Protein AF-A0A7X8R955-F1 (afdb_monomer_lite)

Foldseek 3Di:
DDDDDPDDDDDDDQDQLDAADPDFLLVVLLVQLAEAEQAQAQLPLHRCNPPFDHDDLLLLVLLVQFPGAAYEYEHAQQNQFDDPDQRHGNPVSLVSSVVNQSSNVNSNHAYEYEHEPPVLLAQAPVSLVVNLSNLLSVLLVNLLVCVSGYLSYEYESHQARAHPPDPCQQVQHDLSSQVSLLVSQLSSLVSQCVSDHCSVPHQYEGAFHGNALDPSRLVSHDDHVPDRSYAYEHADAAPCLFAFNLPRDLAADDPVRLVRLLVSLVSVLVSAVVVNHHYEHEEYAHAAQVNLVRRLVCLLSNSQSCSVSSYYYYYYANLDCDHSDGPNSHQANSVVSGGPRSSSSNSNQVSSVHDGDDDDDDDDDDDDDDDDDDDDDDDDDDDAAQDQQRPPDHEPVSLVQLVCCQVVVDVDTNDPCNLVNQCQQQPSDRYVVSNVQSVCCNVVVDVGTNNVVDDHQFDQDKDFQALWDPPDVLFIKFAAFFGKIKFKKFAFWKKWWKAWCAWWKKWKQKSNRTDDIDTDNGTDIGTRGGRHDRGMMIIMITTQAGRVRTMMGTRDMDRPPMGGHGGDDAFPAEEEEQEACLQQQFQQQAFALAAATDNNSRGNCLRLQVLLQVLVVHGYYRNYYYQAALQAGAPRDDDDHSVQSVQARRRVVRHGGDLVVGAHLEYEYEHQCRCQVHDHHDLVSRLVSVLVVVVVNCVSHPNHQYEYEYDAADDDPSSVSVLVSSVVSQVVCVVVPNPRYHYYYQHHDDCVQHAGYNRHHHSSSSNSSNVRVSVVCCVVPVD

pLDDT: mean 89.46, std 16.85, range [20.58, 98.94]

Radius of gyration: 31.3 Å; chains: 1; bounding box: 84×70×80 Å

Structure (mmCIF, N/CA/C/O backbone):
data_AF-A0A7X8R955-F1
#
_entry.id   AF-A0A7X8R955-F1
#
loop_
_atom_site.group_PDB
_atom_site.id
_atom_site.type_symbol
_atom_site.label_atom_id
_atom_site.label_alt_id
_atom_site.label_comp_id
_atom_site.label_asym_id
_atom_site.label_entity_id
_atom_site.label_seq_id
_atom_site.pdbx_PDB_ins_code
_atom_site.Cartn_x
_atom_site.Cartn_y
_atom_site.Cartn_z
_atom_site.occupancy
_atom_site.B_iso_or_equiv
_atom_site.auth_seq_id
_atom_site.auth_comp_id
_atom_site.auth_asym_id
_atom_site.auth_atom_id
_atom_site.pdbx_PDB_model_num
ATOM 1 N N . MET A 1 1 ? -44.919 -33.383 -11.091 1.00 36.16 1 MET A N 1
ATOM 2 C CA . MET A 1 1 ? -44.746 -31.991 -11.558 1.00 36.16 1 MET A CA 1
ATOM 3 C C . MET A 1 1 ? -45.968 -31.172 -11.135 1.00 36.16 1 MET A C 1
ATOM 5 O O . MET A 1 1 ? -46.688 -30.653 -11.973 1.00 36.16 1 MET A O 1
ATOM 9 N N . GLU A 1 2 ? -46.408 -31.229 -9.876 1.00 28.44 2 GLU A N 1
ATOM 10 C CA . GLU A 1 2 ? -45.701 -30.827 -8.636 1.00 28.44 2 GLU A CA 1
ATOM 11 C C . GLU A 1 2 ? -45.477 -29.320 -8.574 1.00 28.44 2 GLU A C 1
ATOM 13 O O . GLU A 1 2 ? -44.798 -28.741 -9.416 1.00 28.44 2 GLU A O 1
ATOM 18 N N . ALA A 1 3 ? -46.075 -28.714 -7.554 1.00 24.97 3 ALA A N 1
ATOM 19 C CA . ALA A 1 3 ? -45.923 -27.315 -7.211 1.00 24.97 3 ALA A CA 1
ATOM 20 C C . ALA A 1 3 ? -45.002 -27.185 -5.996 1.00 24.97 3 ALA A C 1
ATOM 22 O O . ALA A 1 3 ? -44.929 -28.097 -5.175 1.00 24.97 3 ALA A O 1
ATOM 23 N N . PHE A 1 4 ? -44.436 -25.998 -5.810 1.00 24.20 4 PHE A N 1
ATOM 24 C CA . PHE A 1 4 ? -44.327 -25.437 -4.470 1.00 24.20 4 PHE A CA 1
ATOM 25 C C . PHE A 1 4 ? -44.890 -24.020 -4.491 1.00 24.20 4 PHE A C 1
ATOM 27 O O . PHE A 1 4 ? -44.587 -23.230 -5.384 1.00 24.20 4 PHE A O 1
ATOM 34 N N . GLN A 1 5 ? -45.784 -23.731 -3.549 1.00 24.77 5 GLN A N 1
ATOM 35 C CA . GLN A 1 5 ? -46.389 -22.412 -3.412 1.00 24.77 5 GLN A CA 1
ATOM 36 C C . GLN A 1 5 ? -45.386 -21.466 -2.749 1.00 24.77 5 GLN A C 1
ATOM 38 O O . GLN A 1 5 ? -44.676 -21.865 -1.827 1.00 24.77 5 GLN A O 1
ATOM 43 N N . ALA A 1 6 ? -45.385 -20.198 -3.158 1.00 28.78 6 ALA A N 1
ATOM 44 C CA . ALA A 1 6 ? -44.786 -19.142 -2.355 1.00 28.78 6 ALA A CA 1
ATOM 45 C C . ALA A 1 6 ? -45.656 -18.936 -1.103 1.00 28.78 6 ALA A C 1
ATOM 47 O O . ALA A 1 6 ? -46.654 -18.217 -1.138 1.00 28.78 6 ALA A O 1
ATOM 48 N N . SER A 1 7 ? -45.315 -19.616 -0.008 1.00 28.52 7 SER A N 1
ATOM 49 C CA . SER A 1 7 ? -45.930 -19.383 1.297 1.00 28.52 7 SER A CA 1
ATOM 50 C C . SER A 1 7 ? -45.498 -18.013 1.813 1.00 28.52 7 SER A C 1
ATOM 52 O O . SER A 1 7 ? -44.329 -17.823 2.155 1.00 28.52 7 SER A O 1
ATOM 54 N N . GLY A 1 8 ? -46.428 -17.061 1.860 1.00 30.81 8 GLY A N 1
ATOM 55 C CA . GLY A 1 8 ? -46.183 -15.776 2.506 1.00 30.81 8 GLY A CA 1
ATOM 56 C C . GLY A 1 8 ? -45.894 -15.958 3.997 1.00 30.81 8 GLY A C 1
ATOM 57 O O . GLY A 1 8 ? -46.503 -16.803 4.653 1.00 30.81 8 GLY A O 1
ATOM 58 N N . ILE A 1 9 ? -44.981 -15.145 4.523 1.00 30.17 9 ILE A N 1
ATOM 59 C CA . ILE A 1 9 ? -44.794 -14.945 5.959 1.00 30.17 9 ILE A CA 1
ATOM 60 C C . ILE A 1 9 ? -45.047 -13.463 6.213 1.00 30.17 9 ILE A C 1
ATOM 62 O O . ILE A 1 9 ? -44.312 -12.610 5.720 1.00 30.17 9 ILE A O 1
ATOM 66 N N . GLU A 1 10 ? -46.104 -13.173 6.961 1.00 30.98 10 GLU A N 1
ATOM 67 C CA . GLU A 1 10 ? -46.454 -11.838 7.435 1.00 30.98 10 GLU A CA 1
ATOM 68 C C . GLU A 1 10 ? -46.513 -11.884 8.973 1.00 30.98 10 GLU A C 1
ATOM 70 O O . GLU A 1 10 ? -46.852 -12.919 9.544 1.00 30.98 10 GLU A O 1
ATOM 75 N N . PHE A 1 11 ? -46.173 -10.771 9.631 1.00 33.12 11 PHE A N 1
ATOM 76 C CA . PHE A 1 11 ? -46.151 -10.577 11.091 1.00 33.12 11 PHE A CA 1
ATOM 77 C C . PHE A 1 11 ? -45.200 -11.456 11.930 1.00 33.12 11 PHE A C 1
ATOM 79 O O . PHE A 1 11 ? -45.575 -12.479 12.492 1.00 33.12 11 PHE A O 1
ATOM 86 N N . LEU A 1 12 ? -44.025 -10.897 12.228 1.00 38.81 12 LEU A N 1
ATOM 87 C CA . LEU A 1 12 ? -43.843 -10.131 13.475 1.00 38.81 12 LEU A CA 1
ATOM 88 C C . LEU A 1 12 ? -43.310 -8.746 13.045 1.00 38.81 12 LEU A C 1
ATOM 90 O O . LEU A 1 12 ? -42.595 -8.668 12.055 1.00 38.81 12 LEU A O 1
ATOM 94 N N . GLY A 1 13 ? -43.665 -7.603 13.625 1.00 32.53 13 GLY A N 1
ATOM 95 C CA . GLY A 1 13 ? -44.160 -7.340 14.974 1.00 32.53 13 GLY A CA 1
ATOM 96 C C . GLY A 1 13 ? -43.142 -6.414 15.640 1.00 32.53 13 GLY A C 1
ATOM 97 O O . GLY A 1 13 ? -42.040 -6.860 15.930 1.00 32.53 13 GLY A O 1
ATOM 98 N N . ALA A 1 14 ? -43.464 -5.126 15.805 1.00 35.03 14 ALA A N 1
ATOM 99 C CA . ALA A 1 14 ? -42.533 -4.163 16.403 1.00 35.03 14 ALA A CA 1
ATOM 100 C C . ALA A 1 14 ? -42.209 -4.538 17.864 1.00 35.03 14 ALA A C 1
ATOM 102 O O . ALA A 1 14 ? -43.068 -5.090 18.560 1.00 35.03 14 ALA A O 1
ATOM 103 N N . ASN A 1 15 ? -40.998 -4.187 18.319 1.00 38.81 15 ASN A N 1
ATOM 104 C CA . ASN A 1 15 ? -40.273 -4.761 19.468 1.00 38.81 15 ASN A CA 1
ATOM 105 C C . ASN A 1 15 ? -39.696 -6.167 19.172 1.00 38.81 15 ASN A C 1
ATOM 107 O O . ASN A 1 15 ? -40.424 -7.078 18.785 1.00 38.81 15 ASN A O 1
ATOM 111 N N . GLY A 1 16 ? -38.391 -6.365 19.408 1.00 45.75 16 GLY A N 1
ATOM 112 C CA . GLY A 1 16 ? -37.562 -7.486 18.913 1.00 45.75 16 GLY A CA 1
ATOM 113 C C . GLY A 1 16 ? -37.829 -8.919 19.423 1.00 45.75 16 GLY A C 1
ATOM 114 O O . GLY A 1 16 ? -36.932 -9.765 19.340 1.00 45.75 16 GLY A O 1
ATOM 115 N N . ASN A 1 17 ? -39.036 -9.223 19.909 1.00 45.22 17 ASN A N 1
ATOM 116 C CA . ASN A 1 17 ? -39.465 -10.518 20.466 1.00 45.22 17 ASN A CA 1
ATOM 117 C C . ASN A 1 17 ? -39.726 -11.595 19.386 1.00 45.22 17 ASN A C 1
ATOM 119 O O . ASN A 1 17 ? -40.780 -12.232 19.354 1.00 45.22 17 ASN A O 1
ATOM 123 N N . GLY A 1 18 ? -38.780 -11.789 18.466 1.00 59.66 18 GLY A N 1
ATOM 124 C CA . GLY A 1 18 ? -38.853 -12.835 17.442 1.00 59.66 18 GLY A CA 1
ATOM 125 C C . GLY A 1 18 ? -38.385 -14.204 17.949 1.00 59.66 18 GLY A C 1
ATOM 126 O O . GLY A 1 18 ? -37.446 -14.309 18.738 1.00 59.66 18 GLY A O 1
ATOM 127 N N . PHE A 1 19 ? -39.008 -15.274 17.455 1.00 79.44 19 PHE A N 1
ATOM 128 C CA . PHE A 1 19 ? -38.566 -16.645 17.723 1.00 79.44 19 PHE A CA 1
ATOM 129 C C . PHE A 1 19 ? -37.216 -16.941 17.056 1.00 79.44 19 PHE A C 1
ATOM 131 O O . PHE A 1 19 ? -36.997 -16.572 15.906 1.00 79.44 19 PHE A O 1
ATOM 138 N N . MET A 1 20 ? -36.344 -17.683 17.745 1.00 91.56 20 MET A N 1
ATOM 139 C CA . MET A 1 20 ? -35.083 -18.175 17.177 1.00 91.56 20 MET A CA 1
ATOM 140 C C . MET A 1 20 ? -35.331 -19.124 16.003 1.00 91.56 20 MET A C 1
ATOM 142 O O . MET A 1 20 ? -35.748 -20.270 16.209 1.00 91.56 20 MET A O 1
ATOM 146 N N . ARG A 1 21 ? -35.008 -18.683 14.783 1.00 93.62 21 ARG A N 1
ATOM 147 C CA . ARG A 1 21 ? -35.129 -19.511 13.575 1.00 93.62 21 ARG A CA 1
ATOM 148 C C . ARG A 1 21 ? -34.223 -20.746 13.643 1.00 93.62 21 ARG A C 1
ATOM 150 O O . ARG A 1 21 ? -33.135 -20.732 14.241 1.00 93.62 21 ARG A O 1
ATOM 157 N N . ASP A 1 22 ? -34.653 -21.831 12.998 1.00 92.50 22 ASP A N 1
ATOM 158 C CA . ASP A 1 22 ? -33.847 -23.050 12.843 1.00 92.50 22 ASP A CA 1
ATOM 159 C C . ASP A 1 22 ? -32.984 -22.989 11.575 1.00 92.50 22 ASP A C 1
ATOM 161 O O . ASP A 1 22 ? -33.112 -23.775 10.644 1.00 92.50 22 ASP A O 1
ATOM 165 N N . ILE A 1 23 ? -32.126 -21.970 11.549 1.00 95.62 23 ILE A N 1
ATOM 166 C CA . ILE A 1 23 ? -31.153 -21.684 10.495 1.00 95.62 23 ILE A CA 1
ATOM 167 C C . ILE A 1 23 ? -29.747 -22.124 10.936 1.00 95.62 23 ILE A C 1
ATOM 169 O O . ILE A 1 23 ? -29.447 -22.167 12.134 1.00 95.62 23 ILE A O 1
ATOM 173 N N . SER A 1 24 ? -28.877 -22.472 9.983 1.00 96.94 24 SER A N 1
ATOM 174 C CA . SER A 1 24 ? -27.461 -22.731 10.271 1.00 96.94 24 SER A CA 1
ATOM 175 C C . SER A 1 24 ? -26.688 -21.414 10.422 1.00 96.94 24 SER A C 1
ATOM 177 O O . SER A 1 24 ? -27.079 -20.389 9.864 1.00 96.94 24 SER A O 1
ATOM 179 N N . ALA A 1 25 ? -25.552 -21.427 11.127 1.00 97.75 25 ALA A N 1
ATOM 180 C CA . ALA A 1 25 ? -24.698 -20.238 11.215 1.00 97.75 25 ALA A CA 1
ATOM 181 C C . ALA A 1 25 ? -24.166 -19.800 9.839 1.00 97.75 25 ALA A C 1
ATOM 183 O O . ALA A 1 25 ? -24.014 -18.611 9.584 1.00 97.75 25 ALA A O 1
ATOM 184 N N . VAL A 1 26 ? -23.908 -20.760 8.944 1.00 96.81 26 VAL A N 1
ATOM 185 C CA . VAL A 1 26 ? -23.410 -20.501 7.586 1.00 96.81 26 VAL A CA 1
ATOM 186 C C . VAL A 1 26 ? -24.488 -19.852 6.719 1.00 96.81 26 VAL A C 1
ATOM 188 O O . VAL A 1 26 ? -24.172 -18.999 5.897 1.00 96.81 26 VAL A O 1
ATOM 191 N N . ASP A 1 27 ? -25.756 -20.219 6.897 1.00 96.38 27 ASP A N 1
ATOM 192 C CA . ASP A 1 27 ? -26.853 -19.640 6.119 1.00 96.38 27 ASP A CA 1
ATOM 193 C C . ASP A 1 27 ? -27.293 -18.280 6.669 1.00 96.38 27 ASP A C 1
ATOM 195 O O . ASP A 1 27 ? -27.539 -17.374 5.879 1.00 96.38 27 ASP A O 1
ATOM 199 N N . LEU A 1 28 ? -27.263 -18.076 7.991 1.00 97.69 28 LEU A N 1
ATOM 200 C CA . LEU A 1 28 ? -27.456 -16.747 8.582 1.00 97.69 28 LEU A CA 1
ATOM 201 C C . LEU A 1 28 ? -26.349 -15.766 8.158 1.00 97.69 28 LEU A C 1
ATOM 203 O O . LEU A 1 28 ? -26.640 -14.615 7.845 1.00 97.69 28 LEU A O 1
ATOM 207 N N . VAL A 1 29 ? -25.091 -16.212 8.067 1.00 97.88 29 VAL A N 1
ATOM 208 C CA . VAL A 1 29 ? -24.006 -15.373 7.525 1.00 97.88 29 VAL A CA 1
ATOM 209 C C . VAL A 1 29 ? -24.237 -15.016 6.051 1.00 97.88 29 VAL A C 1
ATOM 211 O O . VAL A 1 29 ? -23.905 -13.905 5.663 1.00 97.88 29 VAL A O 1
ATOM 214 N N . LYS A 1 30 ? -24.877 -15.870 5.237 1.00 94.56 30 LYS A N 1
ATOM 215 C CA . LYS A 1 30 ? -25.283 -15.501 3.860 1.00 94.56 30 LYS A CA 1
ATOM 216 C C . LYS A 1 30 ? -26.444 -14.503 3.820 1.00 94.56 30 LYS A C 1
ATOM 218 O O . LYS A 1 30 ? -26.569 -13.766 2.845 1.00 94.56 30 LYS A O 1
ATOM 223 N N . GLU A 1 31 ? -27.309 -14.484 4.836 1.00 95.44 31 GLU A N 1
ATOM 224 C CA . GLU A 1 31 ? -28.351 -13.457 4.959 1.00 95.44 31 GLU A CA 1
ATOM 225 C C . GLU A 1 31 ? -27.755 -12.088 5.323 1.00 95.44 31 GLU A C 1
ATOM 227 O O . GLU A 1 31 ? -28.275 -11.064 4.878 1.00 95.44 31 GLU A O 1
ATOM 232 N N . ILE A 1 32 ? -26.643 -12.045 6.066 1.00 96.62 32 ILE A N 1
ATOM 233 C CA . ILE A 1 32 ? -25.850 -10.827 6.284 1.00 96.62 32 ILE A CA 1
ATOM 234 C C . ILE A 1 32 ? -25.052 -10.526 5.008 1.00 96.62 32 ILE A C 1
ATOM 236 O O . ILE A 1 32 ? -23.960 -11.040 4.792 1.00 96.62 32 ILE A O 1
ATOM 240 N N . ARG A 1 33 ? -25.589 -9.664 4.144 1.00 89.94 33 ARG A N 1
ATOM 241 C CA . ARG A 1 33 ? -24.934 -9.314 2.878 1.00 89.94 33 ARG A CA 1
ATOM 242 C C . ARG A 1 33 ? -23.785 -8.334 3.082 1.00 89.94 33 ARG A C 1
ATOM 244 O O . ARG A 1 33 ? -22.718 -8.517 2.508 1.00 89.94 33 ARG A O 1
ATOM 251 N N . ILE A 1 34 ? -24.023 -7.277 3.858 1.00 97.62 34 ILE A N 1
ATOM 252 C CA . ILE A 1 34 ? -23.038 -6.226 4.129 1.00 97.62 34 ILE A CA 1
ATOM 253 C C . ILE A 1 34 ? -23.388 -5.483 5.420 1.00 97.62 34 ILE A C 1
ATOM 255 O O . ILE A 1 34 ? -24.549 -5.119 5.651 1.00 97.62 34 ILE A O 1
ATOM 259 N N . GLY A 1 35 ? -22.372 -5.271 6.256 1.00 98.50 35 GLY A N 1
ATOM 260 C CA . GLY A 1 35 ? -22.495 -4.623 7.553 1.00 98.50 35 GLY A CA 1
ATOM 261 C C . GLY A 1 35 ? -21.723 -3.308 7.680 1.00 98.50 35 GLY A C 1
ATOM 262 O O . GLY A 1 35 ? -20.815 -3.013 6.901 1.00 98.50 35 GLY A O 1
ATOM 263 N N . TRP A 1 36 ? -22.084 -2.530 8.696 1.00 98.81 36 TRP A N 1
ATOM 264 C CA . TRP A 1 36 ? -21.461 -1.253 9.064 1.00 98.81 36 TRP A CA 1
ATOM 265 C C . TRP A 1 36 ? -21.215 -1.226 10.582 1.00 98.81 36 TRP A C 1
ATOM 267 O O . TRP A 1 36 ? -22.073 -1.668 11.349 1.00 98.81 36 TRP A O 1
ATOM 277 N N . ASN A 1 37 ? -20.051 -0.758 11.034 1.00 98.75 37 ASN A N 1
ATOM 278 C CA . ASN A 1 37 ? -19.750 -0.591 12.459 1.00 98.75 37 ASN A CA 1
ATOM 279 C C . ASN A 1 37 ? -20.173 0.798 12.952 1.00 98.75 37 ASN A C 1
ATOM 281 O O . ASN A 1 37 ? -19.843 1.803 12.333 1.00 98.75 37 ASN A O 1
ATOM 285 N N . LEU A 1 38 ? -20.798 0.858 14.128 1.00 98.50 38 LEU A N 1
ATOM 286 C CA . LEU A 1 38 ? -21.022 2.088 14.892 1.00 98.50 38 LEU A CA 1
ATOM 287 C C . LEU A 1 38 ? -19.807 2.386 15.800 1.00 98.50 38 LEU A C 1
ATOM 289 O O . LEU A 1 38 ? -19.943 2.502 17.015 1.00 98.50 38 LEU A O 1
ATOM 293 N N . GLY A 1 39 ? -18.606 2.458 15.220 1.00 97.38 39 GLY A N 1
ATOM 294 C CA . GLY A 1 39 ? -17.353 2.665 15.960 1.00 97.38 39 GLY A CA 1
ATOM 295 C C . GLY A 1 39 ? -17.227 4.057 16.584 1.00 97.38 39 GLY A C 1
ATOM 296 O O . GLY A 1 39 ? -17.933 4.993 16.189 1.00 97.38 39 GLY A O 1
ATOM 297 N N . ASN A 1 40 ? -16.323 4.203 17.551 1.00 96.94 40 ASN A N 1
ATOM 298 C CA . ASN A 1 40 ? -16.061 5.405 18.348 1.00 96.94 40 ASN A CA 1
ATOM 299 C C . ASN A 1 40 ? -17.322 6.052 18.962 1.00 96.94 40 ASN A C 1
ATOM 301 O O . ASN A 1 40 ? -17.460 7.280 18.978 1.00 96.94 40 ASN A O 1
ATOM 305 N N . THR A 1 41 ? -18.260 5.230 19.431 1.00 96.12 41 THR A N 1
ATOM 306 C CA . THR A 1 41 ? -19.564 5.632 19.978 1.00 96.12 41 THR A CA 1
ATOM 307 C C . THR A 1 41 ? -19.806 4.998 21.353 1.00 96.12 41 THR A C 1
ATOM 309 O O . THR A 1 41 ? -19.442 5.597 22.359 1.00 96.12 41 THR A O 1
ATOM 312 N N . LEU A 1 42 ? -20.396 3.798 21.446 1.00 98.00 42 LEU A N 1
ATOM 313 C CA . LEU A 1 42 ? -20.632 3.113 22.734 1.00 98.00 42 LEU A CA 1
ATOM 314 C C . LEU A 1 42 ? -19.392 2.328 23.218 1.00 98.00 42 LEU A C 1
ATOM 316 O O . LEU A 1 42 ? -19.322 1.876 24.357 1.00 98.00 42 LEU A O 1
ATOM 320 N N . ASP A 1 43 ? -18.387 2.194 22.364 1.00 96.62 43 ASP A N 1
ATOM 321 C CA . ASP A 1 43 ? -17.011 1.801 22.665 1.00 96.62 43 ASP A CA 1
ATOM 322 C C . ASP A 1 43 ? -16.172 2.936 23.283 1.00 96.62 43 ASP A C 1
ATOM 324 O O . ASP A 1 43 ? -15.162 2.660 23.936 1.00 96.62 43 ASP A O 1
ATOM 328 N N . ALA A 1 44 ? -16.612 4.192 23.158 1.00 94.06 44 ALA A N 1
ATOM 329 C CA . ALA A 1 44 ? -15.973 5.338 23.797 1.00 94.06 44 ALA A CA 1
ATOM 330 C C . ALA A 1 44 ? -16.367 5.463 25.295 1.00 94.06 44 ALA A C 1
ATOM 332 O O . ALA A 1 44 ? -17.455 5.037 25.682 1.00 94.06 44 ALA A O 1
ATOM 333 N N . PRO A 1 45 ? -15.544 6.104 26.161 1.00 89.75 45 PRO A N 1
ATOM 334 C CA . PRO A 1 45 ? -15.798 6.212 27.612 1.00 89.75 45 PRO A CA 1
ATOM 335 C C . PRO A 1 45 ? -17.124 6.877 28.022 1.00 89.75 45 PRO A C 1
ATOM 337 O O . PRO A 1 45 ? -17.581 6.710 29.151 1.00 89.75 45 PRO A O 1
ATOM 340 N N . THR A 1 46 ? -17.707 7.666 27.121 1.00 90.56 46 THR A N 1
ATOM 341 C CA . THR A 1 46 ? -19.136 7.995 27.056 1.00 90.56 46 THR A CA 1
ATOM 342 C C . THR A 1 46 ? -19.513 8.107 25.579 1.00 90.56 46 THR A C 1
ATOM 344 O O . THR A 1 46 ? -18.638 8.349 24.747 1.00 90.56 46 THR A O 1
ATOM 347 N N . GLU A 1 47 ? -20.806 8.013 25.251 1.00 94.00 47 GLU A N 1
ATOM 348 C CA . GLU A 1 47 ? -21.305 7.931 23.864 1.00 94.00 47 GLU A CA 1
ATOM 349 C C . GLU A 1 47 ? -20.800 9.036 22.903 1.00 94.00 47 GLU A C 1
ATOM 351 O O . GLU A 1 47 ? -20.778 8.842 21.691 1.00 94.00 47 GLU A O 1
ATOM 356 N N . THR A 1 48 ? -20.386 10.196 23.426 1.00 94.81 48 THR A N 1
ATOM 357 C CA . THR A 1 48 ? -19.877 11.332 22.635 1.00 94.81 48 THR A CA 1
ATOM 358 C C . THR A 1 48 ? -18.429 11.718 22.972 1.00 94.81 48 THR A C 1
ATOM 360 O O . THR A 1 48 ? -17.963 12.781 22.558 1.00 94.81 48 THR A O 1
ATOM 363 N N . ALA A 1 49 ? -17.704 10.908 23.754 1.00 92.06 49 ALA A N 1
ATOM 364 C CA . ALA A 1 49 ? -16.381 11.261 24.287 1.00 92.06 49 ALA A CA 1
ATOM 365 C C . ALA A 1 49 ? -15.300 11.447 23.207 1.00 92.06 49 ALA A C 1
ATOM 367 O O . ALA A 1 49 ? -14.331 12.173 23.430 1.00 92.06 49 ALA A O 1
ATOM 368 N N . TRP A 1 50 ? -15.470 10.818 22.041 1.00 90.62 50 TRP A N 1
ATOM 369 C CA . TRP A 1 50 ? -14.550 10.898 20.899 1.00 90.62 50 TRP A CA 1
ATOM 370 C C . TRP A 1 50 ? -15.107 11.737 19.734 1.00 90.62 50 TRP A C 1
ATOM 372 O O . TRP A 1 50 ? -14.720 11.561 18.585 1.00 90.62 50 TRP A O 1
ATOM 382 N N . GLY A 1 51 ? -16.012 12.678 20.030 1.00 91.19 51 GLY A N 1
ATOM 383 C CA . GLY A 1 51 ? -16.493 13.694 19.081 1.00 91.19 51 GLY A CA 1
ATOM 384 C C . GLY A 1 51 ? -17.695 13.286 18.224 1.00 91.19 51 GLY A C 1
ATOM 385 O O . GLY A 1 51 ? -18.311 14.152 17.603 1.00 91.19 51 GLY A O 1
ATOM 386 N N . ASN A 1 52 ? -18.078 12.007 18.226 1.00 96.31 52 ASN A N 1
ATOM 387 C CA . ASN A 1 52 ? -19.307 11.552 17.581 1.00 96.31 52 ASN A CA 1
ATOM 388 C C . ASN A 1 52 ? -20.568 12.114 18.273 1.00 96.31 52 ASN A C 1
ATOM 390 O O . ASN A 1 52 ? -20.591 12.266 19.498 1.00 96.31 52 ASN A O 1
ATOM 394 N N . PRO A 1 53 ? -21.641 12.417 17.517 1.00 96.69 53 PRO A N 1
ATOM 395 C CA . PRO A 1 53 ? -22.934 12.766 18.092 1.00 96.69 53 PRO A CA 1
ATOM 396 C C . PRO A 1 53 ? -23.610 11.533 18.706 1.00 96.69 53 PRO A C 1
ATOM 398 O O . PRO A 1 53 ? -23.416 10.409 18.246 1.00 96.69 53 PRO A O 1
ATOM 401 N N . ARG A 1 54 ? -24.485 11.758 19.694 1.00 97.12 54 ARG A N 1
ATOM 402 C CA . ARG A 1 54 ? -25.323 10.705 20.286 1.00 97.12 54 ARG A CA 1
ATOM 403 C C . ARG A 1 54 ? -26.145 10.004 19.192 1.00 97.12 54 ARG A C 1
ATOM 405 O O . ARG A 1 54 ? -26.821 10.675 18.411 1.00 97.12 54 ARG A O 1
ATOM 412 N N . THR A 1 55 ? -26.131 8.674 19.166 1.00 98.38 55 THR A N 1
ATOM 413 C CA . THR A 1 55 ? -26.808 7.861 18.146 1.00 98.38 55 THR A CA 1
ATOM 414 C C . THR A 1 55 ? -28.308 8.142 18.126 1.00 98.38 55 THR A C 1
ATOM 416 O O . THR A 1 55 ? -28.960 8.170 19.171 1.00 98.38 55 THR A O 1
ATOM 419 N N . THR A 1 56 ? -28.899 8.289 16.945 1.00 98.12 56 THR A N 1
ATOM 420 C CA . THR A 1 56 ? -30.356 8.422 16.790 1.00 98.12 56 THR A CA 1
ATOM 421 C C . THR A 1 56 ? -30.882 7.359 15.840 1.00 98.12 56 THR A C 1
ATOM 423 O O . THR A 1 56 ? -30.148 6.903 14.962 1.00 98.12 56 THR A O 1
ATOM 426 N N . LYS A 1 57 ? -32.165 6.992 15.963 1.00 97.19 57 LYS A N 1
ATOM 427 C CA . LYS A 1 57 ? -32.779 6.031 15.037 1.00 97.19 57 LYS A CA 1
ATOM 428 C C . LYS A 1 57 ? -32.632 6.480 13.577 1.00 97.19 57 LYS A C 1
ATOM 430 O O . LYS A 1 57 ? -32.264 5.668 12.741 1.00 97.19 57 LYS A O 1
ATOM 435 N N . ALA A 1 58 ? -32.744 7.785 13.311 1.00 97.81 58 ALA A N 1
ATOM 436 C CA . ALA A 1 58 ? -32.550 8.379 11.988 1.00 97.81 58 ALA A CA 1
ATOM 437 C C . ALA A 1 58 ? -31.160 8.121 11.362 1.00 97.81 58 ALA A C 1
ATOM 439 O O . ALA A 1 58 ? -31.048 8.080 10.140 1.00 97.81 58 ALA A O 1
ATOM 440 N N . MET A 1 59 ? -30.101 7.916 12.159 1.00 98.44 59 MET A N 1
ATOM 441 C CA . MET A 1 59 ? -28.790 7.493 11.636 1.00 98.44 59 MET A CA 1
ATOM 442 C C . MET A 1 59 ? -28.849 6.052 11.117 1.00 98.44 59 MET A C 1
ATOM 444 O O . MET A 1 59 ? -28.387 5.763 10.017 1.00 98.44 59 MET A O 1
ATOM 448 N N . ILE A 1 60 ? -29.467 5.155 11.888 1.00 98.56 60 ILE A N 1
ATOM 449 C CA . ILE A 1 60 ? -29.608 3.735 11.544 1.00 98.56 60 ILE A CA 1
ATOM 450 C C . ILE A 1 60 ? -30.603 3.541 10.388 1.00 98.56 60 ILE A C 1
ATOM 452 O O . ILE A 1 60 ? -30.369 2.714 9.508 1.00 98.56 60 ILE A O 1
ATOM 456 N N . ASP A 1 61 ? -31.650 4.369 10.325 1.00 98.00 61 ASP A N 1
ATOM 457 C CA . ASP A 1 61 ? -32.571 4.461 9.189 1.00 98.00 61 ASP A CA 1
ATOM 458 C C . ASP A 1 61 ? -31.810 4.848 7.901 1.00 98.00 61 ASP A C 1
ATOM 460 O O . ASP A 1 61 ? -32.006 4.227 6.860 1.00 98.00 61 ASP A O 1
ATOM 464 N N . LYS A 1 62 ? -30.859 5.796 7.961 1.00 98.19 62 LYS A N 1
ATOM 465 C CA . LYS A 1 62 ? -30.011 6.170 6.807 1.00 98.19 62 LYS A CA 1
ATOM 466 C C . LYS A 1 62 ? -29.026 5.075 6.386 1.00 98.19 62 LYS A C 1
ATOM 468 O O . LYS A 1 62 ? -28.800 4.898 5.188 1.00 98.19 62 LYS A O 1
ATOM 473 N N . VAL A 1 63 ? -28.483 4.313 7.337 1.00 98.25 63 VAL A N 1
ATOM 474 C CA . VAL A 1 63 ? -27.673 3.111 7.056 1.00 98.25 63 VAL A CA 1
ATOM 475 C C . VAL A 1 63 ? -28.525 2.041 6.354 1.00 98.25 63 VAL A C 1
ATOM 477 O O . VAL A 1 63 ? -28.084 1.461 5.358 1.00 98.25 63 VAL A O 1
ATOM 480 N N . LYS A 1 64 ? -29.781 1.848 6.784 1.00 96.81 64 LYS A N 1
ATOM 481 C CA . LYS A 1 64 ? -30.743 0.950 6.125 1.00 96.81 64 LYS A CA 1
ATOM 482 C C . LYS A 1 64 ? -31.130 1.414 4.718 1.00 96.81 64 LYS A C 1
ATOM 484 O O . LYS A 1 64 ? -31.150 0.590 3.806 1.00 96.81 64 LYS A O 1
ATOM 489 N N . GLU A 1 65 ? -31.430 2.702 4.530 1.00 96.25 65 GLU A N 1
ATOM 490 C CA . GLU A 1 65 ? -31.823 3.288 3.235 1.00 96.25 65 GLU A CA 1
ATOM 491 C C . GLU A 1 65 ? -30.778 3.035 2.140 1.00 96.25 65 GLU A C 1
ATOM 493 O O . GLU A 1 65 ? -31.136 2.627 1.032 1.00 96.25 65 GLU A O 1
ATOM 498 N N . MET A 1 66 ? -29.495 3.227 2.476 1.00 96.19 66 MET A N 1
ATOM 499 C CA . MET A 1 66 ? -28.353 2.970 1.589 1.00 96.19 66 MET A CA 1
ATOM 500 C C . MET A 1 66 ? -28.269 1.498 1.147 1.00 96.19 66 MET A C 1
ATOM 502 O O . MET A 1 66 ? -27.815 1.214 0.044 1.00 96.19 66 MET A O 1
ATOM 506 N N . GLY A 1 67 ? -28.762 0.558 1.961 1.00 96.06 67 GLY A N 1
ATOM 507 C CA . GLY A 1 67 ? -28.877 -0.861 1.602 1.00 96.06 67 GLY A CA 1
ATOM 508 C C . GLY A 1 67 ? -28.027 -1.820 2.436 1.00 96.06 67 GLY A C 1
ATOM 509 O O . GLY A 1 67 ? -27.984 -3.014 2.113 1.00 96.06 67 GLY A O 1
ATOM 510 N N . PHE A 1 68 ? -27.383 -1.335 3.505 1.00 98.31 68 PHE A N 1
ATOM 511 C CA . PHE A 1 68 ? -26.811 -2.203 4.536 1.00 98.31 68 PHE A CA 1
ATOM 512 C C . PHE A 1 68 ? -27.922 -3.008 5.219 1.00 98.31 68 PHE A C 1
ATOM 514 O O . PHE A 1 68 ? -29.072 -2.565 5.308 1.00 98.31 68 PHE A O 1
ATOM 521 N N . ASN A 1 69 ? -27.596 -4.213 5.693 1.00 97.31 69 ASN A N 1
ATOM 522 C CA . ASN A 1 69 ? -28.570 -5.056 6.392 1.00 97.31 69 ASN A CA 1
ATOM 523 C C . ASN A 1 69 ? -28.080 -5.632 7.725 1.00 97.31 69 ASN A C 1
ATOM 525 O O . ASN A 1 69 ? -28.797 -6.422 8.341 1.00 97.31 69 ASN A O 1
ATOM 529 N N . ALA A 1 70 ? -26.916 -5.192 8.197 1.00 98.69 70 ALA A N 1
ATOM 530 C CA . ALA A 1 70 ? -26.450 -5.425 9.552 1.00 98.69 70 ALA A CA 1
ATOM 531 C C . ALA A 1 70 ? -25.692 -4.209 10.100 1.00 98.69 70 ALA A C 1
ATOM 533 O O . ALA A 1 70 ? -25.044 -3.478 9.350 1.00 98.69 70 ALA A O 1
ATOM 534 N N . VAL A 1 71 ? -25.746 -4.024 11.417 1.00 98.88 71 VAL A N 1
ATOM 535 C CA . VAL A 1 71 ? -24.941 -3.044 12.149 1.00 98.88 71 VAL A CA 1
ATOM 536 C C . VAL A 1 71 ? -24.234 -3.750 13.299 1.00 98.88 71 VAL A C 1
ATOM 538 O O . VAL A 1 71 ? -24.859 -4.455 14.093 1.00 98.88 71 VAL A O 1
ATOM 541 N N . ARG A 1 72 ? -22.922 -3.552 13.400 1.00 98.81 72 ARG A N 1
ATOM 542 C CA . ARG A 1 72 ? -22.144 -3.945 14.574 1.00 98.81 72 ARG A CA 1
ATOM 543 C C . ARG A 1 72 ? -22.098 -2.764 15.535 1.00 98.81 72 ARG A C 1
ATOM 545 O O . ARG A 1 72 ? -21.880 -1.628 15.119 1.00 98.81 72 ARG A O 1
ATOM 552 N N . VAL A 1 73 ? -22.353 -3.045 16.806 1.00 98.81 73 VAL A N 1
ATOM 553 C CA . VAL A 1 73 ? -22.452 -2.084 17.905 1.00 98.81 73 VAL A CA 1
ATOM 554 C C . VAL A 1 73 ? -21.323 -2.390 18.898 1.00 98.81 73 VAL A C 1
ATOM 556 O O . VAL A 1 73 ? -21.525 -3.156 19.845 1.00 98.81 73 VAL A O 1
ATOM 559 N N . PRO A 1 74 ? -20.118 -1.839 18.656 1.00 98.69 74 PRO A N 1
ATOM 560 C CA . PRO A 1 74 ? -19.047 -1.753 19.643 1.00 98.69 74 PRO A CA 1
ATOM 561 C C . PRO A 1 74 ? -19.549 -1.214 20.987 1.00 98.69 74 PRO A C 1
ATOM 563 O O . PRO A 1 74 ? -20.207 -0.176 21.014 1.00 98.69 74 PRO A O 1
ATOM 566 N N . VAL A 1 75 ? -19.252 -1.896 22.101 1.00 98.69 75 VAL A N 1
ATOM 567 C CA . VAL A 1 75 ? -19.534 -1.378 23.454 1.00 98.69 75 VAL A CA 1
ATOM 568 C C . VAL A 1 75 ? -18.381 -1.660 24.410 1.00 98.69 75 VAL A C 1
ATOM 570 O O . VAL A 1 75 ? -17.940 -2.800 24.546 1.00 98.69 75 VAL A O 1
ATOM 573 N N . THR A 1 76 ? -17.940 -0.627 25.125 1.00 97.88 76 THR A N 1
ATOM 574 C CA . THR A 1 76 ? -16.974 -0.733 26.225 1.00 97.88 76 THR A CA 1
ATOM 575 C C . THR A 1 76 ? -17.723 -0.657 27.550 1.00 97.88 76 THR A C 1
ATOM 577 O O . THR A 1 76 ? -18.506 0.260 27.792 1.00 97.88 76 THR A O 1
ATOM 580 N N . TRP A 1 77 ? -17.495 -1.629 28.430 1.00 97.75 77 TRP A N 1
ATOM 581 C CA . TRP A 1 77 ? -18.282 -1.797 29.654 1.00 97.75 77 TRP A CA 1
ATOM 582 C C . TRP A 1 77 ? -17.532 -1.359 30.916 1.00 97.75 77 TRP A C 1
ATOM 584 O O . TRP A 1 77 ? -18.168 -1.033 31.916 1.00 97.75 77 TRP A O 1
ATOM 594 N N . ASN A 1 78 ? -16.196 -1.299 30.889 1.00 91.62 78 ASN A N 1
ATOM 595 C CA . ASN A 1 78 ? -15.345 -1.047 32.059 1.00 91.62 78 ASN A CA 1
ATOM 596 C C . ASN A 1 78 ? -15.670 0.237 32.849 1.00 91.62 78 ASN A C 1
ATOM 598 O O . ASN A 1 78 ? -15.518 0.255 34.069 1.00 91.62 78 ASN A O 1
ATOM 602 N N . THR A 1 79 ? -16.102 1.302 32.172 1.00 90.25 79 THR A N 1
ATOM 603 C CA . THR A 1 79 ? -16.507 2.591 32.769 1.00 90.25 79 THR A CA 1
ATOM 604 C C . THR A 1 79 ? -17.950 2.607 33.278 1.00 90.25 79 THR A C 1
ATOM 606 O O . THR A 1 79 ? -18.340 3.540 33.978 1.00 90.25 79 THR A O 1
ATOM 609 N N . HIS A 1 80 ? -18.731 1.571 32.965 1.00 96.19 80 HIS A N 1
ATOM 610 C CA . HIS A 1 80 ? -20.172 1.467 33.214 1.00 96.19 80 HIS A CA 1
ATOM 611 C C . HIS A 1 80 ? -20.538 0.232 34.055 1.00 96.19 80 HIS A C 1
ATOM 613 O O . HIS A 1 80 ? -21.674 -0.235 34.015 1.00 96.19 80 HIS A O 1
ATOM 619 N N . ILE A 1 81 ? -19.583 -0.298 34.826 1.00 96.75 81 ILE A N 1
ATOM 620 C CA . ILE A 1 81 ? -19.773 -1.423 35.750 1.00 96.75 81 ILE A CA 1
ATOM 621 C C . ILE A 1 81 ? -19.267 -1.087 37.153 1.00 96.75 81 ILE A C 1
ATOM 623 O O . ILE A 1 81 ? -18.241 -0.432 37.336 1.00 96.75 81 ILE A O 1
ATOM 627 N N . GLY A 1 82 ? -19.988 -1.574 38.160 1.00 96.50 82 GLY A N 1
ATOM 628 C CA . GLY A 1 82 ? -19.620 -1.455 39.565 1.00 96.50 82 GLY A CA 1
ATOM 629 C C . GLY A 1 82 ? -18.385 -2.282 39.959 1.00 96.50 82 GLY A C 1
ATOM 630 O O . GLY A 1 82 ? -17.817 -3.024 39.152 1.00 96.50 82 GLY A O 1
ATOM 631 N N . PRO A 1 83 ? -17.958 -2.192 41.229 1.00 96.50 83 PRO A N 1
ATOM 632 C CA . PRO A 1 83 ? -16.800 -2.924 41.728 1.00 96.50 83 PRO A CA 1
ATOM 633 C C . PRO A 1 83 ? -17.030 -4.443 41.816 1.00 96.50 83 PRO A C 1
ATOM 635 O O . PRO A 1 83 ? -18.150 -4.964 41.749 1.00 96.50 83 PRO A O 1
ATOM 638 N N . ALA A 1 84 ? -15.928 -5.160 42.041 1.00 94.94 84 ALA A N 1
ATOM 639 C CA . ALA A 1 84 ? -15.950 -6.552 42.472 1.00 94.94 84 ALA A CA 1
ATOM 640 C C . ALA A 1 84 ? -16.722 -6.708 43.807 1.00 94.94 84 ALA A C 1
ATOM 642 O O . ALA A 1 84 ? -16.708 -5.786 44.626 1.00 94.94 84 ALA A O 1
ATOM 643 N N . PRO A 1 85 ? -17.365 -7.861 44.072 1.00 95.69 85 PRO A N 1
ATOM 644 C CA . PRO A 1 85 ? -17.376 -9.069 43.248 1.00 95.69 85 PRO A CA 1
ATOM 645 C C . PRO A 1 85 ? -18.486 -9.099 42.189 1.00 95.69 85 PRO A C 1
ATOM 647 O O . PRO A 1 85 ? -18.527 -10.064 41.434 1.00 95.69 85 PRO A O 1
ATOM 650 N N . ASN A 1 86 ? -19.390 -8.115 42.143 1.00 95.44 86 ASN A N 1
ATOM 651 C CA . ASN A 1 86 ? -20.612 -8.208 41.334 1.00 95.44 86 ASN A CA 1
ATOM 652 C C . ASN A 1 86 ? -20.450 -7.679 39.904 1.00 95.44 86 ASN A C 1
ATOM 654 O O . ASN A 1 86 ? -21.073 -8.225 39.000 1.00 95.44 86 ASN A O 1
ATOM 658 N N . TYR A 1 87 ? -19.645 -6.627 39.702 1.00 97.75 87 TYR A N 1
ATOM 659 C CA . TYR A 1 87 ? -19.508 -5.936 38.411 1.00 97.75 87 TYR A CA 1
ATOM 660 C C . TYR A 1 87 ? -20.858 -5.532 37.791 1.00 97.75 87 TYR A C 1
ATOM 662 O O . TYR A 1 87 ? -21.090 -5.706 36.596 1.00 97.75 87 TYR A O 1
ATOM 670 N N . THR A 1 88 ? -21.776 -5.036 38.629 1.00 98.38 88 THR A N 1
ATOM 671 C CA . THR A 1 88 ? -23.136 -4.652 38.226 1.00 98.38 88 THR A CA 1
ATOM 672 C C . THR A 1 88 ? -23.095 -3.572 37.149 1.00 98.38 88 THR A C 1
ATOM 674 O O . THR A 1 88 ? -22.515 -2.517 37.397 1.00 98.38 88 THR A O 1
ATOM 677 N N . ILE A 1 89 ? -23.695 -3.818 35.982 1.00 98.62 89 ILE A N 1
ATOM 678 C CA . ILE A 1 89 ? -23.784 -2.821 34.905 1.00 98.62 89 ILE A CA 1
ATOM 679 C C . ILE A 1 89 ? -24.688 -1.666 35.357 1.00 98.62 89 ILE A C 1
ATOM 681 O O . ILE A 1 89 ? -25.733 -1.896 35.967 1.00 98.62 89 ILE A O 1
ATOM 685 N N . ASP A 1 90 ? -24.302 -0.426 35.055 1.00 98.06 90 ASP A N 1
ATOM 686 C CA . ASP A 1 90 ? -25.187 0.724 35.218 1.00 98.06 90 ASP A CA 1
ATOM 687 C C . ASP A 1 90 ? -26.433 0.562 34.335 1.00 98.06 90 ASP A C 1
ATOM 689 O O . ASP A 1 90 ? -26.343 0.397 33.116 1.00 98.06 90 ASP A O 1
ATOM 693 N N . GLN A 1 91 ? -27.614 0.625 34.950 1.00 97.94 91 GLN A N 1
ATOM 694 C CA . GLN A 1 91 ? -28.868 0.374 34.243 1.00 97.94 91 GLN A CA 1
ATOM 695 C C . GLN A 1 91 ? -29.167 1.454 33.191 1.00 97.94 91 GLN A C 1
ATOM 697 O O . GLN A 1 91 ? -29.812 1.159 32.189 1.00 97.94 91 GLN A O 1
ATOM 702 N N . THR A 1 92 ? -28.682 2.688 33.371 1.00 97.25 92 THR A N 1
ATOM 703 C CA . THR A 1 92 ? -28.834 3.761 32.374 1.00 97.25 92 THR A CA 1
ATOM 704 C C . THR A 1 92 ? -28.038 3.435 31.115 1.00 97.25 92 THR A C 1
ATOM 706 O O . THR A 1 92 ? -28.554 3.576 30.007 1.00 97.25 92 THR A O 1
ATOM 709 N N . TRP A 1 93 ? -26.805 2.948 31.281 1.00 97.94 93 TRP A N 1
ATOM 710 C CA . TRP A 1 93 ? -25.963 2.490 30.179 1.00 97.94 93 TRP A CA 1
ATOM 711 C C . TRP A 1 93 ? -26.530 1.246 29.495 1.00 97.94 93 TRP A C 1
ATOM 713 O O . TRP A 1 93 ? -26.662 1.232 28.275 1.00 97.94 93 TRP A O 1
ATOM 723 N N . LEU A 1 94 ? -26.947 0.233 30.260 1.00 98.50 94 LEU A N 1
ATOM 724 C CA . LEU A 1 94 ? -27.523 -0.997 29.708 1.00 98.50 94 LEU A CA 1
ATOM 725 C C . LEU A 1 94 ? -28.805 -0.719 28.902 1.00 98.50 94 LEU A C 1
ATOM 727 O O . LEU A 1 94 ? -28.933 -1.188 27.772 1.00 98.50 94 LEU A O 1
ATOM 731 N N . ASN A 1 95 ? -29.697 0.128 29.428 1.00 98.12 95 ASN A N 1
ATOM 732 C CA . ASN A 1 95 ? -30.885 0.590 28.706 1.00 98.12 95 ASN A CA 1
ATOM 733 C C . ASN A 1 95 ? -30.518 1.399 27.449 1.00 98.12 95 ASN A C 1
ATOM 735 O O . ASN A 1 95 ? -31.246 1.357 26.461 1.00 98.12 95 ASN A O 1
ATOM 739 N N . ARG A 1 96 ? -29.398 2.139 27.454 1.00 98.38 96 ARG A N 1
ATOM 740 C CA . ARG A 1 96 ? -28.943 2.897 26.281 1.00 98.38 96 ARG A CA 1
ATOM 741 C C . ARG A 1 96 ? -28.359 1.997 25.190 1.00 98.38 96 ARG A C 1
ATOM 743 O O . ARG A 1 96 ? -28.643 2.215 24.014 1.00 98.38 96 ARG A O 1
ATOM 750 N N . VAL A 1 97 ? -27.592 0.977 25.567 1.00 98.75 97 VAL A N 1
ATOM 751 C CA . VAL A 1 97 ? -27.126 -0.062 24.637 1.00 98.75 97 VAL A CA 1
ATOM 752 C C . VAL A 1 97 ? -28.328 -0.774 24.011 1.00 98.75 97 VAL A C 1
ATOM 754 O O . VAL A 1 97 ? -28.376 -0.938 22.794 1.00 98.75 97 VAL A O 1
ATOM 757 N N . GLU A 1 98 ? -29.343 -1.114 24.812 1.00 98.62 98 GLU A N 1
ATOM 758 C CA . GLU A 1 98 ? -30.606 -1.673 24.316 1.00 98.62 98 GLU A CA 1
ATOM 759 C C . GLU A 1 98 ? -31.341 -0.729 23.352 1.00 98.62 98 GLU A C 1
ATOM 761 O O . GLU A 1 98 ? -31.799 -1.171 22.300 1.00 98.62 98 GLU A O 1
ATOM 766 N N . GLU A 1 99 ? -31.429 0.567 23.664 1.00 98.56 99 GLU A N 1
ATOM 767 C CA . GLU A 1 99 ? -32.064 1.567 22.796 1.00 98.56 99 GLU A CA 1
ATOM 768 C C . GLU A 1 99 ? -31.416 1.595 21.397 1.00 98.56 99 GLU A C 1
ATOM 770 O O . GLU A 1 99 ? -32.115 1.576 20.384 1.00 98.56 99 GLU A O 1
ATOM 775 N N . VAL A 1 100 ? -30.079 1.570 21.332 1.00 98.81 100 VAL A N 1
ATOM 776 C CA . VAL A 1 100 ? -29.324 1.579 20.066 1.00 98.81 100 VAL A CA 1
ATOM 777 C C . VAL A 1 100 ? -29.420 0.243 19.322 1.00 98.81 100 VAL A C 1
ATOM 779 O O . VAL A 1 100 ? -29.593 0.245 18.103 1.00 98.81 100 VAL A O 1
ATOM 782 N N . VAL A 1 101 ? -29.388 -0.894 20.026 1.00 98.75 101 VAL A N 1
ATOM 783 C CA . VAL A 1 101 ? -29.640 -2.220 19.428 1.00 98.75 101 VAL A CA 1
ATOM 784 C C . VAL A 1 101 ? -31.049 -2.286 18.824 1.00 98.75 101 VAL A C 1
ATOM 786 O O . VAL A 1 101 ? -31.217 -2.768 17.703 1.00 98.75 101 VAL A O 1
ATOM 789 N N . ASN A 1 102 ? -32.062 -1.736 19.498 1.00 98.19 102 ASN A N 1
ATOM 790 C CA . ASN A 1 102 ? -33.430 -1.716 18.981 1.00 98.19 102 ASN A CA 1
ATOM 791 C C . ASN A 1 102 ? -33.592 -0.837 17.734 1.00 98.19 102 ASN A C 1
ATOM 793 O O . ASN A 1 102 ? -34.306 -1.245 16.821 1.00 98.19 102 ASN A O 1
ATOM 797 N N . TYR A 1 103 ? -32.865 0.281 17.597 1.00 98.56 103 TYR A N 1
ATOM 798 C CA . TYR A 1 103 ? -32.864 1.053 16.342 1.00 98.56 103 TYR A CA 1
ATOM 799 C C . TYR A 1 103 ? -32.444 0.205 15.118 1.00 98.56 103 TYR A C 1
ATOM 801 O O . TYR A 1 103 ? -32.926 0.444 14.008 1.00 98.56 103 TYR A O 1
ATOM 809 N N . VAL A 1 104 ? -31.550 -0.776 15.306 1.00 98.56 104 VAL A N 1
ATOM 810 C CA . VAL A 1 104 ? -31.085 -1.710 14.259 1.00 98.56 104 VAL A CA 1
ATOM 811 C C . VAL A 1 104 ? -32.152 -2.766 13.961 1.00 98.56 104 VAL A C 1
ATOM 813 O O . VAL A 1 104 ? -32.483 -3.006 12.797 1.00 98.56 104 VAL A O 1
ATOM 816 N N . LEU A 1 105 ? -32.739 -3.354 15.004 1.00 96.69 105 LEU A N 1
ATOM 817 C CA . LEU A 1 105 ? -33.749 -4.409 14.879 1.00 96.69 105 LEU A CA 1
ATOM 818 C C . LEU A 1 105 ? -35.074 -3.885 14.297 1.00 96.69 105 LEU A C 1
ATOM 820 O O . LEU A 1 105 ? -35.641 -4.532 13.419 1.00 96.69 105 LEU A O 1
ATOM 824 N N . ASP A 1 106 ? -35.506 -2.676 14.672 1.00 94.94 106 ASP A N 1
ATOM 825 C CA . ASP A 1 106 ? -36.662 -1.972 14.087 1.00 94.94 106 ASP A CA 1
ATOM 826 C C . ASP A 1 106 ? -36.511 -1.726 12.574 1.00 94.94 106 ASP A C 1
ATOM 828 O O . ASP A 1 106 ? -37.496 -1.567 11.853 1.00 94.94 106 ASP A O 1
ATOM 832 N N . ASN A 1 107 ? -35.273 -1.695 12.071 1.00 93.56 107 ASN A N 1
ATOM 833 C CA . ASN A 1 107 ? -34.962 -1.594 10.646 1.00 93.56 107 ASN A CA 1
ATOM 834 C C . ASN A 1 107 ? -34.908 -2.957 9.936 1.00 93.56 107 ASN A C 1
ATOM 836 O O . ASN A 1 107 ? -34.554 -3.022 8.755 1.00 93.56 107 ASN A O 1
ATOM 840 N N . ASN A 1 108 ? -35.251 -4.057 10.615 1.00 93.75 108 ASN A N 1
ATOM 841 C CA . ASN A 1 108 ? -35.070 -5.427 10.128 1.00 93.75 108 ASN A CA 1
ATOM 842 C C . ASN A 1 108 ? -33.624 -5.641 9.635 1.00 93.75 108 ASN A C 1
ATOM 844 O O . ASN A 1 108 ? -33.383 -5.950 8.461 1.00 93.75 108 ASN A O 1
ATOM 848 N N . MET A 1 109 ? -32.658 -5.359 10.512 1.00 97.75 109 MET A N 1
ATOM 849 C CA . MET A 1 109 ? -31.224 -5.589 10.310 1.00 97.75 109 MET A CA 1
ATOM 850 C C . MET A 1 109 ? -30.664 -6.458 11.433 1.00 97.75 109 MET A C 1
ATOM 852 O O . MET A 1 109 ? -31.205 -6.467 12.537 1.00 97.75 109 MET A O 1
ATOM 856 N N . TYR A 1 110 ? -29.571 -7.172 11.164 1.00 98.75 110 TYR A N 1
ATOM 857 C CA . TYR A 1 110 ? -28.851 -7.905 12.207 1.00 98.75 110 TYR A CA 1
ATOM 858 C C . TYR A 1 110 ? -28.059 -6.926 13.080 1.00 98.75 110 TYR A C 1
ATOM 860 O O . TYR A 1 110 ? -27.372 -6.049 12.559 1.00 98.75 110 TYR A O 1
ATOM 868 N N . ALA A 1 111 ? -28.132 -7.093 14.396 1.00 98.81 111 ALA A N 1
ATOM 869 C CA . ALA A 1 111 ? -27.319 -6.379 15.370 1.00 98.81 111 ALA A CA 1
ATOM 870 C C . ALA A 1 111 ? -26.233 -7.319 15.913 1.00 98.81 111 ALA A C 1
ATOM 872 O O . ALA A 1 111 ? -26.553 -8.413 16.377 1.00 98.81 111 ALA A O 1
ATOM 873 N N . ILE A 1 112 ? -24.966 -6.900 15.890 1.00 98.94 112 ILE A N 1
ATOM 874 C CA . ILE A 1 112 ? -23.878 -7.575 16.622 1.00 98.94 112 ILE A CA 1
ATOM 875 C C . ILE A 1 112 ? -23.528 -6.715 17.835 1.00 98.94 112 ILE A C 1
ATOM 877 O O . ILE A 1 112 ? -23.129 -5.568 17.658 1.00 98.94 112 ILE A O 1
ATOM 881 N N . LEU A 1 113 ? -23.658 -7.256 19.046 1.00 98.88 113 LEU A N 1
ATOM 882 C CA . LEU A 1 113 ? -23.279 -6.592 20.299 1.00 98.88 113 LEU A CA 1
ATOM 883 C C . LEU A 1 113 ? -22.019 -7.245 20.887 1.00 98.88 113 LEU A C 1
ATOM 885 O O . LEU A 1 113 ? -21.982 -8.472 21.016 1.00 98.88 113 LEU A O 1
ATOM 889 N N . ASN A 1 114 ? -21.010 -6.447 21.261 1.00 98.25 114 ASN A N 1
ATOM 890 C CA . ASN A 1 114 ? -19.717 -6.966 21.723 1.00 98.25 114 ASN A CA 1
ATOM 891 C C . ASN A 1 114 ? -19.173 -6.337 23.024 1.00 98.25 114 ASN A C 1
ATOM 893 O O . ASN A 1 114 ? -19.840 -5.550 23.702 1.00 98.25 114 ASN A O 1
ATOM 897 N N . VAL A 1 115 ? -17.966 -6.771 23.396 1.00 98.31 115 VAL A N 1
ATOM 898 C CA . VAL A 1 115 ? -17.147 -6.248 24.499 1.00 98.31 115 VAL A CA 1
ATOM 899 C C . VAL A 1 115 ? -15.852 -5.713 23.877 1.00 98.31 115 VAL A C 1
ATOM 901 O O . VAL A 1 115 ? -15.055 -6.504 23.367 1.00 98.31 115 VAL A O 1
ATOM 904 N N . HIS A 1 116 ? -15.689 -4.385 23.850 1.00 97.12 116 HIS A N 1
ATOM 905 C CA . HIS A 1 116 ? -14.798 -3.694 22.910 1.00 97.12 116 HIS A CA 1
ATOM 906 C C . HIS A 1 116 ? -13.435 -3.284 23.500 1.00 97.12 116 HIS A C 1
ATOM 908 O O . HIS A 1 116 ? -12.507 -4.094 23.474 1.00 97.12 116 HIS A O 1
ATOM 914 N N . HIS A 1 117 ? -13.289 -2.077 24.064 1.00 91.38 117 HIS A N 1
ATOM 915 C CA . HIS A 1 117 ? -12.037 -1.591 24.678 1.00 91.38 117 HIS A CA 1
ATOM 916 C C . HIS A 1 117 ? -11.974 -1.900 26.185 1.00 91.38 117 HIS A C 1
ATOM 918 O O . HIS A 1 117 ? -11.676 -1.060 27.037 1.00 91.38 117 HIS A O 1
ATOM 924 N N . ASP A 1 118 ? -12.304 -3.139 26.538 1.00 91.88 118 ASP A N 1
ATOM 925 C CA . ASP A 1 118 ? -12.313 -3.634 27.911 1.00 91.88 118 ASP A CA 1
ATOM 926 C C . ASP A 1 118 ? -10.916 -4.154 28.325 1.00 91.88 118 ASP A C 1
ATOM 928 O O . ASP A 1 118 ? -10.736 -5.327 28.649 1.00 91.88 118 ASP A O 1
ATOM 932 N N . ASP A 1 119 ? -9.923 -3.252 28.356 1.00 90.19 119 ASP A N 1
ATOM 933 C CA . ASP A 1 119 ? -8.468 -3.485 28.567 1.00 90.19 119 ASP A CA 1
ATOM 934 C C . ASP A 1 119 ? -8.066 -4.337 29.794 1.00 90.19 119 ASP A C 1
ATOM 936 O O . ASP A 1 119 ? -6.911 -4.732 29.957 1.00 90.19 119 ASP A O 1
ATOM 940 N N . TRP A 1 120 ? -9.003 -4.630 30.695 1.00 95.00 120 TRP A N 1
ATOM 941 C CA . TRP A 1 120 ? -8.811 -5.575 31.797 1.00 95.00 120 TRP A CA 1
ATOM 942 C C . TRP A 1 120 ? -8.841 -7.045 31.343 1.00 95.00 120 TRP A C 1
ATOM 944 O O . TRP A 1 120 ? -8.557 -7.929 32.153 1.00 95.00 120 TRP A O 1
ATOM 954 N N . ILE A 1 121 ? -9.186 -7.330 30.085 1.00 96.94 121 ILE A N 1
ATOM 955 C CA . ILE A 1 121 ? -9.088 -8.656 29.464 1.00 96.94 121 ILE A CA 1
ATOM 956 C C . ILE A 1 121 ? -7.634 -8.880 29.022 1.00 96.94 121 ILE A C 1
ATOM 958 O O . ILE A 1 121 ? -7.266 -8.654 27.873 1.00 96.94 121 ILE A O 1
ATOM 962 N N . ILE A 1 122 ? -6.793 -9.342 29.950 1.00 97.94 122 ILE A N 1
ATOM 963 C CA . ILE A 1 122 ? -5.376 -9.630 29.696 1.00 97.94 122 ILE A CA 1
ATOM 964 C C . ILE A 1 122 ? -5.205 -11.150 29.526 1.00 97.94 122 ILE A C 1
ATOM 966 O O . ILE A 1 122 ? -5.321 -11.884 30.512 1.00 97.94 122 ILE A O 1
ATOM 970 N N . PRO A 1 123 ? -4.930 -11.665 28.312 1.00 97.69 123 PRO A N 1
ATOM 971 C CA . PRO A 1 123 ? -4.874 -13.101 28.066 1.00 97.69 123 PRO A CA 1
ATOM 972 C C . PRO A 1 123 ? -3.519 -13.701 28.472 1.00 97.69 123 PRO A C 1
ATOM 974 O O . PRO A 1 123 ? -2.677 -14.005 27.631 1.00 97.69 123 PRO A O 1
ATOM 977 N N . THR A 1 124 ? -3.300 -13.872 29.775 1.00 98.38 124 THR A N 1
ATOM 978 C CA . THR A 1 124 ? -2.181 -14.647 30.343 1.00 98.38 124 THR A CA 1
ATOM 979 C C . THR A 1 124 ? -2.671 -15.524 31.493 1.00 98.38 124 THR A C 1
ATOM 981 O O . THR A 1 124 ? -3.653 -15.185 32.160 1.00 98.38 124 THR A O 1
ATOM 984 N N . TYR A 1 125 ? -1.994 -16.641 31.772 1.00 98.38 125 TYR A N 1
ATOM 985 C CA . TYR A 1 125 ? -2.379 -17.577 32.836 1.00 98.38 125 TYR A CA 1
ATOM 986 C C . TYR A 1 125 ? -2.420 -16.894 34.213 1.00 98.38 125 TYR A C 1
ATOM 988 O O . TYR A 1 125 ? -3.247 -17.237 35.054 1.00 98.38 125 TYR A O 1
ATOM 996 N N . ALA A 1 126 ? -1.559 -15.892 34.424 1.00 98.19 126 ALA A N 1
ATOM 997 C CA . ALA A 1 126 ? -1.517 -15.090 35.646 1.00 98.19 126 ALA A CA 1
ATOM 998 C C . ALA A 1 126 ? -2.791 -14.249 35.872 1.00 98.19 126 ALA A C 1
ATOM 1000 O O . ALA A 1 126 ? -3.167 -14.020 37.018 1.00 98.19 126 ALA A O 1
ATOM 1001 N N . ASN A 1 127 ? -3.458 -13.810 34.799 1.00 98.38 127 ASN A N 1
ATOM 1002 C CA . ASN A 1 127 ? -4.672 -12.991 34.870 1.00 98.38 127 ASN A CA 1
ATOM 1003 C C . ASN A 1 127 ? -5.962 -13.796 34.622 1.00 98.38 127 ASN A C 1
ATOM 1005 O O . ASN A 1 127 ? -7.041 -13.328 34.992 1.00 98.38 127 ASN A O 1
ATOM 1009 N N . GLU A 1 128 ? -5.873 -15.006 34.042 1.00 98.38 128 GLU A N 1
ATOM 1010 C CA . GLU A 1 128 ? -7.022 -15.791 33.559 1.00 98.38 128 GLU A CA 1
ATOM 1011 C C . GLU A 1 128 ? -8.172 -15.855 34.574 1.00 98.38 128 GLU A C 1
ATOM 1013 O O . GLU A 1 128 ? -9.322 -15.602 34.218 1.00 98.38 128 GLU A O 1
ATOM 1018 N N . ALA A 1 129 ? -7.881 -16.164 35.841 1.00 98.38 129 ALA A N 1
ATOM 1019 C CA . ALA A 1 129 ? -8.903 -16.313 36.876 1.00 98.38 129 ALA A CA 1
ATOM 1020 C C . ALA A 1 129 ? -9.704 -15.018 37.119 1.00 98.38 129 ALA A C 1
ATOM 1022 O O . ALA A 1 129 ? -10.932 -15.065 37.195 1.00 98.38 129 ALA A O 1
ATOM 1023 N N . GLN A 1 130 ? -9.026 -13.867 37.191 1.00 97.88 130 GLN A N 1
ATOM 1024 C CA . GLN A 1 130 ? -9.655 -12.566 37.432 1.00 97.88 130 GLN A CA 1
ATOM 1025 C C . GLN A 1 130 ? -10.416 -12.070 36.196 1.00 97.88 130 GLN A C 1
ATOM 1027 O O . GLN A 1 130 ? -11.561 -11.629 36.310 1.00 97.88 130 GLN A O 1
ATOM 1032 N N . CYS A 1 131 ? -9.809 -12.177 35.010 1.00 98.25 131 CYS A N 1
ATOM 1033 C CA . CYS A 1 131 ? -10.459 -11.800 33.756 1.00 98.25 131 CYS A CA 1
ATOM 1034 C C . CYS A 1 131 ? -11.713 -12.649 33.512 1.00 98.25 131 CYS A C 1
ATOM 1036 O O . CYS A 1 131 ? -12.759 -12.110 33.170 1.00 98.25 131 CYS A O 1
ATOM 1038 N N . LYS A 1 132 ? -11.647 -13.965 33.748 1.00 98.38 132 LYS A N 1
ATOM 1039 C CA . LYS A 1 132 ? -12.771 -14.891 33.551 1.00 98.38 132 LYS A CA 1
ATOM 1040 C C . LYS A 1 132 ? -13.917 -14.649 34.538 1.00 98.38 132 LYS A C 1
ATOM 1042 O O . LYS A 1 132 ? -15.074 -14.687 34.122 1.00 98.38 132 LYS A O 1
ATOM 1047 N N . ASP A 1 133 ? -13.629 -14.354 35.807 1.00 98.38 133 ASP A N 1
ATOM 1048 C CA . ASP A 1 133 ? -14.655 -13.987 36.796 1.00 98.38 133 ASP A CA 1
ATOM 1049 C C . ASP A 1 133 ? -15.415 -12.714 36.379 1.00 98.38 133 ASP A C 1
ATOM 1051 O O . ASP A 1 133 ? -16.646 -12.706 36.334 1.00 98.38 133 ASP A O 1
ATOM 1055 N N . LYS A 1 134 ? -14.692 -11.665 35.967 1.00 98.44 134 LYS A N 1
ATOM 1056 C CA . LYS A 1 134 ? -15.300 -10.412 35.497 1.00 98.44 134 LYS A CA 1
ATOM 1057 C C . LYS A 1 134 ? -16.048 -10.577 34.166 1.00 98.44 134 LYS A C 1
ATOM 1059 O O . LYS A 1 134 ? -17.186 -10.127 34.051 1.00 98.44 134 LYS A O 1
ATOM 1064 N N . LEU A 1 135 ? -15.458 -11.272 33.189 1.00 98.69 135 LEU A N 1
ATOM 1065 C CA . LEU A 1 135 ? -16.042 -11.514 31.862 1.00 98.69 135 LEU A CA 1
ATOM 1066 C C . LEU A 1 135 ? -17.327 -12.341 31.932 1.00 98.69 135 LEU A C 1
ATOM 1068 O O . LEU A 1 135 ? -18.306 -12.010 31.267 1.00 98.69 135 LEU A O 1
ATOM 1072 N N . THR A 1 136 ? -17.357 -13.389 32.759 1.00 98.62 136 THR A N 1
ATOM 1073 C CA . THR A 1 136 ? -18.575 -14.192 32.939 1.00 98.62 136 THR A CA 1
ATOM 1074 C C . THR A 1 136 ? -19.671 -13.400 33.647 1.00 98.62 136 THR A C 1
ATOM 1076 O O . THR A 1 136 ? -20.819 -13.463 33.222 1.00 98.62 136 THR A O 1
ATOM 1079 N N . LYS A 1 137 ? -19.360 -12.581 34.657 1.00 98.62 137 LYS A N 1
ATOM 1080 C CA . LYS A 1 137 ? -20.369 -11.736 35.324 1.00 98.62 137 LYS A CA 1
ATOM 1081 C C . LYS A 1 137 ? -20.903 -10.613 34.434 1.00 98.62 137 LYS A C 1
ATOM 1083 O O . LYS A 1 137 ? -22.088 -10.293 34.520 1.00 98.62 137 LYS A O 1
ATOM 1088 N N . LEU A 1 138 ? -20.072 -10.062 33.549 1.00 98.75 138 LEU A N 1
ATOM 1089 C CA . LEU A 1 138 ? -20.501 -9.128 32.507 1.00 98.75 138 LEU A CA 1
ATOM 1090 C C . LEU A 1 138 ? -21.457 -9.820 31.519 1.00 98.75 138 LEU A C 1
ATOM 1092 O O . LEU A 1 138 ? -22.612 -9.411 31.387 1.00 98.75 138 LEU A O 1
ATOM 1096 N N . TRP A 1 139 ? -21.029 -10.930 30.907 1.00 98.75 139 TRP A N 1
ATOM 1097 C CA . TRP A 1 139 ? -21.856 -11.672 29.948 1.00 98.75 139 TRP A CA 1
ATOM 1098 C C . TRP A 1 139 ? -23.139 -12.240 30.550 1.00 98.75 139 TRP A C 1
ATOM 1100 O O . TRP A 1 139 ? -24.154 -12.275 29.861 1.00 98.75 139 TRP A O 1
ATOM 1110 N N . GLN A 1 140 ? -23.147 -12.627 31.828 1.00 98.75 140 GLN A N 1
ATOM 1111 C CA . GLN A 1 140 ? -24.357 -13.097 32.505 1.00 98.75 140 GLN A CA 1
ATOM 1112 C C . GLN A 1 140 ? -25.436 -12.009 32.572 1.00 98.75 140 GLN A C 1
ATOM 1114 O O . GLN A 1 140 ? -26.618 -12.321 32.432 1.00 98.75 140 GLN A O 1
ATOM 1119 N N . GLN A 1 141 ? -25.046 -10.746 32.772 1.00 98.75 141 GLN A N 1
ATOM 1120 C CA . GLN A 1 141 ? -25.969 -9.611 32.822 1.00 98.75 141 GLN A CA 1
ATOM 1121 C C . GLN A 1 141 ? -26.461 -9.230 31.421 1.00 98.75 141 GLN A C 1
ATOM 1123 O O . GLN A 1 141 ? -27.671 -9.167 31.215 1.00 98.75 141 GLN A O 1
ATOM 1128 N N . ILE A 1 142 ? -25.550 -9.077 30.450 1.00 98.81 142 ILE A N 1
ATOM 1129 C CA . ILE A 1 142 ? -25.898 -8.781 29.046 1.00 98.81 142 ILE A CA 1
ATOM 1130 C C . ILE A 1 142 ? -26.836 -9.863 28.492 1.00 98.81 142 ILE A C 1
ATOM 1132 O O . ILE A 1 142 ? -27.904 -9.558 27.963 1.00 98.81 142 ILE A O 1
ATOM 1136 N N . ALA A 1 143 ? -26.487 -11.140 28.674 1.00 98.75 143 ALA A N 1
ATOM 1137 C CA . ALA A 1 143 ? -27.304 -12.252 28.207 1.00 98.75 143 ALA A CA 1
ATOM 1138 C C . ALA A 1 143 ? -28.679 -12.282 28.895 1.00 98.75 143 ALA A C 1
ATOM 1140 O O . ALA A 1 143 ? -29.678 -12.488 28.212 1.00 98.75 143 ALA A O 1
ATOM 1141 N N . ASN A 1 144 ? -28.768 -12.028 30.206 1.00 98.50 144 ASN A N 1
ATOM 1142 C CA . ASN A 1 144 ? -30.058 -11.965 30.904 1.00 98.50 144 ASN A CA 1
ATOM 1143 C C . ASN A 1 144 ? -30.952 -10.814 30.414 1.00 98.50 144 ASN A C 1
ATOM 1145 O O . ASN A 1 144 ? -32.163 -11.003 30.328 1.00 98.50 144 ASN A O 1
ATOM 1149 N N . HIS A 1 145 ? -30.371 -9.653 30.095 1.00 98.44 145 HIS A N 1
ATOM 1150 C CA . HIS A 1 145 ? -31.101 -8.479 29.601 1.00 98.44 145 HIS A CA 1
ATOM 1151 C C . HIS A 1 145 ? -31.683 -8.734 28.206 1.00 98.44 145 HIS A C 1
ATOM 1153 O O . HIS A 1 145 ? -32.886 -8.639 27.990 1.00 98.44 145 HIS A O 1
ATOM 1159 N N . PHE A 1 146 ? -30.842 -9.191 27.280 1.00 97.75 146 PHE A N 1
ATOM 1160 C CA . PHE A 1 146 ? -31.213 -9.482 25.892 1.00 97.75 146 PHE A CA 1
ATOM 1161 C C . PHE A 1 146 ? -31.727 -10.925 25.677 1.00 97.75 146 PHE A C 1
ATOM 1163 O O . PHE A 1 146 ? -31.695 -11.450 24.561 1.00 97.75 146 PHE A O 1
ATOM 1170 N N . ARG A 1 147 ? -32.185 -11.610 26.736 1.00 96.75 147 ARG A N 1
ATOM 1171 C CA . ARG A 1 147 ? -32.434 -13.067 26.724 1.00 96.75 147 ARG A CA 1
ATOM 1172 C C . ARG A 1 147 ? -33.448 -13.524 25.685 1.00 96.75 147 ARG A C 1
ATOM 1174 O O . ARG A 1 147 ? -33.263 -14.584 25.088 1.00 96.75 147 ARG A O 1
ATOM 1181 N N . ASP A 1 148 ? -34.494 -12.734 25.478 1.00 92.94 148 ASP A N 1
ATOM 1182 C CA . ASP A 1 148 ? -35.672 -13.129 24.697 1.00 92.94 148 ASP A CA 1
ATOM 1183 C C . ASP A 1 148 ? -35.679 -12.520 23.277 1.00 92.94 148 ASP A C 1
ATOM 1185 O O . ASP A 1 148 ? -36.603 -12.741 22.498 1.00 92.94 148 ASP A O 1
ATOM 1189 N N . TYR A 1 149 ? -34.601 -11.819 22.902 1.00 96.56 149 TYR A N 1
ATOM 1190 C CA . TYR A 1 149 ? -34.376 -11.276 21.559 1.00 96.56 149 TYR A CA 1
ATOM 1191 C C . TYR A 1 149 ? -34.160 -12.392 20.522 1.00 96.56 149 TYR A C 1
ATOM 1193 O O . TYR A 1 149 ? -33.604 -13.446 20.849 1.00 96.56 149 TYR A O 1
ATOM 1201 N N . SER A 1 150 ? -34.556 -12.153 19.271 1.00 95.81 150 SER A N 1
ATOM 1202 C CA . SER A 1 150 ? -34.460 -13.112 18.151 1.00 95.81 150 SER A CA 1
ATOM 1203 C C . SER A 1 150 ? -33.026 -13.406 17.675 1.00 95.81 150 SER A C 1
ATOM 1205 O O . SER A 1 150 ? -32.057 -12.867 18.211 1.00 95.81 150 SER A O 1
ATOM 1207 N N . ASP A 1 151 ? -32.875 -14.233 16.631 1.00 95.69 151 ASP A N 1
ATOM 1208 C CA . ASP A 1 151 ? -31.582 -14.508 15.989 1.00 95.69 151 ASP A CA 1
ATOM 1209 C C . ASP A 1 151 ? -31.026 -13.345 15.153 1.00 95.69 151 ASP A C 1
ATOM 1211 O O . ASP A 1 151 ? -29.881 -13.414 14.713 1.00 95.69 151 ASP A O 1
ATOM 1215 N N . TYR A 1 152 ? -31.781 -12.250 15.007 1.00 97.62 152 TYR A N 1
ATOM 1216 C CA . TYR A 1 152 ? -31.246 -10.991 14.484 1.00 97.62 152 TYR A CA 1
ATOM 1217 C C . TYR A 1 152 ? -30.283 -10.305 15.468 1.00 97.62 152 TYR A C 1
ATOM 1219 O O . TYR A 1 152 ? -29.507 -9.458 15.038 1.00 97.62 152 TYR A O 1
ATOM 1227 N N . LEU A 1 153 ? -30.283 -10.673 16.758 1.00 98.62 153 LEU A N 1
ATOM 1228 C CA . LEU A 1 153 ? -29.267 -10.228 17.717 1.00 98.62 153 LEU A CA 1
ATOM 1229 C C . LEU A 1 153 ? -28.191 -11.306 17.919 1.00 98.62 153 LEU A C 1
ATOM 1231 O O . LEU A 1 153 ? -28.443 -12.380 18.474 1.00 98.62 153 LEU A O 1
ATOM 1235 N N . ILE A 1 154 ? -26.976 -10.973 17.505 1.00 98.88 154 ILE A N 1
ATOM 1236 C CA . ILE A 1 154 ? -25.754 -11.769 17.610 1.00 98.88 154 ILE A CA 1
ATOM 1237 C C . ILE A 1 154 ? -24.906 -11.182 18.744 1.00 98.88 154 ILE A C 1
ATOM 1239 O O . ILE A 1 154 ? -24.835 -9.964 18.910 1.00 98.88 154 ILE A O 1
ATOM 1243 N N . PHE A 1 155 ? -24.247 -12.037 19.524 1.00 98.88 155 PHE A N 1
ATOM 1244 C CA . PHE A 1 155 ? -23.229 -11.599 20.486 1.00 98.88 155 PHE A CA 1
ATOM 1245 C C . PHE A 1 155 ? -21.835 -11.904 19.953 1.00 98.88 155 PHE A C 1
ATOM 1247 O O . PHE A 1 155 ? -21.637 -12.944 19.337 1.00 98.88 155 PHE A O 1
ATOM 1254 N N . GLU A 1 156 ? -20.857 -11.058 20.242 1.00 98.81 156 GLU A N 1
ATOM 1255 C CA . GLU A 1 156 ? -19.439 -11.314 19.982 1.00 98.81 156 GLU A CA 1
ATOM 1256 C C . GLU A 1 156 ? -18.675 -11.230 21.304 1.00 98.81 156 GLU A C 1
ATOM 1258 O O . GLU A 1 156 ? -18.715 -10.200 21.972 1.00 98.81 156 GLU A O 1
ATOM 1263 N N . THR A 1 157 ? -18.030 -12.326 21.718 1.00 98.50 157 THR A N 1
ATOM 1264 C CA . THR A 1 157 ? -17.557 -12.510 23.105 1.00 98.50 157 THR A CA 1
ATOM 1265 C C . THR A 1 157 ? -16.591 -11.428 23.581 1.00 98.50 157 THR A C 1
ATOM 1267 O O . THR A 1 157 ? -16.652 -11.037 24.750 1.00 98.50 157 THR A O 1
ATOM 1270 N N . ILE A 1 158 ? -15.687 -11.002 22.698 1.00 97.75 158 ILE A N 1
ATOM 1271 C CA . ILE A 1 158 ? -14.640 -9.991 22.883 1.00 97.75 158 ILE A CA 1
ATOM 1272 C C . ILE A 1 158 ? -14.285 -9.459 21.481 1.00 97.75 158 ILE A C 1
ATOM 1274 O O . ILE A 1 158 ? -14.416 -10.207 20.515 1.00 97.75 158 ILE A O 1
ATOM 1278 N N . ASN A 1 159 ? -13.817 -8.216 21.368 1.00 97.50 159 ASN A N 1
ATOM 1279 C CA . ASN A 1 159 ? -13.317 -7.639 20.116 1.00 97.50 159 ASN A CA 1
ATOM 1280 C C . ASN A 1 159 ? -11.952 -8.235 19.702 1.00 97.50 159 ASN A C 1
ATOM 1282 O O . ASN A 1 159 ? -11.875 -9.222 18.978 1.00 97.50 159 ASN A O 1
ATOM 1286 N N . GLU A 1 160 ? -10.858 -7.690 20.235 1.00 95.50 160 GLU A N 1
ATOM 1287 C CA . GLU A 1 160 ? -9.483 -8.020 19.832 1.00 95.50 160 GLU A CA 1
ATOM 1288 C C . GLU A 1 160 ? -8.615 -8.423 21.041 1.00 95.50 160 GLU A C 1
ATOM 1290 O O . GLU A 1 160 ? -7.665 -7.711 21.394 1.00 95.50 160 GLU A O 1
ATOM 1295 N N . PRO A 1 161 ? -8.916 -9.541 21.726 1.00 97.31 161 PRO A N 1
ATOM 1296 C CA . PRO A 1 161 ? -8.205 -9.919 22.941 1.00 97.31 161 PRO A CA 1
ATOM 1297 C C . PRO A 1 161 ? -6.726 -10.205 22.646 1.00 97.31 161 PRO A C 1
ATOM 1299 O O . PRO A 1 161 ? -6.394 -11.024 21.787 1.00 97.31 161 PRO A O 1
ATOM 1302 N N . ARG A 1 162 ? -5.832 -9.513 23.359 1.00 96.94 162 ARG A N 1
ATOM 1303 C CA . ARG A 1 162 ? -4.374 -9.524 23.149 1.00 96.94 162 ARG A CA 1
ATOM 1304 C C . ARG A 1 162 ? -3.650 -8.983 24.382 1.00 96.94 162 ARG A C 1
ATOM 1306 O O . ARG A 1 162 ? -4.269 -8.350 25.233 1.00 96.94 162 ARG A O 1
ATOM 1313 N N . VAL A 1 163 ? -2.337 -9.189 24.484 1.00 96.56 163 VAL A N 1
ATOM 1314 C CA . VAL A 1 163 ? -1.522 -8.488 25.495 1.00 96.56 163 VAL A CA 1
ATOM 1315 C C . VAL A 1 163 ? -1.011 -7.183 24.891 1.00 96.56 163 VAL A C 1
ATOM 1317 O O . VAL A 1 163 ? -0.054 -7.190 24.114 1.00 96.56 163 VAL A O 1
ATOM 1320 N N . ILE A 1 164 ? -1.668 -6.081 25.254 1.00 91.25 164 ILE A N 1
ATOM 1321 C CA . ILE A 1 164 ? -1.362 -4.728 24.774 1.00 91.25 164 ILE A CA 1
ATOM 1322 C C . ILE A 1 164 ? 0.075 -4.332 25.153 1.00 91.25 164 ILE A C 1
ATOM 1324 O O . ILE A 1 164 ? 0.520 -4.548 26.283 1.00 91.25 164 ILE A O 1
ATOM 1328 N N . GLY A 1 165 ? 0.819 -3.771 24.198 1.00 86.50 165 GLY A N 1
ATOM 1329 C CA . GLY A 1 165 ? 2.222 -3.380 24.348 1.00 86.50 165 GLY A CA 1
ATOM 1330 C C . GLY A 1 165 ? 3.214 -4.550 24.370 1.00 86.50 165 GLY A C 1
ATOM 1331 O O . GLY A 1 165 ? 4.377 -4.356 24.742 1.00 86.50 165 GLY A O 1
ATOM 1332 N N . SER A 1 166 ? 2.789 -5.767 24.009 1.00 85.50 166 SER A N 1
ATOM 1333 C CA . SER A 1 166 ? 3.687 -6.923 23.891 1.00 85.50 166 SER A CA 1
ATOM 1334 C C . SER A 1 166 ? 4.321 -7.020 22.493 1.00 85.50 166 SER A C 1
ATOM 1336 O O . SER A 1 166 ? 3.675 -6.682 21.503 1.00 85.50 166 SER A O 1
ATOM 1338 N N . PRO A 1 167 ? 5.550 -7.563 22.351 1.00 77.31 167 PRO A N 1
ATOM 1339 C CA . PRO A 1 167 ? 6.188 -7.754 21.040 1.00 77.31 167 PRO A CA 1
ATOM 1340 C C . PRO A 1 167 ? 5.453 -8.708 20.081 1.00 77.31 167 PRO A C 1
ATOM 1342 O O . PRO A 1 167 ? 5.886 -8.871 18.943 1.00 77.31 167 PRO A O 1
ATOM 1345 N N . SER A 1 168 ? 4.387 -9.371 20.541 1.00 81.44 168 SER A N 1
ATOM 1346 C CA . SER A 1 168 ? 3.591 -10.321 19.757 1.00 81.44 168 SER A CA 1
ATOM 1347 C C . SER A 1 168 ? 2.122 -9.913 19.609 1.00 81.44 168 SER A C 1
ATOM 1349 O O . SER A 1 168 ? 1.333 -10.700 19.092 1.00 81.44 168 SER A O 1
ATOM 1351 N N . GLU A 1 169 ? 1.749 -8.706 20.053 1.00 86.69 169 GLU A N 1
ATOM 1352 C CA . GLU A 1 169 ? 0.364 -8.215 20.117 1.00 86.69 169 GLU A CA 1
ATOM 1353 C C . GLU A 1 169 ? -0.405 -8.443 18.805 1.00 86.69 169 GLU A C 1
ATOM 1355 O O . GLU A 1 169 ? -1.426 -9.133 18.799 1.00 86.69 169 GLU A O 1
ATOM 1360 N N . TRP A 1 170 ? 0.157 -7.949 17.699 1.00 85.94 170 TRP A N 1
ATOM 1361 C CA . TRP A 1 170 ? -0.436 -7.979 16.357 1.00 85.94 170 TRP A CA 1
ATOM 1362 C C . TRP A 1 170 ? 0.085 -9.113 15.459 1.00 85.94 170 TRP A C 1
ATOM 1364 O O . TRP A 1 170 ? -0.383 -9.280 14.340 1.00 85.94 170 TRP A O 1
ATOM 1374 N N . THR A 1 171 ? 1.030 -9.929 15.937 1.00 82.06 171 THR A N 1
ATOM 1375 C CA . THR A 1 171 ? 1.625 -11.049 15.174 1.00 82.06 171 THR A CA 1
ATOM 1376 C C . THR A 1 171 ? 1.056 -12.415 15.579 1.00 82.06 171 THR A C 1
ATOM 1378 O O . THR A 1 171 ? 1.697 -13.452 15.418 1.00 82.06 171 THR A O 1
ATOM 1381 N N . GLY A 1 172 ? -0.176 -12.423 16.104 1.00 85.38 172 GLY A N 1
ATOM 1382 C CA . GLY A 1 172 ? -0.907 -13.627 16.516 1.00 85.38 172 GLY A CA 1
ATOM 1383 C C . GLY A 1 172 ? -0.627 -14.108 17.944 1.00 85.38 172 GLY A C 1
ATOM 1384 O O . GLY A 1 172 ? -1.102 -15.181 18.324 1.00 85.38 172 GLY A O 1
ATOM 1385 N N . GLY A 1 173 ? 0.107 -13.331 18.745 1.00 92.00 173 GLY A N 1
ATOM 1386 C CA . GLY A 1 173 ? 0.360 -13.607 20.159 1.00 92.00 173 GLY A CA 1
ATOM 1387 C C . GLY A 1 173 ? 1.306 -14.781 20.427 1.00 92.00 173 GLY A C 1
ATOM 1388 O O . GLY A 1 173 ? 1.822 -15.453 19.531 1.00 92.00 173 GLY A O 1
ATOM 1389 N N . THR A 1 174 ? 1.522 -15.055 21.709 1.00 95.38 174 THR A N 1
ATOM 1390 C CA . THR A 1 174 ? 2.133 -16.306 22.175 1.00 95.38 174 THR A CA 1
ATOM 1391 C C . THR A 1 174 ? 1.087 -17.426 22.241 1.00 95.38 174 THR A C 1
ATOM 1393 O O . THR A 1 174 ? -0.118 -17.168 22.245 1.00 95.38 174 THR A O 1
ATOM 1396 N N . TYR A 1 175 ? 1.538 -18.679 22.358 1.00 96.88 175 TYR A N 1
ATOM 1397 C CA . TYR A 1 175 ? 0.643 -19.817 22.607 1.00 96.88 175 TYR A CA 1
ATOM 1398 C C . TYR A 1 175 ? -0.199 -19.630 23.887 1.00 96.88 175 TYR A C 1
ATOM 1400 O O . TYR A 1 175 ? -1.394 -19.909 23.879 1.00 96.88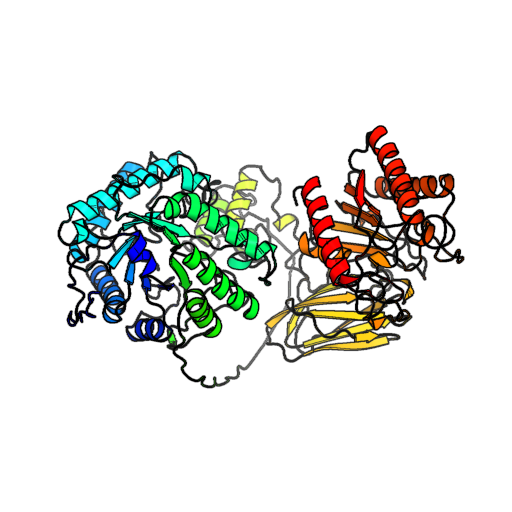 175 TYR A O 1
ATOM 1408 N N . GLU A 1 176 ? 0.394 -19.089 24.961 1.00 97.94 176 GLU A N 1
ATOM 1409 C CA . GLU A 1 176 ? -0.325 -18.752 26.201 1.00 97.94 176 GLU A CA 1
ATOM 1410 C C . GLU A 1 176 ? -1.485 -17.786 25.936 1.00 97.94 176 GLU A C 1
ATOM 1412 O O . GLU A 1 176 ? -2.579 -17.988 26.459 1.00 97.94 176 GLU A O 1
ATOM 1417 N N . ASN A 1 177 ? -1.276 -16.768 25.093 1.00 98.31 177 ASN A N 1
ATOM 1418 C CA . ASN A 1 177 ? -2.336 -15.811 24.782 1.00 98.31 177 ASN A CA 1
ATOM 1419 C C . ASN A 1 177 ? -3.499 -16.508 24.069 1.00 98.31 177 ASN A C 1
ATOM 1421 O O . ASN A 1 177 ? -4.648 -16.331 24.464 1.00 98.31 177 ASN A O 1
ATOM 1425 N N . ARG A 1 178 ? -3.214 -17.358 23.076 1.00 98.56 178 ARG A N 1
ATOM 1426 C CA . ARG A 1 178 ? -4.248 -18.070 22.308 1.00 98.56 178 ARG A CA 1
ATOM 1427 C C . ARG A 1 178 ? -5.013 -19.098 23.145 1.00 98.56 178 ARG A C 1
ATOM 1429 O O . ARG A 1 178 ? -6.240 -19.121 23.085 1.00 98.56 178 ARG A O 1
ATOM 1436 N N . ASP A 1 179 ? -4.332 -19.880 23.984 1.00 98.56 179 ASP A N 1
ATOM 1437 C CA . ASP A 1 179 ? -4.977 -20.814 24.922 1.00 98.56 179 ASP A CA 1
ATOM 1438 C C . ASP A 1 179 ? -5.885 -20.065 25.918 1.00 98.56 179 ASP A C 1
ATOM 1440 O O . ASP A 1 179 ? -7.069 -20.380 26.054 1.00 98.56 179 ASP A O 1
ATOM 1444 N N . VAL A 1 180 ? -5.395 -18.988 26.541 1.00 98.75 180 VAL A N 1
ATOM 1445 C CA . VAL A 1 180 ? -6.206 -18.188 27.475 1.00 98.75 180 VAL A CA 1
ATOM 1446 C C . VAL A 1 180 ? -7.407 -17.525 26.780 1.00 98.75 180 VAL A C 1
ATOM 1448 O O . VAL A 1 180 ? -8.492 -17.478 27.360 1.00 98.75 180 VAL A O 1
ATOM 1451 N N . ILE A 1 181 ? -7.277 -17.103 25.519 1.00 98.69 181 ILE A N 1
ATOM 1452 C CA . ILE A 1 181 ? -8.396 -16.576 24.716 1.00 98.69 181 ILE A CA 1
ATOM 1453 C C . ILE A 1 181 ? -9.430 -17.661 24.414 1.00 98.69 181 ILE A C 1
ATOM 1455 O O . ILE A 1 181 ? -10.624 -17.422 24.598 1.00 98.69 181 ILE A O 1
ATOM 1459 N N . ASN A 1 182 ? -9.008 -18.876 24.054 1.00 98.81 182 ASN A N 1
ATOM 1460 C CA . ASN A 1 182 ? -9.918 -20.015 23.908 1.00 98.81 182 ASN A CA 1
ATOM 1461 C C . ASN A 1 182 ? -10.689 -20.290 25.214 1.00 98.81 182 ASN A C 1
ATOM 1463 O O . ASN A 1 182 ? -11.897 -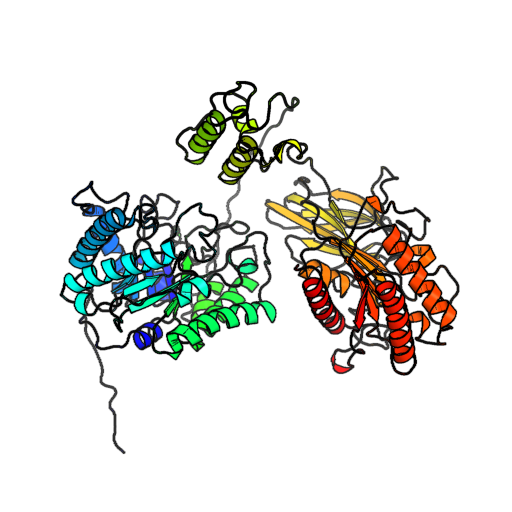20.539 25.181 1.00 98.81 182 ASN A O 1
ATOM 1467 N N . ARG A 1 183 ? -10.030 -20.179 26.377 1.00 98.81 183 ARG A N 1
ATOM 1468 C CA . ARG A 1 183 ? -10.667 -20.324 27.702 1.00 98.81 183 ARG A CA 1
ATOM 1469 C C . ARG A 1 183 ? -11.643 -19.186 28.020 1.00 98.81 183 ARG A C 1
ATOM 1471 O O . ARG A 1 183 ? -12.696 -19.452 28.601 1.00 98.81 183 ARG A O 1
ATOM 1478 N N . PHE A 1 184 ? -11.341 -17.944 27.633 1.00 98.81 184 PHE A N 1
ATOM 1479 C CA . PHE A 1 184 ? -12.262 -16.807 27.761 1.00 98.81 184 PHE A CA 1
ATOM 1480 C C . PHE A 1 184 ? -13.488 -16.961 26.851 1.00 98.81 184 PHE A C 1
ATOM 1482 O O . PHE A 1 184 ? -14.616 -16.823 27.326 1.00 98.81 184 PHE A O 1
ATOM 1489 N N . ASN A 1 185 ? -13.285 -17.330 25.584 1.00 98.81 185 ASN A N 1
ATOM 1490 C CA . ASN A 1 185 ? -14.354 -17.603 24.621 1.00 98.81 185 ASN A CA 1
ATOM 1491 C C . ASN A 1 185 ? -15.259 -18.749 25.096 1.00 98.81 185 ASN A C 1
ATOM 1493 O O . ASN A 1 185 ? -16.483 -18.622 25.061 1.00 98.81 185 ASN A O 1
ATOM 1497 N N . LEU A 1 186 ? -14.679 -19.837 25.617 1.00 98.88 186 LEU A N 1
ATOM 1498 C CA . LEU A 1 186 ? -15.429 -20.948 26.209 1.00 98.88 186 LEU A CA 1
ATOM 1499 C C . LEU A 1 186 ? -16.244 -20.515 27.434 1.00 98.88 186 LEU A C 1
ATOM 1501 O O . LEU A 1 186 ? -17.409 -20.892 27.556 1.00 98.88 186 LEU A O 1
ATOM 1505 N N . ALA A 1 187 ? -15.662 -19.711 28.326 1.00 98.88 187 ALA A N 1
ATOM 1506 C CA . ALA A 1 187 ? -16.362 -19.204 29.501 1.00 98.88 187 ALA A CA 1
ATOM 1507 C C . ALA A 1 187 ? -17.538 -18.287 29.119 1.00 98.88 187 ALA A C 1
ATOM 1509 O O . ALA A 1 187 ? -18.644 -18.481 29.620 1.00 98.88 187 ALA A O 1
ATOM 1510 N N . ALA A 1 188 ? -17.328 -17.347 28.193 1.00 98.81 188 ALA A N 1
ATOM 1511 C CA . ALA A 1 188 ? -18.370 -16.448 27.705 1.00 98.81 188 ALA A CA 1
ATOM 1512 C C . ALA A 1 188 ? -19.506 -17.210 26.996 1.00 98.81 188 ALA A C 1
ATOM 1514 O O . ALA A 1 188 ? -20.669 -17.026 27.354 1.00 98.81 188 ALA A O 1
ATOM 1515 N N . VAL A 1 189 ? -19.190 -18.126 26.067 1.00 98.88 189 VAL A N 1
ATOM 1516 C CA . VAL A 1 189 ? -20.198 -18.970 25.393 1.00 98.88 189 VAL A CA 1
ATOM 1517 C C . VAL A 1 189 ? -20.997 -19.794 26.404 1.00 98.88 189 VAL A C 1
ATOM 1519 O O . VAL A 1 189 ? -22.225 -19.815 26.325 1.00 98.88 189 VAL A O 1
ATOM 1522 N N . ASN A 1 190 ? -20.339 -20.425 27.381 1.00 98.88 190 ASN A N 1
ATOM 1523 C CA . ASN A 1 190 ? -21.028 -21.212 28.406 1.00 98.88 190 ASN A CA 1
ATOM 1524 C C . ASN A 1 190 ? -21.989 -20.357 29.242 1.00 98.88 190 ASN A C 1
ATOM 1526 O O . ASN A 1 190 ? -23.128 -20.772 29.446 1.00 98.88 190 ASN A O 1
ATOM 1530 N N . THR A 1 191 ? -21.578 -19.154 29.654 1.00 98.88 191 THR A N 1
ATOM 1531 C CA . THR A 1 191 ? -22.440 -18.224 30.400 1.00 98.88 191 THR A CA 1
ATOM 1532 C C . THR A 1 191 ? -23.625 -17.718 29.573 1.00 98.88 191 THR A C 1
ATOM 1534 O O . THR A 1 191 ? -24.753 -17.660 30.069 1.00 98.88 191 THR A O 1
ATOM 1537 N N . ILE A 1 192 ? -23.403 -17.378 28.298 1.00 98.81 192 ILE A N 1
ATOM 1538 C CA . ILE A 1 192 ? -24.485 -16.983 27.387 1.00 98.81 192 ILE A CA 1
ATOM 1539 C C . ILE A 1 192 ? -25.485 -18.141 27.268 1.00 98.81 192 ILE A C 1
ATOM 1541 O O . ILE A 1 192 ? -26.679 -17.944 27.491 1.00 98.81 192 ILE A O 1
ATOM 1545 N N . ARG A 1 193 ? -25.017 -19.369 27.013 1.00 98.38 193 ARG A N 1
ATOM 1546 C CA . ARG A 1 193 ? -25.872 -20.564 26.902 1.00 98.38 193 ARG A CA 1
ATOM 1547 C C . ARG A 1 193 ? -26.635 -20.871 28.197 1.00 98.38 193 ARG A C 1
ATOM 1549 O O . ARG A 1 193 ? -27.819 -21.198 28.123 1.00 98.38 193 ARG A O 1
ATOM 1556 N N . SER A 1 194 ? -26.013 -20.731 29.373 1.00 97.75 194 SER A N 1
ATOM 1557 C CA . SER A 1 194 ? -26.648 -21.045 30.665 1.00 97.75 194 SER A CA 1
ATOM 1558 C C . SER A 1 194 ? -27.744 -20.064 31.092 1.00 97.75 194 SER A C 1
ATOM 1560 O O . SER A 1 194 ? -28.570 -20.419 31.928 1.00 97.75 194 SER A O 1
ATOM 1562 N N . SER A 1 195 ? -27.797 -18.858 30.516 1.00 97.12 195 SER A N 1
ATOM 1563 C CA . SER A 1 195 ? -28.870 -17.882 30.786 1.00 97.12 195 SER A CA 1
ATOM 1564 C C . SER A 1 195 ? -30.256 -18.282 30.238 1.00 97.12 195 SER A C 1
ATOM 1566 O O . SER A 1 195 ? -31.267 -17.690 30.619 1.00 97.12 195 SER A O 1
ATOM 1568 N N . GLY A 1 196 ? -30.329 -19.309 29.381 1.00 93.25 196 GLY A N 1
ATOM 1569 C CA . GLY A 1 196 ? -31.588 -19.859 28.872 1.00 93.25 196 GLY A CA 1
ATOM 1570 C C . GLY A 1 196 ? -32.296 -18.968 27.844 1.00 93.25 196 GLY A C 1
ATOM 1571 O O . GLY A 1 196 ? -31.667 -18.176 27.144 1.00 93.25 196 GLY A O 1
ATOM 1572 N N . GLY A 1 197 ? -33.616 -19.139 27.707 1.00 94.62 197 GLY A N 1
ATOM 1573 C CA . GLY A 1 197 ? -34.420 -18.453 26.686 1.00 94.62 197 GLY A CA 1
ATOM 1574 C C . GLY A 1 197 ? -33.853 -18.637 25.273 1.00 94.62 197 GLY A C 1
ATOM 1575 O O . GLY A 1 197 ? -33.380 -19.722 24.920 1.00 94.62 197 GLY A O 1
ATOM 1576 N N . ASN A 1 198 ? -33.842 -17.569 24.472 1.00 96.12 198 ASN A N 1
ATOM 1577 C CA . ASN A 1 198 ? -33.273 -17.610 23.123 1.00 96.12 198 ASN A CA 1
ATOM 1578 C C . ASN A 1 198 ? -31.737 -17.747 23.128 1.00 96.12 198 ASN A C 1
ATOM 1580 O O . ASN A 1 198 ? -31.165 -18.255 22.160 1.00 96.12 198 ASN A O 1
ATOM 1584 N N . ASN A 1 199 ? -31.050 -17.409 24.227 1.00 97.75 199 ASN A N 1
ATOM 1585 C CA . ASN A 1 199 ? -29.589 -17.530 24.335 1.00 97.75 199 ASN A CA 1
ATOM 1586 C C . ASN A 1 199 ? -29.087 -18.982 24.300 1.00 97.75 199 ASN A C 1
ATOM 1588 O O . ASN A 1 199 ? -27.944 -19.221 23.907 1.00 97.75 199 ASN A O 1
ATOM 1592 N N . ALA A 1 200 ? -29.948 -19.963 24.591 1.00 96.06 200 ALA A N 1
ATOM 1593 C CA . ALA A 1 200 ? -29.660 -21.380 24.352 1.00 96.06 200 ALA A CA 1
ATOM 1594 C C . ALA A 1 200 ? -29.433 -21.708 22.857 1.00 96.06 200 ALA A C 1
ATOM 1596 O O . ALA A 1 200 ? -28.790 -22.706 22.542 1.00 96.06 200 ALA A O 1
ATOM 1597 N N . LYS A 1 201 ? -29.928 -20.863 21.937 1.00 96.19 201 LYS A N 1
ATOM 1598 C CA . LYS A 1 201 ? -29.769 -20.982 20.476 1.00 96.19 201 LYS A CA 1
ATOM 1599 C C . LYS A 1 201 ? -29.076 -19.778 19.808 1.00 96.19 201 LYS A C 1
ATOM 1601 O O . LYS A 1 201 ? -28.882 -19.818 18.592 1.00 96.19 201 LYS A O 1
ATOM 1606 N N . ARG A 1 202 ? -28.761 -18.693 20.532 1.00 97.94 202 ARG A N 1
ATOM 1607 C CA . ARG A 1 202 ? -28.214 -17.442 19.957 1.00 97.94 202 ARG A CA 1
ATOM 1608 C C . ARG A 1 202 ? -26.913 -17.682 19.188 1.00 97.94 202 ARG A C 1
ATOM 1610 O O . ARG A 1 202 ? -26.104 -18.518 19.593 1.00 97.94 202 ARG A O 1
ATOM 1617 N N . PHE A 1 203 ? -26.702 -16.951 18.101 1.00 98.75 203 PHE A N 1
ATOM 1618 C CA . PHE A 1 203 ? -25.437 -16.991 17.372 1.00 98.75 203 PHE A CA 1
ATOM 1619 C C . PHE A 1 203 ? -24.377 -16.185 18.124 1.00 98.75 203 PHE A C 1
ATOM 1621 O O . PHE A 1 203 ? -24.656 -15.078 18.589 1.00 98.75 203 PHE A O 1
ATOM 1628 N N . ILE A 1 204 ? -23.192 -16.774 18.300 1.00 98.88 204 ILE A N 1
ATOM 1629 C CA . ILE A 1 204 ? -22.111 -16.175 19.093 1.00 98.88 204 ILE A CA 1
ATOM 1630 C C . ILE A 1 204 ? -20.832 -16.143 18.260 1.00 98.88 204 ILE A C 1
ATOM 1632 O O . ILE A 1 204 ? -20.314 -17.187 17.876 1.00 98.88 204 ILE A O 1
ATOM 1636 N N . MET A 1 205 ? -20.320 -14.953 17.986 1.00 98.88 205 MET A N 1
ATOM 1637 C CA . MET A 1 205 ? -19.011 -14.729 17.389 1.00 98.88 205 MET A CA 1
ATOM 1638 C C . MET A 1 205 ? -17.907 -14.875 18.444 1.00 98.88 205 MET A C 1
ATOM 1640 O O . MET A 1 205 ? -18.061 -14.406 19.574 1.00 98.88 205 MET A O 1
ATOM 1644 N N . VAL A 1 206 ? -16.796 -15.513 18.073 1.00 98.81 206 VAL A N 1
ATOM 1645 C CA . VAL A 1 206 ? -15.588 -15.634 18.907 1.00 98.81 206 VAL A CA 1
ATOM 1646 C C . VAL A 1 206 ? -14.345 -15.214 18.108 1.00 98.81 206 VAL A C 1
ATOM 1648 O O . VAL A 1 206 ? -14.180 -15.693 16.982 1.00 98.81 206 VAL A O 1
ATOM 1651 N N . PRO A 1 207 ? -13.475 -14.335 18.638 1.00 98.56 207 PRO A N 1
ATOM 1652 C CA . PRO A 1 207 ? -12.275 -13.881 17.942 1.00 98.56 207 PRO A CA 1
ATOM 1653 C C . PRO A 1 207 ? -11.082 -14.824 18.149 1.00 98.56 207 PRO A C 1
ATOM 1655 O O . PRO A 1 207 ? -11.015 -15.589 19.120 1.00 98.56 207 PRO A O 1
ATOM 1658 N N . THR A 1 208 ? -10.093 -14.695 17.267 1.00 97.69 208 THR A N 1
ATOM 1659 C CA . THR A 1 208 ? -8.705 -15.136 17.488 1.00 97.69 208 THR A CA 1
ATOM 1660 C C . THR A 1 208 ? -7.922 -14.106 18.329 1.00 97.69 208 THR A C 1
ATOM 1662 O O . THR A 1 208 ? -8.469 -13.089 18.760 1.00 97.69 208 THR A O 1
ATOM 1665 N N . ASN A 1 209 ? -6.624 -14.333 18.588 1.00 97.25 209 ASN A N 1
ATOM 1666 C CA . ASN A 1 209 ? -5.766 -13.309 19.209 1.00 97.25 209 ASN A CA 1
ATOM 1667 C C . ASN A 1 209 ? -5.735 -12.039 18.349 1.00 97.25 209 ASN A C 1
ATOM 1669 O O . ASN A 1 209 ? -5.329 -12.104 17.191 1.00 97.25 209 ASN A O 1
ATOM 1673 N N . ALA A 1 210 ? -6.093 -10.894 18.933 1.00 96.00 210 ALA A N 1
ATOM 1674 C CA . ALA A 1 210 ? -6.247 -9.617 18.230 1.00 96.00 210 ALA A CA 1
ATOM 1675 C C . ALA A 1 210 ? -7.163 -9.706 16.984 1.00 96.00 210 ALA A C 1
ATOM 1677 O O . ALA A 1 210 ? -6.934 -8.999 16.011 1.00 96.00 210 ALA A O 1
ATOM 1678 N N . ALA A 1 211 ? -8.127 -10.640 16.982 1.00 97.44 211 ALA A N 1
ATOM 1679 C CA . ALA A 1 211 ? -8.985 -10.983 15.839 1.00 97.44 211 ALA A CA 1
ATOM 1680 C C . ALA A 1 211 ? -8.238 -11.259 14.507 1.00 97.44 211 ALA A C 1
ATOM 1682 O O . ALA A 1 211 ? -8.845 -11.244 13.440 1.00 97.44 211 ALA A O 1
ATOM 1683 N N . THR A 1 212 ? -6.927 -11.524 14.526 1.00 94.25 212 THR A N 1
ATOM 1684 C CA . THR A 1 212 ? -6.120 -11.571 13.299 1.00 94.25 212 THR A CA 1
ATOM 1685 C C . THR A 1 212 ? -6.391 -12.801 12.423 1.00 94.25 212 THR A C 1
ATOM 1687 O O . THR A 1 212 ? -6.604 -13.913 12.924 1.00 94.25 212 THR A O 1
ATOM 1690 N N . GLY A 1 213 ? -6.292 -12.605 11.103 1.00 90.69 213 GLY A N 1
ATOM 1691 C CA . GLY A 1 213 ? -6.333 -13.648 10.073 1.00 90.69 213 GLY A CA 1
ATOM 1692 C C . GLY A 1 213 ? -5.051 -14.488 9.926 1.00 90.69 213 GLY A C 1
ATOM 1693 O O . GLY A 1 213 ? -5.028 -15.419 9.124 1.00 90.69 213 GLY A O 1
ATOM 1694 N N . LEU A 1 214 ? -3.977 -14.191 10.671 1.00 86.75 214 LEU A N 1
ATOM 1695 C CA . LEU A 1 214 ? -2.696 -14.910 10.563 1.00 86.75 214 LEU A CA 1
ATOM 1696 C C . LEU A 1 214 ? -2.821 -16.400 10.931 1.00 86.75 214 LEU A C 1
ATOM 1698 O O . LEU A 1 214 ? -3.377 -16.747 11.975 1.00 86.75 214 LEU A O 1
ATOM 1702 N N . ASP A 1 215 ? -2.201 -17.283 10.137 1.00 87.06 215 ASP A N 1
ATOM 1703 C CA . ASP A 1 215 ? -2.260 -18.749 10.300 1.00 87.06 215 ASP A CA 1
ATOM 1704 C C . ASP A 1 215 ? -1.974 -19.232 11.733 1.00 87.06 215 ASP A C 1
ATOM 1706 O O . ASP A 1 215 ? -2.652 -20.133 12.224 1.00 87.06 215 ASP A O 1
ATOM 1710 N N . VAL A 1 216 ? -1.003 -18.633 12.433 1.00 89.75 216 VAL A N 1
ATOM 1711 C CA . VAL A 1 216 ? -0.660 -19.000 13.824 1.00 89.75 216 VAL A CA 1
ATOM 1712 C C . VAL A 1 216 ? -1.797 -18.741 14.817 1.00 89.75 216 VAL A C 1
ATOM 1714 O O . VAL A 1 216 ? -1.878 -19.420 15.835 1.00 89.75 216 VAL A O 1
ATOM 1717 N N . ALA A 1 217 ? -2.682 -17.787 14.522 1.00 93.94 217 ALA A N 1
ATOM 1718 C CA . ALA A 1 217 ? -3.866 -17.490 15.317 1.00 93.94 217 ALA A CA 1
ATOM 1719 C C . ALA A 1 217 ? -5.085 -18.305 14.859 1.00 93.94 217 ALA A C 1
ATOM 1721 O O . ALA A 1 217 ? -5.866 -18.743 15.701 1.00 93.94 217 ALA A O 1
ATOM 1722 N N . LEU A 1 218 ? -5.220 -18.565 13.551 1.00 92.88 218 LEU A N 1
ATOM 1723 C CA . LEU A 1 218 ? -6.309 -19.387 13.016 1.00 92.88 218 LEU A CA 1
ATOM 1724 C C . LEU A 1 218 ? -6.164 -20.882 13.350 1.00 92.88 218 LEU A C 1
ATOM 1726 O O . LEU A 1 218 ? -7.170 -21.556 13.552 1.00 92.88 218 LEU A O 1
ATOM 1730 N N . ASN A 1 219 ? -4.936 -21.412 13.379 1.00 92.56 219 ASN A N 1
ATOM 1731 C CA . ASN A 1 219 ? -4.666 -22.833 13.642 1.00 92.56 219 ASN A CA 1
ATOM 1732 C C . ASN A 1 219 ? -4.918 -23.230 15.108 1.00 92.56 219 ASN A C 1
ATOM 1734 O O . ASN A 1 219 ? -5.351 -24.350 15.362 1.00 92.56 219 ASN A O 1
ATOM 1738 N N . ASP A 1 220 ? -4.673 -22.315 16.050 1.00 95.56 220 ASP A N 1
ATOM 1739 C CA . ASP A 1 220 ? -4.829 -22.558 17.492 1.00 95.56 220 ASP A CA 1
ATOM 1740 C C . ASP A 1 220 ? -6.235 -22.178 18.014 1.00 95.56 220 ASP A C 1
ATOM 1742 O O . ASP A 1 220 ? -6.496 -22.298 19.212 1.00 95.56 220 ASP A O 1
ATOM 1746 N N . LEU A 1 221 ? -7.157 -21.713 17.157 1.00 97.56 221 LEU A N 1
ATOM 1747 C CA . LEU A 1 221 ? -8.524 -21.354 17.557 1.00 97.56 221 LEU A CA 1
ATOM 1748 C C . LEU A 1 221 ? -9.362 -22.604 17.874 1.00 97.56 221 LEU A C 1
ATOM 1750 O O . LEU A 1 221 ? -9.640 -23.427 17.001 1.00 97.56 221 LEU A O 1
ATOM 1754 N N . VAL A 1 222 ? -9.860 -22.697 19.107 1.00 97.75 222 VAL A N 1
ATOM 1755 C CA . VAL A 1 222 ? -10.753 -23.775 19.550 1.00 97.75 222 VAL A CA 1
ATOM 1756 C C . VAL A 1 222 ? -12.186 -23.260 19.627 1.00 97.75 222 VAL A C 1
ATOM 1758 O O . VAL A 1 222 ? -12.498 -22.378 20.423 1.00 97.75 222 VAL A O 1
ATOM 1761 N N . ILE A 1 223 ? -13.089 -23.855 18.842 1.00 98.25 223 ILE A N 1
ATOM 1762 C CA . ILE A 1 223 ? -14.524 -23.553 18.917 1.00 98.25 223 ILE A CA 1
ATOM 1763 C C . ILE A 1 223 ? -15.099 -24.061 20.254 1.00 98.25 223 ILE A C 1
ATOM 1765 O O . ILE A 1 223 ? -15.086 -25.276 20.488 1.00 98.25 223 ILE A O 1
ATOM 1769 N N . PRO A 1 224 ? -15.683 -23.190 21.103 1.00 98.44 224 PRO A N 1
ATOM 1770 C CA . PRO A 1 224 ? -16.339 -23.600 22.341 1.00 98.44 224 PRO A CA 1
ATOM 1771 C C . PRO A 1 224 ? -17.367 -24.715 22.136 1.00 98.44 224 PRO A C 1
ATOM 1773 O O . PRO A 1 224 ? -18.284 -24.587 21.327 1.00 98.44 224 PRO A O 1
ATOM 1776 N N . ASN A 1 225 ? -17.206 -25.822 22.868 1.00 97.94 225 ASN A N 1
ATOM 1777 C CA . ASN A 1 225 ? -18.074 -27.010 22.838 1.00 97.94 225 ASN A CA 1
ATOM 1778 C C . ASN A 1 225 ? -18.287 -27.656 21.446 1.00 97.94 225 ASN A C 1
ATOM 1780 O O . ASN A 1 225 ? -19.182 -28.486 21.300 1.00 97.94 225 ASN A O 1
ATOM 1784 N N . ASN A 1 226 ? -17.512 -27.268 20.422 1.00 96.31 226 ASN A N 1
ATOM 1785 C CA . ASN A 1 226 ? -17.829 -27.496 19.003 1.00 96.31 226 ASN A CA 1
ATOM 1786 C C . ASN A 1 226 ? -19.252 -27.030 18.593 1.00 96.31 226 ASN A C 1
ATOM 1788 O O . ASN A 1 226 ? -19.862 -27.575 17.673 1.00 96.31 226 ASN A O 1
ATOM 1792 N N . ASP A 1 227 ? -19.790 -26.013 19.272 1.00 97.81 227 ASP A N 1
ATOM 1793 C CA . ASP A 1 227 ? -21.127 -25.453 19.046 1.00 97.81 227 ASP A CA 1
ATOM 1794 C C . ASP A 1 227 ? -21.291 -25.002 17.580 1.00 97.81 227 ASP A C 1
ATOM 1796 O O . ASP A 1 227 ? -20.467 -24.254 17.050 1.00 97.81 227 ASP A O 1
ATOM 1800 N N . ASN A 1 228 ? -22.336 -25.470 16.890 1.00 96.38 228 ASN A N 1
ATOM 1801 C CA . ASN A 1 228 ? -22.564 -25.193 15.464 1.00 96.38 228 ASN A CA 1
ATOM 1802 C C . ASN A 1 228 ? -23.207 -23.820 15.184 1.00 96.38 228 ASN A C 1
ATOM 1804 O O . ASN A 1 228 ? -23.330 -23.430 14.022 1.00 96.38 228 ASN A O 1
ATOM 1808 N N . ARG A 1 229 ? -23.585 -23.077 16.230 1.00 97.62 229 ARG A N 1
ATOM 1809 C CA . ARG A 1 229 ? -24.039 -21.680 16.180 1.00 97.62 229 ARG A CA 1
ATOM 1810 C C . ARG A 1 229 ? -22.964 -20.685 16.640 1.00 97.62 229 ARG A C 1
ATOM 1812 O O . ARG A 1 229 ? -23.249 -19.493 16.754 1.00 97.62 229 ARG A O 1
ATOM 1819 N N . VAL A 1 230 ? -21.728 -21.147 16.851 1.00 98.69 230 VAL A N 1
ATOM 1820 C CA . VAL A 1 230 ? -20.554 -20.271 16.984 1.00 98.69 230 VAL A CA 1
ATOM 1821 C C . VAL A 1 230 ? -20.013 -19.863 15.608 1.00 98.69 230 VAL A C 1
ATOM 1823 O O . VAL A 1 230 ? -19.784 -20.704 14.735 1.00 98.69 230 VAL A O 1
ATOM 1826 N N . ILE A 1 231 ? -19.780 -18.566 15.437 1.00 98.88 231 ILE A N 1
ATOM 1827 C CA . ILE A 1 231 ? -19.202 -17.922 14.253 1.00 98.88 231 ILE A CA 1
ATOM 1828 C C . ILE A 1 231 ? -17.761 -17.510 14.604 1.00 98.88 231 ILE A C 1
ATOM 1830 O O . ILE A 1 231 ? -17.494 -17.124 15.740 1.00 98.88 231 ILE A O 1
ATOM 1834 N N . VAL A 1 232 ? -16.817 -17.582 13.665 1.00 98.75 232 VAL A N 1
ATOM 1835 C CA . VAL A 1 232 ? -15.470 -17.014 13.870 1.00 98.75 232 VAL A CA 1
ATOM 1836 C C . VAL A 1 232 ? -15.498 -15.520 13.534 1.00 98.75 232 VAL A C 1
ATOM 1838 O O . VAL A 1 232 ? -16.001 -15.160 12.470 1.00 98.75 232 VAL A O 1
ATOM 1841 N N . SER A 1 233 ? -14.967 -14.671 14.417 1.00 98.44 233 SER A N 1
ATOM 1842 C CA . SER A 1 233 ? -14.733 -13.247 14.136 1.00 98.44 233 SER A CA 1
ATOM 1843 C C . SER A 1 233 ? -13.281 -13.008 13.734 1.00 98.44 233 SER A C 1
ATOM 1845 O O . SER A 1 233 ? -12.368 -13.550 14.365 1.00 98.44 233 SER A O 1
ATOM 1847 N N . ILE A 1 234 ? -13.077 -12.222 12.677 1.00 98.31 234 ILE A N 1
ATOM 1848 C CA . ILE A 1 234 ? -11.761 -11.841 12.144 1.00 98.31 234 ILE A CA 1
ATOM 1849 C C . ILE A 1 234 ? -11.771 -10.347 11.790 1.00 98.31 234 ILE A C 1
ATOM 1851 O O . ILE A 1 234 ? -12.771 -9.843 11.284 1.00 98.31 234 ILE A O 1
ATOM 1855 N N . HIS A 1 235 ? -10.667 -9.639 12.014 1.00 97.44 235 HIS A N 1
ATOM 1856 C CA . HIS A 1 235 ? -10.406 -8.298 11.482 1.00 97.44 235 HIS A CA 1
ATOM 1857 C C . HIS A 1 235 ? -9.341 -8.411 10.377 1.00 97.44 235 HIS A C 1
ATOM 1859 O O . HIS A 1 235 ? -8.325 -9.084 10.568 1.00 97.44 235 HIS A O 1
ATOM 1865 N N . ALA A 1 236 ? -9.586 -7.812 9.206 1.00 93.75 236 ALA A N 1
ATOM 1866 C CA . ALA A 1 236 ? -8.799 -8.082 7.993 1.00 93.75 236 ALA A CA 1
ATOM 1867 C C . ALA A 1 236 ? -8.690 -6.857 7.063 1.00 93.75 236 ALA A C 1
ATOM 1869 O O . ALA A 1 236 ? -9.286 -6.792 5.985 1.00 93.75 236 ALA A O 1
ATOM 1870 N N . TYR A 1 237 ? -7.908 -5.860 7.471 1.00 92.06 237 TYR A N 1
ATOM 1871 C CA . TYR A 1 237 ? -7.644 -4.647 6.690 1.00 92.06 237 TYR A CA 1
ATOM 1872 C C . TYR A 1 237 ? -6.612 -4.911 5.572 1.00 92.06 237 TYR A C 1
ATOM 1874 O O . TYR A 1 237 ? -5.444 -4.538 5.680 1.00 92.06 237 TYR A O 1
ATOM 1882 N N . SER A 1 238 ? -7.033 -5.590 4.502 1.00 83.81 238 SER A N 1
ATOM 1883 C CA . SER A 1 238 ? -6.141 -6.107 3.452 1.00 83.81 238 SER A CA 1
ATOM 1884 C C . SER A 1 238 ? -6.322 -5.409 2.095 1.00 83.81 238 SER A C 1
ATOM 1886 O O . SER A 1 238 ? -7.459 -5.316 1.634 1.00 83.81 238 SER A O 1
ATOM 1888 N N . PRO A 1 239 ? -5.244 -4.977 1.402 1.00 83.94 239 PRO A N 1
ATOM 1889 C CA . PRO A 1 239 ? -3.839 -5.036 1.820 1.00 83.94 239 PRO A CA 1
ATOM 1890 C C . PRO A 1 239 ? -3.495 -3.960 2.865 1.00 83.94 239 PRO A C 1
ATOM 1892 O O . PRO A 1 239 ? -3.824 -2.791 2.670 1.00 83.94 239 PRO A O 1
ATOM 1895 N N . TYR A 1 240 ? -2.756 -4.316 3.923 1.00 79.00 240 TYR A N 1
ATOM 1896 C CA . TYR A 1 240 ? -2.446 -3.427 5.062 1.00 79.00 240 TYR A CA 1
ATOM 1897 C C . TYR A 1 240 ? -1.891 -2.046 4.664 1.00 79.00 240 TYR A C 1
ATOM 1899 O O . TYR A 1 240 ? -2.365 -1.016 5.145 1.00 79.00 240 TYR A O 1
ATOM 1907 N N . PHE A 1 241 ? -0.929 -2.010 3.733 1.00 73.75 241 PHE A N 1
ATOM 1908 C CA . PHE A 1 241 ? -0.323 -0.759 3.260 1.00 73.75 241 PHE A CA 1
ATOM 1909 C C . PHE A 1 241 ? -1.299 0.145 2.495 1.00 73.75 241 PHE A C 1
ATOM 1911 O O . PHE A 1 241 ? -1.091 1.353 2.442 1.00 73.75 241 PHE A O 1
ATOM 1918 N N . PHE A 1 242 ? -2.363 -0.407 1.911 1.00 85.50 242 PHE A N 1
ATOM 1919 C CA . PHE A 1 242 ? -3.450 0.394 1.352 1.00 85.50 242 PHE A CA 1
ATOM 1920 C C . PHE A 1 242 ? -4.448 0.813 2.440 1.00 85.50 242 PHE A C 1
ATOM 1922 O O . PHE A 1 242 ? -4.837 1.978 2.515 1.00 85.50 242 PHE A O 1
ATOM 1929 N N . ALA A 1 243 ? -4.849 -0.147 3.274 1.00 88.00 243 ALA A N 1
ATOM 1930 C CA . ALA A 1 243 ? -6.016 -0.057 4.139 1.00 88.00 243 ALA A CA 1
ATOM 1931 C C . ALA A 1 243 ? -5.796 0.704 5.459 1.00 88.00 243 ALA A C 1
ATOM 1933 O O . ALA A 1 243 ? -6.707 1.423 5.870 1.00 88.00 243 ALA A O 1
ATOM 1934 N N . MET A 1 244 ? -4.629 0.560 6.104 1.00 80.19 244 MET A N 1
ATOM 1935 C CA . MET A 1 244 ? -4.349 1.113 7.444 1.00 80.19 244 MET A CA 1
ATOM 1936 C C . MET A 1 244 ? -3.159 2.073 7.491 1.00 80.19 244 MET A C 1
ATOM 1938 O O . MET A 1 244 ? -3.229 3.103 8.156 1.00 80.19 244 MET A O 1
ATOM 1942 N N . ASP A 1 245 ? -2.046 1.737 6.834 1.00 75.62 245 ASP A N 1
ATOM 1943 C CA . ASP A 1 245 ? -0.819 2.535 6.941 1.00 75.62 245 ASP A CA 1
ATOM 1944 C C . ASP A 1 245 ? -0.972 3.850 6.174 1.00 75.62 245 ASP A C 1
ATOM 1946 O O . ASP A 1 245 ? -1.024 3.837 4.944 1.00 75.62 245 ASP A O 1
ATOM 1950 N N . ILE A 1 246 ? -1.017 4.985 6.877 1.00 74.88 246 ILE A N 1
ATOM 1951 C CA . ILE A 1 246 ? -1.117 6.318 6.262 1.00 74.88 246 ILE A CA 1
ATOM 1952 C C . ILE A 1 246 ? 0.061 6.627 5.323 1.00 74.88 246 ILE A C 1
ATOM 1954 O O . ILE A 1 246 ? -0.133 7.313 4.324 1.00 74.88 246 ILE A O 1
ATOM 1958 N N . ASN A 1 247 ? 1.237 6.038 5.566 1.00 63.66 247 ASN A N 1
ATOM 1959 C CA . ASN A 1 247 ? 2.433 6.198 4.732 1.00 63.66 247 ASN A CA 1
ATOM 1960 C C . ASN A 1 247 ? 2.531 5.149 3.605 1.00 63.66 247 ASN A C 1
ATOM 1962 O O . ASN A 1 247 ? 3.420 5.225 2.757 1.00 63.66 247 ASN A O 1
ATOM 1966 N N . GLY A 1 248 ? 1.640 4.153 3.587 1.00 57.88 248 GLY A N 1
ATOM 1967 C CA . GLY A 1 248 ? 1.564 3.144 2.531 1.00 57.88 248 GLY A CA 1
ATOM 1968 C C . GLY A 1 248 ? 0.771 3.614 1.301 1.00 57.88 248 GLY A C 1
ATOM 1969 O O . GLY A 1 248 ? 0.203 4.706 1.282 1.00 57.88 248 GLY A O 1
ATOM 1970 N N . THR A 1 249 ? 0.675 2.765 0.271 1.00 69.81 249 THR A N 1
ATOM 1971 C CA . THR A 1 249 ? 0.058 3.102 -1.032 1.00 69.81 249 THR A CA 1
ATOM 1972 C C . THR A 1 249 ? -1.332 3.753 -0.940 1.00 69.81 249 THR A C 1
ATOM 1974 O O . THR A 1 249 ? -2.212 3.301 -0.205 1.00 69.81 249 THR A O 1
ATOM 1977 N N . SER A 1 250 ? -1.550 4.802 -1.737 1.00 78.81 250 SER A N 1
ATOM 1978 C CA . SER A 1 250 ? -2.860 5.416 -1.991 1.00 78.81 250 SER A CA 1
ATOM 1979 C C . SER A 1 250 ? -3.562 4.842 -3.232 1.00 78.81 250 SER A C 1
ATOM 1981 O O . SER A 1 250 ? -4.768 5.041 -3.406 1.00 78.81 250 SER A O 1
ATOM 1983 N N . TYR A 1 251 ? -2.860 4.075 -4.069 1.00 81.50 251 TYR A N 1
ATOM 1984 C CA . TYR A 1 251 ? -3.451 3.324 -5.175 1.00 81.50 251 TYR A CA 1
ATOM 1985 C C . TYR A 1 251 ? -3.881 1.920 -4.730 1.00 81.50 251 TYR A C 1
ATOM 1987 O O . TYR A 1 251 ? -3.172 1.267 -3.962 1.00 81.50 251 TYR A O 1
ATOM 1995 N N . TRP A 1 252 ? -5.015 1.456 -5.258 1.00 88.19 252 TRP A N 1
ATOM 1996 C CA . TRP A 1 252 ? -5.465 0.066 -5.188 1.00 88.19 252 TRP A CA 1
ATOM 1997 C C . TRP A 1 252 ? -6.042 -0.340 -6.543 1.00 88.19 252 TRP A C 1
ATOM 1999 O O . TRP A 1 252 ? -6.842 0.395 -7.124 1.00 88.19 252 TRP A O 1
ATOM 2009 N N . GLY A 1 253 ? -5.669 -1.522 -7.030 1.00 77.62 253 GLY A N 1
ATOM 2010 C CA . GLY A 1 253 ? -6.245 -2.107 -8.243 1.00 77.62 253 GLY A CA 1
ATOM 2011 C C . GLY A 1 253 ? -5.280 -2.955 -9.067 1.00 77.62 253 GLY A C 1
ATOM 2012 O O . GLY A 1 253 ? -5.689 -3.518 -10.086 1.00 77.62 253 GLY A O 1
ATOM 2013 N N . SER A 1 254 ? -4.020 -3.075 -8.651 1.00 76.56 254 SER A N 1
ATOM 2014 C CA . SER A 1 254 ? -3.038 -3.959 -9.281 1.00 76.56 254 SER A CA 1
ATOM 2015 C C . SER A 1 254 ? -3.416 -5.437 -9.113 1.00 76.56 254 SER A C 1
ATOM 2017 O O . SER A 1 254 ? -4.260 -5.808 -8.290 1.00 76.56 254 SER A O 1
ATOM 2019 N N . ASN A 1 255 ? -2.767 -6.312 -9.882 1.00 74.56 255 ASN A N 1
ATOM 2020 C CA . ASN A 1 255 ? -2.915 -7.756 -9.692 1.00 74.56 255 ASN A CA 1
ATOM 2021 C C . ASN A 1 255 ? -2.361 -8.208 -8.330 1.00 74.56 255 ASN A C 1
ATOM 2023 O O . ASN A 1 255 ? -2.899 -9.146 -7.746 1.00 74.56 255 ASN A O 1
ATOM 2027 N N . ASN A 1 256 ? -1.359 -7.508 -7.786 1.00 67.88 256 ASN A N 1
ATOM 2028 C CA . ASN A 1 256 ? -0.798 -7.785 -6.463 1.00 67.88 256 ASN A CA 1
ATOM 2029 C C . ASN A 1 256 ? -1.798 -7.466 -5.341 1.00 67.88 256 ASN A C 1
ATOM 2031 O O . ASN A 1 256 ? -1.979 -8.298 -4.455 1.00 67.88 256 ASN A O 1
ATOM 2035 N N . ASP A 1 257 ? -2.513 -6.337 -5.412 1.00 77.38 257 ASP A N 1
ATOM 2036 C CA . ASP A 1 257 ? -3.527 -5.968 -4.407 1.00 77.38 257 ASP A CA 1
ATOM 2037 C C . ASP A 1 257 ? -4.651 -7.012 -4.338 1.00 77.38 257 ASP A C 1
ATOM 2039 O O . ASP A 1 257 ? -5.012 -7.504 -3.266 1.00 77.38 257 ASP A O 1
ATOM 2043 N N . LYS A 1 258 ? -5.166 -7.393 -5.514 1.00 85.06 258 LYS A N 1
ATOM 2044 C CA . LYS A 1 258 ? -6.223 -8.401 -5.682 1.00 85.06 258 LYS A CA 1
ATOM 2045 C C . LYS A 1 258 ? -5.767 -9.782 -5.215 1.00 85.06 258 LYS A C 1
ATOM 2047 O O . LYS A 1 258 ? -6.535 -10.492 -4.571 1.00 85.06 258 LYS A O 1
ATOM 2052 N N . THR A 1 259 ? -4.519 -10.156 -5.505 1.00 77.31 259 THR A N 1
ATOM 2053 C CA . THR A 1 259 ? -3.938 -11.447 -5.098 1.00 77.31 259 THR A CA 1
ATOM 2054 C C . THR A 1 259 ? -3.681 -11.499 -3.593 1.00 77.31 259 THR A C 1
ATOM 2056 O O . THR A 1 259 ? -3.996 -12.507 -2.970 1.00 77.31 259 THR A O 1
ATOM 2059 N N . SER A 1 260 ? -3.183 -10.415 -2.985 1.00 75.56 260 SER A N 1
ATOM 2060 C CA . SER A 1 260 ? -2.991 -10.312 -1.530 1.00 75.56 260 SER A CA 1
ATOM 2061 C C . SER A 1 260 ? -4.307 -10.542 -0.785 1.00 75.56 260 SER A C 1
ATOM 2063 O O . SER A 1 260 ? -4.386 -11.416 0.076 1.00 75.56 260 SER A O 1
ATOM 2065 N N . LEU A 1 261 ? -5.355 -9.816 -1.183 1.00 88.56 261 LEU A N 1
ATOM 2066 C CA . LEU A 1 261 ? -6.695 -9.947 -0.617 1.00 88.56 261 LEU A CA 1
ATOM 2067 C C . LEU A 1 261 ? -7.307 -11.336 -0.876 1.00 88.56 261 LEU A C 1
ATOM 2069 O O . LEU A 1 261 ? -7.865 -11.944 0.035 1.00 88.56 261 LEU A O 1
ATOM 2073 N N . SER A 1 262 ? -7.166 -11.870 -2.095 1.00 90.25 262 SER A N 1
ATOM 2074 C CA . SER A 1 262 ? -7.670 -13.209 -2.441 1.00 90.25 262 SER A CA 1
ATOM 2075 C C . SER A 1 262 ? -7.017 -14.300 -1.593 1.00 90.25 262 SER A C 1
ATOM 2077 O O . SER A 1 262 ? -7.727 -15.144 -1.059 1.00 90.25 262 SER A O 1
ATOM 2079 N N . ASN A 1 263 ? -5.693 -14.252 -1.410 1.00 85.50 263 ASN A N 1
ATOM 2080 C CA . ASN A 1 263 ? -4.943 -15.224 -0.610 1.00 85.50 263 ASN A CA 1
ATOM 2081 C C . ASN A 1 263 ? -5.382 -15.226 0.863 1.00 85.50 263 ASN A C 1
ATOM 2083 O O . ASN A 1 263 ? -5.515 -16.292 1.464 1.00 85.50 263 ASN A O 1
ATOM 2087 N N . GLU A 1 264 ? -5.623 -14.050 1.446 1.00 88.25 264 GLU A N 1
ATOM 2088 C CA . GLU A 1 264 ? -6.069 -13.914 2.836 1.00 88.25 264 GLU A CA 1
ATOM 2089 C C . GLU A 1 264 ? -7.498 -14.450 3.021 1.00 88.25 264 GLU A C 1
ATOM 2091 O O . GLU A 1 264 ? -7.753 -15.283 3.897 1.00 88.25 264 GLU A O 1
ATOM 2096 N N . LEU A 1 265 ? -8.417 -14.078 2.122 1.00 95.69 265 LEU A N 1
ATOM 2097 C CA . LEU A 1 265 ? -9.779 -14.616 2.109 1.00 95.69 265 LEU A CA 1
ATOM 2098 C C . LEU A 1 265 ? -9.807 -16.129 1.813 1.00 95.69 265 LEU A C 1
ATOM 2100 O O . LEU A 1 265 ? -10.637 -16.844 2.378 1.00 95.69 265 LEU A O 1
ATOM 2104 N N . ASP A 1 266 ? -8.892 -16.648 0.989 1.00 94.50 266 ASP A N 1
ATOM 2105 C CA . ASP A 1 266 ? -8.746 -18.082 0.712 1.00 94.50 266 ASP A CA 1
ATOM 2106 C C . ASP A 1 266 ? -8.188 -18.860 1.912 1.00 94.50 266 ASP A C 1
ATOM 2108 O O . ASP A 1 266 ? -8.624 -19.992 2.150 1.00 94.50 266 ASP A O 1
ATOM 2112 N N . ALA A 1 267 ? -7.282 -18.279 2.704 1.00 88.88 267 ALA A N 1
ATOM 2113 C CA . ALA A 1 267 ? -6.780 -18.886 3.940 1.00 88.88 267 ALA A CA 1
ATOM 2114 C C . ALA A 1 267 ? -7.888 -19.019 5.004 1.00 88.88 267 ALA A C 1
ATOM 2116 O O . ALA A 1 267 ? -7.988 -20.047 5.685 1.00 88.88 267 ALA A O 1
ATOM 2117 N N . ILE A 1 268 ? -8.766 -18.014 5.097 1.00 95.69 268 ILE A N 1
ATOM 2118 C CA . ILE A 1 268 ? -9.965 -18.024 5.948 1.00 95.69 268 ILE A CA 1
ATOM 2119 C C . ILE A 1 268 ? -10.990 -19.046 5.424 1.00 95.69 268 ILE A C 1
ATOM 2121 O O . ILE A 1 268 ? -11.461 -19.910 6.174 1.00 95.69 268 ILE A O 1
ATOM 2125 N N . TYR A 1 269 ? -11.308 -18.997 4.126 1.00 96.94 269 TYR A N 1
ATOM 2126 C CA . TYR A 1 269 ? -12.287 -19.873 3.479 1.00 96.94 269 TYR A CA 1
ATOM 2127 C C . TYR A 1 269 ? -11.914 -21.356 3.592 1.00 96.94 269 TYR A C 1
ATOM 2129 O O . TYR A 1 269 ? -12.733 -22.164 4.035 1.00 96.94 269 TYR A O 1
ATOM 2137 N N . ASN A 1 270 ? -10.681 -21.727 3.223 1.00 94.56 270 ASN A N 1
ATOM 2138 C CA . ASN A 1 270 ? -10.249 -23.128 3.203 1.00 94.56 270 ASN A CA 1
ATOM 2139 C C . ASN A 1 270 ? -10.173 -23.749 4.603 1.00 94.56 270 ASN A C 1
ATOM 2141 O O . ASN A 1 270 ? -10.337 -24.964 4.734 1.00 94.56 270 ASN A O 1
ATOM 2145 N N . ARG A 1 271 ? -9.938 -22.932 5.637 1.00 93.31 271 ARG A N 1
ATOM 2146 C CA . ARG A 1 271 ? -9.844 -23.383 7.028 1.00 93.31 271 ARG A CA 1
ATOM 2147 C C . ARG A 1 271 ? -11.208 -23.493 7.707 1.00 93.31 271 ARG A C 1
ATOM 2149 O O . ARG A 1 271 ? -11.454 -24.486 8.390 1.00 93.31 271 ARG A O 1
ATOM 2156 N N . PHE A 1 272 ? -12.109 -22.536 7.485 1.00 96.75 272 PHE A N 1
ATOM 2157 C CA . PHE A 1 272 ? -13.395 -22.479 8.187 1.00 96.75 272 PHE A CA 1
ATOM 2158 C C . PHE A 1 272 ? -14.603 -22.740 7.279 1.00 96.75 272 PHE A C 1
ATOM 2160 O O . PHE A 1 272 ? -15.268 -23.767 7.437 1.00 96.75 272 PHE A O 1
ATOM 2167 N N . VAL A 1 273 ? -14.889 -21.854 6.319 1.00 96.81 273 VAL A N 1
ATOM 2168 C CA . VAL A 1 273 ? -16.173 -21.870 5.586 1.00 96.81 273 VAL A CA 1
ATOM 2169 C C . VAL A 1 273 ? -16.343 -23.133 4.740 1.00 96.81 273 VAL A C 1
ATOM 2171 O O . VAL A 1 273 ? -17.400 -23.764 4.772 1.00 96.81 273 VAL A O 1
ATOM 2174 N N . LYS A 1 274 ? -15.273 -23.577 4.073 1.00 95.81 274 LYS A N 1
ATOM 2175 C CA . LYS A 1 274 ? -15.209 -24.844 3.323 1.00 95.81 274 LYS A CA 1
ATOM 2176 C C . LYS A 1 274 ? -15.523 -26.078 4.180 1.00 95.81 274 LYS A C 1
ATOM 2178 O O . LYS A 1 274 ? -16.017 -27.073 3.660 1.00 95.81 274 LYS A O 1
ATOM 2183 N N . ASN A 1 275 ? -15.278 -25.990 5.488 1.00 93.44 275 ASN A N 1
ATOM 2184 C CA . ASN A 1 275 ? -15.517 -27.045 6.475 1.00 93.44 275 ASN A CA 1
ATOM 2185 C C . ASN A 1 275 ? -16.819 -26.818 7.275 1.00 93.44 275 ASN A C 1
ATOM 2187 O O . ASN A 1 275 ? -17.013 -27.412 8.334 1.00 93.44 275 ASN A O 1
ATOM 2191 N N . GLY A 1 276 ? -17.716 -25.947 6.791 1.00 95.31 276 GLY A N 1
ATOM 2192 C CA . GLY A 1 276 ? -19.021 -25.677 7.404 1.00 95.31 276 GLY A CA 1
ATOM 2193 C C . GLY A 1 276 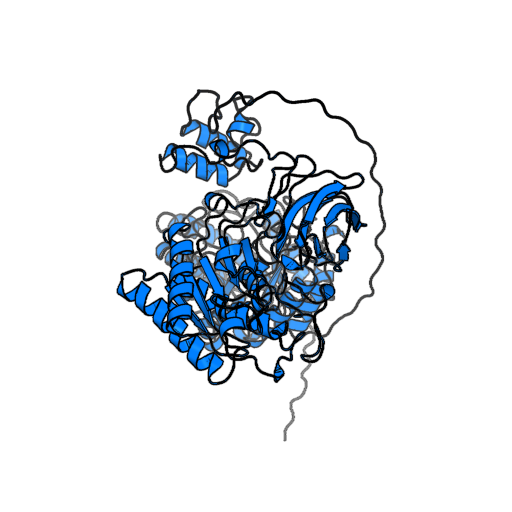? -18.989 -24.751 8.626 1.00 95.31 276 GLY A C 1
ATOM 2194 O O . GLY A 1 276 ? -20.001 -24.627 9.315 1.00 95.31 276 GLY A O 1
ATOM 2195 N N . ARG A 1 277 ? -17.859 -24.089 8.912 1.00 97.56 277 ARG A N 1
ATOM 2196 C CA . ARG A 1 277 ? -17.744 -23.099 9.991 1.00 97.56 277 ARG A CA 1
ATOM 2197 C C . ARG A 1 277 ? -17.989 -21.693 9.446 1.00 97.56 277 ARG A C 1
ATOM 2199 O O . ARG A 1 277 ? -17.232 -21.207 8.614 1.00 97.56 277 ARG A O 1
ATOM 2206 N N . ALA A 1 278 ? -19.031 -21.036 9.944 1.00 98.50 278 ALA A N 1
ATOM 2207 C CA . ALA A 1 278 ? -19.352 -19.656 9.596 1.00 98.50 278 ALA A CA 1
ATOM 2208 C C . ALA A 1 278 ? -18.264 -18.672 10.066 1.00 98.50 278 ALA A C 1
ATOM 2210 O O . ALA A 1 278 ? -17.710 -18.840 11.157 1.00 98.50 278 ALA A O 1
ATOM 2211 N N . VAL A 1 279 ? -18.005 -17.636 9.265 1.00 98.69 279 VAL A N 1
ATOM 2212 C CA . VAL A 1 279 ? -17.038 -16.565 9.553 1.00 98.69 279 VAL A CA 1
ATOM 2213 C C . VAL A 1 279 ? -17.666 -15.212 9.229 1.00 98.69 279 VAL A C 1
ATOM 2215 O O . VAL A 1 279 ? -18.315 -15.068 8.194 1.00 98.69 279 VAL A O 1
ATOM 2218 N N . ILE A 1 280 ? -17.438 -14.225 10.091 1.00 98.88 280 ILE A N 1
ATOM 2219 C CA . ILE A 1 280 ? -17.704 -12.811 9.823 1.00 98.88 280 ILE A CA 1
ATOM 2220 C C . ILE A 1 280 ? -16.374 -12.065 9.934 1.00 98.88 280 ILE A C 1
ATOM 2222 O O . ILE A 1 280 ? -15.645 -12.241 10.911 1.00 98.88 280 ILE A O 1
ATOM 2226 N N . ILE A 1 281 ? -16.070 -11.218 8.951 1.00 98.75 281 ILE A N 1
ATOM 2227 C CA . ILE A 1 281 ? -15.026 -10.205 9.098 1.00 98.75 281 ILE A CA 1
ATOM 2228 C C . ILE A 1 281 ? -15.679 -9.001 9.783 1.00 98.75 281 ILE A C 1
ATOM 2230 O O . ILE A 1 281 ? -16.425 -8.245 9.154 1.00 98.75 281 ILE A O 1
ATOM 2234 N N . GLY A 1 282 ? -15.477 -8.901 11.100 1.00 97.88 282 GLY A N 1
ATOM 2235 C CA . GLY A 1 282 ? -16.119 -7.913 11.974 1.00 97.88 282 GLY A CA 1
ATOM 2236 C C . GLY A 1 282 ? -15.645 -6.486 11.714 1.00 97.88 282 GLY A C 1
ATOM 2237 O O . GLY A 1 282 ? -16.404 -5.539 11.932 1.00 97.88 282 GLY A O 1
ATOM 2238 N N . GLU A 1 283 ? -14.430 -6.343 11.183 1.00 98.19 283 GLU A N 1
ATOM 2239 C CA . GLU A 1 283 ? -13.856 -5.068 10.764 1.00 98.19 283 GLU A CA 1
ATOM 2240 C C . GLU A 1 283 ? -12.963 -5.222 9.530 1.00 98.19 283 GLU A C 1
ATOM 2242 O O . GLU A 1 283 ? -12.063 -6.066 9.466 1.00 98.19 283 GLU A O 1
ATOM 2247 N N . PHE A 1 284 ? -13.210 -4.354 8.555 1.00 98.06 284 PHE A N 1
ATOM 2248 C CA . PHE A 1 284 ? -12.297 -4.009 7.472 1.00 98.06 284 PHE A CA 1
ATOM 2249 C C . PHE A 1 284 ? -12.609 -2.579 7.013 1.00 98.06 284 PHE A C 1
ATOM 2251 O O . PHE A 1 284 ? -13.655 -2.015 7.337 1.00 98.06 284 PHE A O 1
ATOM 2258 N N . GLY A 1 285 ? -11.737 -1.997 6.203 1.00 97.31 285 GLY A N 1
ATOM 2259 C CA . GLY A 1 285 ? -11.985 -0.708 5.574 1.00 97.31 285 GLY A CA 1
ATOM 2260 C C . GLY A 1 285 ? -10.751 -0.220 4.840 1.00 97.31 285 GLY A C 1
ATOM 2261 O O . GLY A 1 285 ? -9.785 -0.960 4.668 1.00 97.31 285 GLY A O 1
ATOM 2262 N N . SER A 1 286 ? -10.766 1.041 4.429 1.00 97.12 286 SER A N 1
ATOM 2263 C CA . SER A 1 286 ? -9.550 1.740 4.012 1.00 97.12 286 SER A CA 1
ATOM 2264 C C . SER A 1 286 ? -9.612 3.193 4.455 1.00 97.12 286 SER A C 1
ATOM 2266 O O . SER A 1 286 ? -10.598 3.874 4.144 1.00 97.12 286 SER A O 1
ATOM 2268 N N . ILE A 1 287 ? -8.570 3.659 5.148 1.00 94.44 287 ILE A N 1
ATOM 2269 C CA . ILE A 1 287 ? -8.403 5.072 5.510 1.00 94.44 287 ILE A CA 1
ATOM 2270 C C . ILE A 1 287 ? -8.434 5.975 4.274 1.00 94.44 287 ILE A C 1
ATOM 2272 O O . ILE A 1 287 ? -8.215 5.544 3.139 1.00 94.44 287 ILE A O 1
ATOM 2276 N N . ASP A 1 288 ? -8.756 7.239 4.497 1.00 92.44 288 ASP A N 1
ATOM 2277 C CA . ASP A 1 288 ? -8.821 8.261 3.472 1.00 92.44 288 ASP A CA 1
ATOM 2278 C C . ASP A 1 288 ? -7.458 8.914 3.237 1.00 92.44 288 ASP A C 1
ATOM 2280 O O . ASP A 1 288 ? -7.001 9.746 4.019 1.00 92.44 288 ASP A O 1
ATOM 2284 N N . LYS A 1 289 ? -6.826 8.574 2.114 1.00 87.19 289 LYS A N 1
ATOM 2285 C CA . LYS A 1 289 ? -5.570 9.178 1.648 1.00 87.19 289 LYS A CA 1
ATOM 2286 C C . LYS A 1 289 ? -5.822 10.147 0.488 1.00 87.19 289 LYS A C 1
ATOM 2288 O O . LYS A 1 289 ? -5.033 10.197 -0.452 1.00 87.19 289 LYS A O 1
ATOM 2293 N N . ASN A 1 290 ? -6.969 10.838 0.502 1.00 85.75 290 ASN A N 1
ATOM 2294 C CA . ASN A 1 290 ? -7.489 11.649 -0.610 1.00 85.75 290 ASN A CA 1
ATOM 2295 C C . ASN A 1 290 ? -7.682 10.838 -1.913 1.00 85.75 290 ASN A C 1
ATOM 2297 O O . ASN A 1 290 ? -7.628 11.361 -3.023 1.00 85.75 290 ASN A O 1
ATOM 2301 N N . ASN A 1 291 ? -7.914 9.530 -1.779 1.00 87.56 291 ASN A N 1
ATOM 2302 C CA . ASN A 1 291 ? -7.783 8.522 -2.833 1.00 87.56 291 ASN A CA 1
ATOM 2303 C C . ASN A 1 291 ? -9.110 7.804 -3.144 1.00 87.56 291 ASN A C 1
ATOM 2305 O O . ASN A 1 291 ? -9.162 6.579 -3.284 1.00 87.56 291 ASN A O 1
ATOM 2309 N N . LEU A 1 292 ? -10.197 8.576 -3.236 1.00 92.38 292 LEU A N 1
ATOM 2310 C CA . LEU A 1 292 ? -11.579 8.090 -3.332 1.00 92.38 292 LEU A CA 1
ATOM 2311 C C . LEU A 1 292 ? -11.776 6.968 -4.372 1.00 92.38 292 LEU A C 1
ATOM 2313 O O . LEU A 1 292 ? -12.335 5.927 -4.035 1.00 92.38 292 LEU A O 1
ATOM 2317 N N . SER A 1 293 ? -11.257 7.117 -5.595 1.00 90.19 293 SER A N 1
ATOM 2318 C CA . SER A 1 293 ? -11.370 6.100 -6.657 1.00 90.19 293 SER A CA 1
ATOM 2319 C C . SER A 1 293 ? -10.781 4.738 -6.262 1.00 90.19 293 SER A C 1
ATOM 2321 O O . SER A 1 293 ? -11.395 3.704 -6.525 1.00 90.19 293 SER A O 1
ATOM 2323 N N . SER A 1 294 ? -9.631 4.729 -5.578 1.00 93.56 294 SER A N 1
ATOM 2324 C CA . SER A 1 294 ? -9.005 3.508 -5.052 1.00 93.56 294 SER A CA 1
ATOM 2325 C C . SER A 1 294 ? -9.866 2.872 -3.961 1.00 93.56 294 SER A C 1
ATOM 2327 O O . SER A 1 294 ? -10.052 1.658 -3.953 1.00 93.56 294 SER A O 1
ATOM 2329 N N . ARG A 1 295 ? -10.429 3.686 -3.053 1.00 98.12 295 ARG A N 1
ATOM 2330 C CA . ARG A 1 295 ? -11.282 3.217 -1.943 1.00 98.12 295 ARG A CA 1
ATOM 2331 C C . ARG A 1 295 ? -12.604 2.629 -2.448 1.00 98.12 295 ARG A C 1
ATOM 2333 O O . ARG A 1 295 ? -13.030 1.598 -1.940 1.00 98.12 295 ARG A O 1
ATOM 2340 N N . ILE A 1 296 ? -13.209 3.224 -3.482 1.00 97.88 296 ILE A N 1
ATOM 2341 C CA . ILE A 1 296 ? -14.391 2.691 -4.187 1.00 97.88 296 ILE A CA 1
ATOM 2342 C C . ILE A 1 296 ? -14.075 1.317 -4.798 1.00 97.88 296 ILE A C 1
ATOM 2344 O O . ILE A 1 296 ? -14.810 0.355 -4.571 1.00 97.88 296 ILE A O 1
ATOM 2348 N N . ALA A 1 297 ? -12.973 1.209 -5.547 1.00 94.81 297 ALA A N 1
ATOM 2349 C CA . ALA A 1 297 ? -12.578 -0.034 -6.210 1.00 94.81 297 ALA A CA 1
ATOM 2350 C C . ALA A 1 297 ? -12.239 -1.152 -5.206 1.00 94.81 297 ALA A C 1
ATOM 2352 O O . ALA A 1 297 ? -12.679 -2.291 -5.380 1.00 94.81 297 ALA A O 1
ATOM 2353 N N . HIS A 1 298 ? -11.525 -0.807 -4.130 1.00 98.25 298 HIS A N 1
ATOM 2354 C CA . HIS A 1 298 ? -11.236 -1.690 -3.002 1.00 98.25 298 HIS A CA 1
ATOM 2355 C C . HIS A 1 298 ? -12.522 -2.196 -2.339 1.00 98.25 298 HIS A C 1
ATOM 2357 O O . HIS A 1 298 ? -12.707 -3.403 -2.212 1.00 98.25 298 HIS A O 1
ATOM 2363 N N . ALA A 1 299 ? -13.438 -1.292 -1.979 1.00 98.56 299 ALA A N 1
ATOM 2364 C CA . ALA A 1 299 ? -14.695 -1.622 -1.313 1.00 98.56 299 ALA A CA 1
ATOM 2365 C C . ALA A 1 299 ? -15.574 -2.584 -2.135 1.00 98.56 299 ALA A C 1
ATOM 2367 O O . ALA A 1 299 ? -16.039 -3.597 -1.606 1.00 98.56 299 ALA A O 1
ATOM 2368 N N . GLU A 1 300 ? -15.766 -2.315 -3.432 1.00 98.12 300 GLU A N 1
ATOM 2369 C CA . GLU A 1 300 ? -16.579 -3.179 -4.300 1.00 98.12 300 GLU A CA 1
ATOM 2370 C C . GLU A 1 300 ? -15.946 -4.562 -4.493 1.00 98.12 300 GLU A C 1
ATOM 2372 O O . GLU A 1 300 ? -16.641 -5.580 -4.445 1.00 98.12 300 GLU A O 1
ATOM 2377 N N . HIS A 1 301 ? -14.623 -4.618 -4.673 1.00 97.81 301 HIS A N 1
ATOM 2378 C CA . HIS A 1 301 ? -13.919 -5.881 -4.865 1.00 97.81 301 HIS A CA 1
ATOM 2379 C C . HIS A 1 301 ? -13.841 -6.708 -3.575 1.00 97.81 301 HIS A C 1
ATOM 2381 O O . HIS A 1 301 ? -14.101 -7.907 -3.620 1.00 97.81 301 HIS A O 1
ATOM 2387 N N . TYR A 1 302 ? -13.570 -6.088 -2.423 1.00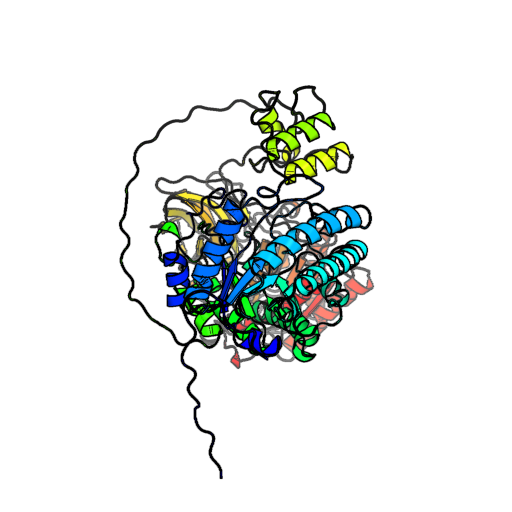 98.50 302 TYR A N 1
ATOM 2388 C CA . TYR A 1 302 ? -13.513 -6.772 -1.128 1.00 98.50 302 TYR A CA 1
ATOM 2389 C C . TYR A 1 302 ? -14.864 -7.394 -0.771 1.00 98.50 302 TYR A C 1
ATOM 2391 O O . TYR A 1 302 ? -14.938 -8.595 -0.501 1.00 98.50 302 TYR A O 1
ATOM 2399 N N . ALA A 1 303 ? -15.950 -6.614 -0.831 1.00 98.19 303 ALA A N 1
ATOM 2400 C CA . ALA A 1 303 ? -17.290 -7.123 -0.544 1.00 98.19 303 ALA A CA 1
ATOM 2401 C C . ALA A 1 303 ? -17.669 -8.283 -1.485 1.00 98.19 303 ALA A C 1
ATOM 2403 O O . ALA A 1 303 ? -18.214 -9.291 -1.037 1.00 98.19 303 ALA A O 1
ATOM 2404 N N . LYS A 1 304 ? -17.312 -8.187 -2.773 1.00 97.38 304 LYS A N 1
ATOM 2405 C CA . LYS A 1 304 ? -17.532 -9.250 -3.763 1.00 97.38 304 LYS A CA 1
ATOM 2406 C C . LYS A 1 304 ? -16.733 -10.523 -3.465 1.00 97.38 304 LYS A C 1
ATOM 2408 O O . LYS A 1 304 ? -17.304 -11.614 -3.468 1.00 97.38 304 LYS A O 1
ATOM 2413 N N . GLU A 1 305 ? -15.430 -10.408 -3.223 1.00 97.62 305 GLU A N 1
ATOM 2414 C CA . GLU A 1 305 ? -14.553 -11.566 -3.025 1.00 97.62 305 GLU A CA 1
ATOM 2415 C C . GLU A 1 305 ? -14.828 -12.283 -1.696 1.00 97.62 305 GLU A C 1
ATOM 2417 O O . GLU A 1 305 ? -14.756 -13.515 -1.650 1.00 97.62 305 GLU A O 1
ATOM 2422 N N . ALA A 1 306 ? -15.249 -11.563 -0.652 1.00 97.88 306 ALA A N 1
ATOM 2423 C CA . ALA A 1 306 ? -15.706 -12.163 0.599 1.00 97.88 306 ALA A CA 1
ATOM 2424 C C . ALA A 1 306 ? -17.069 -12.867 0.447 1.00 97.88 306 ALA A C 1
ATOM 2426 O O . ALA A 1 306 ? -17.204 -14.038 0.817 1.00 97.88 306 ALA A O 1
ATOM 2427 N N . VAL A 1 307 ? -18.058 -12.222 -0.189 1.00 95.81 307 VAL A N 1
ATOM 2428 C CA . VAL A 1 307 ? -19.387 -12.823 -0.421 1.00 95.81 307 VAL A CA 1
ATOM 2429 C C . VAL A 1 307 ? -19.308 -14.041 -1.348 1.00 95.81 307 VAL A C 1
ATOM 2431 O O . VAL A 1 307 ? -19.996 -15.032 -1.101 1.00 95.81 307 VAL A O 1
ATOM 2434 N N . SER A 1 308 ? -18.413 -14.048 -2.344 1.00 96.31 308 SER A N 1
ATOM 2435 C CA . SER A 1 308 ? -18.165 -15.230 -3.192 1.00 96.31 308 SER A CA 1
ATOM 2436 C C . SER A 1 308 ? -17.674 -16.458 -2.404 1.00 96.31 308 SER A C 1
ATOM 2438 O O . SER A 1 308 ? -17.923 -17.597 -2.801 1.00 96.31 308 SER A O 1
ATOM 2440 N N . ARG A 1 309 ? -17.034 -16.223 -1.250 1.00 97.19 309 ARG A N 1
ATOM 2441 C CA . ARG A 1 309 ? -16.540 -17.233 -0.303 1.00 97.19 309 ARG A CA 1
ATOM 2442 C C . ARG A 1 309 ? -17.513 -17.501 0.850 1.00 97.19 309 ARG A C 1
ATOM 2444 O O . ARG A 1 309 ? -17.211 -18.325 1.708 1.00 97.19 309 ARG A O 1
ATOM 2451 N N . GLY A 1 310 ? -18.680 -16.851 0.879 1.00 96.50 310 GLY A N 1
ATOM 2452 C CA . GLY A 1 310 ? -19.666 -16.987 1.957 1.00 96.50 310 GLY A CA 1
ATOM 2453 C C . GLY A 1 310 ? -19.243 -16.333 3.277 1.00 96.50 310 GLY A C 1
ATOM 2454 O O . GLY A 1 310 ? -19.666 -16.792 4.337 1.00 96.50 310 GLY A O 1
ATOM 2455 N N . ILE A 1 311 ? -18.397 -15.301 3.214 1.00 98.31 311 ILE A N 1
ATOM 2456 C CA . ILE A 1 311 ? -17.938 -14.504 4.355 1.00 98.31 311 ILE A CA 1
ATOM 2457 C C . ILE A 1 311 ? -18.671 -13.158 4.319 1.00 98.31 311 ILE A C 1
ATOM 2459 O O . ILE A 1 311 ? -18.587 -12.437 3.324 1.00 98.31 311 ILE A O 1
ATOM 2463 N N . ALA A 1 312 ? -19.370 -12.808 5.399 1.00 97.94 312 ALA A N 1
ATOM 2464 C CA . ALA A 1 312 ? -19.952 -11.476 5.558 1.00 97.94 312 ALA A CA 1
ATOM 2465 C C . ALA A 1 312 ? -18.917 -10.497 6.129 1.00 97.94 312 ALA A C 1
ATOM 2467 O O . ALA A 1 312 ? -18.074 -10.888 6.938 1.00 97.94 312 ALA A O 1
ATOM 2468 N N . VAL A 1 313 ? -18.990 -9.228 5.722 1.00 98.50 313 VAL A N 1
ATOM 2469 C CA . VAL A 1 313 ? -17.978 -8.206 6.039 1.00 98.50 313 VAL A CA 1
ATOM 2470 C C . VAL A 1 313 ? -18.622 -6.928 6.576 1.00 98.50 313 VAL A C 1
ATOM 2472 O O . VAL A 1 313 ? -19.707 -6.540 6.134 1.00 98.50 313 VAL A O 1
ATOM 2475 N N . PHE A 1 314 ? -17.962 -6.276 7.534 1.00 98.75 314 PHE A N 1
ATOM 2476 C CA . PHE A 1 314 ? -18.456 -5.075 8.211 1.00 98.75 314 PHE A CA 1
ATOM 2477 C C . PHE A 1 314 ? -17.463 -3.918 8.068 1.00 98.75 314 PHE A C 1
ATOM 2479 O O . PHE A 1 314 ? -16.356 -3.977 8.603 1.00 98.75 314 PHE A O 1
ATOM 2486 N N . TRP A 1 315 ? -17.858 -2.853 7.361 1.00 98.69 315 TRP A N 1
ATOM 2487 C CA . TRP A 1 315 ? -17.003 -1.672 7.209 1.00 98.69 315 TRP A CA 1
ATOM 2488 C C . TRP A 1 315 ? -16.812 -0.994 8.570 1.00 98.69 315 TRP A C 1
ATOM 2490 O O . TRP A 1 315 ? -17.791 -0.730 9.276 1.00 98.69 315 TRP A O 1
ATOM 2500 N N . TRP A 1 316 ? -15.568 -0.724 8.958 1.00 98.62 316 TRP A N 1
ATOM 2501 C CA . TRP A 1 316 ? -15.247 0.069 10.140 1.00 98.62 316 TRP A CA 1
ATOM 2502 C C . TRP A 1 316 ? -15.540 1.542 9.852 1.00 98.62 316 TRP A C 1
ATOM 2504 O O . TRP A 1 316 ? -14.850 2.176 9.066 1.00 98.62 316 TRP A O 1
ATOM 2514 N N . ASP A 1 317 ? -16.590 2.095 10.455 1.00 98.44 317 ASP A N 1
ATOM 2515 C CA . ASP A 1 317 ? -16.853 3.532 10.448 1.00 98.44 317 ASP A CA 1
ATOM 2516 C C . ASP A 1 317 ? -16.728 4.016 11.892 1.00 98.44 317 ASP A C 1
ATOM 2518 O O . ASP A 1 317 ? -17.479 3.613 12.780 1.00 98.44 317 ASP A O 1
ATOM 2522 N N . ASN A 1 318 ? -15.756 4.885 12.136 1.00 96.81 318 ASN A N 1
ATOM 2523 C CA . ASN A 1 318 ? -15.497 5.486 13.440 1.00 96.81 318 ASN A CA 1
ATOM 2524 C C . ASN A 1 318 ? -15.966 6.955 13.506 1.00 96.81 318 ASN A C 1
ATOM 2526 O O . ASN A 1 318 ? -15.685 7.668 14.469 1.00 96.81 318 ASN A O 1
ATOM 2530 N N . GLY A 1 319 ? -16.657 7.442 12.470 1.00 95.69 319 GLY A N 1
ATOM 2531 C CA . GLY A 1 319 ? -17.130 8.821 12.352 1.00 95.69 319 GLY A CA 1
ATOM 2532 C C . GLY A 1 319 ? -16.037 9.881 12.162 1.00 95.69 319 GLY A C 1
ATOM 2533 O O . GLY A 1 319 ? -16.367 11.022 11.837 1.00 95.69 319 GLY A O 1
ATOM 2534 N N . TYR A 1 320 ? -14.748 9.535 12.276 1.00 94.81 320 TYR A N 1
ATOM 2535 C CA . TYR A 1 320 ? -13.645 10.469 12.060 1.00 94.81 320 TYR A CA 1
ATOM 2536 C C . TYR A 1 320 ? -13.449 10.760 10.565 1.00 94.81 320 TYR A C 1
ATOM 2538 O O . TYR A 1 320 ? -12.848 9.991 9.814 1.00 94.81 320 TYR A O 1
ATOM 2546 N N . TYR A 1 321 ? -13.991 11.895 10.123 1.00 92.00 321 TYR A N 1
ATOM 2547 C CA . TYR A 1 321 ? -13.725 12.456 8.803 1.00 92.00 321 TYR A CA 1
ATOM 2548 C C . TYR A 1 321 ? -12.461 13.325 8.863 1.00 92.00 321 TYR A C 1
ATOM 2550 O O . TYR A 1 321 ? -12.508 14.475 9.304 1.00 92.00 321 TYR A O 1
ATOM 2558 N N . GLY A 1 322 ? -11.337 12.767 8.414 1.00 88.06 322 GLY A N 1
ATOM 2559 C CA . GLY A 1 322 ? -10.049 13.459 8.331 1.00 88.06 322 GLY A CA 1
ATOM 2560 C C . GLY A 1 322 ? -9.233 13.017 7.113 1.00 88.06 322 GLY A C 1
ATOM 2561 O O . GLY A 1 322 ? -8.263 12.284 7.292 1.00 88.06 322 GLY A O 1
ATOM 2562 N N . PRO A 1 323 ? -9.595 13.431 5.883 1.00 85.06 323 PRO A N 1
ATOM 2563 C CA . PRO A 1 323 ? -8.852 13.066 4.675 1.00 85.06 323 PRO A CA 1
ATOM 2564 C C . PRO A 1 323 ? -7.359 13.406 4.792 1.00 85.06 323 PRO A C 1
ATOM 2566 O O . PRO A 1 323 ? -7.004 14.492 5.250 1.00 85.06 323 PRO A O 1
ATOM 2569 N N . GLY A 1 324 ? -6.488 12.464 4.429 1.00 73.12 324 GLY A N 1
ATOM 2570 C CA . GLY A 1 324 ? -5.033 12.575 4.583 1.00 73.12 324 GLY A CA 1
ATOM 2571 C C . GLY A 1 324 ? -4.483 12.211 5.970 1.00 73.12 324 GLY A C 1
ATOM 2572 O O . GLY A 1 324 ? -3.310 12.459 6.220 1.00 73.12 324 GLY A O 1
ATOM 2573 N N . ASN A 1 325 ? -5.287 11.630 6.870 1.00 74.38 325 ASN A N 1
ATOM 2574 C CA . ASN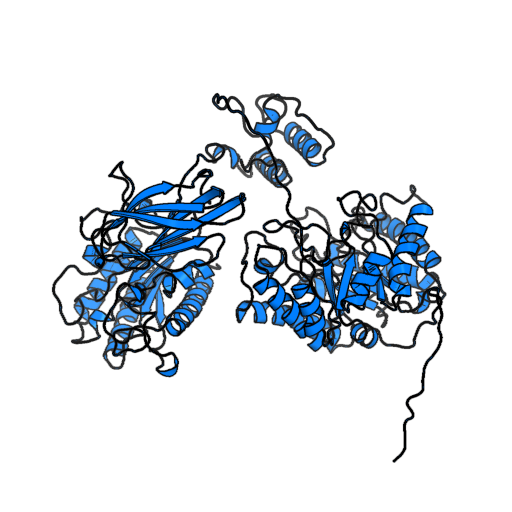 A 1 325 ? -4.864 11.237 8.224 1.00 74.38 325 ASN A CA 1
ATOM 2575 C C . ASN A 1 325 ? -5.060 9.729 8.456 1.00 74.38 325 ASN A C 1
ATOM 2577 O O . ASN A 1 325 ? -5.872 9.088 7.785 1.00 74.38 325 ASN A O 1
ATOM 2581 N N . SER A 1 326 ? -4.364 9.162 9.445 1.00 76.62 326 SER A N 1
ATOM 2582 C CA . SER A 1 326 ? -4.693 7.839 9.996 1.00 76.62 326 SER A CA 1
ATOM 2583 C C . SER A 1 326 ? -6.110 7.817 10.596 1.00 76.62 326 SER A C 1
ATOM 2585 O O . SER A 1 326 ? -6.729 8.860 10.806 1.00 76.62 326 SER A O 1
ATOM 2587 N N . GLU A 1 327 ? -6.660 6.622 10.825 1.00 86.19 327 GLU A N 1
ATOM 2588 C CA . GLU A 1 327 ? -8.014 6.408 11.367 1.00 86.19 327 GLU A CA 1
ATOM 2589 C C . GLU A 1 327 ? -9.185 7.024 10.573 1.00 86.19 327 GLU A C 1
ATOM 2591 O O . GLU A 1 327 ? -10.324 7.004 11.031 1.00 86.19 327 GLU A O 1
ATOM 2596 N N . SER A 1 328 ? -8.971 7.543 9.365 1.00 92.38 328 SER A N 1
ATOM 2597 C CA . SER A 1 328 ? -9.972 8.285 8.579 1.00 92.38 328 SER A CA 1
ATOM 2598 C C . SER A 1 328 ? -10.968 7.391 7.809 1.00 92.38 328 SER A C 1
ATOM 2600 O O . SER A 1 328 ? -11.218 7.555 6.611 1.00 92.38 328 SER A O 1
ATOM 2602 N N . TYR A 1 329 ? -11.558 6.409 8.494 1.00 96.62 329 TYR A N 1
ATOM 2603 C CA . TYR A 1 329 ? -12.454 5.412 7.892 1.00 96.62 329 TYR A CA 1
ATOM 2604 C C . TYR A 1 329 ? -13.915 5.872 7.708 1.00 96.62 329 TYR A C 1
ATOM 2606 O O . TYR A 1 329 ? -14.706 5.156 7.090 1.00 96.62 329 TYR A O 1
ATOM 2614 N N . SER A 1 330 ? -14.289 7.050 8.223 1.00 96.81 330 SER A N 1
ATOM 2615 C CA . SER A 1 330 ? -15.657 7.585 8.143 1.00 96.81 330 SER A CA 1
ATOM 2616 C C . SER A 1 330 ? -16.178 7.682 6.706 1.00 96.81 330 SER A C 1
ATOM 2618 O O . SER A 1 330 ? -15.570 8.326 5.846 1.00 96.81 330 SER A O 1
ATOM 2620 N N . ILE A 1 331 ? -17.344 7.078 6.462 1.00 98.00 331 ILE A N 1
ATOM 2621 C CA . ILE A 1 331 ? -18.109 7.219 5.216 1.00 98.00 331 ILE A CA 1
ATOM 2622 C C . ILE A 1 331 ? -19.481 7.867 5.456 1.00 98.00 331 ILE A C 1
ATOM 2624 O O . ILE A 1 331 ? -20.050 8.428 4.515 1.00 98.00 331 ILE A O 1
ATOM 2628 N N . PHE A 1 332 ? -19.991 7.873 6.695 1.00 98.12 332 PHE A N 1
ATOM 2629 C CA . PHE A 1 332 ? -21.277 8.472 7.066 1.00 98.12 332 PHE A CA 1
ATOM 2630 C C . PHE A 1 332 ? -21.139 9.679 8.017 1.00 98.12 332 PHE A C 1
ATOM 2632 O O . PHE A 1 332 ? -20.679 9.568 9.153 1.00 98.12 332 PHE A O 1
ATOM 2639 N N . ASN A 1 333 ? -21.620 10.846 7.579 1.00 97.19 333 ASN A N 1
ATOM 2640 C CA . ASN A 1 333 ? -21.738 12.057 8.392 1.00 97.19 333 ASN A CA 1
ATOM 2641 C C . ASN A 1 333 ? -22.920 11.924 9.362 1.00 97.19 333 ASN A C 1
ATOM 2643 O O . ASN A 1 333 ? -24.039 12.360 9.075 1.00 97.19 333 ASN A O 1
ATOM 2647 N N . ARG A 1 334 ? -22.655 11.354 10.539 1.00 95.44 334 ARG A N 1
ATOM 2648 C CA . ARG A 1 334 ? -23.650 11.125 11.600 1.00 95.44 334 ARG A CA 1
ATOM 2649 C C . ARG A 1 334 ? -24.375 12.414 12.001 1.00 95.44 334 ARG A C 1
ATOM 2651 O O . ARG A 1 334 ? -25.598 12.418 12.107 1.00 95.44 334 ARG A O 1
ATOM 2658 N N . SER A 1 335 ? -23.644 13.521 12.149 1.00 92.88 335 SER A N 1
ATOM 2659 C CA . SER A 1 335 ? -24.196 14.828 12.546 1.00 92.88 335 SER A CA 1
ATOM 2660 C C . SER A 1 335 ? -25.076 15.468 11.467 1.00 92.88 335 SER A C 1
ATOM 2662 O O . SER A 1 335 ? -25.996 16.215 11.790 1.00 92.88 335 SER A O 1
ATOM 2664 N N . GLY A 1 336 ? -24.796 15.190 10.191 1.00 93.00 336 GLY A N 1
ATOM 2665 C CA . GLY A 1 336 ? -25.530 15.721 9.040 1.00 93.00 336 GLY A CA 1
ATOM 2666 C C . GLY A 1 336 ? -26.491 14.736 8.370 1.00 93.00 336 GLY A C 1
ATOM 2667 O O . GLY A 1 336 ? -26.995 15.065 7.297 1.00 93.00 336 GLY A O 1
ATOM 2668 N N . LEU A 1 337 ? -26.694 13.536 8.933 1.00 94.88 337 LEU A N 1
ATOM 2669 C CA . LEU A 1 337 ? -27.529 12.444 8.397 1.00 94.88 337 LEU A CA 1
ATOM 2670 C C . LEU A 1 337 ? -27.339 12.185 6.886 1.00 94.88 337 LEU A C 1
ATOM 2672 O O . LEU A 1 337 ? -28.292 11.935 6.146 1.00 94.88 337 LEU A O 1
ATOM 2676 N N . SER A 1 338 ? -26.091 12.276 6.428 1.00 94.88 338 SER A N 1
ATOM 2677 C CA . SER A 1 338 ? -25.682 12.255 5.018 1.00 94.88 338 SER A CA 1
ATOM 2678 C C . SER A 1 338 ? -24.400 11.441 4.847 1.00 94.88 338 SER A C 1
ATOM 2680 O O . SER A 1 338 ? -23.696 11.178 5.814 1.00 94.88 338 SER A O 1
ATOM 2682 N N . TRP A 1 339 ? -24.072 11.018 3.629 1.00 96.25 339 TRP A N 1
ATOM 2683 C CA . TRP A 1 339 ? -22.832 10.281 3.373 1.00 96.25 339 TRP A CA 1
ATOM 2684 C C . TRP A 1 339 ? -21.700 11.253 3.028 1.00 96.25 339 TRP A C 1
ATOM 2686 O O . TRP A 1 339 ? -21.898 12.176 2.240 1.00 96.25 339 TRP A O 1
ATOM 2696 N N . HIS A 1 340 ? -20.522 11.048 3.621 1.00 94.38 340 HIS A N 1
ATOM 2697 C CA . HIS A 1 340 ? -19.282 11.682 3.165 1.00 94.38 340 HIS A CA 1
ATOM 2698 C C . HIS A 1 340 ? -18.843 11.078 1.828 1.00 94.38 340 HIS A C 1
ATOM 2700 O O . HIS A 1 340 ? -18.449 11.816 0.932 1.00 94.38 340 HIS A O 1
ATOM 2706 N N . TYR A 1 341 ? -18.976 9.752 1.705 1.00 96.75 341 TYR A N 1
ATOM 2707 C CA . TYR A 1 341 ? -18.581 8.973 0.532 1.00 96.75 341 TYR A CA 1
ATOM 2708 C C . TYR A 1 341 ? -19.688 7.983 0.132 1.00 96.75 341 TYR A C 1
ATOM 2710 O O . TYR A 1 341 ? -19.548 6.774 0.359 1.00 96.75 341 TYR A O 1
ATOM 2718 N N . PRO A 1 342 ? -20.820 8.468 -0.423 1.00 96.62 342 PRO A N 1
ATOM 2719 C CA . PRO A 1 342 ? -21.900 7.598 -0.890 1.00 96.62 342 PRO A CA 1
ATOM 2720 C C . PRO A 1 342 ? -21.414 6.585 -1.933 1.00 96.62 342 PRO A C 1
ATOM 2722 O O . PRO A 1 342 ? -21.896 5.461 -1.953 1.00 96.62 342 PRO A O 1
ATOM 2725 N N . GLU A 1 343 ? -20.410 6.923 -2.742 1.00 97.00 343 GLU A N 1
ATOM 2726 C CA . GLU A 1 343 ? -19.852 6.054 -3.778 1.00 97.00 343 GLU A CA 1
ATOM 2727 C C . GLU A 1 343 ? -19.133 4.827 -3.194 1.00 97.00 343 GLU A C 1
ATOM 2729 O O . GLU A 1 343 ? -19.197 3.747 -3.786 1.00 97.00 343 GLU A O 1
ATOM 2734 N N . ILE A 1 344 ? -18.480 4.973 -2.029 1.00 98.38 344 ILE A N 1
ATOM 2735 C CA . ILE A 1 344 ? -17.881 3.854 -1.278 1.00 98.38 344 ILE A CA 1
ATOM 2736 C C . ILE A 1 344 ? -18.994 2.995 -0.670 1.00 98.38 344 ILE A C 1
ATOM 2738 O O . ILE A 1 344 ? -18.953 1.771 -0.770 1.00 98.38 344 ILE A O 1
ATOM 2742 N N . ALA A 1 345 ? -20.016 3.619 -0.081 1.00 98.06 345 ALA A N 1
ATOM 2743 C CA . ALA A 1 345 ? -21.148 2.887 0.477 1.00 98.06 345 ALA A CA 1
ATOM 2744 C C . ALA A 1 345 ? -21.878 2.070 -0.608 1.00 98.06 345 ALA A C 1
ATOM 2746 O O . ALA A 1 345 ? -22.057 0.864 -0.457 1.00 98.06 345 ALA A O 1
ATOM 2747 N N . GLU A 1 346 ? -22.200 2.676 -1.752 1.00 97.50 346 GLU A N 1
ATOM 2748 C CA . GLU A 1 346 ? -22.793 1.983 -2.897 1.00 97.50 346 GLU A CA 1
ATOM 2749 C C . GLU A 1 346 ? -21.882 0.891 -3.476 1.00 97.50 346 GLU A C 1
ATOM 2751 O O . GLU A 1 346 ? -22.383 -0.158 -3.879 1.00 97.50 346 GLU A O 1
ATOM 2756 N N . ALA A 1 347 ? -20.560 1.098 -3.506 1.00 97.81 347 ALA A N 1
ATOM 2757 C CA . ALA A 1 347 ? -19.587 0.079 -3.904 1.00 97.81 347 ALA A CA 1
ATOM 2758 C C . ALA A 1 347 ? -19.680 -1.176 -3.026 1.00 97.81 347 ALA A C 1
ATOM 2760 O O . ALA A 1 347 ? -19.750 -2.289 -3.552 1.00 97.81 347 ALA A O 1
ATOM 2761 N N . LEU A 1 348 ? -19.785 -1.006 -1.704 1.00 98.44 348 LEU A N 1
ATOM 2762 C CA . LEU A 1 348 ? -20.028 -2.111 -0.772 1.00 98.44 348 LEU A CA 1
ATOM 2763 C C . LEU A 1 348 ? -21.355 -2.828 -1.074 1.00 98.44 348 LEU A C 1
ATOM 2765 O O . LEU A 1 348 ? -21.392 -4.060 -1.112 1.00 98.44 348 LEU A O 1
ATOM 2769 N N . ILE A 1 349 ? -22.434 -2.083 -1.353 1.00 97.12 349 ILE A N 1
ATOM 2770 C CA . ILE A 1 349 ? -23.737 -2.676 -1.700 1.00 97.12 349 ILE A CA 1
ATOM 2771 C C . ILE A 1 349 ? -23.666 -3.466 -3.017 1.00 97.12 349 ILE A C 1
ATOM 2773 O O . ILE A 1 349 ? -24.205 -4.576 -3.075 1.00 97.12 349 ILE A O 1
ATOM 2777 N N . ARG A 1 350 ? -23.005 -2.930 -4.057 1.00 95.31 350 ARG A N 1
ATOM 2778 C CA . ARG A 1 350 ? -22.816 -3.595 -5.362 1.00 95.31 350 ARG A CA 1
ATOM 2779 C C . ARG A 1 350 ? -21.980 -4.865 -5.230 1.00 95.31 350 ARG A C 1
ATOM 2781 O O . ARG A 1 350 ? -22.409 -5.917 -5.703 1.00 95.31 350 ARG A O 1
ATOM 2788 N N . GLY A 1 351 ? -20.841 -4.790 -4.537 1.00 95.94 351 GLY A N 1
ATOM 2789 C CA . GLY A 1 351 ? -19.970 -5.938 -4.281 1.00 95.94 351 GLY A CA 1
ATOM 2790 C C . GLY A 1 351 ? -20.706 -7.058 -3.541 1.00 95.94 351 GLY A C 1
ATOM 2791 O O . GLY A 1 351 ? -20.663 -8.213 -3.957 1.00 95.94 351 GLY A O 1
ATOM 2792 N N . ALA A 1 352 ? -21.511 -6.700 -2.537 1.00 94.50 352 ALA A N 1
ATOM 2793 C CA . ALA A 1 352 ? -22.398 -7.611 -1.812 1.00 94.50 352 ALA A CA 1
ATOM 2794 C C . ALA A 1 352 ? -23.687 -8.010 -2.576 1.00 94.50 352 ALA A C 1
ATOM 2796 O O . ALA A 1 352 ? -24.724 -8.297 -1.962 1.00 94.50 352 ALA A O 1
ATOM 2797 N N . GLY A 1 353 ? -23.676 -7.985 -3.914 1.00 87.31 353 GLY A N 1
ATOM 2798 C CA . GLY A 1 353 ? -24.767 -8.462 -4.776 1.00 87.31 353 GLY A CA 1
ATOM 2799 C C . GLY A 1 353 ? -26.082 -7.677 -4.671 1.00 87.31 353 GLY A C 1
ATOM 2800 O O . GLY A 1 353 ? -27.151 -8.221 -4.951 1.00 87.31 353 GLY A O 1
ATOM 2801 N N . GLY A 1 354 ? -26.035 -6.428 -4.208 1.00 78.19 354 GLY A N 1
ATOM 2802 C CA . GLY A 1 354 ? -27.211 -5.587 -4.001 1.00 78.19 354 GLY A CA 1
ATOM 2803 C C . GLY A 1 354 ? -27.681 -4.858 -5.257 1.00 78.19 354 GLY A C 1
ATOM 2804 O O . GLY A 1 354 ? -26.920 -4.607 -6.188 1.00 78.19 354 GLY A O 1
ATOM 2805 N N . LYS A 1 355 ? -28.958 -4.469 -5.252 1.00 60.12 355 LYS A N 1
ATOM 2806 C CA . LYS A 1 355 ? -29.523 -3.505 -6.206 1.00 60.12 355 LYS A CA 1
ATOM 2807 C C . LYS A 1 355 ? -29.580 -2.141 -5.518 1.00 60.12 355 LYS A C 1
ATOM 2809 O O . LYS A 1 355 ? -29.979 -2.081 -4.358 1.00 60.12 355 LYS A O 1
ATOM 2814 N N . GLN A 1 356 ? -29.171 -1.078 -6.211 1.00 53.62 356 GLN A N 1
ATOM 2815 C CA . GLN A 1 356 ? -29.197 0.285 -5.669 1.00 53.62 356 GLN A CA 1
ATOM 2816 C C . GLN A 1 356 ? -30.626 0.733 -5.321 1.00 53.62 356 GLN A C 1
ATOM 2818 O O . GLN A 1 356 ? -31.547 0.548 -6.117 1.00 53.62 356 GLN A O 1
ATOM 2823 N N . ASN A 1 357 ? -30.756 1.434 -4.195 1.00 45.50 357 ASN A N 1
ATOM 2824 C CA . ASN A 1 357 ? -31.770 2.468 -4.001 1.00 45.50 357 ASN A CA 1
ATOM 2825 C C . ASN A 1 357 ? -31.053 3.813 -4.199 1.00 45.50 357 ASN A C 1
ATOM 2827 O O . ASN A 1 357 ? -30.122 4.093 -3.451 1.00 45.50 357 ASN A O 1
ATOM 2831 N N . THR A 1 358 ? -31.434 4.634 -5.181 1.00 34.97 358 THR A N 1
ATOM 2832 C CA . THR A 1 358 ? -30.749 5.910 -5.482 1.00 34.97 358 THR A CA 1
ATOM 2833 C C . THR A 1 358 ? -31.540 7.140 -5.012 1.00 34.97 358 THR A C 1
ATOM 2835 O O . THR A 1 358 ? -32.585 7.453 -5.585 1.00 34.97 358 THR A O 1
ATOM 2838 N N . PRO A 1 359 ? -31.034 7.909 -4.027 1.00 34.75 359 PRO A N 1
ATOM 2839 C CA . PRO A 1 359 ? -31.452 9.285 -3.759 1.00 34.75 359 PRO A CA 1
ATOM 2840 C C . PRO A 1 359 ? -30.584 10.292 -4.539 1.00 34.75 359 PRO A C 1
ATOM 2842 O O . PRO A 1 359 ? -29.409 10.056 -4.800 1.00 34.75 359 PRO A O 1
ATOM 2845 N N . THR A 1 360 ? -31.152 11.440 -4.913 1.00 28.08 360 THR A N 1
ATOM 2846 C CA . THR A 1 360 ? -30.463 12.474 -5.714 1.00 28.08 360 THR A CA 1
ATOM 2847 C C . THR A 1 360 ? -29.528 13.356 -4.859 1.00 28.08 360 THR A C 1
ATOM 2849 O O . THR A 1 360 ? -29.907 13.690 -3.735 1.00 28.08 360 THR A O 1
ATOM 2852 N N . PRO A 1 361 ? -28.351 13.800 -5.358 1.00 32.72 361 PRO A N 1
ATOM 2853 C CA . PRO A 1 361 ? -27.451 14.682 -4.604 1.00 32.72 361 PRO A CA 1
ATOM 2854 C C . PRO A 1 361 ? -28.009 16.095 -4.365 1.00 32.72 361 PRO A C 1
ATOM 2856 O O . PRO A 1 361 ? -28.693 16.659 -5.221 1.00 32.72 361 PRO A O 1
ATOM 2859 N N . THR A 1 362 ? -27.623 16.716 -3.245 1.00 28.47 362 THR A N 1
ATOM 2860 C CA . THR A 1 362 ? -27.903 18.131 -2.920 1.00 28.47 362 THR A CA 1
ATOM 2861 C C . THR A 1 362 ? -26.633 18.908 -2.561 1.00 28.47 362 THR A C 1
ATOM 2863 O O . THR A 1 362 ? -25.688 18.365 -1.996 1.00 28.47 362 THR A O 1
ATOM 2866 N N . THR A 1 363 ? -26.615 20.197 -2.904 1.00 28.72 363 THR A N 1
ATOM 2867 C CA . THR A 1 363 ? -25.436 21.083 -2.887 1.00 28.72 363 THR A CA 1
ATOM 2868 C C . THR A 1 363 ? -25.027 21.588 -1.498 1.00 28.72 363 THR A C 1
ATOM 2870 O O . THR A 1 363 ? -25.877 21.849 -0.649 1.00 28.72 363 THR A O 1
ATOM 2873 N N . LYS A 1 364 ? -23.721 21.820 -1.302 1.00 25.39 364 LYS A N 1
ATOM 2874 C CA . LYS A 1 364 ? -23.092 22.249 -0.038 1.00 25.39 364 LYS A CA 1
ATOM 2875 C C . LYS A 1 364 ? -22.734 23.756 -0.062 1.00 25.39 364 LYS A C 1
ATOM 2877 O O . LYS A 1 364 ? -22.181 24.196 -1.068 1.00 25.39 364 LYS A O 1
ATOM 2882 N N . PRO A 1 365 ? -23.015 24.548 0.994 1.00 27.34 365 PRO A N 1
ATOM 2883 C CA . PRO A 1 365 ? -22.694 25.981 1.047 1.00 27.34 365 PRO A CA 1
ATOM 2884 C C . PRO A 1 365 ? -21.287 26.284 1.606 1.00 27.34 365 PRO A C 1
ATOM 2886 O O . PRO A 1 365 ? -20.709 25.484 2.342 1.00 27.34 365 PRO A O 1
ATOM 2889 N N . THR A 1 366 ? -20.765 27.470 1.280 1.00 24.22 366 THR A N 1
ATOM 2890 C CA . THR A 1 366 ? -19.422 27.973 1.644 1.00 24.22 366 THR A CA 1
ATOM 2891 C C . THR A 1 366 ? -19.440 28.897 2.871 1.00 24.22 366 THR A C 1
ATOM 2893 O O . THR A 1 366 ? -20.445 29.557 3.128 1.00 24.22 366 THR A O 1
ATOM 2896 N N . TYR A 1 367 ? -18.309 29.020 3.578 1.00 24.58 367 TYR A N 1
ATOM 2897 C CA . TYR A 1 367 ? -18.068 30.040 4.614 1.00 24.58 367 TYR A CA 1
ATOM 2898 C C . TYR A 1 367 ? -16.629 30.583 4.552 1.00 24.58 367 TYR A C 1
ATOM 2900 O O . TYR A 1 367 ? -15.724 29.891 4.088 1.00 24.58 367 TYR A O 1
ATOM 2908 N N . THR A 1 368 ? -16.429 31.814 5.036 1.00 22.84 368 THR A N 1
ATOM 2909 C CA . THR A 1 368 ? -15.175 32.586 4.923 1.00 22.84 368 THR A CA 1
ATOM 2910 C C . THR A 1 368 ? -14.559 32.868 6.306 1.00 22.84 368 THR A C 1
ATOM 2912 O O . THR A 1 368 ? -15.298 33.307 7.189 1.00 22.84 368 THR A O 1
ATOM 2915 N N . PRO A 1 369 ? -13.239 32.680 6.517 1.00 26.92 369 PRO A N 1
ATOM 2916 C CA . PRO A 1 369 ? -12.527 33.069 7.743 1.00 26.92 369 PRO A CA 1
ATOM 2917 C C . PRO A 1 369 ? -11.877 34.466 7.644 1.00 26.92 369 PRO A C 1
ATOM 2919 O O . PRO A 1 369 ? -11.815 35.061 6.567 1.00 26.92 369 PRO A O 1
ATOM 2922 N N . THR A 1 370 ? -11.373 35.022 8.755 1.00 21.12 370 THR A N 1
ATOM 2923 C CA . THR A 1 370 ? -10.697 36.340 8.767 1.00 21.12 370 THR A CA 1
ATOM 2924 C C . THR A 1 370 ? -9.629 36.459 9.872 1.00 21.12 370 THR A C 1
ATOM 2926 O O . THR A 1 370 ? -9.852 35.986 10.980 1.00 21.12 370 THR A O 1
ATOM 2929 N N . HIS A 1 371 ? -8.539 37.183 9.568 1.00 22.88 371 HIS A N 1
ATOM 2930 C CA . HIS A 1 371 ? -7.499 37.756 10.459 1.00 22.88 371 HIS A CA 1
ATOM 2931 C C . HIS A 1 371 ? -6.355 36.879 11.046 1.00 22.88 371 HIS A C 1
ATOM 2933 O O . HIS A 1 371 ? -6.533 36.097 11.973 1.00 22.88 371 HIS A O 1
ATOM 2939 N N . THR A 1 372 ? -5.137 37.171 10.561 1.00 23.00 372 THR A N 1
ATOM 2940 C CA . THR A 1 372 ? -3.788 37.127 11.201 1.00 23.00 372 THR A CA 1
ATOM 2941 C C . THR A 1 372 ? -3.587 38.312 12.194 1.00 23.00 372 THR A C 1
ATOM 2943 O O . THR A 1 372 ? -4.543 39.087 12.311 1.00 23.00 372 THR A O 1
ATOM 2946 N N . PRO A 1 373 ? -2.428 38.563 12.886 1.00 32.69 373 PRO A N 1
ATOM 2947 C CA . PRO A 1 373 ? -1.025 38.063 12.768 1.00 32.69 373 PRO A CA 1
ATOM 2948 C C . PRO A 1 373 ? -0.470 37.483 14.120 1.00 32.69 373 PRO A C 1
ATOM 2950 O O . PRO A 1 373 ? -1.286 37.092 14.944 1.00 32.69 373 PRO A O 1
ATOM 2953 N N . THR A 1 374 ? 0.826 37.324 14.489 1.00 20.58 374 THR A N 1
ATOM 2954 C CA . THR A 1 374 ? 2.155 37.860 14.056 1.00 20.58 374 THR A CA 1
ATOM 2955 C C . THR A 1 374 ? 3.320 36.961 14.556 1.00 20.58 374 THR A C 1
ATOM 2957 O O . THR A 1 374 ? 3.111 36.175 15.474 1.00 20.58 374 THR A O 1
ATOM 2960 N N . HIS A 1 375 ? 4.557 37.136 14.051 1.00 25.78 375 HIS A N 1
ATOM 2961 C CA . HIS A 1 375 ? 5.790 36.457 14.526 1.00 25.78 375 HIS A CA 1
ATOM 2962 C C . HIS A 1 375 ? 6.791 37.387 15.253 1.00 25.78 375 HIS A C 1
ATOM 2964 O O . HIS A 1 375 ? 6.805 38.595 15.023 1.00 25.78 375 HIS A O 1
ATOM 2970 N N . THR A 1 376 ? 7.692 36.812 16.066 1.00 21.98 376 THR A N 1
ATOM 2971 C CA . THR A 1 376 ? 9.048 37.312 16.445 1.00 21.98 376 THR A CA 1
ATOM 2972 C C . THR A 1 376 ? 9.868 36.126 17.055 1.00 21.98 376 THR A C 1
ATOM 2974 O O . THR A 1 376 ? 9.271 35.060 17.211 1.00 21.98 376 THR A O 1
ATOM 2977 N N . PRO A 1 377 ? 11.212 36.173 17.268 1.00 29.89 377 PRO A N 1
ATOM 2978 C CA . PRO A 1 377 ? 12.098 35.066 16.850 1.00 29.89 377 PRO A CA 1
ATOM 2979 C C . PRO A 1 377 ? 12.879 34.301 17.958 1.00 29.89 377 PRO A C 1
ATOM 2981 O O . PRO A 1 377 ? 12.700 34.530 19.151 1.00 29.89 377 PRO A O 1
ATOM 2984 N N . LEU A 1 378 ? 13.734 33.360 17.516 1.00 32.88 378 LEU A N 1
ATOM 2985 C CA . LEU A 1 378 ? 14.446 32.307 18.270 1.00 32.88 378 LEU A CA 1
ATOM 2986 C C . LEU A 1 378 ? 15.465 32.777 19.336 1.00 32.88 378 LEU A C 1
ATOM 2988 O O . LEU A 1 378 ? 16.098 33.824 19.188 1.00 32.88 378 LEU A O 1
ATOM 2992 N N . PRO A 1 379 ? 15.778 31.874 20.287 1.00 31.20 379 PRO A N 1
ATOM 2993 C CA . PRO A 1 379 ? 17.155 31.559 20.691 1.00 31.20 379 PRO A CA 1
ATOM 2994 C C . PRO A 1 379 ? 17.520 30.062 20.503 1.00 31.20 379 PRO A C 1
ATOM 2996 O O . PRO A 1 379 ? 16.685 29.243 20.128 1.00 31.20 379 PRO A O 1
ATOM 2999 N N . THR A 1 380 ? 18.785 29.712 20.758 1.00 33.50 380 THR A N 1
ATOM 3000 C CA . THR A 1 380 ? 19.379 28.363 20.622 1.00 33.50 380 THR A CA 1
ATOM 3001 C C . THR A 1 380 ? 18.914 27.344 21.678 1.00 33.50 380 THR A C 1
ATOM 3003 O O . THR A 1 380 ? 18.408 27.723 22.735 1.00 33.50 380 THR A O 1
ATOM 3006 N N . ASN A 1 381 ? 19.123 26.044 21.411 1.00 44.44 381 ASN A N 1
ATOM 3007 C CA . ASN A 1 381 ? 18.841 24.963 22.368 1.00 44.44 381 ASN A CA 1
ATOM 3008 C C . ASN A 1 381 ? 19.738 25.049 23.614 1.00 44.44 381 ASN A C 1
ATOM 3010 O O . ASN A 1 381 ? 20.922 25.358 23.522 1.00 44.44 381 ASN A O 1
ATOM 3014 N N . ASP A 1 382 ? 19.126 24.765 24.764 1.00 67.25 382 ASP A N 1
ATOM 3015 C CA . ASP A 1 382 ? 19.612 25.122 26.107 1.00 67.25 382 ASP A CA 1
ATOM 3016 C C . ASP A 1 382 ? 19.155 24.052 27.135 1.00 67.25 382 ASP A C 1
ATOM 3018 O O . ASP A 1 382 ? 18.752 24.362 28.255 1.00 67.25 382 ASP A O 1
ATOM 3022 N N . PHE A 1 383 ? 19.060 22.789 26.686 1.00 78.06 383 PHE A N 1
ATOM 3023 C CA . PHE A 1 383 ? 18.498 21.642 27.417 1.00 78.06 383 PHE A CA 1
ATOM 3024 C C . PHE A 1 383 ? 19.055 20.304 26.894 1.00 78.06 383 PHE A C 1
ATOM 3026 O O . PHE A 1 383 ? 19.607 20.250 25.794 1.00 78.06 383 PHE A O 1
ATOM 3033 N N . THR A 1 384 ? 18.865 19.229 27.664 1.00 87.75 384 THR A N 1
ATOM 3034 C CA . THR A 1 384 ? 19.246 17.846 27.316 1.00 87.75 384 THR A CA 1
ATOM 3035 C C . THR A 1 384 ? 18.013 17.053 26.874 1.00 87.75 384 THR A C 1
ATOM 3037 O O . THR A 1 384 ? 16.981 17.115 27.541 1.00 87.75 384 THR A O 1
ATOM 3040 N N . TYR A 1 385 ? 18.094 16.281 25.786 1.00 88.75 385 TYR A N 1
ATOM 3041 C CA . TYR A 1 385 ? 17.004 15.373 25.408 1.00 88.75 385 TYR A CA 1
ATOM 3042 C C . TYR A 1 385 ? 16.845 14.244 26.434 1.00 88.75 385 TYR A C 1
ATOM 3044 O O . TYR A 1 385 ? 17.823 13.670 26.905 1.00 88.75 385 TYR A O 1
ATOM 3052 N N . GLY A 1 386 ? 15.600 13.941 26.793 1.00 89.19 386 GLY A N 1
ATOM 3053 C CA . GLY A 1 386 ? 15.249 12.960 27.816 1.00 89.19 386 GLY A CA 1
ATOM 3054 C C . GLY A 1 386 ? 15.307 13.444 29.272 1.00 89.19 386 GLY A C 1
ATOM 3055 O O . GLY A 1 386 ? 14.910 12.679 30.145 1.00 89.19 386 GLY A O 1
ATOM 3056 N N . ASP A 1 387 ? 15.745 14.677 29.550 1.00 93.62 387 ASP A N 1
ATOM 3057 C CA . ASP A 1 387 ? 15.746 15.281 30.896 1.00 93.62 387 ASP A CA 1
ATOM 3058 C C . ASP A 1 387 ? 14.455 16.096 31.112 1.00 93.62 387 ASP A C 1
ATOM 3060 O O . ASP A 1 387 ? 14.271 17.181 30.552 1.00 93.62 387 ASP A O 1
ATOM 3064 N N . LEU A 1 388 ? 13.507 15.538 31.867 1.00 92.69 388 LEU A N 1
ATOM 3065 C CA . LEU A 1 388 ? 12.136 16.044 32.002 1.00 92.69 388 LEU A CA 1
ATOM 3066 C C . LEU A 1 388 ? 11.868 16.705 33.359 1.00 92.69 388 LEU A C 1
ATOM 3068 O O . LEU A 1 388 ? 10.855 17.405 33.486 1.00 92.69 388 LEU A O 1
ATOM 3072 N N . ASP A 1 389 ? 12.736 16.500 34.353 1.00 90.06 389 ASP A N 1
ATOM 3073 C CA . ASP A 1 389 ? 12.704 17.216 35.635 1.00 90.06 389 ASP A CA 1
ATOM 3074 C C . ASP A 1 389 ? 13.803 18.279 35.808 1.00 90.06 389 ASP A C 1
ATOM 3076 O O . ASP A 1 389 ? 13.702 19.102 36.721 1.00 90.06 389 ASP A O 1
ATOM 3080 N N . GLY A 1 390 ? 14.766 18.358 34.884 1.00 87.25 390 GLY A N 1
ATOM 3081 C CA . GLY A 1 390 ? 15.852 19.338 34.890 1.00 87.25 390 GLY A CA 1
ATOM 3082 C C . GLY A 1 390 ? 17.027 18.935 35.784 1.00 87.25 390 GLY A C 1
ATOM 3083 O O . GLY A 1 390 ? 17.788 19.801 36.223 1.00 87.25 390 GLY A O 1
ATOM 3084 N N . SER A 1 391 ? 17.162 17.645 36.108 1.00 85.38 391 SER A N 1
ATOM 3085 C CA . SER A 1 391 ? 18.221 17.111 36.976 1.00 85.38 391 SER A CA 1
ATOM 3086 C C . SER A 1 391 ? 19.588 16.986 36.295 1.00 85.38 391 SER A C 1
ATOM 3088 O O . SER A 1 391 ? 20.590 16.742 36.975 1.00 85.38 391 SER A O 1
ATOM 3090 N N . GLY A 1 392 ? 19.665 17.152 34.971 1.00 83.50 392 GLY A N 1
ATOM 3091 C CA . GLY A 1 392 ? 20.876 16.920 34.186 1.00 83.50 392 GLY A CA 1
ATOM 3092 C C . GLY A 1 392 ? 21.204 15.436 34.007 1.00 83.50 392 GLY A C 1
ATOM 3093 O O . GLY A 1 392 ? 22.348 15.105 33.691 1.00 83.50 392 GLY A O 1
ATOM 3094 N N . GLN A 1 393 ? 20.243 14.542 34.252 1.00 83.12 393 GLN A N 1
ATOM 3095 C CA . GLN A 1 393 ? 20.318 13.095 34.035 1.00 83.12 393 GLN A CA 1
ATOM 3096 C C . GLN A 1 393 ? 19.078 12.631 33.250 1.00 83.12 393 GLN A C 1
ATOM 3098 O O . GLN A 1 393 ? 18.163 13.407 33.010 1.00 83.12 393 GLN A O 1
ATOM 3103 N N . VAL A 1 394 ? 19.074 11.368 32.817 1.00 88.31 394 VAL A N 1
ATOM 3104 C CA . VAL A 1 394 ? 17.951 10.753 32.093 1.00 88.31 394 VAL A CA 1
ATOM 3105 C C . VAL A 1 394 ? 17.717 9.366 32.684 1.00 88.31 394 VAL A C 1
ATOM 3107 O O . VAL A 1 394 ? 18.481 8.433 32.408 1.00 88.31 394 VAL A O 1
ATOM 3110 N N . ASP A 1 395 ? 16.701 9.220 33.535 1.00 82.25 395 ASP A N 1
ATOM 3111 C CA . ASP A 1 395 ? 16.436 7.973 34.253 1.00 82.25 395 ASP A CA 1
ATOM 3112 C C . ASP A 1 395 ? 14.949 7.557 34.324 1.00 82.25 395 ASP A C 1
ATOM 3114 O O . ASP A 1 395 ? 14.073 7.987 33.570 1.00 82.25 395 ASP A O 1
ATOM 3118 N N . SER A 1 396 ? 14.657 6.580 35.184 1.00 76.25 396 SER A N 1
ATOM 3119 C CA . SER A 1 396 ? 13.303 6.082 35.441 1.00 76.25 396 SER A CA 1
ATOM 3120 C C . SER A 1 396 ? 12.293 7.155 35.882 1.00 76.25 396 SER A C 1
ATOM 3122 O O . SER A 1 396 ? 11.084 6.939 35.734 1.00 76.25 396 SER A O 1
ATOM 3124 N N . THR A 1 397 ? 12.770 8.286 36.399 1.00 79.12 397 THR A N 1
ATOM 3125 C CA . THR A 1 397 ? 11.996 9.455 36.825 1.00 79.12 397 THR A CA 1
ATOM 3126 C C . THR A 1 397 ? 11.407 10.165 35.608 1.00 79.12 397 THR A C 1
ATOM 3128 O O . THR A 1 397 ? 10.182 10.270 35.503 1.00 79.12 397 THR A O 1
ATOM 3131 N N . ASP A 1 398 ? 12.232 10.491 34.614 1.00 92.38 398 ASP A N 1
ATOM 3132 C CA . ASP A 1 398 ? 11.828 11.098 33.338 1.00 92.38 398 ASP A CA 1
ATOM 3133 C C . ASP A 1 398 ? 10.865 10.202 32.570 1.00 92.38 398 ASP A C 1
ATOM 3135 O O . ASP A 1 398 ? 9.769 10.614 32.186 1.00 92.38 398 ASP A O 1
ATOM 3139 N N . LEU A 1 399 ? 11.196 8.912 32.463 1.00 85.31 399 LEU A N 1
ATOM 3140 C CA . LEU A 1 399 ? 10.318 7.901 31.872 1.00 85.31 399 LEU A CA 1
ATOM 3141 C C . LEU A 1 399 ? 8.965 7.785 32.602 1.00 85.31 399 LEU A C 1
ATOM 3143 O O . LEU A 1 399 ? 7.981 7.331 32.011 1.00 85.31 399 LEU A O 1
ATOM 3147 N N . THR A 1 400 ? 8.889 8.170 33.877 1.00 78.25 400 THR A N 1
ATOM 3148 C CA . THR A 1 400 ? 7.640 8.214 34.650 1.00 78.25 400 THR A CA 1
ATOM 3149 C C . THR A 1 400 ? 6.878 9.523 34.427 1.00 78.25 400 THR A C 1
ATOM 3151 O O . THR A 1 400 ? 5.651 9.486 34.309 1.00 78.25 400 THR A O 1
ATOM 3154 N N . ILE A 1 401 ? 7.569 10.658 34.303 1.00 84.94 401 ILE A N 1
ATOM 3155 C CA . ILE A 1 401 ? 6.979 11.959 33.947 1.00 84.94 401 ILE A CA 1
ATOM 3156 C C . ILE A 1 401 ? 6.376 11.892 32.537 1.00 84.94 401 ILE A C 1
ATOM 3158 O O . ILE A 1 401 ? 5.186 12.167 32.372 1.00 84.94 401 ILE A O 1
ATOM 3162 N N . LEU A 1 402 ? 7.144 11.406 31.558 1.00 88.69 402 LEU A N 1
ATOM 3163 C CA . LEU A 1 402 ? 6.735 11.199 30.167 1.00 88.69 402 LEU A CA 1
ATOM 3164 C C . LEU A 1 402 ? 5.460 10.352 30.068 1.00 88.69 402 LEU A C 1
ATOM 3166 O O . LEU A 1 402 ? 4.457 10.782 29.502 1.00 88.69 402 LEU A O 1
ATOM 3170 N N . LYS A 1 403 ? 5.438 9.179 30.718 1.00 77.31 403 LYS A N 1
ATOM 3171 C CA . LYS A 1 403 ? 4.240 8.321 30.775 1.00 77.31 403 LYS A CA 1
ATOM 3172 C C . LYS A 1 403 ? 3.035 9.027 31.387 1.00 77.31 403 LYS A C 1
ATOM 3174 O O . LYS A 1 403 ? 1.916 8.805 30.936 1.00 77.31 403 LYS A O 1
ATOM 3179 N N . ARG A 1 404 ? 3.224 9.853 32.420 1.00 77.25 404 ARG A N 1
ATOM 3180 C CA . ARG A 1 404 ? 2.116 10.605 33.029 1.00 77.25 404 ARG A CA 1
ATOM 3181 C C . ARG A 1 404 ? 1.608 11.711 32.106 1.00 77.25 404 ARG A C 1
ATOM 3183 O O . ARG A 1 404 ? 0.403 11.945 32.119 1.00 77.25 404 ARG A O 1
ATOM 3190 N N . TYR A 1 405 ? 2.473 12.324 31.299 1.00 79.00 405 TYR A N 1
ATOM 3191 C CA . TYR A 1 405 ? 2.084 13.301 30.281 1.00 79.00 405 TYR A CA 1
ATOM 3192 C C . TYR A 1 405 ? 1.263 12.656 29.155 1.00 79.00 405 TYR A C 1
ATOM 3194 O O . TYR A 1 405 ? 0.110 13.030 28.947 1.00 79.00 405 TYR A O 1
ATOM 3202 N N . VAL A 1 406 ? 1.790 11.603 28.517 1.00 73.19 406 VAL A N 1
ATOM 3203 C CA . VAL A 1 406 ? 1.111 10.875 27.423 1.00 73.19 406 VAL A CA 1
ATOM 3204 C C . VAL A 1 406 ? -0.234 10.289 27.876 1.00 73.19 406 VAL A C 1
ATOM 3206 O O . VAL A 1 406 ? -1.238 10.412 27.180 1.00 73.19 406 VAL A O 1
ATOM 3209 N N . LEU A 1 407 ? -0.308 9.740 29.096 1.00 70.81 407 LEU A N 1
ATOM 3210 C CA . LEU A 1 407 ? -1.561 9.246 29.690 1.00 70.81 407 LEU A CA 1
ATOM 3211 C C . LEU A 1 407 ? -2.513 10.363 30.176 1.00 70.81 407 LEU A C 1
ATOM 3213 O O . LEU A 1 407 ? -3.497 10.058 30.851 1.00 70.81 407 LEU A O 1
ATOM 3217 N N . ARG A 1 408 ? -2.221 11.643 29.895 1.00 75.50 408 ARG A N 1
ATOM 3218 C CA . ARG A 1 408 ? -2.989 12.836 30.316 1.00 75.50 408 ARG A CA 1
ATOM 3219 C C . ARG A 1 408 ? -3.248 12.909 31.834 1.00 75.50 408 ARG A C 1
ATOM 3221 O O . ARG A 1 408 ? -4.253 13.445 32.289 1.00 75.50 408 ARG A O 1
ATOM 3228 N N . LYS A 1 409 ? -2.315 12.371 32.631 1.00 63.91 409 LYS A N 1
ATOM 3229 C CA . LYS A 1 409 ? -2.268 12.427 34.113 1.00 63.91 409 LYS A CA 1
ATOM 3230 C C . LYS A 1 409 ? -1.312 13.511 34.633 1.00 63.91 409 LYS A C 1
ATOM 3232 O O . LYS A 1 409 ? -1.083 13.607 35.841 1.00 63.91 409 LYS A O 1
ATOM 3237 N N . LEU A 1 410 ? -0.727 14.276 33.717 1.00 66.06 410 LEU A N 1
ATOM 3238 C CA . LEU A 1 410 ? 0.122 15.440 33.921 1.00 66.06 410 LEU A CA 1
ATOM 3239 C C . LEU A 1 410 ? -0.050 16.331 32.680 1.00 66.06 410 LEU A C 1
ATOM 3241 O O . LEU A 1 410 ? -0.008 15.817 31.569 1.00 66.06 410 LEU A O 1
ATOM 3245 N N . PHE A 1 411 ? -0.262 17.636 32.858 1.00 73.12 411 PHE A N 1
ATOM 3246 C CA . PHE A 1 411 ? -0.512 18.571 31.744 1.00 73.12 411 PHE A CA 1
ATOM 3247 C C . PHE A 1 411 ? 0.649 19.549 31.496 1.00 73.12 411 PHE A C 1
ATOM 3249 O O . PHE A 1 411 ? 0.691 20.218 30.467 1.00 73.12 411 PHE A O 1
ATOM 3256 N N . THR A 1 412 ? 1.604 19.606 32.424 1.00 75.62 412 THR A N 1
ATOM 3257 C CA . THR A 1 412 ? 2.785 20.479 32.420 1.00 75.62 412 THR A CA 1
ATOM 3258 C C . THR A 1 412 ? 3.970 19.702 32.986 1.00 75.62 412 THR A C 1
ATOM 3260 O O . THR A 1 412 ? 3.813 19.007 33.992 1.00 75.62 412 THR A O 1
ATOM 3263 N N . PHE A 1 413 ? 5.146 19.813 32.374 1.00 84.94 413 PHE A N 1
ATOM 3264 C CA . PHE A 1 413 ? 6.368 19.204 32.908 1.00 84.94 413 PHE A CA 1
ATOM 3265 C C . PHE A 1 413 ? 6.871 19.976 34.147 1.00 84.94 413 PHE A C 1
ATOM 3267 O O . PHE A 1 413 ? 6.549 21.158 34.278 1.00 84.94 413 PHE A O 1
ATOM 3274 N N . PRO A 1 414 ? 7.633 19.344 35.063 1.00 80.56 414 PRO A N 1
ATOM 3275 C CA . PRO A 1 414 ? 8.278 20.045 36.181 1.00 80.56 414 PRO A CA 1
ATOM 3276 C C . PRO A 1 414 ? 9.340 21.064 35.740 1.00 80.56 414 PRO A C 1
ATOM 3278 O O . PRO A 1 414 ? 9.592 22.031 36.453 1.00 80.56 414 PRO A O 1
ATOM 3281 N N . TYR A 1 415 ? 9.946 20.835 34.574 1.00 86.56 415 TYR A N 1
ATOM 3282 C CA . TYR A 1 415 ? 10.999 21.644 33.966 1.00 86.56 415 TYR A CA 1
ATOM 3283 C C . TYR A 1 415 ? 10.455 22.425 32.760 1.00 86.56 415 TYR A C 1
ATOM 3285 O O . TYR A 1 415 ? 9.765 21.855 31.912 1.00 86.56 415 TYR A O 1
ATOM 3293 N N . ASP A 1 416 ? 10.806 23.710 32.637 1.00 80.19 416 ASP A N 1
ATOM 3294 C CA . ASP A 1 416 ? 10.306 24.603 31.573 1.00 80.19 416 ASP A CA 1
ATOM 3295 C C . ASP A 1 416 ? 10.684 24.146 30.151 1.00 80.19 416 ASP A C 1
ATOM 3297 O O . ASP A 1 416 ? 9.961 24.417 29.191 1.00 80.19 416 ASP A O 1
ATOM 3301 N N . LYS A 1 417 ? 11.801 23.419 29.998 1.00 86.19 417 LYS A N 1
ATOM 3302 C CA . LYS A 1 417 ? 12.197 22.781 28.729 1.00 86.19 417 LYS A CA 1
ATOM 3303 C C . LYS A 1 417 ? 11.748 21.320 28.635 1.00 86.19 417 LYS A C 1
ATOM 3305 O O . LYS A 1 417 ? 11.894 20.724 27.575 1.00 86.19 417 LYS A O 1
ATOM 3310 N N . GLY A 1 418 ? 11.132 20.760 29.678 1.00 83.00 418 GLY A N 1
ATOM 3311 C CA . GLY A 1 418 ? 10.724 19.354 29.747 1.00 83.00 418 GLY A CA 1
ATOM 3312 C C . GLY A 1 418 ? 9.774 18.923 28.625 1.00 83.00 418 GLY A C 1
ATOM 3313 O O . GLY A 1 418 ? 9.808 17.768 28.227 1.00 83.00 418 GLY A O 1
ATOM 3314 N N . LYS A 1 419 ? 8.993 19.846 28.033 1.00 84.31 419 LYS A N 1
ATOM 3315 C CA . LYS A 1 419 ? 8.210 19.545 26.818 1.00 84.31 419 LYS A CA 1
ATOM 3316 C C . LYS A 1 419 ? 9.103 19.305 25.587 1.00 84.31 419 LYS A C 1
ATOM 3318 O O . LYS A 1 419 ? 8.793 18.437 24.787 1.00 84.31 419 LYS A O 1
ATOM 3323 N N . LEU A 1 420 ? 10.190 20.061 25.437 1.00 84.38 420 LEU A N 1
ATOM 3324 C CA . LEU A 1 420 ? 11.147 19.912 24.332 1.00 84.38 420 LEU A CA 1
ATOM 3325 C C . LEU A 1 420 ? 12.090 18.721 24.553 1.00 84.38 420 LEU A C 1
ATOM 3327 O O . LEU A 1 420 ? 12.503 18.086 23.596 1.00 84.38 420 LEU A O 1
ATOM 3331 N N . ALA A 1 421 ? 12.402 18.401 25.811 1.00 89.19 421 ALA A N 1
ATOM 3332 C CA . ALA A 1 421 ? 13.188 17.225 26.176 1.00 89.19 421 ALA A CA 1
ATOM 3333 C C . ALA A 1 421 ? 12.393 15.906 26.111 1.00 89.19 421 ALA A C 1
ATOM 3335 O O . ALA A 1 421 ? 12.997 14.840 26.023 1.00 89.19 421 ALA A O 1
ATOM 3336 N N . ALA A 1 422 ? 11.058 15.968 26.180 1.00 89.00 422 ALA A N 1
ATOM 3337 C CA . ALA A 1 422 ? 10.156 14.816 26.102 1.00 89.00 422 ALA A CA 1
ATOM 3338 C C . ALA A 1 422 ? 9.957 14.266 24.685 1.00 89.00 422 ALA A C 1
ATOM 3340 O O . ALA A 1 422 ? 9.658 13.081 24.560 1.00 89.00 422 ALA A O 1
ATOM 3341 N N . ASP A 1 423 ? 10.123 15.114 23.672 1.00 83.94 423 ASP A N 1
ATOM 3342 C CA . ASP A 1 423 ? 10.181 14.753 22.257 1.00 83.94 423 ASP A CA 1
ATOM 3343 C C . ASP A 1 423 ? 11.601 14.239 21.952 1.00 83.94 423 ASP A C 1
ATOM 3345 O O . ASP A 1 423 ? 12.539 15.014 21.757 1.00 83.94 423 ASP A O 1
ATOM 3349 N N . VAL A 1 424 ? 11.787 12.917 22.021 1.00 81.88 424 VAL A N 1
ATOM 3350 C CA . VAL A 1 424 ? 13.097 12.251 21.890 1.00 81.88 424 VAL A CA 1
ATOM 3351 C C . VAL A 1 424 ? 13.308 11.599 20.518 1.00 81.88 424 VAL A C 1
ATOM 3353 O O . VAL A 1 424 ? 14.296 10.884 20.311 1.00 81.88 424 VAL A O 1
ATOM 3356 N N . ASN A 1 425 ? 12.437 11.890 19.549 1.00 75.25 425 ASN A N 1
ATOM 3357 C CA . ASN A 1 425 ? 12.675 11.667 18.118 1.00 75.25 425 ASN A CA 1
ATOM 3358 C C . ASN A 1 425 ? 12.609 12.941 17.247 1.00 75.25 425 ASN A C 1
ATOM 3360 O O . ASN A 1 425 ? 12.918 12.847 16.060 1.00 75.25 425 ASN A O 1
ATOM 3364 N N . ALA A 1 426 ? 12.274 14.094 17.833 1.00 67.81 426 ALA A N 1
ATOM 3365 C CA . ALA A 1 426 ? 12.047 15.387 17.185 1.00 67.81 426 ALA A CA 1
ATOM 3366 C C . ALA A 1 426 ? 10.892 15.406 16.164 1.00 67.81 426 ALA A C 1
ATOM 3368 O O . ALA A 1 426 ? 10.916 16.201 15.216 1.00 67.81 426 ALA A O 1
ATOM 3369 N N . ASP A 1 427 ? 9.868 14.562 16.343 1.00 62.06 427 ASP A N 1
ATOM 3370 C CA . ASP A 1 427 ? 8.683 14.565 15.473 1.00 62.06 427 ASP A CA 1
ATOM 3371 C C . ASP A 1 427 ? 7.640 15.645 15.845 1.00 62.06 427 ASP A C 1
ATOM 3373 O O . ASP A 1 427 ? 6.696 15.881 15.090 1.00 62.06 427 ASP A O 1
ATOM 3377 N N . ASN A 1 428 ? 7.885 16.411 16.919 1.00 62.84 428 ASN A N 1
ATOM 3378 C CA . ASN A 1 428 ? 7.030 17.456 17.510 1.00 62.84 428 ASN A CA 1
ATOM 3379 C C . ASN A 1 428 ? 5.768 16.936 18.231 1.00 62.84 428 ASN A C 1
ATOM 3381 O O . ASN A 1 428 ? 4.994 17.737 18.779 1.00 62.84 428 ASN A O 1
ATOM 3385 N N . SER A 1 429 ? 5.581 15.617 18.299 1.00 74.62 429 SER A N 1
ATOM 3386 C CA . SER A 1 429 ? 4.633 14.944 19.189 1.00 74.62 429 SER A CA 1
ATOM 3387 C C . SER A 1 429 ? 5.300 14.596 20.524 1.00 74.62 429 SER A C 1
ATOM 3389 O O . SER A 1 429 ? 6.473 14.870 20.756 1.00 74.62 429 SER A O 1
ATOM 3391 N N . ILE A 1 430 ? 4.511 14.048 21.453 1.00 76.25 430 ILE A N 1
ATOM 3392 C CA . ILE A 1 430 ? 5.011 13.415 22.680 1.00 76.25 430 ILE A CA 1
ATOM 3393 C C . ILE A 1 430 ? 4.093 12.220 22.942 1.00 76.25 430 ILE A C 1
ATOM 3395 O O . ILE A 1 430 ? 2.971 12.410 23.426 1.00 76.25 430 ILE A O 1
ATOM 3399 N N . ASP A 1 431 ? 4.522 11.007 22.585 1.00 77.69 431 ASP A N 1
ATOM 3400 C CA . ASP A 1 431 ? 3.668 9.813 22.610 1.00 77.69 431 ASP A CA 1
ATOM 3401 C C . ASP A 1 431 ? 4.361 8.499 23.057 1.00 77.69 431 ASP A C 1
ATOM 3403 O O . ASP A 1 431 ? 5.333 8.473 23.820 1.00 77.69 431 ASP A O 1
ATOM 3407 N N . SER A 1 432 ? 3.779 7.354 22.694 1.00 73.94 432 SER A N 1
ATOM 3408 C CA . SER A 1 432 ? 4.324 6.012 22.940 1.00 73.94 432 SER A CA 1
ATOM 3409 C C . SER A 1 432 ? 5.705 5.752 22.316 1.00 73.94 432 SER A C 1
ATOM 3411 O O . SER A 1 432 ? 6.441 4.885 22.805 1.00 73.94 432 SER A O 1
ATOM 3413 N N . THR A 1 433 ? 6.064 6.483 21.266 1.00 67.88 433 THR A N 1
ATOM 3414 C CA . THR A 1 433 ? 7.337 6.415 20.546 1.00 67.88 433 THR A CA 1
ATOM 3415 C C . THR A 1 433 ? 8.456 6.950 21.430 1.00 67.88 433 THR A C 1
ATOM 3417 O O . THR A 1 433 ? 9.425 6.231 21.691 1.00 67.88 433 THR A O 1
ATOM 3420 N N . ASP A 1 434 ? 8.253 8.118 22.041 1.00 86.50 434 ASP A N 1
ATOM 3421 C CA . ASP A 1 434 ? 9.155 8.697 23.039 1.00 86.50 434 ASP A CA 1
ATOM 3422 C C . ASP A 1 434 ? 9.317 7.790 24.250 1.00 86.50 434 ASP A C 1
ATOM 3424 O O . ASP A 1 434 ? 10.431 7.477 24.665 1.00 86.50 434 ASP A O 1
ATOM 3428 N N . ILE A 1 435 ? 8.206 7.267 24.783 1.00 81.06 435 ILE A N 1
ATOM 3429 C CA . ILE A 1 435 ? 8.228 6.306 25.898 1.00 81.06 435 ILE A CA 1
ATOM 3430 C C . ILE A 1 435 ? 9.069 5.072 25.540 1.00 81.06 435 ILE A C 1
ATOM 3432 O O . ILE A 1 435 ? 9.746 4.503 26.404 1.00 81.06 435 ILE A O 1
ATOM 3436 N N . THR A 1 436 ? 9.044 4.650 24.275 1.00 79.19 436 THR A N 1
ATOM 3437 C CA . THR A 1 436 ? 9.810 3.505 23.773 1.00 79.19 436 THR A CA 1
ATOM 3438 C C . THR A 1 436 ? 11.293 3.836 23.611 1.00 79.19 436 THR A C 1
ATOM 3440 O O . THR A 1 436 ? 12.134 3.019 23.993 1.00 79.19 436 THR A O 1
ATOM 3443 N N . LEU A 1 437 ? 11.634 5.023 23.110 1.00 75.25 437 LEU A N 1
ATOM 3444 C CA . LEU A 1 437 ? 13.013 5.491 22.950 1.00 75.25 437 LEU A CA 1
ATOM 3445 C C . LEU A 1 437 ? 13.670 5.797 24.301 1.00 75.25 437 LEU A C 1
ATOM 3447 O O . LEU A 1 437 ? 14.720 5.229 24.596 1.00 75.25 437 LEU A O 1
ATOM 3451 N N . MET A 1 438 ? 12.998 6.548 25.175 1.00 84.56 438 MET A N 1
ATOM 3452 C CA . MET A 1 438 ? 13.359 6.774 26.582 1.00 84.56 438 MET A CA 1
ATOM 3453 C C . MET A 1 438 ? 13.674 5.448 27.293 1.00 84.56 438 MET A C 1
ATOM 3455 O O . MET A 1 438 ? 14.735 5.264 27.891 1.00 84.56 438 MET A O 1
ATOM 3459 N N . LYS A 1 439 ? 12.796 4.447 27.140 1.00 80.44 439 LYS A N 1
ATOM 3460 C CA . LYS A 1 439 ? 13.007 3.095 27.680 1.00 80.44 439 LYS A CA 1
ATOM 3461 C C . LYS A 1 439 ? 14.199 2.365 27.041 1.00 80.44 439 LYS A C 1
ATOM 3463 O O . LYS A 1 439 ? 14.822 1.552 27.720 1.00 80.44 439 LYS A O 1
ATOM 3468 N N . ARG A 1 440 ? 14.533 2.604 25.767 1.00 78.88 440 ARG A N 1
ATOM 3469 C CA . ARG A 1 440 ? 15.723 2.020 25.111 1.00 78.88 440 ARG A CA 1
ATOM 3470 C C . ARG A 1 440 ? 17.019 2.668 25.599 1.00 78.88 440 ARG A C 1
ATOM 3472 O O . ARG A 1 440 ? 17.973 1.927 25.828 1.00 78.88 440 ARG A O 1
ATOM 3479 N N . TYR A 1 441 ? 17.035 3.984 25.801 1.00 81.81 441 TYR A N 1
ATOM 3480 C CA . TYR A 1 441 ? 18.192 4.738 26.293 1.00 81.81 441 TYR A CA 1
ATOM 3481 C C . TYR A 1 441 ? 18.549 4.353 27.736 1.00 81.81 441 TYR A C 1
ATOM 3483 O O . TYR A 1 441 ? 19.661 3.905 28.006 1.00 81.81 441 TYR A O 1
ATOM 3491 N N . ILE A 1 442 ? 17.567 4.355 28.646 1.00 82.19 442 ILE A N 1
ATOM 3492 C CA . ILE A 1 442 ? 17.755 3.943 30.053 1.00 82.19 442 ILE A CA 1
ATOM 3493 C C . ILE A 1 442 ? 18.232 2.479 30.160 1.00 82.19 442 ILE A C 1
ATOM 3495 O O . ILE A 1 442 ? 19.027 2.133 31.033 1.00 82.19 442 ILE A O 1
ATOM 3499 N N . LEU A 1 443 ? 17.796 1.608 29.241 1.00 72.31 443 LEU A N 1
ATOM 3500 C CA . LEU A 1 443 ? 18.260 0.216 29.136 1.00 72.31 443 LEU A CA 1
ATOM 3501 C C . LEU A 1 443 ? 19.577 0.050 28.347 1.00 72.31 443 LEU A C 1
ATOM 3503 O O . LEU A 1 443 ? 19.960 -1.087 28.065 1.00 72.31 443 LEU A O 1
ATOM 3507 N N . ARG A 1 444 ? 20.254 1.146 27.975 1.00 76.38 444 ARG A N 1
ATOM 3508 C CA . ARG A 1 444 ? 21.507 1.188 27.195 1.00 76.38 444 ARG A CA 1
ATOM 3509 C C . ARG A 1 444 ? 21.455 0.375 25.892 1.00 76.38 444 ARG A C 1
ATOM 3511 O O . ARG A 1 444 ? 22.432 -0.248 25.488 1.00 76.38 444 ARG A O 1
ATOM 3518 N N . LYS A 1 445 ? 20.283 0.360 25.244 1.00 62.31 445 LYS A N 1
ATOM 3519 C CA . LYS A 1 445 ? 20.052 -0.218 23.903 1.00 62.31 445 LYS A CA 1
ATOM 3520 C C . LYS A 1 445 ? 20.226 0.798 22.771 1.00 62.31 445 LYS A C 1
ATOM 3522 O O . LYS A 1 445 ? 20.208 0.408 21.606 1.00 62.31 445 LYS A O 1
ATOM 3527 N N . ILE A 1 446 ? 20.317 2.071 23.136 1.00 67.81 446 ILE A N 1
ATOM 3528 C CA . ILE A 1 446 ? 20.822 3.205 22.363 1.00 67.81 446 ILE A CA 1
ATOM 3529 C C . ILE A 1 446 ? 21.658 4.039 23.347 1.00 67.81 446 ILE A C 1
ATOM 3531 O O . ILE A 1 446 ? 21.402 3.988 24.552 1.00 67.81 446 ILE A O 1
ATOM 3535 N N . ASP A 1 447 ? 22.675 4.727 22.846 1.00 79.00 447 ASP A N 1
ATOM 3536 C CA . ASP A 1 447 ? 23.642 5.542 23.596 1.00 79.00 447 ASP A CA 1
ATOM 3537 C C . ASP A 1 447 ? 23.404 7.058 23.457 1.00 79.00 447 ASP A C 1
ATOM 3539 O O . ASP A 1 447 ? 24.002 7.839 24.190 1.00 79.00 447 ASP A O 1
ATOM 3543 N N . LYS A 1 448 ? 22.484 7.432 22.563 1.00 81.25 448 LYS A N 1
ATOM 3544 C CA . LYS A 1 448 ? 21.886 8.755 22.333 1.00 81.25 448 LYS A CA 1
ATOM 3545 C C . LYS A 1 448 ? 20.456 8.578 21.814 1.00 81.25 448 LYS A C 1
ATOM 3547 O O . LYS A 1 448 ? 20.098 7.498 21.328 1.00 81.25 448 LYS A O 1
ATOM 3552 N N . PHE A 1 449 ? 19.633 9.610 21.914 1.00 83.25 449 PHE A N 1
ATOM 3553 C CA . PHE A 1 449 ? 18.303 9.666 21.317 1.00 83.25 449 PHE A CA 1
ATOM 3554 C C . PHE A 1 449 ? 18.351 9.996 19.820 1.00 83.25 449 PHE A C 1
ATOM 3556 O O . PHE A 1 449 ? 19.228 10.743 19.393 1.00 83.25 449 PHE A O 1
ATOM 3563 N N . PRO A 1 450 ? 17.374 9.537 19.012 1.00 75.62 450 PRO A N 1
ATOM 3564 C CA . PRO A 1 450 ? 17.200 10.040 17.651 1.00 75.62 450 PRO A CA 1
ATOM 3565 C C . PRO A 1 450 ? 17.052 11.569 17.597 1.00 75.62 450 PRO A C 1
ATOM 3567 O O . PRO A 1 450 ? 17.593 12.179 16.681 1.00 75.62 450 PRO A O 1
ATOM 3570 N N . ALA A 1 451 ? 16.441 12.193 18.615 1.00 70.12 451 ALA A N 1
ATOM 3571 C CA . ALA A 1 451 ? 16.383 13.652 18.736 1.00 70.12 451 ALA A CA 1
ATOM 3572 C C . ALA A 1 451 ? 17.761 14.351 18.819 1.00 70.12 451 ALA A C 1
ATOM 3574 O O . ALA A 1 451 ? 17.890 15.513 18.439 1.00 70.12 451 ALA A O 1
ATOM 3575 N N . GLU A 1 452 ? 18.805 13.656 19.286 1.00 70.38 452 GLU A N 1
ATOM 3576 C CA . GLU A 1 452 ? 20.183 14.174 19.310 1.00 70.38 452 GLU A CA 1
ATOM 3577 C C . GLU A 1 452 ? 20.880 14.069 17.939 1.00 70.38 452 GLU A C 1
ATOM 3579 O O . GLU A 1 452 ? 21.876 14.752 17.708 1.00 70.38 452 GLU A O 1
ATOM 3584 N N . ASP A 1 453 ? 20.357 13.243 17.024 1.00 54.91 453 ASP A N 1
ATOM 3585 C CA . ASP A 1 453 ? 20.798 13.160 15.624 1.00 54.91 453 ASP A CA 1
ATOM 3586 C C . ASP A 1 453 ? 19.973 14.060 14.683 1.00 54.91 453 ASP A C 1
ATOM 3588 O O . ASP A 1 453 ? 20.465 14.476 13.631 1.00 54.91 453 ASP A O 1
ATOM 3592 N N . THR A 1 454 ? 18.733 14.407 15.041 1.00 42.78 454 THR A N 1
ATOM 3593 C CA . THR A 1 454 ? 17.898 15.340 14.272 1.00 42.78 454 THR A CA 1
ATOM 3594 C C . THR A 1 454 ? 18.260 16.795 14.561 1.00 42.78 454 THR A C 1
ATOM 3596 O O . THR A 1 454 ? 17.964 17.349 15.622 1.00 42.78 454 THR A O 1
ATOM 3599 N N . THR A 1 455 ? 18.840 17.475 13.577 1.00 36.56 455 THR A N 1
ATOM 3600 C CA . THR A 1 455 ? 19.147 18.903 13.683 1.00 36.56 455 THR A CA 1
ATOM 3601 C C . THR A 1 455 ? 17.902 19.779 13.496 1.00 36.56 455 THR A C 1
ATOM 3603 O O . THR A 1 455 ? 17.688 20.284 12.393 1.00 36.56 455 THR A O 1
ATOM 3606 N N . ILE A 1 456 ? 17.182 20.052 14.598 1.00 35.34 456 ILE A N 1
ATOM 3607 C CA . ILE A 1 456 ? 16.141 21.104 14.729 1.00 35.34 456 ILE A CA 1
ATOM 3608 C C . ILE A 1 456 ? 14.836 20.751 13.958 1.00 35.34 456 ILE A C 1
ATOM 3610 O O . ILE A 1 456 ? 14.901 20.030 12.962 1.00 35.34 456 ILE A O 1
ATOM 3614 N N . PRO A 1 457 ? 13.633 21.227 14.366 1.00 36.09 457 PRO A N 1
ATOM 3615 C CA . PRO A 1 457 ? 12.460 21.223 13.483 1.00 36.09 457 PRO A CA 1
ATOM 3616 C C . PRO A 1 457 ? 12.829 21.787 12.104 1.00 36.09 457 PRO A C 1
ATOM 3618 O O . PRO A 1 457 ? 13.351 22.899 11.998 1.00 36.09 457 PRO A O 1
ATOM 3621 N N . GLY A 1 458 ? 12.620 20.975 11.064 1.00 43.75 458 GLY A N 1
ATOM 3622 C CA . GLY A 1 458 ? 13.277 21.146 9.770 1.00 43.75 458 GLY A CA 1
ATOM 3623 C C . GLY A 1 458 ? 13.056 22.524 9.147 1.00 43.75 458 GLY A C 1
ATOM 3624 O O . GLY A 1 458 ? 11.921 22.939 8.915 1.00 43.75 458 GLY A O 1
ATOM 3625 N N . ASN A 1 459 ? 14.152 23.220 8.832 1.00 54.03 459 ASN A N 1
ATOM 3626 C CA . ASN A 1 459 ? 14.085 24.460 8.061 1.00 54.03 459 ASN A CA 1
ATOM 3627 C C . ASN A 1 459 ? 13.415 24.203 6.693 1.00 54.03 459 ASN A C 1
ATOM 3629 O O . ASN A 1 459 ? 13.659 23.147 6.099 1.00 54.03 459 ASN A O 1
ATOM 3633 N N . PRO A 1 460 ? 12.643 25.170 6.157 1.00 75.19 460 PRO A N 1
ATOM 3634 C CA . PRO A 1 460 ? 12.128 25.125 4.792 1.00 75.19 460 PRO A CA 1
ATOM 3635 C C . PRO A 1 460 ? 13.199 24.730 3.773 1.00 75.19 460 PRO A C 1
ATOM 3637 O O . PRO A 1 460 ? 14.277 25.329 3.738 1.00 75.19 460 PRO A O 1
ATOM 3640 N N . GLY A 1 461 ? 12.922 23.719 2.949 1.00 84.19 461 GLY A N 1
ATOM 3641 C CA . GLY A 1 461 ? 13.954 23.126 2.103 1.00 84.19 461 GLY A CA 1
ATOM 3642 C C . GLY A 1 461 ? 13.443 22.171 1.032 1.00 84.19 461 GLY A C 1
ATOM 3643 O O . GLY A 1 461 ? 12.247 22.026 0.802 1.00 84.19 461 GLY A O 1
ATOM 3644 N N . PHE A 1 462 ? 14.392 21.521 0.362 1.00 90.62 462 PHE A N 1
ATOM 3645 C CA . PHE A 1 462 ? 14.159 20.691 -0.816 1.00 90.62 462 PHE A CA 1
ATOM 3646 C C . PHE A 1 462 ? 15.004 19.416 -0.730 1.00 90.62 462 PHE A C 1
ATOM 3648 O O . PHE A 1 462 ? 16.187 19.483 -0.388 1.00 90.62 462 PHE A O 1
ATOM 3655 N N . LEU A 1 463 ? 14.426 18.276 -1.099 1.00 91.06 463 LEU A N 1
ATOM 3656 C CA . LEU A 1 463 ? 15.138 17.026 -1.331 1.00 91.06 463 LEU A CA 1
ATOM 3657 C C . LEU A 1 463 ? 15.514 16.933 -2.819 1.00 91.06 463 LEU A C 1
ATOM 3659 O O . LEU A 1 463 ? 14.658 16.991 -3.700 1.00 91.06 463 LEU A O 1
ATOM 3663 N N . TYR A 1 464 ? 16.810 16.807 -3.103 1.00 96.00 464 TYR A N 1
ATOM 3664 C CA . TYR A 1 464 ? 17.361 16.736 -4.459 1.00 96.00 464 TYR A CA 1
ATOM 3665 C C . TYR A 1 464 ? 17.696 15.284 -4.820 1.00 96.00 464 TYR A C 1
ATOM 3667 O O . TYR A 1 464 ? 18.800 14.801 -4.570 1.00 96.00 464 TYR A O 1
ATOM 3675 N N . ASN A 1 465 ? 16.727 14.579 -5.402 1.00 96.50 465 ASN A N 1
ATOM 3676 C CA . ASN A 1 465 ? 16.833 13.170 -5.770 1.00 96.50 465 ASN A CA 1
ATOM 3677 C C . ASN A 1 465 ? 17.515 13.022 -7.141 1.00 96.50 465 ASN A C 1
ATOM 3679 O O . ASN A 1 465 ? 16.884 13.161 -8.193 1.00 96.50 465 ASN A O 1
ATOM 3683 N N . GLY A 1 466 ? 18.818 12.754 -7.140 1.00 97.81 466 GLY A N 1
ATOM 3684 C CA . GLY A 1 466 ? 19.607 12.535 -8.352 1.00 97.81 466 GLY A CA 1
ATOM 3685 C C . GLY A 1 466 ? 21.066 12.939 -8.166 1.00 97.81 466 GLY A C 1
ATOM 3686 O O . GLY A 1 466 ? 21.515 13.240 -7.059 1.00 97.81 466 GLY A O 1
ATOM 3687 N N . ARG A 1 467 ? 21.813 13.023 -9.272 1.00 98.56 467 ARG A N 1
ATOM 3688 C CA . ARG A 1 467 ? 23.147 13.639 -9.267 1.00 98.56 467 ARG A CA 1
ATOM 3689 C C . ARG A 1 467 ? 23.026 15.131 -9.567 1.00 98.56 467 ARG A C 1
ATOM 3691 O O . ARG A 1 467 ? 22.866 15.519 -10.725 1.00 98.56 467 ARG A O 1
ATOM 3698 N N . PHE A 1 468 ? 23.105 15.944 -8.517 1.00 98.56 468 PHE A N 1
ATOM 3699 C CA . PHE A 1 468 ? 23.037 17.403 -8.592 1.00 98.56 468 PHE A CA 1
ATOM 3700 C C . PHE A 1 468 ? 24.395 18.065 -8.319 1.00 98.56 468 PHE A C 1
ATOM 3702 O O . PHE A 1 468 ? 25.139 17.648 -7.432 1.00 98.56 468 PHE A O 1
ATOM 3709 N N . ASP A 1 469 ? 24.691 19.126 -9.069 1.00 97.94 469 ASP A N 1
ATOM 3710 C CA . ASP A 1 469 ? 25.756 20.090 -8.788 1.00 97.94 469 ASP A CA 1
ATOM 3711 C C . ASP A 1 469 ? 25.181 21.300 -8.034 1.00 97.94 469 ASP A C 1
ATOM 3713 O O . ASP A 1 469 ? 24.168 21.871 -8.440 1.00 97.94 469 ASP A O 1
ATOM 3717 N N . PHE A 1 470 ? 25.861 21.708 -6.963 1.00 95.19 470 PHE A N 1
ATOM 3718 C CA . PHE A 1 470 ? 25.504 22.838 -6.097 1.00 95.19 470 PHE A CA 1
ATOM 3719 C C . PHE A 1 470 ? 26.538 23.983 -6.162 1.00 95.19 470 PHE A C 1
ATOM 3721 O O . PHE A 1 470 ? 26.509 24.888 -5.332 1.00 95.19 470 PHE A O 1
ATOM 3728 N N . SER A 1 471 ? 27.465 23.958 -7.130 1.00 92.50 471 SER A N 1
ATOM 3729 C CA . SER A 1 471 ? 28.548 24.948 -7.261 1.00 92.50 471 SER A CA 1
ATOM 3730 C C . SER A 1 471 ? 28.086 26.371 -7.614 1.00 92.50 471 SER A C 1
ATOM 3732 O O . SER A 1 471 ? 28.822 27.332 -7.386 1.00 92.50 471 SER A O 1
ATOM 3734 N N . ASP A 1 472 ? 26.881 26.520 -8.170 1.00 92.56 472 ASP A N 1
ATOM 3735 C CA . ASP A 1 472 ? 26.320 27.794 -8.622 1.00 92.56 472 ASP A CA 1
ATOM 3736 C C . ASP A 1 472 ? 25.254 28.304 -7.636 1.00 92.56 472 ASP A C 1
ATOM 3738 O O . ASP A 1 472 ? 24.181 27.701 -7.534 1.00 92.56 472 ASP A O 1
ATOM 3742 N N . PRO A 1 473 ? 25.496 29.426 -6.930 1.00 88.56 473 PRO A N 1
ATOM 3743 C CA . PRO A 1 473 ? 24.593 29.924 -5.893 1.00 88.56 473 PRO A CA 1
ATOM 3744 C C . PRO A 1 473 ? 23.251 30.448 -6.430 1.00 88.56 473 PRO A C 1
ATOM 3746 O O . PRO A 1 473 ? 22.371 30.761 -5.635 1.00 88.56 473 PRO A O 1
ATOM 3749 N N . GLN A 1 474 ? 23.063 30.545 -7.754 1.00 90.31 474 GLN A N 1
ATOM 3750 C CA . GLN A 1 474 ? 21.756 30.855 -8.354 1.00 90.31 474 GLN A CA 1
ATOM 3751 C C . GLN A 1 474 ? 20.778 29.671 -8.319 1.00 90.31 474 GLN A C 1
ATOM 3753 O O . GLN A 1 474 ? 19.594 29.864 -8.581 1.00 90.31 474 GLN A O 1
ATOM 3758 N N . GLY A 1 475 ? 21.262 28.455 -8.051 1.00 91.88 475 GLY A N 1
ATOM 3759 C CA . GLY A 1 475 ? 20.431 27.259 -7.963 1.00 91.88 475 GLY A CA 1
ATOM 3760 C C . GLY A 1 475 ? 21.106 26.017 -8.555 1.00 91.88 475 GLY A C 1
ATOM 3761 O O . GLY A 1 475 ? 21.919 26.147 -9.482 1.00 91.88 475 GLY A O 1
ATOM 3762 N N . PRO A 1 476 ? 20.784 24.817 -8.038 1.00 97.50 476 PRO A N 1
ATOM 3763 C CA . PRO A 1 476 ? 21.476 23.584 -8.386 1.00 97.50 476 PRO A CA 1
ATOM 3764 C C . PRO A 1 476 ? 21.150 23.089 -9.795 1.00 97.50 476 PRO A C 1
ATOM 3766 O O . PRO A 1 476 ? 20.128 23.442 -10.393 1.00 97.50 476 PRO A O 1
ATOM 3769 N N . LYS A 1 477 ? 22.046 22.252 -10.322 1.00 98.69 477 LYS A N 1
ATOM 3770 C CA . LYS A 1 477 ? 22.033 21.759 -11.704 1.00 98.69 477 LYS A CA 1
ATOM 3771 C C . LYS A 1 477 ? 21.977 20.240 -11.758 1.00 98.69 477 LYS A C 1
ATOM 3773 O O . LYS A 1 477 ? 22.649 19.576 -10.979 1.00 98.69 477 LYS A O 1
ATOM 3778 N N . CYS A 1 478 ? 21.245 19.693 -12.719 1.00 98.75 478 CYS A N 1
ATOM 3779 C CA . CYS A 1 478 ? 21.211 18.263 -13.030 1.00 98.75 478 CYS A CA 1
ATOM 3780 C C . CYS A 1 478 ? 21.170 18.032 -14.549 1.00 98.75 478 CYS A C 1
ATOM 3782 O O . CYS A 1 478 ? 20.996 18.969 -15.333 1.00 98.75 478 CYS A O 1
ATOM 3784 N N . ALA A 1 479 ? 21.332 16.777 -14.968 1.00 98.81 479 ALA A N 1
ATOM 3785 C CA . ALA A 1 479 ? 21.267 16.381 -16.378 1.00 98.81 479 ALA A CA 1
ATOM 3786 C C . ALA A 1 479 ? 20.588 15.018 -16.573 1.00 98.81 479 ALA A C 1
ATOM 3788 O O . ALA A 1 479 ? 19.728 14.877 -17.438 1.00 98.81 479 ALA A O 1
ATOM 3789 N N . TRP A 1 480 ? 20.951 14.022 -15.764 1.00 98.94 480 TRP A N 1
ATOM 3790 C CA . TRP A 1 480 ? 20.485 12.639 -15.889 1.00 98.94 480 TRP A CA 1
ATOM 3791 C C . TRP A 1 480 ? 18.960 12.473 -15.814 1.00 98.94 480 TRP A C 1
ATOM 3793 O O . TRP A 1 480 ? 18.277 13.226 -15.111 1.00 98.94 480 TRP A O 1
ATOM 3803 N N . SER A 1 481 ? 18.443 11.466 -16.523 1.00 98.75 481 SER A N 1
ATOM 3804 C CA . SER A 1 481 ? 17.025 11.086 -16.539 1.00 98.75 481 SER A CA 1
ATOM 3805 C C . SER A 1 481 ? 16.494 10.891 -15.117 1.00 98.75 481 SER A C 1
ATOM 3807 O O . SER A 1 481 ? 17.209 10.408 -14.240 1.00 98.75 481 SER A O 1
ATOM 3809 N N . GLY A 1 482 ? 15.249 11.285 -14.858 1.00 98.44 482 GLY A N 1
ATOM 3810 C CA . GLY A 1 482 ? 14.616 11.109 -13.551 1.00 98.44 482 GLY A CA 1
ATOM 3811 C C . GLY A 1 482 ? 15.213 11.904 -12.388 1.00 98.44 482 GLY A C 1
ATOM 3812 O O . GLY A 1 482 ? 14.721 11.770 -11.268 1.00 98.44 482 GLY A O 1
ATOM 3813 N N . SER A 1 483 ? 16.208 12.770 -12.629 1.00 98.81 483 SER A N 1
ATOM 3814 C CA . SER A 1 483 ? 16.625 13.774 -11.642 1.00 98.81 483 SER A CA 1
ATOM 3815 C C . SER A 1 483 ? 15.404 14.606 -11.250 1.00 98.81 483 SER A C 1
ATOM 3817 O O . SER A 1 483 ? 14.734 15.180 -12.114 1.00 98.81 483 SER A O 1
ATOM 3819 N N . ASN A 1 484 ? 15.080 14.640 -9.961 1.00 98.69 484 ASN A N 1
ATOM 3820 C CA . ASN A 1 484 ? 13.858 15.263 -9.472 1.00 98.69 484 ASN A CA 1
ATOM 3821 C C . ASN A 1 484 ? 14.095 16.058 -8.186 1.00 98.69 484 ASN A C 1
ATOM 3823 O O . ASN A 1 484 ? 15.055 15.821 -7.452 1.00 98.69 484 ASN A O 1
ATOM 3827 N N . VAL A 1 485 ? 13.221 17.033 -7.947 1.00 97.94 485 VAL A N 1
ATOM 3828 C CA . VAL A 1 485 ? 13.172 17.790 -6.693 1.00 97.94 485 VAL A CA 1
ATOM 3829 C C . VAL A 1 485 ? 11.870 17.480 -5.997 1.00 97.94 485 VAL A C 1
ATOM 3831 O O . VAL A 1 485 ? 10.807 17.557 -6.608 1.00 97.94 485 VAL A O 1
ATOM 3834 N N . GLU A 1 486 ? 11.976 17.153 -4.723 1.00 95.38 486 GLU A N 1
ATOM 3835 C CA . GLU A 1 486 ? 10.877 16.742 -3.875 1.00 95.38 486 GLU A CA 1
ATOM 3836 C C . GLU A 1 486 ? 10.789 17.691 -2.673 1.00 95.38 486 GLU A C 1
ATOM 3838 O O . GLU A 1 486 ? 11.794 18.004 -2.031 1.00 95.38 486 GLU A O 1
ATOM 3843 N N . LEU A 1 487 ? 9.600 18.225 -2.404 1.00 96.44 487 LEU A N 1
ATOM 3844 C CA . LEU A 1 487 ? 9.385 19.250 -1.383 1.00 96.44 487 LEU A CA 1
ATOM 3845 C C . LEU A 1 487 ? 7.976 19.173 -0.802 1.00 96.44 487 LEU A C 1
ATOM 3847 O O . LEU A 1 487 ? 7.066 18.625 -1.424 1.00 96.44 487 LEU A O 1
ATOM 3851 N N . ASN A 1 488 ? 7.792 19.805 0.356 1.00 87.75 488 ASN A N 1
ATOM 3852 C CA . ASN A 1 488 ? 6.474 20.113 0.897 1.00 87.75 488 ASN A CA 1
ATOM 3853 C C . ASN A 1 488 ? 6.263 21.634 0.886 1.00 87.75 488 ASN A C 1
ATOM 3855 O O . ASN A 1 488 ? 7.204 22.391 1.131 1.00 87.75 488 ASN A O 1
ATOM 3859 N N . PHE A 1 489 ? 5.038 22.090 0.639 1.00 94.56 489 PHE A N 1
ATOM 3860 C CA . PHE A 1 489 ? 4.660 23.504 0.717 1.00 94.56 489 PHE A CA 1
ATOM 3861 C C . PHE A 1 489 ? 3.277 23.665 1.355 1.00 94.56 489 PHE A C 1
ATOM 3863 O O . PHE A 1 489 ? 2.437 22.779 1.219 1.00 94.56 489 PHE A O 1
ATOM 3870 N N . SER A 1 490 ? 3.027 24.774 2.050 1.00 91.75 490 SER A N 1
ATOM 3871 C CA . SER A 1 490 ? 1.665 25.218 2.365 1.00 91.75 490 SER A CA 1
ATOM 3872 C C . SER A 1 490 ? 1.193 26.154 1.250 1.00 91.75 490 SER A C 1
ATOM 3874 O O . SER A 1 490 ? 2.015 26.849 0.656 1.00 91.75 490 SER A O 1
ATOM 3876 N N . GLY A 1 491 ? -0.102 26.191 0.925 1.00 90.69 491 GLY A N 1
ATOM 3877 C CA . GLY A 1 491 ? -0.653 27.163 -0.032 1.00 90.69 491 GLY A CA 1
ATOM 3878 C C . GLY A 1 491 ? -1.761 26.605 -0.918 1.00 90.69 491 GLY A C 1
ATOM 3879 O O . GLY A 1 491 ? -2.336 25.571 -0.613 1.00 90.69 491 GLY A O 1
ATOM 3880 N N . THR A 1 492 ? -2.064 27.303 -2.019 1.00 95.12 492 THR A N 1
ATOM 3881 C CA . THR A 1 492 ? -3.083 26.898 -3.019 1.00 95.12 492 THR A CA 1
ATOM 3882 C C . THR A 1 492 ? -2.505 26.661 -4.420 1.00 95.12 492 THR A C 1
ATOM 3884 O O . THR A 1 492 ? -3.217 26.240 -5.336 1.00 95.12 492 THR A O 1
ATOM 3887 N N . GLU A 1 493 ? -1.218 26.954 -4.612 1.00 97.50 493 GLU A N 1
ATOM 3888 C CA . GLU A 1 493 ? -0.534 26.884 -5.896 1.00 97.50 493 GLU A CA 1
ATOM 3889 C C . GLU A 1 493 ? 0.984 26.767 -5.740 1.00 97.50 493 GLU A C 1
ATOM 3891 O O . GLU A 1 493 ? 1.539 27.157 -4.715 1.00 97.50 493 GLU A O 1
ATOM 3896 N N . ALA A 1 494 ? 1.653 26.267 -6.781 1.00 98.25 494 ALA A N 1
ATOM 3897 C CA . ALA A 1 494 ? 3.109 26.239 -6.865 1.00 98.25 494 ALA A CA 1
ATOM 3898 C C . ALA A 1 494 ? 3.589 26.558 -8.286 1.00 98.25 494 ALA A C 1
ATOM 3900 O O . ALA A 1 494 ? 3.005 26.124 -9.285 1.00 98.25 494 ALA A O 1
ATOM 3901 N N . SER A 1 495 ? 4.694 27.287 -8.369 1.00 98.62 495 SER A N 1
ATOM 3902 C CA . SER A 1 495 ? 5.405 27.676 -9.583 1.00 98.62 495 SER A CA 1
ATOM 3903 C C . SER A 1 495 ? 6.884 27.312 -9.439 1.00 98.62 495 SER A C 1
ATOM 3905 O O . SER A 1 495 ? 7.422 27.343 -8.335 1.00 98.62 495 SER A O 1
ATOM 3907 N N . VAL A 1 496 ? 7.576 27.030 -10.542 1.00 98.75 496 VAL A N 1
ATOM 3908 C CA . VAL A 1 496 ? 9.037 26.835 -10.562 1.00 98.75 496 VAL A CA 1
ATOM 3909 C C . VAL A 1 496 ? 9.673 27.675 -11.659 1.00 98.75 496 VAL A C 1
ATOM 3911 O O . VAL A 1 496 ? 9.114 27.800 -12.747 1.00 98.75 496 VAL A O 1
ATOM 3914 N N . THR A 1 497 ? 10.855 28.232 -11.400 1.00 98.69 497 THR A N 1
ATOM 3915 C CA . THR A 1 497 ? 11.697 28.832 -12.440 1.00 98.69 497 THR A CA 1
ATOM 3916 C C . THR A 1 497 ? 12.821 27.872 -12.801 1.00 98.69 497 THR A C 1
ATOM 3918 O O . THR A 1 497 ? 13.687 27.563 -11.984 1.00 98.69 497 THR A O 1
ATOM 3921 N N . LEU A 1 498 ? 12.803 27.400 -14.044 1.00 98.62 498 LEU A N 1
ATOM 3922 C CA . LEU A 1 498 ? 13.800 26.494 -14.604 1.00 98.62 498 LEU A CA 1
ATOM 3923 C C . LEU A 1 498 ? 14.603 27.207 -15.686 1.00 98.62 498 LEU A C 1
ATOM 3925 O O . LEU A 1 498 ? 14.101 28.094 -16.374 1.00 98.62 498 LEU A O 1
ATOM 3929 N N . LYS A 1 499 ? 15.847 26.777 -15.867 1.00 98.62 499 LYS A N 1
ATOM 3930 C CA . LYS A 1 499 ? 16.703 27.154 -16.989 1.00 98.62 499 LYS A CA 1
ATOM 3931 C C . LYS A 1 499 ? 17.278 25.891 -17.602 1.00 98.62 499 LYS A C 1
ATOM 3933 O O . LYS A 1 499 ? 18.012 25.177 -16.927 1.00 98.62 499 LYS A O 1
ATOM 3938 N N . SER A 1 500 ? 16.971 25.622 -18.867 1.00 98.50 500 SER A N 1
ATOM 3939 C CA . SER A 1 500 ? 17.559 24.502 -19.604 1.00 98.50 500 SER A CA 1
ATOM 3940 C C . SER A 1 500 ? 18.432 24.960 -20.773 1.00 98.50 500 SER A C 1
ATOM 3942 O O . SER A 1 500 ? 18.328 26.095 -21.236 1.00 98.50 500 SER A O 1
ATOM 3944 N N . THR A 1 501 ? 19.321 24.069 -21.212 1.00 98.25 501 THR A N 1
ATOM 3945 C CA . THR A 1 501 ? 20.245 24.257 -22.345 1.00 98.25 501 THR A CA 1
ATOM 3946 C C . THR A 1 501 ? 19.794 23.548 -23.632 1.00 98.25 501 THR A C 1
ATOM 3948 O O . THR A 1 501 ? 20.441 23.706 -24.665 1.00 98.25 501 THR A O 1
ATOM 3951 N N . GLY A 1 502 ? 18.684 22.806 -23.588 1.00 97.06 502 GLY A N 1
ATOM 3952 C CA . GLY A 1 502 ? 18.056 22.117 -24.721 1.00 97.06 502 GLY A CA 1
ATOM 3953 C C . GLY A 1 502 ? 16.618 21.704 -24.379 1.00 97.06 502 GLY A C 1
ATOM 3954 O O . GLY A 1 502 ? 16.124 22.072 -23.314 1.00 97.06 502 GLY A O 1
ATOM 3955 N N . GLU A 1 503 ? 15.918 20.997 -25.272 1.00 98.12 503 GLU A N 1
ATOM 3956 C CA . GLU A 1 503 ? 14.488 20.682 -25.102 1.00 98.12 503 GLU A CA 1
ATOM 3957 C C . GLU A 1 503 ? 14.247 19.623 -24.015 1.00 98.12 503 GLU A C 1
ATOM 3959 O O . GLU A 1 503 ? 14.159 18.428 -24.292 1.00 98.12 503 GLU A O 1
ATOM 3964 N N . ASN A 1 504 ? 14.107 20.064 -22.762 1.00 98.81 504 ASN A N 1
ATOM 3965 C CA . ASN A 1 504 ? 13.795 19.171 -21.655 1.00 98.81 504 ASN A CA 1
ATOM 3966 C C . ASN A 1 504 ? 12.311 19.186 -21.301 1.00 98.81 504 ASN A C 1
ATOM 3968 O O . ASN A 1 504 ? 11.691 20.246 -21.190 1.00 98.81 504 ASN A O 1
ATOM 3972 N N . TRP A 1 505 ? 11.767 17.992 -21.072 1.00 98.81 505 TRP A N 1
ATOM 3973 C CA . TRP A 1 505 ? 10.402 17.794 -20.602 1.00 98.81 505 TRP A CA 1
ATOM 3974 C C . TRP A 1 505 ? 10.379 17.431 -19.120 1.00 98.81 505 TRP A C 1
ATOM 3976 O O . TRP A 1 505 ? 11.255 16.737 -18.598 1.00 98.81 505 TRP A O 1
ATOM 3986 N N . PHE A 1 506 ? 9.342 17.903 -18.442 1.00 98.88 506 PHE A N 1
ATOM 3987 C CA . PHE A 1 506 ? 9.157 17.807 -17.002 1.00 98.88 506 PHE A CA 1
ATOM 3988 C C . PHE A 1 506 ? 7.741 17.358 -16.675 1.00 98.88 506 PHE A C 1
ATOM 3990 O O . PHE A 1 506 ? 6.823 17.530 -17.477 1.00 98.88 506 PHE A O 1
ATOM 3997 N N . GLN A 1 507 ? 7.557 16.815 -15.476 1.00 97.31 507 GLN A N 1
ATOM 3998 C CA . GLN A 1 507 ? 6.241 16.488 -14.945 1.00 97.31 507 GLN A CA 1
ATOM 3999 C C . GLN A 1 507 ? 6.185 16.842 -13.462 1.00 97.31 507 GLN A C 1
ATOM 4001 O O . GLN A 1 507 ? 7.110 16.530 -12.714 1.00 97.31 507 GLN A O 1
ATOM 4006 N N . ALA A 1 508 ? 5.113 17.513 -13.047 1.00 98.00 508 ALA A N 1
ATOM 4007 C CA . ALA A 1 508 ? 4.807 17.710 -11.637 1.00 98.00 508 ALA A CA 1
ATOM 4008 C C . ALA A 1 508 ? 3.904 16.571 -11.154 1.00 98.00 508 ALA A C 1
ATOM 4010 O O . ALA A 1 508 ? 2.967 16.178 -11.851 1.00 98.00 508 ALA A O 1
ATOM 4011 N N . ILE A 1 509 ? 4.180 16.057 -9.962 1.00 97.00 509 ILE A N 1
ATOM 4012 C CA . ILE A 1 509 ? 3.322 15.129 -9.235 1.00 97.00 509 ILE A CA 1
ATOM 4013 C C . ILE A 1 509 ? 2.977 15.818 -7.916 1.00 97.00 509 ILE A C 1
ATOM 4015 O O . ILE A 1 509 ? 3.888 16.123 -7.150 1.00 97.00 509 ILE A O 1
ATOM 4019 N N . VAL A 1 510 ? 1.694 16.104 -7.682 1.00 87.25 510 VAL A N 1
ATOM 4020 C CA . VAL A 1 510 ? 1.216 16.853 -6.505 1.00 87.25 510 VAL A CA 1
ATOM 4021 C C . VAL A 1 510 ? 0.256 15.984 -5.704 1.00 87.25 510 VAL A C 1
ATOM 4023 O O . VAL A 1 510 ? -0.756 15.531 -6.238 1.00 87.25 510 VAL A O 1
ATOM 4026 N N . ASP A 1 511 ? 0.592 15.705 -4.446 1.00 79.25 511 ASP A N 1
ATOM 4027 C CA . ASP A 1 511 ? -0.142 14.777 -3.569 1.00 79.25 511 ASP A CA 1
ATOM 4028 C C . ASP A 1 511 ? -0.381 13.401 -4.231 1.00 79.25 511 ASP A C 1
ATOM 4030 O O . ASP A 1 511 ? -1.458 12.809 -4.154 1.00 79.25 511 ASP A O 1
ATOM 4034 N N . GLY A 1 512 ? 0.619 12.918 -4.978 1.00 69.88 512 GLY A N 1
ATOM 4035 C CA . GLY A 1 512 ? 0.548 11.696 -5.792 1.00 69.88 512 GLY A CA 1
ATOM 4036 C C . GLY A 1 512 ? -0.156 11.840 -7.152 1.00 69.88 512 GLY A C 1
ATOM 4037 O O . GLY A 1 512 ? -0.048 10.942 -7.987 1.00 69.88 512 GLY A O 1
ATOM 4038 N N . ASN A 1 513 ? -0.826 12.962 -7.432 1.00 73.44 513 ASN A N 1
ATOM 4039 C CA . ASN A 1 513 ? -1.512 13.206 -8.703 1.00 73.44 513 ASN A CA 1
ATOM 4040 C C . ASN A 1 513 ? -0.517 13.642 -9.784 1.00 73.44 513 ASN A C 1
ATOM 4042 O O . ASN A 1 513 ? 0.052 14.732 -9.720 1.00 73.44 513 ASN A O 1
ATOM 4046 N N . VAL A 1 514 ? -0.323 12.799 -10.798 1.00 87.19 514 VAL A N 1
ATOM 4047 C CA . VAL A 1 514 ? 0.555 13.082 -11.942 1.00 87.19 514 VAL A CA 1
ATOM 4048 C C . VAL A 1 514 ? -0.112 14.108 -12.866 1.00 87.19 514 VAL A C 1
ATOM 4050 O O . VAL A 1 514 ? -1.129 13.820 -13.497 1.00 87.19 514 VAL A O 1
ATOM 4053 N N . LEU A 1 515 ? 0.458 15.311 -12.949 1.00 92.50 515 LEU A N 1
ATOM 4054 C CA . LEU A 1 515 ? -0.067 16.415 -13.756 1.00 92.50 515 LEU A CA 1
ATOM 4055 C C . LEU A 1 515 ? 0.404 16.327 -15.220 1.00 92.50 515 LEU A C 1
ATOM 4057 O O . LEU A 1 515 ? 1.207 15.467 -15.594 1.00 92.50 515 LEU A O 1
ATOM 4061 N N . GLN A 1 516 ? -0.109 17.214 -16.077 1.00 94.56 516 GLN A N 1
ATOM 4062 C CA . GLN A 1 516 ? 0.294 17.270 -17.486 1.00 94.56 516 GLN A CA 1
ATOM 4063 C C . GLN A 1 516 ? 1.784 17.643 -17.626 1.00 94.56 516 GLN A C 1
ATOM 4065 O O . GLN A 1 516 ? 2.250 18.546 -16.925 1.00 94.56 516 GLN A O 1
ATOM 4070 N N . PRO A 1 517 ? 2.543 16.976 -18.516 1.00 97.69 517 PRO A N 1
ATOM 4071 C CA . PRO A 1 517 ? 3.950 17.281 -18.717 1.00 97.69 517 PRO A CA 1
ATOM 4072 C C . PRO A 1 517 ? 4.134 18.579 -19.514 1.00 97.69 517 PRO A C 1
ATOM 4074 O O . PRO A 1 517 ? 3.314 18.931 -20.365 1.00 97.69 517 PRO A O 1
ATOM 4077 N N . PHE A 1 518 ? 5.239 19.277 -19.264 1.00 98.69 518 PHE A N 1
ATOM 4078 C CA . PHE A 1 518 ? 5.571 20.554 -19.901 1.00 98.69 518 PHE A CA 1
ATOM 4079 C C . PHE A 1 518 ? 7.037 20.603 -20.341 1.00 98.69 518 PHE A C 1
ATOM 4081 O O . PHE A 1 518 ? 7.871 19.855 -19.837 1.00 98.69 518 PHE A O 1
ATOM 4088 N N . MET A 1 519 ? 7.348 21.497 -21.279 1.00 98.56 519 MET A N 1
ATOM 4089 C CA . MET A 1 519 ? 8.676 21.649 -21.879 1.00 98.56 519 MET A CA 1
ATOM 4090 C C . MET A 1 519 ? 9.335 22.959 -21.437 1.00 98.56 519 MET A C 1
ATOM 4092 O O . MET A 1 519 ? 8.665 23.989 -21.356 1.00 98.56 519 MET A O 1
ATOM 4096 N N . VAL A 1 520 ? 10.647 22.929 -21.190 1.00 98.38 520 VAL A N 1
ATOM 4097 C CA . VAL A 1 520 ? 11.488 24.121 -21.014 1.00 98.38 520 VAL A CA 1
ATOM 4098 C C . VAL A 1 520 ? 12.786 23.950 -21.809 1.00 98.38 520 VAL A C 1
ATOM 4100 O O . VAL A 1 520 ? 13.542 23.012 -21.568 1.00 98.38 520 VAL A O 1
ATOM 4103 N N . ASN A 1 521 ? 13.064 24.888 -22.721 1.00 97.50 521 ASN A N 1
ATOM 4104 C CA . ASN A 1 521 ? 14.252 24.914 -23.591 1.00 97.50 521 ASN A CA 1
ATOM 4105 C C . ASN A 1 521 ? 15.124 26.180 -23.432 1.00 97.50 521 ASN A C 1
ATOM 4107 O O . ASN A 1 521 ? 16.063 26.402 -24.195 1.00 97.50 521 ASN A O 1
ATOM 4111 N N . SER A 1 522 ? 14.807 27.017 -22.445 1.00 97.00 522 SER A N 1
ATOM 4112 C CA . SER A 1 522 ? 15.509 28.257 -22.097 1.00 97.00 522 SER A CA 1
ATOM 4113 C C . SER A 1 522 ? 15.315 28.542 -20.600 1.00 97.00 522 SER A C 1
ATOM 4115 O O . SER A 1 522 ? 15.025 27.621 -19.840 1.00 97.00 522 SER A O 1
ATOM 4117 N N . THR A 1 523 ? 15.438 29.792 -20.140 1.00 98.44 523 THR A N 1
ATOM 4118 C CA . THR A 1 523 ? 14.899 30.190 -18.823 1.00 98.44 523 THR A CA 1
ATOM 4119 C C . THR A 1 523 ? 13.388 30.413 -18.925 1.00 98.44 523 THR A C 1
ATOM 4121 O O . THR A 1 523 ? 12.938 31.092 -19.849 1.00 98.44 523 THR A O 1
ATOM 4124 N N . SER A 1 524 ? 12.593 29.851 -18.013 1.00 97.38 524 SER A N 1
ATOM 4125 C CA . SER A 1 524 ? 11.135 30.030 -17.946 1.00 97.38 524 SER A CA 1
ATOM 4126 C C . SER A 1 524 ? 10.589 29.759 -16.543 1.00 97.38 524 SER A C 1
ATOM 4128 O O . SER A 1 524 ? 11.016 28.818 -15.875 1.00 97.38 524 SER A O 1
ATOM 4130 N N . THR A 1 525 ? 9.605 30.555 -16.122 1.00 98.44 525 THR A N 1
ATOM 4131 C CA . THR A 1 525 ? 8.798 30.296 -14.921 1.00 98.44 525 THR A CA 1
ATOM 4132 C C . THR A 1 525 ? 7.500 29.610 -15.330 1.00 98.44 525 THR A C 1
ATOM 4134 O O . THR A 1 525 ? 6.766 30.126 -16.172 1.00 98.44 525 THR A O 1
ATOM 4137 N N . VAL A 1 526 ? 7.214 28.451 -14.741 1.00 98.25 526 VAL A N 1
ATOM 4138 C CA . VAL A 1 526 ? 6.047 27.616 -15.047 1.00 98.25 526 VAL A CA 1
ATOM 4139 C C . VAL A 1 526 ? 5.190 27.484 -13.792 1.00 98.25 526 VAL A C 1
ATOM 4141 O O . VAL A 1 526 ? 5.687 27.071 -12.745 1.00 98.25 526 VAL A O 1
ATOM 4144 N N . LYS A 1 527 ? 3.896 27.816 -13.890 1.00 98.25 527 LYS A N 1
ATOM 4145 C CA . LYS A 1 527 ? 2.899 27.487 -12.860 1.00 98.25 527 LYS A CA 1
ATOM 4146 C C . LYS A 1 527 ? 2.623 25.983 -12.958 1.00 98.25 527 LYS A C 1
ATOM 4148 O O . LYS A 1 527 ? 2.109 25.527 -13.975 1.00 98.25 527 LYS A O 1
ATOM 4153 N N . LEU A 1 528 ? 3.022 25.225 -11.941 1.00 97.50 528 LEU A N 1
ATOM 4154 C CA . LEU A 1 528 ? 2.915 23.764 -11.908 1.00 97.50 528 LEU A CA 1
ATOM 4155 C C . LEU A 1 528 ? 1.498 23.316 -11.549 1.00 97.50 528 LEU A C 1
ATOM 4157 O O . LEU A 1 528 ? 0.973 22.372 -12.132 1.00 97.50 528 LEU A O 1
ATOM 4161 N N . VAL A 1 529 ? 0.890 24.006 -10.584 1.00 96.94 529 VAL A N 1
ATOM 4162 C CA . VAL A 1 529 ? -0.442 23.711 -10.050 1.00 96.94 529 VAL A CA 1
ATOM 4163 C C . VAL A 1 529 ? -1.056 24.990 -9.482 1.00 96.94 529 VAL A C 1
ATOM 4165 O O . VAL A 1 529 ? -0.329 25.869 -9.022 1.00 96.94 529 VAL A O 1
ATOM 4168 N N . THR A 1 530 ? -2.382 25.109 -9.521 1.00 96.75 530 THR A N 1
ATOM 4169 C CA . THR A 1 530 ? -3.137 26.194 -8.876 1.00 96.75 530 THR A CA 1
ATOM 4170 C C . THR A 1 530 ? -4.570 25.741 -8.588 1.00 96.75 530 THR A C 1
ATOM 4172 O O . THR A 1 530 ? -5.042 24.778 -9.194 1.00 96.75 530 THR A O 1
ATOM 4175 N N . GLY A 1 531 ? -5.260 26.416 -7.668 1.00 92.25 531 GLY A N 1
ATOM 4176 C CA . GLY A 1 531 ? -6.626 26.068 -7.260 1.00 92.25 531 GLY A CA 1
ATOM 4177 C C . GLY A 1 531 ? -6.728 24.893 -6.278 1.00 92.25 531 GLY A C 1
ATOM 4178 O O . GLY A 1 531 ? -7.800 24.301 -6.163 1.00 92.25 531 GLY A O 1
ATOM 4179 N N . LEU A 1 532 ? -5.640 24.556 -5.578 1.00 86.12 532 LEU A N 1
ATOM 4180 C CA . LEU A 1 532 ? -5.661 23.598 -4.469 1.00 86.12 532 LEU A CA 1
ATOM 4181 C C . LEU A 1 532 ? -6.413 24.178 -3.256 1.00 86.12 532 LEU A C 1
ATOM 4183 O O . LEU A 1 532 ? -6.625 25.391 -3.150 1.00 86.12 532 LEU A O 1
ATOM 4187 N N . SER A 1 533 ? -6.797 23.318 -2.310 1.00 83.00 533 SER A N 1
ATOM 4188 C CA . SER A 1 533 ? -7.170 23.753 -0.958 1.00 83.00 533 SER A CA 1
ATOM 4189 C C . SER A 1 533 ? -5.991 24.468 -0.292 1.00 83.00 533 SER A C 1
ATOM 4191 O O . SER A 1 533 ? -4.852 24.146 -0.583 1.00 83.00 533 SER A O 1
ATOM 4193 N N . ASN A 1 534 ? -6.231 25.432 0.606 1.00 87.75 534 ASN A N 1
ATOM 4194 C CA . ASN A 1 534 ? -5.134 26.113 1.305 1.00 87.75 534 ASN A CA 1
ATOM 4195 C C . ASN A 1 534 ? -4.610 25.245 2.461 1.00 87.75 534 ASN A C 1
ATOM 4197 O O . ASN A 1 534 ? -5.011 25.425 3.614 1.00 87.75 534 ASN A O 1
ATOM 4201 N N . THR A 1 535 ? -3.772 24.273 2.117 1.00 80.44 535 THR A N 1
ATOM 4202 C CA . THR A 1 535 ? -3.324 23.156 2.965 1.00 80.44 535 THR A CA 1
ATOM 4203 C C . THR A 1 535 ? -1.832 22.883 2.758 1.00 80.44 535 THR A C 1
ATOM 4205 O O . THR A 1 535 ? -1.181 23.585 1.988 1.00 80.44 535 THR A O 1
ATOM 4208 N N . ASN A 1 536 ? -1.277 21.890 3.460 1.00 82.50 536 ASN A N 1
ATOM 4209 C CA . ASN A 1 536 ? 0.049 21.358 3.150 1.00 82.50 536 ASN A CA 1
ATOM 4210 C C . ASN A 1 536 ? -0.053 20.384 1.968 1.00 82.50 536 ASN A C 1
ATOM 4212 O O . ASN A 1 536 ? -0.979 19.575 1.925 1.00 82.50 536 ASN A O 1
ATOM 4216 N N . HIS A 1 537 ? 0.917 20.450 1.063 1.00 85.06 537 HIS A N 1
ATOM 4217 C CA . HIS A 1 537 ? 0.986 19.693 -0.182 1.00 85.06 537 HIS A CA 1
ATOM 4218 C C . HIS A 1 537 ? 2.387 19.125 -0.402 1.00 85.06 537 HIS A C 1
ATOM 4220 O O . HIS A 1 537 ? 3.385 19.787 -0.105 1.00 85.06 537 HIS A O 1
ATOM 4226 N N . HIS A 1 538 ? 2.456 17.924 -0.972 1.00 86.94 538 HIS A N 1
ATOM 4227 C CA . HIS A 1 538 ? 3.691 17.281 -1.426 1.00 86.94 538 HIS A CA 1
ATOM 4228 C C . HIS A 1 538 ? 3.858 17.496 -2.932 1.00 86.94 538 HIS A C 1
ATOM 4230 O O . HIS A 1 538 ? 2.903 17.337 -3.693 1.00 86.94 538 HIS A O 1
ATOM 4236 N N . LEU A 1 539 ? 5.063 17.858 -3.375 1.00 96.56 539 LEU A N 1
ATOM 4237 C CA . LEU A 1 539 ? 5.387 18.087 -4.784 1.00 96.56 539 LEU A CA 1
ATOM 4238 C C . LEU A 1 539 ? 6.682 17.368 -5.166 1.00 96.56 539 LEU A C 1
ATOM 4240 O O . LEU A 1 539 ? 7.744 17.665 -4.621 1.00 96.56 539 LEU A O 1
ATOM 4244 N N . VAL A 1 540 ? 6.605 16.520 -6.194 1.00 98.25 540 VAL A N 1
ATOM 4245 C CA . VAL A 1 540 ? 7.764 16.046 -6.963 1.00 98.25 540 VAL A CA 1
ATOM 4246 C C . VAL A 1 540 ? 7.779 16.740 -8.323 1.00 98.25 540 VAL A C 1
ATOM 4248 O O . VAL A 1 540 ? 6.832 16.623 -9.100 1.00 98.25 540 VAL A O 1
ATOM 4251 N N . LEU A 1 541 ? 8.874 17.422 -8.646 1.00 98.81 541 LEU A N 1
ATOM 4252 C CA . LEU A 1 541 ? 9.174 17.931 -9.982 1.00 98.81 541 LEU A CA 1
ATOM 4253 C C . LEU A 1 541 ? 10.191 17.007 -10.661 1.00 98.81 541 LEU A C 1
ATOM 4255 O O . LEU A 1 541 ? 11.366 17.006 -10.301 1.00 98.81 541 LEU A O 1
ATOM 4259 N N . TRP A 1 542 ? 9.744 16.236 -11.651 1.00 98.81 542 TRP A N 1
ATOM 4260 C CA . TRP A 1 542 ? 10.522 15.186 -12.314 1.00 98.81 542 TRP A CA 1
ATOM 4261 C C . TRP A 1 542 ? 11.042 15.618 -13.692 1.00 98.81 542 TRP A C 1
ATOM 4263 O O . TRP A 1 542 ? 10.249 16.026 -14.543 1.00 98.81 542 TRP A O 1
ATOM 4273 N N . LYS A 1 543 ? 12.350 15.470 -13.958 1.00 98.81 543 LYS A N 1
ATOM 4274 C CA . LYS A 1 543 ? 12.935 15.603 -15.306 1.00 98.81 543 LYS A CA 1
ATOM 4275 C C . LYS A 1 543 ? 12.669 14.326 -16.115 1.00 98.81 543 LYS A C 1
ATOM 4277 O O . LYS A 1 543 ? 13.271 13.285 -15.850 1.00 98.81 543 LYS A O 1
ATOM 4282 N N . ARG A 1 544 ? 11.757 14.393 -17.091 1.00 98.81 544 ARG A N 1
ATOM 4283 C CA . ARG A 1 544 ? 11.373 13.249 -17.942 1.00 98.81 544 ARG A CA 1
ATOM 4284 C C . ARG A 1 544 ? 12.497 12.862 -18.898 1.00 98.81 544 ARG A C 1
ATOM 4286 O O . ARG A 1 544 ? 12.873 11.694 -18.923 1.00 98.81 544 ARG A O 1
ATOM 4293 N N . THR A 1 545 ? 13.033 13.839 -19.622 1.00 98.88 545 THR A N 1
ATOM 4294 C CA . THR A 1 545 ? 14.050 13.651 -20.664 1.00 98.88 545 THR A CA 1
ATOM 4295 C C . THR A 1 545 ? 15.435 13.322 -20.119 1.00 98.88 545 THR A C 1
ATOM 4297 O O . THR A 1 545 ? 15.787 13.680 -18.990 1.00 98.88 545 THR A O 1
ATOM 4300 N N . GLU A 1 546 ? 16.262 12.698 -20.948 1.00 98.81 546 GLU A N 1
ATOM 4301 C CA . GLU A 1 546 ? 17.611 12.263 -20.601 1.00 98.81 546 GLU A CA 1
ATOM 4302 C C . GLU A 1 546 ? 18.683 13.368 -20.597 1.00 98.81 546 GLU A C 1
ATOM 4304 O O . GLU A 1 546 ? 18.425 14.542 -20.881 1.00 98.81 546 GLU A O 1
ATOM 4309 N N . ALA A 1 547 ? 19.924 12.984 -20.278 1.00 98.62 547 ALA A N 1
ATOM 4310 C CA . ALA A 1 547 ? 21.056 13.902 -20.214 1.00 98.62 547 ALA A CA 1
ATOM 4311 C C . ALA A 1 547 ? 21.408 14.545 -21.564 1.00 98.62 547 ALA A C 1
ATOM 4313 O O . ALA A 1 547 ? 21.753 15.726 -21.571 1.00 98.62 547 ALA A O 1
ATOM 4314 N N . SER A 1 548 ? 21.297 13.843 -22.703 1.00 97.88 548 SER A N 1
ATOM 4315 C CA . SER A 1 548 ? 21.640 14.440 -24.007 1.00 97.88 548 SER A CA 1
ATOM 4316 C C . SER A 1 548 ? 20.741 15.615 -24.404 1.00 97.88 548 SER A C 1
ATOM 4318 O O . SER A 1 548 ? 21.224 16.529 -25.072 1.00 97.88 548 SER A O 1
ATOM 4320 N N . GLN A 1 549 ? 19.492 15.655 -23.921 1.00 98.44 549 GLN A N 1
ATOM 4321 C CA . GLN A 1 549 ? 18.545 16.746 -24.189 1.00 98.44 549 GLN A CA 1
ATOM 4322 C C . GLN A 1 549 ? 18.915 18.060 -23.483 1.00 98.44 549 GLN A C 1
ATOM 4324 O O . GLN A 1 549 ? 18.367 19.111 -23.804 1.00 98.44 549 GLN A O 1
ATOM 4329 N N . GLY A 1 550 ? 19.859 18.032 -22.538 1.00 97.94 550 GLY A N 1
ATOM 4330 C CA . GLY A 1 550 ? 20.489 19.221 -21.966 1.00 97.94 550 GLY A CA 1
ATOM 4331 C C . GLY A 1 550 ? 20.534 19.234 -20.441 1.00 97.94 550 GLY A C 1
ATOM 4332 O O . GLY A 1 550 ? 19.769 18.560 -19.750 1.00 97.94 550 GLY A O 1
ATOM 4333 N N . GLU A 1 551 ? 21.433 20.062 -19.919 1.00 98.69 551 GLU A N 1
ATOM 4334 C CA . GLU A 1 551 ? 21.510 20.392 -18.497 1.00 98.69 551 GLU A CA 1
ATOM 4335 C C . GLU A 1 551 ? 20.333 21.292 -18.086 1.00 98.69 551 GLU A C 1
ATOM 4337 O O . GLU A 1 551 ? 19.823 22.091 -18.885 1.00 98.69 551 GLU A O 1
ATOM 4342 N N . VAL A 1 552 ? 19.920 21.171 -16.824 1.00 98.81 552 VAL A N 1
ATOM 4343 C CA . VAL A 1 552 ? 18.810 21.906 -16.208 1.00 98.81 552 VAL A CA 1
ATOM 4344 C C . VAL A 1 552 ? 19.281 22.521 -14.896 1.00 98.81 552 VAL A C 1
ATOM 4346 O O . VAL A 1 552 ? 19.813 21.818 -14.043 1.00 98.81 552 VAL A O 1
ATOM 4349 N N . GLN A 1 553 ? 19.042 23.818 -14.722 1.00 98.75 553 GLN A N 1
ATOM 4350 C CA . GLN A 1 553 ? 19.270 24.575 -13.496 1.00 98.75 553 GLN A CA 1
ATOM 4351 C C . GLN A 1 553 ? 17.929 24.980 -12.873 1.00 98.75 553 GLN A C 1
ATOM 4353 O O . GLN A 1 553 ? 17.036 25.462 -13.575 1.00 98.75 553 GLN A O 1
ATOM 4358 N N . ILE A 1 554 ? 17.796 24.800 -11.559 1.00 98.31 554 ILE A N 1
ATOM 4359 C CA . ILE A 1 554 ? 16.559 25.051 -10.809 1.00 98.31 554 ILE A CA 1
ATOM 4360 C C . ILE A 1 554 ? 16.741 26.340 -10.012 1.00 98.31 554 ILE A C 1
ATOM 4362 O O . ILE A 1 554 ? 17.457 26.358 -9.018 1.00 98.31 554 ILE A O 1
ATOM 4366 N N . LEU A 1 555 ? 16.134 27.430 -10.485 1.00 96.31 555 LEU A N 1
ATOM 4367 C CA . LEU A 1 555 ? 16.397 28.801 -10.022 1.00 96.31 555 LEU A CA 1
ATOM 4368 C C . LEU A 1 555 ? 15.472 29.260 -8.880 1.00 96.31 555 LEU A C 1
ATOM 4370 O O . LEU A 1 555 ? 15.604 30.381 -8.396 1.00 96.31 555 LEU A O 1
ATOM 4374 N N . GLY A 1 556 ? 14.527 28.415 -8.461 1.00 92.38 556 GLY A N 1
ATOM 4375 C CA . GLY A 1 556 ? 13.647 28.657 -7.315 1.00 92.38 556 GLY A CA 1
ATOM 4376 C C . GLY A 1 556 ? 12.195 28.249 -7.559 1.00 92.38 556 GLY A C 1
ATOM 4377 O O . GLY A 1 556 ? 11.771 28.044 -8.699 1.00 92.38 556 GLY A O 1
ATOM 4378 N N . PHE A 1 557 ? 11.438 28.160 -6.467 1.00 98.06 557 PHE A N 1
ATOM 4379 C CA . PHE A 1 557 ? 9.996 27.915 -6.454 1.00 98.06 557 PHE A CA 1
ATOM 4380 C C . PHE A 1 557 ? 9.255 29.124 -5.867 1.00 98.06 557 PHE A C 1
ATOM 4382 O O . PHE A 1 557 ? 9.822 29.890 -5.090 1.00 98.06 557 PHE A O 1
ATOM 4389 N N . ASP A 1 558 ? 7.992 29.277 -6.247 1.00 97.25 558 ASP A N 1
ATOM 4390 C CA . ASP A 1 558 ? 7.073 30.318 -5.784 1.00 97.25 558 ASP A CA 1
ATOM 4391 C C . ASP A 1 558 ? 5.728 29.675 -5.420 1.00 97.25 558 ASP A C 1
ATOM 4393 O O . ASP A 1 558 ? 5.209 28.865 -6.185 1.00 97.25 558 ASP A O 1
ATOM 4397 N N . PHE A 1 559 ? 5.165 30.035 -4.266 1.00 96.75 559 PHE A N 1
ATOM 4398 C CA . PHE A 1 559 ? 3.945 29.428 -3.709 1.00 96.75 559 PHE A CA 1
ATOM 4399 C C . PHE A 1 559 ? 2.790 30.442 -3.575 1.00 96.75 559 PHE A C 1
ATOM 4401 O O . PHE A 1 559 ? 1.820 30.224 -2.844 1.00 96.75 559 PHE A O 1
ATOM 4408 N N . GLY A 1 560 ? 2.891 31.585 -4.268 1.00 95.88 560 GLY A N 1
ATOM 4409 C CA . GLY A 1 560 ? 1.885 32.647 -4.284 1.00 95.88 560 GLY A CA 1
ATOM 4410 C C . GLY A 1 560 ? 1.745 33.367 -2.939 1.00 95.88 560 GLY A C 1
ATOM 4411 O O . GLY A 1 560 ? 2.369 34.401 -2.710 1.00 95.88 560 GLY A O 1
ATOM 4412 N N . GLN A 1 561 ? 0.885 32.850 -2.059 1.00 92.94 561 GLN A N 1
ATOM 4413 C CA . GLN A 1 561 ? 0.696 33.321 -0.672 1.00 92.94 561 GLN A CA 1
ATOM 4414 C C . GLN A 1 561 ? 0.969 32.224 0.374 1.00 92.94 561 GLN A C 1
ATOM 4416 O O . GLN A 1 561 ? 0.780 32.456 1.565 1.00 92.94 561 GLN A O 1
ATOM 4421 N N . GLY A 1 562 ? 1.380 31.039 -0.078 1.00 92.81 562 GLY A N 1
ATOM 4422 C CA . GLY A 1 562 ? 1.844 29.940 0.756 1.00 92.81 562 GLY A CA 1
ATOM 4423 C C . GLY A 1 562 ? 3.347 29.994 1.045 1.00 92.81 562 GLY A C 1
ATOM 4424 O O . GLY A 1 562 ? 4.036 30.933 0.636 1.00 92.81 562 GLY A O 1
ATOM 4425 N N . GLU A 1 563 ? 3.868 28.975 1.729 1.00 89.94 563 GLU A N 1
ATOM 4426 C CA . GLU A 1 563 ? 5.273 28.903 2.144 1.00 89.94 563 GLU A CA 1
ATOM 4427 C C . GLU A 1 563 ? 5.920 27.541 1.853 1.00 89.94 563 GLU A C 1
ATOM 4429 O O . GLU A 1 563 ? 5.252 26.512 1.757 1.00 89.94 563 GLU A O 1
ATOM 4434 N N . LEU A 1 564 ? 7.249 27.524 1.740 1.00 93.25 564 LEU A N 1
ATOM 4435 C CA . LEU A 1 564 ? 8.019 26.282 1.689 1.00 93.25 564 LEU A CA 1
ATOM 4436 C C . LEU A 1 564 ? 8.069 25.652 3.089 1.00 93.25 564 LEU A C 1
ATOM 4438 O O . LEU A 1 564 ? 8.310 26.351 4.071 1.00 93.25 564 LEU A O 1
ATOM 4442 N N . LEU A 1 565 ? 7.895 24.335 3.175 1.00 85.94 565 LEU A N 1
ATOM 4443 C CA . LEU A 1 565 ? 7.958 23.571 4.422 1.00 85.94 565 LEU A CA 1
ATOM 4444 C C . LEU A 1 565 ? 9.231 22.706 4.466 1.00 85.94 565 LEU A C 1
ATOM 4446 O O . LEU A 1 565 ? 10.046 22.711 3.539 1.00 85.94 565 LEU A O 1
ATOM 4450 N N . ALA A 1 566 ? 9.421 21.958 5.555 1.00 76.06 566 ALA A N 1
ATOM 4451 C CA . ALA A 1 566 ? 10.468 20.942 5.623 1.00 76.06 566 ALA A CA 1
ATOM 4452 C C . ALA A 1 566 ? 10.265 19.891 4.505 1.00 76.06 566 ALA A C 1
ATOM 4454 O O . ALA A 1 566 ? 9.138 19.411 4.331 1.00 76.06 566 ALA A O 1
ATOM 4455 N N . PRO A 1 567 ? 11.310 19.509 3.747 1.00 79.62 567 PRO A N 1
ATOM 4456 C CA . PRO A 1 567 ? 11.202 18.463 2.733 1.00 79.62 567 PRO A CA 1
ATOM 4457 C C . PRO A 1 567 ? 10.973 17.087 3.387 1.00 79.62 567 PRO A C 1
ATOM 4459 O O . PRO A 1 567 ? 11.290 16.910 4.566 1.00 79.62 567 PRO A O 1
ATOM 4462 N N . PRO A 1 568 ? 10.447 16.092 2.649 1.00 74.88 568 PRO A N 1
ATOM 4463 C CA . PRO A 1 568 ? 10.350 14.730 3.163 1.00 74.88 568 PRO A CA 1
ATOM 4464 C C . PRO A 1 568 ? 11.740 14.110 3.381 1.00 74.88 568 PRO A C 1
ATOM 4466 O O . PRO A 1 568 ? 12.743 14.539 2.806 1.00 74.88 568 PRO A O 1
ATOM 4469 N N . ALA A 1 569 ? 11.796 13.081 4.229 1.00 76.88 569 ALA A N 1
ATOM 4470 C CA . ALA A 1 569 ? 13.036 12.379 4.538 1.00 76.88 569 ALA A CA 1
ATOM 4471 C C . ALA A 1 569 ? 13.574 11.604 3.311 1.00 76.88 569 ALA A C 1
ATOM 4473 O O . ALA A 1 569 ? 12.788 10.956 2.615 1.00 76.88 569 ALA A O 1
ATOM 4474 N N . PRO A 1 570 ? 14.899 11.596 3.055 1.00 76.19 570 PRO A N 1
ATOM 4475 C CA . PRO A 1 570 ? 15.485 10.802 1.976 1.00 76.19 570 PRO A CA 1
ATOM 4476 C C . PRO A 1 570 ? 15.202 9.303 2.148 1.00 76.19 570 PRO A C 1
ATOM 4478 O O . PRO A 1 570 ? 15.430 8.743 3.220 1.00 76.19 570 PRO A O 1
ATOM 4481 N N . LEU A 1 571 ? 14.781 8.621 1.080 1.00 70.12 571 LEU A N 1
ATOM 4482 C CA . LEU A 1 571 ? 14.487 7.185 1.141 1.00 70.12 571 LEU A CA 1
ATOM 4483 C C . LEU A 1 571 ? 15.737 6.355 1.472 1.00 70.12 571 LEU A C 1
ATOM 4485 O O . LEU A 1 571 ? 16.778 6.459 0.815 1.00 70.12 571 LEU A O 1
ATOM 4489 N N . GLU A 1 572 ? 15.623 5.475 2.470 1.00 82.31 572 GLU A N 1
ATOM 4490 C CA . GLU A 1 572 ? 16.709 4.587 2.907 1.00 82.31 572 GLU A CA 1
ATOM 4491 C C . GLU A 1 572 ? 17.191 3.651 1.796 1.00 82.31 572 GLU A C 1
ATOM 4493 O O . GLU A 1 572 ? 18.398 3.499 1.566 1.00 82.31 572 GLU A O 1
ATOM 4498 N N . ARG A 1 573 ? 16.239 3.072 1.059 1.00 91.81 573 ARG A N 1
ATOM 4499 C CA . ARG A 1 573 ? 16.494 2.214 -0.098 1.00 91.81 573 ARG A CA 1
ATOM 4500 C C . ARG A 1 573 ? 16.921 3.073 -1.290 1.00 91.81 573 ARG A C 1
ATOM 4502 O O . ARG A 1 573 ? 16.292 4.083 -1.610 1.00 91.81 573 ARG A O 1
ATOM 4509 N N . LYS A 1 574 ? 18.016 2.667 -1.925 1.00 97.56 574 LYS A N 1
ATOM 4510 C CA . LYS A 1 574 ? 18.758 3.427 -2.934 1.00 97.56 574 LYS A CA 1
ATOM 4511 C C . LYS A 1 574 ? 19.194 2.484 -4.052 1.00 97.56 574 LYS A C 1
ATOM 4513 O O . LYS A 1 574 ? 19.870 1.482 -3.798 1.00 97.56 574 LYS A O 1
ATOM 4518 N N . ILE A 1 575 ? 18.817 2.815 -5.284 1.00 98.75 575 ILE A N 1
ATOM 4519 C CA . ILE A 1 575 ? 19.174 2.079 -6.505 1.00 98.75 575 ILE A CA 1
ATOM 4520 C C . ILE A 1 575 ? 19.955 3.008 -7.446 1.00 98.75 575 ILE A C 1
ATOM 4522 O O . ILE A 1 575 ? 19.612 4.183 -7.572 1.00 98.75 575 ILE A O 1
ATOM 4526 N N . GLU A 1 576 ? 20.997 2.521 -8.119 1.00 98.94 576 GLU A N 1
ATOM 4527 C CA . GLU A 1 576 ? 21.577 3.218 -9.280 1.00 98.94 576 GLU A CA 1
ATOM 4528 C C . GLU A 1 576 ? 21.409 2.360 -10.539 1.00 98.94 576 GLU A C 1
ATOM 4530 O O . GLU A 1 576 ? 21.863 1.219 -10.600 1.00 98.94 576 GLU A O 1
ATOM 4535 N N . PHE A 1 577 ? 20.728 2.907 -11.542 1.00 98.94 577 PHE A N 1
ATOM 4536 C CA . PHE A 1 577 ? 20.574 2.304 -12.859 1.00 98.94 577 PHE A CA 1
ATOM 4537 C C . PHE A 1 577 ? 21.640 2.872 -13.796 1.00 98.94 577 PHE A C 1
ATOM 4539 O O . PHE A 1 577 ? 21.864 4.080 -13.820 1.00 98.94 577 PHE A O 1
ATOM 4546 N N . ILE A 1 578 ? 22.280 2.009 -14.581 1.00 98.94 578 ILE A N 1
ATOM 4547 C CA . ILE A 1 578 ? 23.288 2.360 -15.584 1.00 98.94 578 ILE A CA 1
ATOM 4548 C C . ILE A 1 578 ? 22.846 1.722 -16.902 1.00 98.94 578 ILE A C 1
ATOM 4550 O O . ILE A 1 578 ? 22.643 0.506 -16.948 1.00 98.94 578 ILE A O 1
ATOM 4554 N N . GLY A 1 579 ? 22.672 2.503 -17.970 1.00 98.88 579 GLY A N 1
ATOM 4555 C CA . GLY A 1 579 ? 22.092 1.944 -19.192 1.00 98.88 579 GLY A CA 1
ATOM 4556 C C . GLY A 1 579 ? 22.071 2.833 -20.428 1.00 98.88 579 GLY A C 1
ATOM 4557 O O . GLY A 1 579 ? 22.640 3.921 -20.460 1.00 98.88 579 GLY A O 1
ATOM 4558 N N . ASP A 1 580 ? 21.403 2.325 -21.459 1.00 98.88 580 ASP A N 1
ATOM 4559 C CA . ASP A 1 580 ? 21.182 2.999 -22.741 1.00 98.88 580 ASP A CA 1
ATOM 4560 C C . ASP A 1 580 ? 19.747 3.567 -22.860 1.00 98.88 580 ASP A C 1
ATOM 4562 O O . ASP A 1 580 ? 19.086 3.831 -21.848 1.00 98.88 580 ASP A O 1
ATOM 4566 N N . SER A 1 581 ? 19.255 3.764 -24.088 1.00 98.75 581 SER A N 1
ATOM 4567 C CA . SER A 1 581 ? 17.925 4.309 -24.401 1.00 98.75 581 SER A CA 1
ATOM 4568 C C . SER A 1 581 ? 16.769 3.536 -23.757 1.00 98.75 581 SER A C 1
ATOM 4570 O O . SER A 1 581 ? 15.756 4.138 -23.394 1.00 98.75 581 SER A O 1
ATOM 4572 N N . ILE A 1 582 ? 16.936 2.230 -23.510 1.00 98.94 582 ILE A N 1
ATOM 4573 C CA . ILE A 1 582 ? 15.969 1.400 -22.768 1.00 98.94 582 ILE A CA 1
ATOM 4574 C C . ILE A 1 582 ? 15.780 1.926 -21.337 1.00 98.94 582 ILE A C 1
ATOM 4576 O O . ILE A 1 582 ? 14.696 1.830 -20.764 1.00 98.94 582 ILE A O 1
ATOM 4580 N N . THR A 1 583 ? 16.836 2.477 -20.738 1.00 98.88 583 THR A N 1
ATOM 4581 C CA . THR A 1 583 ? 16.825 2.978 -19.356 1.00 98.88 583 THR A CA 1
ATOM 4582 C C . THR A 1 583 ? 16.508 4.476 -19.292 1.00 98.88 583 THR A C 1
ATOM 4584 O O . THR A 1 583 ? 15.921 4.922 -18.310 1.00 98.88 583 THR A O 1
ATOM 4587 N N . CYS A 1 584 ? 16.765 5.236 -20.364 1.00 98.88 584 CYS A N 1
ATOM 4588 C CA . CYS A 1 584 ? 16.153 6.557 -20.560 1.00 98.88 584 CYS A CA 1
ATOM 4589 C C . CYS A 1 584 ? 14.619 6.486 -20.683 1.00 98.88 584 CYS A C 1
ATOM 4591 O O . CYS A 1 584 ? 13.935 7.427 -20.286 1.00 98.88 584 CYS A O 1
ATOM 4593 N N . ALA A 1 585 ? 14.101 5.354 -21.181 1.00 98.75 585 ALA A N 1
ATOM 4594 C CA . ALA A 1 585 ? 12.733 5.184 -21.674 1.00 98.75 585 ALA A CA 1
ATOM 4595 C C . ALA A 1 585 ? 12.416 6.093 -22.874 1.00 98.75 585 ALA A C 1
ATOM 4597 O O . ALA A 1 585 ? 11.351 6.704 -22.974 1.00 98.75 585 ALA A O 1
ATOM 4598 N N . TYR A 1 586 ? 13.388 6.151 -23.787 1.00 98.88 586 TYR A N 1
ATOM 4599 C CA . TYR A 1 586 ? 13.314 6.796 -25.093 1.00 98.88 586 TYR A CA 1
ATOM 4600 C C . TYR A 1 586 ? 12.027 6.397 -25.822 1.00 98.88 586 TYR A C 1
ATOM 4602 O O . TYR A 1 586 ? 11.779 5.210 -26.043 1.00 98.88 586 TYR A O 1
ATOM 4610 N N . GLY A 1 587 ? 11.209 7.387 -26.184 1.00 98.44 587 GLY A N 1
ATOM 4611 C CA . GLY A 1 587 ? 10.011 7.188 -26.997 1.00 98.44 587 GLY A CA 1
ATOM 4612 C C . GLY A 1 587 ? 8.956 6.233 -26.430 1.00 98.44 587 GLY A C 1
ATOM 4613 O O . GLY A 1 587 ? 8.154 5.723 -27.212 1.00 98.44 587 GLY A O 1
ATOM 4614 N N . ASN A 1 588 ? 8.935 5.960 -25.119 1.00 9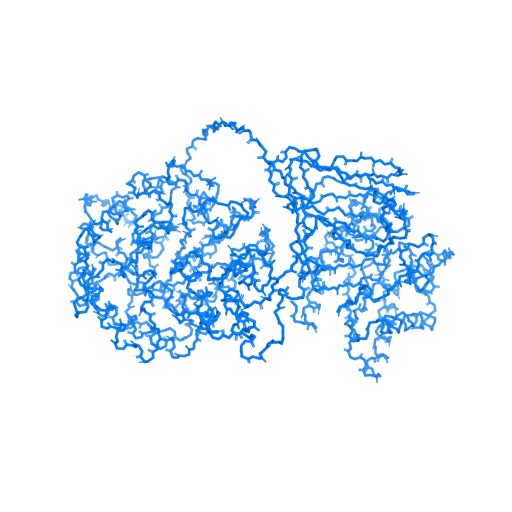8.50 588 ASN A N 1
ATOM 4615 C CA . ASN A 1 588 ? 8.025 4.980 -24.511 1.00 98.50 588 ASN A CA 1
ATOM 4616 C C . ASN A 1 588 ? 6.536 5.381 -24.555 1.00 98.50 588 ASN A C 1
ATOM 4618 O O . ASN A 1 588 ? 5.676 4.501 -24.518 1.00 98.50 588 ASN A O 1
ATOM 4622 N N . GLU A 1 589 ? 6.226 6.679 -24.673 1.00 97.50 589 GLU A N 1
ATOM 4623 C CA . GLU A 1 589 ? 4.877 7.200 -24.973 1.00 97.50 589 GLU A CA 1
ATOM 4624 C C . GLU A 1 589 ? 4.579 7.271 -26.492 1.00 97.50 589 GLU A C 1
ATOM 4626 O O . GLU A 1 589 ? 3.507 7.723 -26.902 1.00 97.50 589 GLU A O 1
ATOM 4631 N N . GLY A 1 590 ? 5.509 6.813 -27.337 1.00 95.56 590 GLY A N 1
ATOM 4632 C CA . GLY A 1 590 ? 5.305 6.616 -28.771 1.00 95.56 590 GLY A CA 1
ATOM 4633 C C . GLY A 1 590 ? 4.276 5.524 -29.080 1.00 95.56 590 GLY A C 1
ATOM 4634 O O . GLY A 1 590 ? 4.006 4.638 -28.271 1.00 95.56 590 GLY A O 1
ATOM 4635 N N . LEU A 1 591 ? 3.690 5.593 -30.276 1.00 91.94 591 LEU A N 1
ATOM 4636 C CA . LEU A 1 591 ? 2.590 4.725 -30.720 1.00 91.94 591 LEU A CA 1
ATOM 4637 C C . LEU A 1 591 ? 2.971 3.797 -31.887 1.00 91.94 591 LEU A C 1
ATOM 4639 O O . LEU A 1 591 ? 2.167 2.952 -32.285 1.00 91.94 591 LEU A O 1
ATOM 4643 N N . SER A 1 592 ? 4.164 3.956 -32.467 1.00 93.44 592 SER A N 1
ATOM 4644 C CA . SER A 1 592 ? 4.735 3.001 -33.418 1.00 93.44 592 SER A CA 1
ATOM 4645 C C . SER A 1 592 ? 6.258 3.076 -33.457 1.00 93.44 592 SER A C 1
ATOM 4647 O O . SER A 1 592 ? 6.838 4.158 -33.496 1.00 93.44 592 SER A O 1
ATOM 4649 N N . LYS A 1 593 ? 6.874 1.905 -33.629 1.00 96.19 593 LYS A N 1
ATOM 4650 C CA . LYS A 1 593 ? 8.292 1.687 -33.952 1.00 96.19 593 LYS A CA 1
ATOM 4651 C C . LYS A 1 593 ? 8.827 2.473 -35.155 1.00 96.19 593 LYS A C 1
ATOM 4653 O O . LYS A 1 593 ? 10.036 2.603 -35.295 1.00 96.19 593 LYS A O 1
ATOM 4658 N N . ASP A 1 594 ? 7.936 2.898 -36.053 1.00 97.50 594 ASP A N 1
ATOM 4659 C CA . ASP A 1 594 ? 8.268 3.624 -37.284 1.00 97.50 594 ASP A CA 1
ATOM 4660 C C . ASP A 1 594 ? 8.226 5.158 -37.074 1.00 97.50 594 ASP A C 1
ATOM 4662 O O . ASP A 1 594 ? 8.443 5.924 -38.014 1.00 97.50 594 ASP A O 1
ATOM 4666 N N . GLN A 1 595 ? 7.913 5.618 -35.854 1.00 97.75 595 GLN A N 1
ATOM 4667 C CA . GLN A 1 595 ? 8.064 7.013 -35.439 1.00 97.75 595 GLN A CA 1
ATOM 4668 C C . GLN A 1 595 ? 9.512 7.259 -34.989 1.00 97.75 595 GLN A C 1
ATOM 4670 O O . GLN A 1 595 ? 10.026 6.447 -34.219 1.00 97.75 595 GLN A O 1
ATOM 4675 N N . PRO A 1 596 ? 10.157 8.356 -35.426 1.00 97.44 596 PRO A N 1
ATOM 4676 C CA . PRO A 1 596 ? 11.459 8.760 -34.910 1.00 97.44 596 PRO A CA 1
ATOM 4677 C C . PRO A 1 596 ? 11.323 9.407 -33.525 1.00 97.44 596 PRO A C 1
ATOM 4679 O O . PRO A 1 596 ? 10.258 9.936 -33.201 1.00 97.44 596 PRO A O 1
ATOM 4682 N N . PHE A 1 597 ? 12.419 9.445 -32.766 1.00 98.12 597 PHE A N 1
ATOM 4683 C CA . PHE A 1 597 ? 12.509 10.137 -31.472 1.00 98.12 597 PHE A CA 1
ATOM 4684 C C . PHE A 1 597 ? 11.822 11.510 -31.397 1.00 98.12 597 PHE A C 1
ATOM 4686 O O . PHE A 1 597 ? 12.083 12.404 -32.212 1.00 98.12 597 PHE A O 1
ATOM 4693 N N . THR A 1 598 ? 11.083 11.732 -30.310 1.00 97.94 598 THR A N 1
ATOM 4694 C CA . THR A 1 598 ? 10.707 13.062 -29.829 1.00 97.94 598 THR A CA 1
ATOM 4695 C C . THR A 1 598 ? 10.997 13.206 -28.323 1.00 97.94 598 THR A C 1
ATOM 4697 O O . THR A 1 598 ? 10.573 12.357 -27.538 1.00 97.94 598 THR A O 1
ATOM 4700 N N . PRO A 1 599 ? 11.634 14.308 -27.859 1.00 98.25 599 PRO A N 1
ATOM 4701 C CA . PRO A 1 599 ? 11.892 14.531 -26.427 1.00 98.25 599 PRO A CA 1
ATOM 4702 C C . PRO A 1 599 ? 10.617 14.516 -25.575 1.00 98.25 599 PRO A C 1
ATOM 4704 O O . PRO A 1 599 ? 10.645 14.176 -24.395 1.00 98.25 599 PRO A O 1
ATOM 4707 N N . LYS A 1 600 ? 9.476 14.852 -26.187 1.00 98.06 600 LYS A N 1
ATOM 4708 C CA . LYS A 1 600 ? 8.160 14.761 -25.559 1.00 98.06 600 LYS A CA 1
ATOM 4709 C C . LYS A 1 600 ? 7.820 13.336 -25.125 1.00 98.06 600 LYS A C 1
ATOM 4711 O O . LYS A 1 600 ? 7.340 13.166 -24.008 1.00 98.06 600 LYS A O 1
ATOM 4716 N N . ASN A 1 601 ? 8.024 12.348 -25.994 1.00 98.25 601 ASN A N 1
ATOM 4717 C CA . ASN A 1 601 ? 7.551 10.978 -25.786 1.00 98.25 601 ASN A CA 1
ATOM 4718 C C . ASN A 1 601 ? 8.536 10.114 -24.976 1.00 98.25 601 ASN A C 1
ATOM 4720 O O . ASN A 1 601 ? 8.241 8.956 -24.693 1.00 98.25 601 ASN A O 1
ATOM 4724 N N . GLU A 1 602 ? 9.680 10.672 -24.573 1.00 98.75 602 GLU A N 1
ATOM 4725 C CA . GLU A 1 602 ? 10.577 10.096 -23.572 1.00 98.75 602 GLU A CA 1
ATOM 4726 C C . GLU A 1 602 ? 10.045 10.384 -22.159 1.00 98.75 602 GLU A C 1
ATOM 4728 O O . GLU A 1 602 ? 10.121 11.511 -21.657 1.00 98.75 602 GLU A O 1
ATOM 4733 N N . ASN A 1 603 ? 9.491 9.365 -21.498 1.00 98.69 603 ASN A N 1
ATOM 4734 C CA . ASN A 1 603 ? 9.007 9.467 -20.125 1.00 98.69 603 ASN A CA 1
ATOM 4735 C C . ASN A 1 603 ? 9.754 8.530 -19.171 1.00 98.69 603 ASN A C 1
ATOM 4737 O O . ASN A 1 603 ? 9.273 7.444 -18.830 1.00 98.69 603 ASN A O 1
ATOM 4741 N N . SER A 1 604 ? 10.880 9.004 -18.628 1.00 98.75 604 SER A N 1
ATOM 4742 C CA . SER A 1 604 ? 11.620 8.269 -17.595 1.00 98.75 604 SER A CA 1
ATOM 4743 C C . SER A 1 604 ? 10.838 8.025 -16.294 1.00 98.75 604 SER A C 1
ATOM 4745 O O . SER A 1 604 ? 11.201 7.107 -15.560 1.00 98.75 604 SER A O 1
ATOM 4747 N N . TYR A 1 605 ? 9.740 8.744 -16.002 1.00 98.44 605 TYR A N 1
ATOM 4748 C CA . TYR A 1 605 ? 8.873 8.422 -14.854 1.00 98.44 605 TYR A CA 1
ATOM 4749 C C . TYR A 1 605 ? 8.138 7.087 -15.059 1.00 98.44 605 TYR A C 1
ATOM 4751 O O . TYR A 1 605 ? 7.853 6.385 -14.086 1.00 98.44 605 TYR A O 1
ATOM 4759 N N . LEU A 1 606 ? 7.887 6.704 -16.314 1.00 97.19 606 LEU A N 1
ATOM 4760 C CA . LEU A 1 606 ? 7.350 5.402 -16.727 1.00 97.19 606 LEU A CA 1
ATOM 4761 C C . LEU A 1 606 ? 8.435 4.489 -17.336 1.00 97.19 606 LEU A C 1
ATOM 4763 O O . LEU A 1 606 ? 8.133 3.550 -18.070 1.00 97.19 606 LEU A O 1
ATOM 4767 N N . SER A 1 607 ? 9.710 4.738 -17.016 1.00 98.81 607 SER A N 1
ATOM 4768 C CA . SER A 1 607 ? 10.781 3.767 -17.259 1.00 98.81 607 SER A CA 1
ATOM 4769 C C . SER A 1 607 ? 10.630 2.557 -16.339 1.00 98.81 607 SER A C 1
ATOM 4771 O O . SER A 1 607 ? 10.199 2.688 -15.188 1.00 98.81 607 SER A O 1
ATOM 4773 N N . TYR A 1 608 ? 11.092 1.388 -16.795 1.00 98.88 608 TYR A N 1
ATOM 4774 C CA . TYR A 1 608 ? 11.165 0.199 -15.937 1.00 98.88 608 TYR A CA 1
ATOM 4775 C C . TYR A 1 608 ? 11.961 0.473 -14.645 1.00 98.88 608 TYR A C 1
ATOM 4777 O O . TYR A 1 608 ? 11.636 -0.058 -13.583 1.00 98.88 608 TYR A O 1
ATOM 4785 N N . ALA A 1 609 ? 12.965 1.354 -14.724 1.00 98.81 609 ALA A N 1
ATOM 4786 C CA . ALA A 1 609 ? 13.796 1.781 -13.610 1.00 98.81 609 ALA A CA 1
ATOM 4787 C C . ALA A 1 609 ? 13.005 2.552 -12.539 1.00 98.81 609 ALA A C 1
ATOM 4789 O O . ALA A 1 609 ? 13.015 2.174 -11.366 1.00 98.81 609 ALA A O 1
ATOM 4790 N N . ALA A 1 610 ? 12.268 3.593 -12.935 1.00 97.88 610 ALA A N 1
ATOM 4791 C CA . ALA A 1 610 ? 11.472 4.402 -12.013 1.00 97.88 610 ALA A CA 1
ATOM 4792 C C . ALA A 1 610 ? 10.267 3.631 -11.441 1.00 97.88 610 ALA A C 1
ATOM 4794 O O . ALA A 1 610 ? 9.940 3.792 -10.265 1.00 97.88 610 ALA A O 1
ATOM 4795 N N . ILE A 1 611 ? 9.641 2.752 -12.235 1.00 95.62 611 ILE A N 1
ATOM 4796 C CA . ILE A 1 611 ? 8.566 1.864 -11.761 1.00 95.62 611 ILE A CA 1
ATOM 4797 C C . ILE A 1 611 ? 9.113 0.873 -10.717 1.00 95.62 611 ILE A C 1
ATOM 4799 O O . ILE A 1 611 ? 8.523 0.734 -9.643 1.00 95.62 611 ILE A O 1
ATOM 4803 N N . THR A 1 612 ? 10.270 0.249 -10.978 1.00 95.44 612 THR A N 1
ATOM 4804 C CA . THR A 1 612 ? 10.963 -0.642 -10.023 1.00 95.44 612 THR A CA 1
ATOM 4805 C C . THR A 1 612 ? 11.292 0.087 -8.719 1.00 95.44 612 THR A C 1
ATOM 4807 O O . THR A 1 612 ? 11.022 -0.424 -7.635 1.00 95.44 612 THR A O 1
ATOM 4810 N N . ALA A 1 613 ? 11.834 1.305 -8.807 1.00 93.00 613 ALA A N 1
ATOM 4811 C CA . ALA A 1 613 ? 12.202 2.109 -7.645 1.00 93.00 613 ALA A CA 1
ATOM 4812 C C . ALA A 1 613 ? 10.992 2.417 -6.744 1.00 93.00 613 ALA A C 1
ATOM 4814 O O . ALA A 1 613 ? 11.024 2.125 -5.546 1.00 93.00 613 ALA A O 1
ATOM 4815 N N . ARG A 1 614 ? 9.878 2.890 -7.326 1.00 93.12 614 ARG A N 1
ATOM 4816 C CA . ARG A 1 614 ? 8.621 3.117 -6.587 1.00 93.12 614 ARG A CA 1
ATOM 4817 C C . ARG A 1 614 ? 8.069 1.825 -5.972 1.00 93.12 614 ARG A C 1
ATOM 4819 O O . ARG A 1 614 ? 7.714 1.819 -4.798 1.00 93.12 614 ARG A O 1
ATOM 4826 N N . SER A 1 615 ? 8.082 0.715 -6.714 1.00 70.00 615 SER A N 1
ATOM 4827 C CA . SER A 1 615 ? 7.592 -0.605 -6.258 1.00 70.00 615 SER A CA 1
ATOM 4828 C C . SER A 1 615 ? 8.410 -1.229 -5.114 1.00 70.00 615 SER A C 1
ATOM 4830 O O . SER A 1 615 ? 7.980 -2.200 -4.481 1.00 70.00 615 SER A O 1
ATOM 4832 N N . LEU A 1 616 ? 9.591 -0.672 -4.833 1.00 77.06 616 LEU A N 1
ATOM 4833 C CA . LEU A 1 616 ? 10.485 -1.061 -3.743 1.00 77.06 616 LEU A CA 1
ATOM 4834 C C . LEU A 1 616 ? 10.542 -0.026 -2.606 1.00 77.06 616 LEU A C 1
ATOM 4836 O O . LEU A 1 616 ? 11.269 -0.261 -1.640 1.00 77.06 616 LEU A O 1
ATOM 4840 N N . ASN A 1 617 ? 9.801 1.085 -2.704 1.00 80.75 617 ASN A N 1
ATOM 4841 C CA . ASN A 1 617 ? 9.962 2.289 -1.879 1.00 80.75 617 ASN A CA 1
ATOM 4842 C C . ASN A 1 617 ? 11.433 2.747 -1.795 1.00 80.75 617 ASN A C 1
ATOM 4844 O O . ASN A 1 617 ? 12.023 2.838 -0.716 1.00 80.75 617 ASN A O 1
ATOM 4848 N N . ALA A 1 618 ? 12.046 2.942 -2.963 1.00 85.06 618 ALA A N 1
ATOM 4849 C CA . ALA A 1 618 ? 13.448 3.294 -3.118 1.00 85.06 618 ALA A CA 1
ATOM 4850 C C . ALA A 1 618 ? 13.632 4.551 -3.975 1.00 85.06 618 ALA A C 1
ATOM 4852 O O . ALA A 1 618 ? 12.924 4.768 -4.958 1.00 85.06 618 ALA A O 1
ATOM 4853 N N . SER A 1 619 ? 14.648 5.339 -3.633 1.00 94.75 619 SER A N 1
ATOM 4854 C CA . SER A 1 619 ? 15.191 6.372 -4.517 1.00 94.75 619 SER A CA 1
ATOM 4855 C C . SER A 1 619 ? 15.985 5.731 -5.665 1.00 94.75 619 SER A C 1
ATOM 4857 O O . SER A 1 619 ? 16.483 4.604 -5.541 1.00 94.75 619 SER A O 1
ATOM 4859 N N . ALA A 1 620 ? 16.095 6.434 -6.798 1.00 98.19 620 ALA A N 1
ATOM 4860 C CA . ALA A 1 620 ? 16.844 5.958 -7.957 1.00 98.19 620 ALA A CA 1
ATOM 4861 C C . ALA A 1 620 ? 17.628 7.066 -8.672 1.00 98.19 620 ALA A C 1
ATOM 4863 O O . ALA A 1 620 ? 17.060 8.075 -9.082 1.00 98.19 620 ALA A O 1
ATOM 4864 N N . ASN A 1 621 ? 18.915 6.810 -8.911 1.00 98.88 621 ASN A N 1
ATOM 4865 C CA . ASN A 1 621 ? 19.715 7.518 -9.911 1.00 98.88 621 ASN A CA 1
ATOM 4866 C C . ASN A 1 621 ? 19.584 6.784 -11.254 1.00 98.88 621 ASN A C 1
ATOM 4868 O O . ASN A 1 621 ? 19.832 5.578 -11.295 1.00 98.88 621 ASN A O 1
ATOM 4872 N N . ILE A 1 622 ? 19.253 7.478 -12.350 1.00 98.88 622 ILE A N 1
ATOM 4873 C CA . ILE A 1 622 ? 19.172 6.875 -13.694 1.00 98.88 622 ILE A CA 1
ATOM 4874 C C . ILE A 1 622 ? 20.293 7.425 -14.587 1.00 98.88 622 ILE A C 1
ATOM 4876 O O . ILE A 1 622 ? 20.154 8.434 -15.275 1.00 98.88 622 ILE A O 1
ATOM 4880 N N . ILE A 1 623 ? 21.436 6.743 -14.561 1.00 98.94 623 ILE A N 1
ATOM 4881 C CA . ILE A 1 623 ? 22.671 7.114 -15.260 1.00 98.94 623 ILE A CA 1
ATOM 4882 C C . ILE A 1 623 ? 22.657 6.487 -16.659 1.00 98.94 623 ILE A C 1
ATOM 4884 O O . ILE A 1 623 ? 23.370 5.523 -16.946 1.00 98.94 623 ILE A O 1
ATOM 4888 N N . ALA A 1 624 ? 21.771 7.010 -17.509 1.00 98.88 624 ALA A N 1
ATOM 4889 C CA . ALA A 1 624 ? 21.496 6.494 -18.847 1.00 98.88 624 ALA A CA 1
ATOM 4890 C C . ALA A 1 624 ? 21.659 7.554 -19.952 1.00 98.88 624 ALA A C 1
ATOM 4892 O O . ALA A 1 624 ? 21.525 8.755 -19.703 1.00 98.88 624 ALA A O 1
ATOM 4893 N N . TRP A 1 625 ? 21.987 7.098 -21.164 1.00 98.88 625 TRP A N 1
ATOM 4894 C CA . TRP A 1 625 ? 22.210 7.943 -22.345 1.00 98.88 625 TRP A CA 1
ATOM 4895 C C . TRP A 1 625 ? 21.856 7.168 -23.625 1.00 98.88 625 TRP A C 1
ATOM 4897 O O . TRP A 1 625 ? 22.380 6.075 -23.855 1.00 98.88 625 TRP A O 1
ATOM 4907 N N . SER A 1 626 ? 20.993 7.705 -24.486 1.00 98.75 626 SER A N 1
ATOM 4908 C CA . SER A 1 626 ? 20.497 6.966 -25.653 1.00 98.75 626 SER A CA 1
ATOM 4909 C C . SER A 1 626 ? 21.572 6.686 -26.694 1.00 98.75 626 SER A C 1
ATOM 4911 O O . SER A 1 626 ? 22.445 7.508 -26.978 1.00 98.75 626 SER A O 1
ATOM 4913 N N . GLY A 1 627 ? 21.519 5.481 -27.262 1.00 98.12 627 GLY A N 1
ATOM 4914 C CA . GLY A 1 627 ? 22.520 4.997 -28.209 1.00 98.12 627 GLY A CA 1
ATOM 4915 C C . GLY A 1 627 ? 23.904 4.710 -27.607 1.00 98.12 627 GLY A C 1
ATOM 4916 O O . GLY A 1 627 ? 24.810 4.383 -28.372 1.00 98.12 627 GLY A O 1
ATOM 4917 N N . ILE A 1 628 ? 24.106 4.816 -26.285 1.00 98.69 628 ILE A N 1
ATOM 4918 C CA . ILE A 1 628 ? 25.411 4.546 -25.661 1.00 98.69 628 ILE A CA 1
ATOM 4919 C C . ILE A 1 628 ? 25.706 3.043 -25.555 1.00 98.69 628 ILE A C 1
ATOM 4921 O O . ILE A 1 628 ? 24.790 2.226 -25.427 1.00 98.69 628 ILE A O 1
ATOM 4925 N N . GLY A 1 629 ? 26.986 2.673 -25.574 1.00 98.50 629 GLY A N 1
ATOM 4926 C CA . GLY A 1 629 ? 27.433 1.300 -25.323 1.00 98.50 629 GLY A CA 1
ATOM 4927 C C . GLY A 1 629 ? 28.699 1.210 -24.471 1.00 98.50 629 GLY A C 1
ATOM 4928 O O . GLY A 1 629 ? 29.186 2.202 -23.914 1.00 98.50 629 GLY A O 1
ATOM 4929 N N . LEU A 1 630 ? 29.222 -0.011 -24.354 1.00 98.69 630 LEU A N 1
ATOM 4930 C CA . LEU A 1 630 ? 30.439 -0.334 -23.601 1.00 98.69 630 LEU A CA 1
ATOM 4931 C C . LEU A 1 630 ? 31.706 -0.305 -24.463 1.00 98.69 630 LEU A C 1
ATOM 4933 O O . LEU A 1 630 ? 32.788 -0.047 -23.942 1.00 98.69 630 LEU A O 1
ATOM 4937 N N . THR A 1 631 ? 31.585 -0.563 -25.765 1.00 98.25 631 THR A N 1
ATOM 4938 C CA . THR A 1 631 ? 32.701 -0.568 -26.728 1.00 98.25 631 THR A CA 1
ATOM 4939 C C . THR A 1 631 ? 32.446 0.298 -27.958 1.00 98.25 631 THR A C 1
ATOM 4941 O O . THR A 1 631 ? 33.400 0.752 -28.591 1.00 98.25 631 THR A O 1
ATOM 4944 N N . MET A 1 632 ? 31.176 0.539 -28.288 1.00 97.88 632 MET A N 1
ATOM 4945 C CA . MET A 1 632 ? 30.735 1.392 -29.389 1.00 97.88 632 MET A CA 1
ATOM 4946 C C . MET A 1 632 ? 29.354 1.983 -29.094 1.00 97.88 632 MET A C 1
ATOM 4948 O O . MET A 1 632 ? 28.528 1.343 -28.449 1.00 97.88 632 MET A O 1
ATOM 4952 N N . ASN A 1 633 ? 29.094 3.189 -29.596 1.00 98.44 633 ASN A N 1
ATOM 4953 C CA . ASN A 1 633 ? 27.748 3.759 -29.617 1.00 98.44 633 ASN A CA 1
ATOM 4954 C C . ASN A 1 633 ? 26.984 3.276 -30.866 1.00 98.44 633 ASN A C 1
ATOM 4956 O O . ASN A 1 633 ? 27.571 2.696 -31.787 1.00 98.44 633 ASN A O 1
ATOM 4960 N N . TYR A 1 634 ? 25.673 3.521 -30.908 1.00 97.31 634 TYR A N 1
ATOM 4961 C CA . TYR A 1 634 ? 24.763 3.048 -31.955 1.00 97.31 634 TYR A CA 1
ATOM 4962 C C . TYR A 1 634 ? 25.297 3.300 -33.374 1.00 97.31 634 TYR A C 1
ATOM 4964 O O . TYR A 1 634 ? 25.778 4.391 -33.692 1.00 97.31 634 TYR A O 1
ATOM 4972 N N . GLY A 1 635 ? 25.246 2.274 -34.229 1.00 94.50 635 GLY A N 1
ATOM 4973 C CA . GLY A 1 635 ? 25.760 2.333 -35.602 1.00 94.50 635 GLY A CA 1
ATOM 4974 C C . GLY A 1 635 ? 27.281 2.513 -35.733 1.00 94.50 635 GLY A C 1
ATOM 4975 O O . GLY A 1 635 ? 27.754 2.788 -36.832 1.00 94.50 635 GLY A O 1
ATOM 4976 N N . GLY A 1 636 ? 28.056 2.398 -34.646 1.00 92.31 636 GLY A N 1
ATOM 4977 C CA . GLY A 1 636 ? 29.482 2.746 -34.641 1.00 92.31 636 GLY A CA 1
ATOM 4978 C C . GLY A 1 636 ? 29.741 4.255 -34.611 1.00 92.31 636 GLY A C 1
ATOM 4979 O O . GLY A 1 636 ? 30.804 4.705 -35.038 1.00 92.31 636 GLY A O 1
ATOM 4980 N N . SER A 1 637 ? 28.774 5.046 -34.133 1.00 92.38 637 SER A N 1
ATOM 4981 C CA . SER A 1 637 ? 28.930 6.494 -33.976 1.00 92.38 637 SER A CA 1
ATOM 4982 C C . SER A 1 637 ? 30.039 6.842 -32.971 1.00 92.38 637 SER A C 1
ATOM 4984 O O . SER A 1 637 ? 30.230 6.182 -31.949 1.00 92.38 637 SER A O 1
ATOM 4986 N N . GLY A 1 638 ? 30.811 7.885 -33.282 1.00 90.94 638 GLY A N 1
ATOM 4987 C CA . GLY A 1 638 ? 31.906 8.345 -32.429 1.00 90.94 638 GLY A CA 1
ATOM 4988 C C . GLY A 1 638 ? 31.415 9.181 -31.245 1.00 90.94 638 GLY A C 1
ATOM 4989 O O . GLY A 1 638 ? 30.446 9.928 -31.362 1.00 90.94 638 GLY A O 1
ATOM 4990 N N . GLY A 1 639 ? 32.110 9.090 -30.113 1.00 94.88 639 GLY A N 1
ATOM 4991 C CA . GLY A 1 639 ? 31.840 9.888 -28.916 1.00 94.88 639 GLY A CA 1
ATOM 4992 C C . GLY A 1 639 ? 32.212 9.147 -27.628 1.00 94.88 639 GLY A C 1
ATOM 4993 O O . GLY A 1 639 ? 32.706 8.022 -27.705 1.00 94.88 639 GLY A O 1
ATOM 4994 N N . PRO A 1 640 ? 31.972 9.757 -26.454 1.00 98.00 640 PRO A N 1
ATOM 4995 C CA . PRO A 1 640 ? 32.160 9.103 -25.160 1.00 98.00 640 PRO A CA 1
ATOM 4996 C C . PRO A 1 640 ? 31.266 7.864 -25.005 1.00 98.00 640 PRO A C 1
ATOM 4998 O O . PRO A 1 640 ? 30.096 7.891 -25.406 1.00 98.00 640 PRO A O 1
ATOM 5001 N N . LEU A 1 641 ? 31.812 6.815 -24.392 1.00 98.69 641 LEU A N 1
ATOM 5002 C CA . LEU A 1 641 ? 31.129 5.571 -24.025 1.00 98.69 641 LEU A CA 1
ATOM 5003 C C . LEU A 1 641 ? 30.602 5.647 -22.581 1.00 98.69 641 LEU A C 1
ATOM 5005 O O . LEU A 1 641 ? 30.851 6.615 -21.855 1.00 98.69 641 LEU A O 1
ATOM 5009 N N . MET A 1 642 ? 29.887 4.616 -22.115 1.00 98.69 642 MET A N 1
ATOM 5010 C CA . MET A 1 642 ? 29.309 4.635 -20.763 1.00 98.69 642 MET A CA 1
ATOM 5011 C C . MET A 1 642 ? 30.378 4.758 -19.661 1.00 98.69 642 MET A C 1
ATOM 5013 O O . MET A 1 642 ? 30.166 5.454 -18.671 1.00 98.69 642 MET A O 1
ATOM 5017 N N . LEU A 1 643 ? 31.562 4.163 -19.853 1.00 98.25 643 LEU A N 1
ATOM 5018 C CA . LEU A 1 643 ? 32.696 4.298 -18.927 1.00 98.25 643 LEU A CA 1
ATOM 5019 C C . LEU A 1 643 ? 33.219 5.743 -18.812 1.00 98.25 643 LEU A C 1
ATOM 5021 O O . LEU A 1 643 ? 33.752 6.105 -17.764 1.00 98.25 643 LEU A O 1
ATOM 5025 N N . ASP A 1 644 ? 33.040 6.575 -19.837 1.00 98.56 644 ASP A N 1
ATOM 5026 C CA . ASP A 1 644 ? 33.478 7.976 -19.832 1.00 98.56 644 ASP A CA 1
ATOM 5027 C C . ASP A 1 644 ? 32.449 8.895 -19.160 1.00 98.56 644 ASP A C 1
ATOM 5029 O O . ASP A 1 644 ? 32.814 9.886 -18.528 1.00 98.56 644 ASP A O 1
ATOM 5033 N N . ARG A 1 645 ? 31.152 8.562 -19.268 1.00 98.56 645 ARG A N 1
ATOM 5034 C CA . ARG A 1 645 ? 30.057 9.360 -18.684 1.00 98.56 645 ARG A CA 1
ATOM 5035 C C . ARG A 1 645 ? 29.662 8.941 -17.267 1.00 98.56 645 ARG A C 1
ATOM 5037 O O . ARG A 1 645 ? 29.194 9.780 -16.505 1.00 98.56 645 ARG A O 1
ATOM 5044 N N . TYR A 1 646 ? 29.880 7.681 -16.883 1.00 98.75 646 TYR A N 1
ATOM 5045 C CA . TYR A 1 646 ? 29.567 7.166 -15.545 1.00 98.75 646 TYR A CA 1
ATOM 5046 C C . TYR A 1 646 ? 30.143 7.974 -14.357 1.00 98.75 646 TYR A C 1
ATOM 5048 O O . TYR A 1 646 ? 29.441 8.063 -13.349 1.00 98.75 646 TYR A O 1
ATOM 5056 N N . PRO A 1 647 ? 31.341 8.602 -14.402 1.00 98.62 647 PRO A N 1
ATOM 5057 C CA . PRO A 1 647 ? 31.834 9.427 -13.290 1.00 98.62 647 PRO A CA 1
ATOM 5058 C C . PRO A 1 647 ? 31.209 10.833 -13.190 1.00 98.62 647 PRO A C 1
ATOM 5060 O O . PRO A 1 647 ? 31.625 11.610 -12.333 1.00 98.62 647 PRO A O 1
ATOM 5063 N N . LEU A 1 648 ? 30.245 11.197 -14.047 1.00 98.81 648 LEU A N 1
ATOM 5064 C CA . LEU A 1 648 ? 29.788 12.584 -14.193 1.00 98.81 648 LEU A CA 1
ATOM 5065 C C . LEU A 1 648 ? 28.468 12.888 -13.462 1.00 98.81 648 LEU A C 1
ATOM 5067 O O . LEU A 1 648 ? 27.548 12.068 -13.382 1.00 98.81 648 LEU A O 1
ATOM 5071 N N . THR A 1 649 ? 28.375 14.125 -12.981 1.00 98.56 649 THR A N 1
ATOM 5072 C CA . THR A 1 649 ? 27.159 14.807 -12.510 1.00 98.56 649 THR A CA 1
ATOM 5073 C C . THR A 1 649 ? 26.481 15.520 -13.678 1.00 98.56 649 THR A C 1
ATOM 5075 O O . THR A 1 649 ? 25.297 15.312 -13.926 1.00 98.56 649 THR A O 1
ATOM 5078 N N . LEU A 1 650 ? 27.258 16.303 -14.439 1.00 98.50 650 LEU A N 1
ATOM 5079 C CA . LEU A 1 650 ? 26.813 17.053 -15.618 1.00 98.50 650 LEU A CA 1
ATOM 5080 C C . LEU A 1 650 ? 27.644 16.616 -16.843 1.00 98.50 650 LEU A C 1
ATOM 5082 O O . LEU A 1 650 ? 28.806 17.019 -16.954 1.00 98.50 650 LEU A O 1
ATOM 5086 N N . PRO A 1 651 ? 27.116 15.756 -17.740 1.00 97.19 651 PRO A N 1
ATOM 5087 C CA . PRO A 1 651 ? 27.922 15.141 -18.797 1.00 97.19 651 PRO A CA 1
ATOM 5088 C C . PRO A 1 651 ? 28.351 16.055 -19.951 1.00 97.19 651 PRO A C 1
ATOM 5090 O O . PRO A 1 651 ? 29.278 15.683 -20.670 1.00 97.19 651 PRO A O 1
ATOM 5093 N N . GLN A 1 652 ? 27.709 17.211 -20.157 1.00 95.31 652 GLN A N 1
ATOM 5094 C CA . GLN A 1 652 ? 28.156 18.219 -21.125 1.00 95.31 652 GLN A CA 1
ATOM 5095 C C . GLN A 1 652 ? 29.264 19.099 -20.524 1.00 95.31 652 GLN A C 1
ATOM 5097 O O . GLN A 1 652 ? 30.308 19.274 -21.150 1.00 95.31 652 GLN A O 1
ATOM 5102 N N . SER A 1 653 ? 29.070 19.603 -19.301 1.00 95.62 653 SER A N 1
ATOM 5103 C CA . SER A 1 653 ? 30.031 20.470 -18.600 1.00 95.62 653 SER A CA 1
ATOM 5104 C C . SER A 1 653 ? 31.205 19.727 -17.937 1.00 95.62 653 SER A C 1
ATOM 5106 O O . SER A 1 653 ? 32.136 20.364 -17.449 1.00 95.62 653 SER A O 1
ATOM 5108 N N . GLY A 1 654 ? 31.186 18.390 -17.890 1.00 97.06 654 GLY A N 1
ATOM 5109 C CA . GLY A 1 654 ? 32.280 17.561 -17.358 1.00 97.06 654 GLY A CA 1
ATOM 5110 C C . GLY A 1 654 ? 32.409 17.544 -15.827 1.00 97.06 654 GLY A C 1
ATOM 5111 O O . GLY A 1 654 ? 33.417 17.061 -15.300 1.00 97.06 654 GLY A O 1
ATOM 5112 N N . VAL A 1 655 ? 31.407 18.052 -15.100 1.00 98.31 655 VAL A N 1
ATOM 5113 C CA . VAL A 1 655 ? 31.405 18.088 -13.628 1.00 98.31 655 VAL A CA 1
ATOM 5114 C C . VAL A 1 655 ? 31.361 16.661 -13.083 1.00 98.31 655 VAL A C 1
ATOM 5116 O O . VAL A 1 655 ? 30.472 15.889 -13.440 1.00 98.31 655 VAL A O 1
ATOM 5119 N N . GLN A 1 656 ? 32.322 16.313 -12.226 1.00 98.44 656 GLN A N 1
ATOM 5120 C CA . GLN A 1 656 ? 32.454 14.981 -11.624 1.00 98.44 656 GLN A CA 1
ATOM 5121 C C . GLN A 1 656 ? 31.402 14.736 -10.530 1.00 98.44 656 GLN A C 1
ATOM 5123 O O . GLN A 1 656 ? 30.851 15.681 -9.962 1.00 98.44 656 GLN A O 1
ATOM 5128 N N . TRP A 1 657 ? 31.149 13.468 -10.216 1.00 98.56 657 TRP A N 1
ATOM 5129 C CA . TRP A 1 657 ? 30.294 13.020 -9.114 1.00 98.56 657 TRP A CA 1
ATOM 5130 C C . TRP A 1 657 ? 31.136 12.500 -7.937 1.00 98.56 657 TRP A C 1
ATOM 5132 O O . TRP A 1 657 ? 32.005 11.652 -8.144 1.00 98.56 657 TRP A O 1
ATOM 5142 N N . ASP A 1 658 ? 30.873 12.955 -6.701 1.00 97.56 658 ASP A N 1
ATOM 5143 C CA . ASP A 1 658 ? 31.379 12.244 -5.513 1.00 97.56 658 ASP A CA 1
ATOM 5144 C C . ASP A 1 658 ? 30.420 11.094 -5.183 1.00 97.56 658 ASP A C 1
ATOM 5146 O O . ASP A 1 658 ? 29.315 11.283 -4.670 1.00 97.56 658 ASP A O 1
ATOM 5150 N N . PHE A 1 659 ? 30.881 9.879 -5.468 1.00 96.94 659 PHE A N 1
ATOM 5151 C CA . PHE A 1 659 ? 30.159 8.634 -5.231 1.00 96.94 659 PHE A CA 1
ATOM 5152 C C . PHE A 1 659 ? 29.770 8.397 -3.762 1.00 96.94 659 PHE A C 1
ATOM 5154 O O . PHE A 1 659 ? 28.870 7.600 -3.505 1.00 96.94 659 PHE A O 1
ATOM 5161 N N . LYS A 1 660 ? 30.369 9.104 -2.795 1.00 95.31 660 LYS A N 1
ATOM 5162 C CA . LYS A 1 660 ? 29.959 9.044 -1.380 1.00 95.31 660 LYS A CA 1
ATOM 5163 C C . LYS A 1 660 ? 28.584 9.660 -1.126 1.00 95.31 660 LYS A C 1
ATOM 5165 O O . LYS A 1 660 ? 27.928 9.267 -0.168 1.00 95.31 660 LYS A O 1
ATOM 5170 N N . ASN A 1 661 ? 28.142 10.595 -1.971 1.00 90.94 661 ASN A N 1
ATOM 5171 C CA . ASN A 1 661 ? 26.865 11.295 -1.800 1.00 90.94 661 ASN A CA 1
ATOM 5172 C C . ASN A 1 661 ? 25.652 10.370 -2.000 1.00 90.94 661 ASN A C 1
ATOM 5174 O O . ASN A 1 661 ? 24.554 10.690 -1.553 1.00 90.94 661 ASN A O 1
ATOM 5178 N N . TYR A 1 662 ? 25.833 9.227 -2.669 1.00 96.19 662 TYR A N 1
ATOM 5179 C CA . TYR A 1 662 ? 24.778 8.242 -2.887 1.00 96.19 662 TYR A CA 1
ATOM 5180 C C . TYR A 1 662 ? 25.377 6.841 -3.010 1.00 96.19 662 TYR A C 1
ATOM 5182 O O . TYR A 1 662 ? 25.924 6.486 -4.056 1.00 96.19 662 TYR A O 1
ATOM 5190 N N . VAL A 1 663 ? 25.258 6.047 -1.942 1.00 97.81 663 VAL A N 1
ATOM 5191 C CA . VAL A 1 663 ? 25.712 4.649 -1.882 1.00 97.81 663 VAL A CA 1
ATOM 5192 C C . VAL A 1 663 ? 24.488 3.725 -1.974 1.00 97.81 663 VAL A C 1
ATOM 5194 O O . VAL A 1 663 ? 23.781 3.554 -0.978 1.00 97.81 663 VAL A O 1
ATOM 5197 N N . PRO A 1 664 ? 24.189 3.145 -3.150 1.00 98.31 664 PRO A N 1
ATOM 5198 C CA . PRO A 1 664 ? 23.024 2.298 -3.342 1.00 98.31 664 PRO A CA 1
ATOM 5199 C C . PRO A 1 664 ? 23.261 0.870 -2.846 1.00 98.31 664 PRO A C 1
ATOM 5201 O O . PRO A 1 664 ? 24.347 0.306 -3.013 1.00 98.31 664 PRO A O 1
ATOM 5204 N N . GLN A 1 665 ? 22.222 0.231 -2.302 1.00 98.69 665 GLN A N 1
ATOM 5205 C CA . GLN A 1 665 ? 22.278 -1.199 -1.970 1.00 98.69 665 GLN A CA 1
ATOM 5206 C C . GLN A 1 665 ? 22.090 -2.089 -3.213 1.00 98.69 665 GLN A C 1
ATOM 5208 O O . GLN A 1 665 ? 22.446 -3.270 -3.173 1.00 98.69 665 GLN A O 1
ATOM 5213 N N . VAL A 1 666 ? 21.570 -1.520 -4.309 1.00 98.88 666 VAL A N 1
ATOM 5214 C CA . VAL A 1 666 ? 21.337 -2.181 -5.601 1.00 98.88 666 VAL A CA 1
ATOM 5215 C C . VAL A 1 666 ? 21.904 -1.344 -6.750 1.00 98.88 666 VAL A C 1
ATOM 5217 O O . VAL A 1 666 ? 21.623 -0.153 -6.850 1.00 98.88 666 VAL A O 1
ATOM 5220 N N . VAL A 1 667 ? 22.627 -1.972 -7.676 1.00 98.94 667 VAL A N 1
ATOM 5221 C CA . VAL A 1 667 ? 22.994 -1.371 -8.967 1.00 98.94 667 VAL A CA 1
ATOM 5222 C C . VAL A 1 667 ? 22.464 -2.242 -10.096 1.00 98.94 667 VAL A C 1
ATOM 5224 O O . VAL A 1 667 ? 22.637 -3.458 -10.073 1.00 98.94 667 VAL A O 1
ATOM 5227 N N . VAL A 1 668 ? 21.823 -1.633 -11.088 1.00 98.94 668 VAL A N 1
ATOM 5228 C CA . VAL A 1 668 ? 21.213 -2.325 -12.231 1.00 98.94 668 VAL A CA 1
ATOM 5229 C C . VAL A 1 668 ? 21.899 -1.848 -13.503 1.00 98.94 668 VAL A C 1
ATOM 5231 O O . VAL A 1 668 ? 21.876 -0.660 -13.806 1.00 98.94 668 VAL A O 1
ATOM 5234 N N . ILE A 1 669 ? 22.525 -2.759 -14.244 1.00 98.94 669 ILE A N 1
ATOM 5235 C CA . ILE A 1 669 ? 23.261 -2.448 -15.474 1.00 98.94 669 ILE A CA 1
ATOM 5236 C C . ILE A 1 669 ? 22.508 -3.074 -16.645 1.00 98.94 669 ILE A C 1
ATOM 5238 O O . ILE A 1 669 ? 22.512 -4.297 -16.751 1.00 98.94 669 ILE A O 1
ATOM 5242 N N . ASN A 1 670 ? 21.894 -2.275 -17.521 1.00 98.88 670 ASN A N 1
ATOM 5243 C CA . ASN A 1 670 ? 21.301 -2.759 -18.774 1.00 98.88 670 ASN A CA 1
ATOM 5244 C C . ASN A 1 670 ? 22.012 -2.103 -19.964 1.00 98.88 670 ASN A C 1
ATOM 5246 O O . ASN A 1 670 ? 21.685 -0.984 -20.361 1.00 98.88 670 ASN A O 1
ATOM 5250 N N . LEU A 1 671 ? 23.047 -2.781 -20.465 1.00 98.88 671 LEU A N 1
ATOM 5251 C CA . LEU A 1 671 ? 23.949 -2.301 -21.513 1.00 98.88 671 LEU A CA 1
ATOM 5252 C C . LEU A 1 671 ? 24.331 -3.440 -22.456 1.00 98.88 671 LEU A C 1
ATOM 5254 O O . LEU A 1 671 ? 24.481 -4.590 -22.043 1.00 98.88 671 LEU A O 1
ATOM 5258 N N . GLY A 1 672 ? 24.572 -3.079 -23.713 1.00 98.44 672 GLY A N 1
ATOM 5259 C CA . GLY A 1 672 ? 24.981 -3.998 -24.775 1.00 98.44 672 GLY A CA 1
ATOM 5260 C C . GLY A 1 672 ? 24.065 -3.958 -25.995 1.00 98.44 672 GLY A C 1
ATOM 5261 O O . GLY A 1 672 ? 24.443 -4.471 -27.044 1.00 98.44 672 GLY A O 1
ATOM 5262 N N . THR A 1 673 ? 22.904 -3.297 -25.916 1.00 98.62 673 THR A N 1
ATOM 5263 C CA . THR A 1 673 ? 22.005 -3.123 -27.068 1.00 98.62 673 THR A CA 1
ATOM 5264 C C . THR A 1 673 ? 22.751 -2.491 -28.239 1.00 98.62 673 THR A C 1
ATOM 5266 O O . THR A 1 673 ? 22.750 -3.034 -29.338 1.00 98.62 673 THR A O 1
ATOM 5269 N N . ASN A 1 674 ? 23.477 -1.399 -27.995 1.00 98.50 674 ASN A N 1
ATOM 5270 C CA . ASN A 1 674 ? 24.214 -0.674 -29.035 1.00 98.50 674 ASN A CA 1
ATOM 5271 C C . ASN A 1 674 ? 25.521 -1.357 -29.472 1.00 98.50 674 ASN A C 1
ATOM 5273 O O . ASN A 1 674 ? 25.963 -1.150 -30.600 1.00 98.50 674 ASN A O 1
ATOM 5277 N N . ASP A 1 675 ? 26.078 -2.233 -28.630 1.00 98.62 675 ASP A N 1
ATOM 5278 C CA . ASP A 1 675 ? 27.215 -3.097 -28.963 1.00 98.62 675 ASP A CA 1
ATOM 5279 C C . ASP A 1 675 ? 26.816 -4.302 -29.850 1.00 98.62 675 ASP A C 1
ATOM 5281 O O . ASP A 1 675 ? 27.689 -4.941 -30.438 1.00 98.62 675 ASP A O 1
ATOM 5285 N N . PHE A 1 676 ? 25.519 -4.634 -29.967 1.00 98.44 676 PHE A N 1
ATOM 5286 C CA . PHE A 1 676 ? 25.041 -5.822 -30.702 1.00 98.44 676 PHE A CA 1
ATOM 5287 C C . PHE A 1 676 ? 23.859 -5.594 -31.666 1.00 98.44 676 PHE A C 1
ATOM 5289 O O . PHE A 1 676 ? 23.476 -6.531 -32.367 1.00 98.44 676 PHE A O 1
ATOM 5296 N N . SER A 1 677 ? 23.302 -4.381 -31.764 1.00 94.81 677 SER A N 1
ATOM 5297 C CA . SER A 1 677 ? 22.153 -4.063 -32.636 1.00 94.81 677 SER A CA 1
ATOM 5298 C C . SER A 1 677 ? 22.494 -3.869 -34.117 1.00 94.81 677 SER A C 1
ATOM 5300 O O . SER A 1 677 ? 21.594 -3.901 -34.954 1.00 94.81 677 SER A O 1
ATOM 5302 N N . THR A 1 678 ? 23.770 -3.653 -34.458 1.00 93.88 678 THR A N 1
ATOM 5303 C CA . THR A 1 678 ? 24.215 -3.376 -35.837 1.00 93.88 678 THR A CA 1
ATOM 5304 C C . THR A 1 678 ? 25.375 -4.285 -36.255 1.00 93.88 678 THR A C 1
ATOM 5306 O O . THR A 1 678 ? 25.144 -5.406 -36.700 1.00 93.88 678 THR A O 1
ATOM 5309 N N . THR A 1 679 ? 26.626 -3.843 -36.101 1.00 91.94 679 THR A N 1
ATOM 5310 C CA . THR A 1 679 ? 27.807 -4.716 -36.212 1.00 91.94 679 THR A CA 1
ATOM 5311 C C . THR A 1 679 ? 28.144 -5.244 -34.817 1.00 91.94 679 THR A C 1
ATOM 5313 O O . THR A 1 679 ? 28.429 -4.419 -33.953 1.00 91.94 679 THR A O 1
ATOM 5316 N N . PRO A 1 680 ? 28.131 -6.568 -34.567 1.00 93.94 680 PRO A N 1
ATOM 5317 C CA . PRO A 1 680 ? 28.469 -7.125 -33.259 1.00 93.94 680 PRO A CA 1
ATOM 5318 C C . PRO A 1 680 ? 29.867 -6.721 -32.777 1.00 93.94 680 PRO A C 1
ATOM 5320 O O . PRO A 1 680 ? 30.853 -6.887 -33.500 1.00 93.94 680 PRO A O 1
ATOM 5323 N N . ALA A 1 681 ? 29.954 -6.246 -31.535 1.00 96.25 681 ALA A N 1
ATOM 5324 C CA . ALA A 1 681 ? 31.211 -5.924 -30.879 1.00 96.25 681 ALA A CA 1
ATOM 5325 C C . ALA A 1 681 ? 32.130 -7.151 -30.746 1.00 96.25 681 ALA A C 1
ATOM 5327 O O . ALA A 1 681 ? 31.683 -8.289 -30.567 1.00 96.25 681 ALA A O 1
ATOM 5328 N N . ASP A 1 682 ? 33.446 -6.911 -30.768 1.00 97.94 682 ASP A N 1
ATOM 5329 C CA . ASP A 1 682 ? 34.421 -7.955 -30.449 1.00 97.94 682 ASP A CA 1
ATOM 5330 C C . ASP A 1 682 ? 34.205 -8.463 -29.016 1.00 97.94 682 ASP A C 1
ATOM 5332 O O . ASP A 1 682 ? 34.212 -7.692 -28.052 1.00 97.94 682 ASP A O 1
ATOM 5336 N N . ARG A 1 683 ? 34.086 -9.788 -28.886 1.00 98.06 683 ARG A N 1
ATOM 5337 C CA . ARG A 1 683 ? 33.874 -10.492 -27.618 1.00 98.06 683 ARG A CA 1
ATOM 5338 C C . ARG A 1 683 ? 34.883 -10.078 -26.548 1.00 98.06 683 ARG A C 1
ATOM 5340 O O . ARG A 1 683 ? 34.508 -9.893 -25.392 1.00 98.06 683 ARG A O 1
ATOM 5347 N N . THR A 1 684 ? 36.159 -9.954 -26.912 1.00 98.25 684 THR A N 1
ATOM 5348 C CA . THR A 1 684 ? 37.234 -9.672 -25.950 1.00 98.25 684 THR A CA 1
ATOM 5349 C C . THR A 1 684 ? 37.131 -8.243 -25.432 1.00 98.25 684 THR A C 1
ATOM 5351 O O . THR A 1 684 ? 37.181 -8.032 -24.219 1.00 98.25 684 THR A O 1
ATOM 5354 N N . LYS A 1 685 ? 36.906 -7.267 -26.320 1.00 98.44 685 LYS A N 1
ATOM 5355 C CA . LYS A 1 685 ? 36.639 -5.870 -25.948 1.00 98.44 685 LYS A CA 1
ATOM 5356 C C . LYS A 1 685 ? 35.394 -5.748 -25.072 1.00 98.44 685 LYS A C 1
ATOM 5358 O O . LYS A 1 685 ? 35.481 -5.136 -24.011 1.00 98.44 685 LYS A O 1
ATOM 5363 N N . PHE A 1 686 ? 34.275 -6.362 -25.464 1.00 98.81 686 PHE A N 1
ATOM 5364 C CA . PHE A 1 686 ? 33.008 -6.242 -24.734 1.00 98.81 686 PHE A CA 1
ATOM 5365 C C . PHE A 1 686 ? 33.101 -6.818 -23.317 1.00 98.81 686 PHE A C 1
ATOM 5367 O O . PHE A 1 686 ? 32.782 -6.132 -22.348 1.00 98.81 686 PHE A O 1
ATOM 5374 N N . ILE A 1 687 ? 33.630 -8.039 -23.171 1.00 98.81 687 ILE A N 1
ATOM 5375 C CA . ILE A 1 687 ? 33.831 -8.669 -21.857 1.00 98.81 687 ILE A CA 1
ATOM 5376 C C . ILE A 1 687 ? 34.806 -7.852 -20.993 1.00 98.81 687 ILE A C 1
ATOM 5378 O O . ILE A 1 687 ? 34.602 -7.744 -19.785 1.00 98.81 687 ILE A O 1
ATOM 5382 N N . THR A 1 688 ? 35.836 -7.242 -21.590 1.00 98.75 688 THR A N 1
ATOM 5383 C CA . THR A 1 688 ? 36.786 -6.381 -20.863 1.00 98.75 688 THR A CA 1
ATOM 5384 C C . THR A 1 688 ? 36.112 -5.103 -20.356 1.00 98.75 688 THR A C 1
ATOM 5386 O O . THR A 1 688 ? 36.200 -4.812 -19.165 1.00 98.75 688 THR A O 1
ATOM 5389 N N . ALA A 1 689 ? 35.382 -4.384 -21.213 1.00 98.81 689 ALA A N 1
ATOM 5390 C CA . ALA A 1 689 ? 34.691 -3.147 -20.847 1.00 98.81 689 ALA A CA 1
ATOM 5391 C C . ALA A 1 689 ? 33.580 -3.376 -19.805 1.00 98.81 689 ALA A C 1
ATOM 5393 O O . ALA A 1 689 ? 33.449 -2.601 -18.856 1.00 98.81 689 ALA A O 1
ATOM 5394 N N . TYR A 1 690 ? 32.822 -4.474 -19.915 1.00 98.88 690 TYR A N 1
ATOM 5395 C CA . TYR A 1 690 ? 31.810 -4.834 -18.915 1.00 98.88 690 TYR A CA 1
ATOM 5396 C C . TYR A 1 690 ? 32.464 -5.191 -17.565 1.00 98.88 690 TYR A C 1
ATOM 5398 O O . TYR A 1 690 ? 32.018 -4.716 -16.518 1.00 98.88 690 TYR A O 1
ATOM 5406 N N . LYS A 1 691 ? 33.564 -5.966 -17.565 1.00 98.81 691 LYS A N 1
ATOM 5407 C CA . LYS A 1 691 ? 34.341 -6.240 -16.340 1.00 98.81 691 LYS A CA 1
ATOM 5408 C C . LYS A 1 691 ? 34.897 -4.963 -15.718 1.00 98.81 691 LYS A C 1
ATOM 5410 O O . LYS A 1 691 ? 34.892 -4.849 -14.492 1.00 98.81 691 LYS A O 1
ATOM 5415 N N . GLU A 1 692 ? 35.334 -3.997 -16.523 1.00 98.88 692 GLU A N 1
ATOM 5416 C CA . GLU A 1 692 ? 35.764 -2.695 -16.019 1.00 98.88 692 GLU A CA 1
ATOM 5417 C C . GLU A 1 692 ? 34.605 -1.927 -15.367 1.00 98.88 692 GLU A C 1
ATOM 5419 O O . GLU A 1 692 ? 34.764 -1.462 -14.239 1.00 98.88 692 GLU A O 1
ATOM 5424 N N . LEU A 1 693 ? 33.424 -1.859 -15.997 1.00 98.88 693 LEU A N 1
ATOM 5425 C CA . LEU A 1 693 ? 32.259 -1.183 -15.411 1.00 98.88 693 LEU A CA 1
ATOM 5426 C C . LEU A 1 693 ? 31.865 -1.805 -14.064 1.00 98.88 693 LEU A C 1
ATOM 5428 O O . LEU A 1 693 ? 31.745 -1.086 -13.074 1.00 98.88 693 LEU A O 1
ATOM 5432 N N . VAL A 1 694 ? 31.739 -3.135 -13.994 1.00 98.81 694 VAL A N 1
ATOM 5433 C CA . VAL A 1 694 ? 31.420 -3.843 -12.739 1.00 98.81 694 VAL A CA 1
ATOM 5434 C C . VAL A 1 694 ? 32.514 -3.622 -11.684 1.00 98.81 694 VAL A C 1
ATOM 5436 O O . VAL A 1 694 ? 32.200 -3.437 -10.510 1.00 98.81 694 VAL A O 1
ATOM 5439 N N . THR A 1 695 ? 33.789 -3.536 -12.083 1.00 98.69 695 THR A N 1
ATOM 5440 C CA . THR A 1 695 ? 34.900 -3.204 -11.170 1.00 98.69 695 THR A CA 1
ATOM 5441 C C . THR A 1 695 ? 34.815 -1.767 -10.648 1.00 98.69 695 THR A C 1
ATOM 5443 O O . THR A 1 695 ? 35.018 -1.549 -9.452 1.00 98.69 695 THR A O 1
ATOM 5446 N N . ARG A 1 696 ? 34.480 -0.781 -11.494 1.00 98.69 696 ARG A N 1
ATOM 5447 C CA . ARG A 1 696 ? 34.282 0.619 -11.074 1.00 98.69 696 ARG A CA 1
ATOM 5448 C C . ARG A 1 696 ? 33.086 0.746 -10.122 1.00 98.69 696 ARG A C 1
ATOM 5450 O O . ARG A 1 696 ? 33.225 1.345 -9.059 1.00 98.69 696 ARG A O 1
ATOM 5457 N N . VAL A 1 697 ? 31.961 0.096 -10.436 1.00 98.75 697 VAL A N 1
ATOM 5458 C CA . VAL A 1 697 ? 30.784 0.002 -9.549 1.00 98.75 697 VAL A CA 1
ATOM 5459 C C . VAL A 1 697 ? 31.160 -0.621 -8.200 1.00 98.75 697 VAL A C 1
ATOM 5461 O O . VAL A 1 697 ? 30.840 -0.062 -7.156 1.00 98.75 697 VAL A O 1
ATOM 5464 N N . ARG A 1 698 ? 31.887 -1.746 -8.194 1.00 98.19 698 ARG A N 1
ATOM 5465 C CA . ARG A 1 698 ? 32.312 -2.435 -6.963 1.00 98.19 698 ARG A CA 1
ATOM 5466 C C . ARG A 1 698 ? 33.319 -1.626 -6.136 1.00 98.19 698 ARG A C 1
ATOM 5468 O O . ARG A 1 698 ? 33.273 -1.703 -4.911 1.00 98.19 698 ARG A O 1
ATOM 5475 N N . THR A 1 699 ? 34.196 -0.859 -6.788 1.00 98.19 699 THR A N 1
ATOM 5476 C CA . THR A 1 699 ? 35.147 0.065 -6.141 1.00 98.19 699 THR A CA 1
ATOM 5477 C C . THR A 1 699 ? 34.421 1.206 -5.433 1.00 98.19 699 THR A C 1
ATOM 5479 O O . THR A 1 699 ? 34.738 1.510 -4.286 1.00 98.19 699 THR A O 1
ATOM 5482 N N . ASN A 1 700 ? 33.429 1.808 -6.093 1.00 98.06 700 ASN A N 1
ATOM 5483 C CA . ASN A 1 700 ? 32.653 2.914 -5.533 1.00 98.06 700 ASN A CA 1
ATOM 5484 C C . ASN A 1 700 ? 31.677 2.435 -4.447 1.00 98.06 700 ASN A C 1
ATOM 5486 O O . ASN A 1 700 ? 31.481 3.122 -3.446 1.00 98.06 700 ASN A O 1
ATOM 5490 N N . TYR A 1 701 ? 31.099 1.242 -4.624 1.00 98.31 701 TYR A N 1
ATOM 5491 C CA . TYR A 1 701 ? 30.052 0.680 -3.769 1.00 98.31 701 TYR A CA 1
ATOM 5492 C C . TYR A 1 701 ? 30.402 -0.739 -3.262 1.00 98.31 701 TYR A C 1
ATOM 5494 O O . TYR A 1 701 ? 29.857 -1.750 -3.741 1.00 98.31 701 TYR A O 1
ATOM 5502 N N . PRO A 1 702 ? 31.303 -0.859 -2.266 1.00 96.06 702 PRO A N 1
ATOM 5503 C CA . PRO A 1 702 ? 31.608 -2.134 -1.626 1.00 96.06 702 PRO A CA 1
ATOM 5504 C C . PRO A 1 702 ? 30.345 -2.807 -1.066 1.00 96.06 702 PRO A C 1
ATOM 5506 O O . PRO A 1 702 ? 29.605 -2.226 -0.279 1.00 96.06 702 PRO A O 1
ATOM 5509 N N . GLY A 1 703 ? 30.089 -4.053 -1.472 1.00 92.31 703 GLY A N 1
ATOM 5510 C CA . GLY A 1 703 ? 28.971 -4.857 -0.962 1.00 92.31 703 GLY A CA 1
ATOM 5511 C C . GLY A 1 703 ? 27.591 -4.619 -1.597 1.00 92.31 703 GLY A C 1
ATOM 5512 O O . GLY A 1 703 ? 26.657 -5.333 -1.217 1.00 92.31 703 GLY A O 1
ATOM 5513 N N . THR A 1 704 ? 27.448 -3.699 -2.564 1.00 98.38 704 THR A N 1
ATOM 5514 C CA . THR A 1 704 ? 26.188 -3.498 -3.318 1.00 98.38 704 THR A CA 1
ATOM 5515 C C . THR A 1 704 ? 25.798 -4.725 -4.159 1.00 98.38 704 THR A C 1
ATOM 5517 O O . THR A 1 704 ? 26.666 -5.502 -4.575 1.00 98.38 704 THR A O 1
ATOM 5520 N N . HIS A 1 705 ? 24.504 -4.916 -4.415 1.00 98.81 705 HIS A N 1
ATOM 5521 C CA . HIS A 1 705 ? 23.963 -6.006 -5.232 1.00 98.81 705 HIS A CA 1
ATOM 5522 C C . HIS A 1 705 ? 23.882 -5.572 -6.702 1.00 98.81 705 HIS A C 1
ATOM 5524 O O . HIS A 1 705 ? 23.085 -4.702 -7.038 1.00 98.81 705 HIS A O 1
ATOM 5530 N N . ILE A 1 706 ? 24.698 -6.166 -7.576 1.00 98.94 706 ILE A N 1
ATOM 5531 C CA . ILE A 1 706 ? 24.818 -5.766 -8.985 1.00 98.94 706 ILE A CA 1
ATOM 5532 C C . ILE A 1 706 ? 23.989 -6.712 -9.862 1.00 98.94 706 ILE A C 1
ATOM 5534 O O . ILE A 1 706 ? 24.299 -7.897 -9.957 1.00 98.94 706 ILE A O 1
ATOM 5538 N N . PHE A 1 707 ? 22.962 -6.199 -10.534 1.00 98.88 707 PHE A N 1
ATOM 5539 C CA . PHE A 1 707 ? 22.115 -6.938 -11.472 1.00 98.88 707 PHE A CA 1
ATOM 5540 C C . PHE A 1 707 ? 22.506 -6.574 -12.907 1.00 98.88 707 PHE A C 1
ATOM 5542 O O . PHE A 1 707 ? 22.209 -5.484 -13.394 1.00 98.88 707 PHE A O 1
ATOM 5549 N N . CYS A 1 708 ? 23.200 -7.486 -13.582 1.00 98.88 708 CYS A N 1
ATOM 5550 C CA . CYS A 1 708 ? 23.594 -7.339 -14.978 1.00 98.88 708 CYS A CA 1
ATOM 5551 C C . CYS A 1 708 ? 22.474 -7.882 -15.872 1.00 98.88 708 CYS A C 1
ATOM 5553 O O . CYS A 1 708 ? 22.176 -9.079 -15.852 1.00 98.88 708 CYS A O 1
ATOM 5555 N N . CYS A 1 709 ? 21.843 -6.983 -16.617 1.00 98.88 709 CYS A N 1
ATOM 5556 C CA . CYS A 1 709 ? 20.641 -7.219 -17.400 1.00 98.88 709 CYS A CA 1
ATOM 5557 C C . CYS A 1 709 ? 20.959 -7.359 -18.893 1.00 98.88 709 CYS A C 1
ATOM 5559 O O . CYS A 1 709 ? 21.917 -6.773 -19.394 1.00 98.88 709 CYS A O 1
ATOM 5561 N N . VAL A 1 710 ? 20.119 -8.109 -19.606 1.00 98.75 710 VAL A N 1
ATOM 5562 C CA . VAL A 1 710 ? 20.078 -8.153 -21.075 1.00 98.75 710 VAL A CA 1
ATOM 5563 C C . VAL A 1 710 ? 18.618 -8.091 -21.525 1.00 98.75 710 VAL A C 1
ATOM 5565 O O . VAL A 1 710 ? 17.774 -8.775 -20.947 1.00 98.75 710 VAL A O 1
ATOM 5568 N N . GLY A 1 711 ? 18.332 -7.306 -22.568 1.00 96.69 711 GLY A N 1
ATOM 5569 C CA . GLY A 1 711 ? 17.006 -7.192 -23.187 1.00 96.69 711 GLY A CA 1
ATOM 5570 C C . GLY A 1 711 ? 16.275 -5.869 -22.888 1.00 96.69 711 GLY A C 1
ATOM 5571 O O . GLY A 1 711 ? 16.758 -5.058 -22.095 1.00 96.69 711 GLY A O 1
ATOM 5572 N N . PRO A 1 712 ? 15.114 -5.622 -23.527 1.00 98.31 712 PRO A N 1
ATOM 5573 C CA . PRO A 1 712 ? 14.351 -6.570 -24.348 1.00 98.31 712 PRO A CA 1
ATOM 5574 C C . PRO A 1 712 ? 14.539 -6.390 -25.871 1.00 98.31 712 PRO A C 1
ATOM 5576 O O . PRO A 1 712 ? 13.984 -7.167 -26.643 1.00 98.31 712 PRO A O 1
ATOM 5579 N N . MET A 1 713 ? 15.289 -5.376 -26.326 1.00 98.62 713 MET A N 1
ATOM 5580 C CA . MET A 1 713 ? 15.356 -4.985 -27.750 1.00 98.62 713 MET A CA 1
ATOM 5581 C C . MET A 1 713 ? 16.266 -5.859 -28.632 1.00 98.62 713 MET A C 1
ATOM 5583 O O . MET A 1 713 ? 16.063 -5.925 -29.845 1.00 98.62 713 MET A O 1
ATOM 5587 N N . LEU A 1 714 ? 17.289 -6.508 -28.064 1.00 98.19 714 LEU A N 1
ATOM 5588 C CA . LEU A 1 714 ? 18.180 -7.378 -28.839 1.00 98.19 714 LEU A CA 1
ATOM 5589 C C . LEU A 1 714 ? 17.449 -8.634 -29.324 1.00 98.19 714 LEU A C 1
ATOM 5591 O O . LEU A 1 714 ? 16.628 -9.207 -28.612 1.00 98.19 714 LEU A O 1
ATOM 5595 N N . TRP A 1 715 ? 17.818 -9.104 -30.516 1.00 96.75 715 TRP A N 1
ATOM 5596 C CA . TRP A 1 715 ? 17.238 -10.284 -31.157 1.00 96.75 715 TRP A CA 1
ATOM 5597 C C . TRP A 1 715 ? 18.311 -11.149 -31.836 1.00 96.75 715 TRP A C 1
ATOM 5599 O O . TRP A 1 715 ? 19.437 -10.703 -32.083 1.00 96.75 715 TRP A O 1
ATOM 5609 N N . GLY A 1 716 ? 17.961 -12.406 -32.128 1.00 96.81 716 GLY A N 1
ATOM 5610 C CA . GLY A 1 716 ? 18.806 -13.354 -32.865 1.00 96.81 716 GLY A CA 1
ATOM 5611 C C . GLY A 1 716 ? 20.224 -13.505 -32.298 1.00 96.81 716 GLY A C 1
ATOM 5612 O O . GLY A 1 716 ? 20.443 -13.463 -31.088 1.00 96.81 716 GLY A O 1
ATOM 5613 N N . SER A 1 717 ? 21.216 -13.616 -33.185 1.00 96.25 717 SER A N 1
ATOM 5614 C CA . SER A 1 717 ? 22.622 -13.799 -32.798 1.00 96.25 717 SER A CA 1
ATOM 5615 C C . SER A 1 717 ? 23.213 -12.630 -31.997 1.00 96.25 717 SER A C 1
ATOM 5617 O O . SER A 1 717 ? 24.198 -12.832 -31.288 1.00 96.25 717 SER A O 1
ATOM 5619 N N . GLY A 1 718 ? 22.634 -11.425 -32.084 1.00 97.56 718 GLY A N 1
ATOM 5620 C CA . GLY A 1 718 ? 23.016 -10.285 -31.244 1.00 97.56 718 GLY A CA 1
ATOM 5621 C C . GLY A 1 718 ? 22.603 -10.499 -29.786 1.00 97.56 718 GLY A C 1
ATOM 5622 O O . GLY A 1 718 ? 23.433 -10.374 -28.884 1.00 97.56 718 GLY A O 1
ATOM 5623 N N . LEU A 1 719 ? 21.354 -10.928 -29.564 1.00 98.19 719 LEU A N 1
ATOM 5624 C CA . LEU A 1 719 ? 20.855 -11.335 -28.245 1.00 98.19 719 LEU A CA 1
ATOM 5625 C C . LEU A 1 719 ? 21.655 -12.512 -27.681 1.00 98.19 719 LEU A C 1
ATOM 5627 O O . LEU A 1 719 ? 22.104 -12.447 -26.539 1.00 98.19 719 LEU A O 1
ATOM 5631 N N . ASP A 1 720 ? 21.872 -13.561 -28.478 1.00 97.62 720 ASP A N 1
ATOM 5632 C CA . ASP A 1 720 ? 22.589 -14.760 -28.034 1.00 97.62 720 ASP A CA 1
ATOM 5633 C C . ASP A 1 720 ? 24.041 -14.448 -27.633 1.00 97.62 720 ASP A C 1
ATOM 5635 O O . ASP A 1 720 ? 24.507 -14.915 -26.589 1.00 97.62 720 ASP A O 1
ATOM 5639 N N . SER A 1 721 ? 24.732 -13.603 -28.410 1.00 98.06 721 SER A N 1
ATOM 5640 C CA . SER A 1 721 ? 26.097 -13.149 -28.106 1.00 98.06 721 SER A CA 1
ATOM 5641 C C . SER A 1 721 ? 26.135 -12.311 -26.828 1.00 98.06 721 SER A C 1
ATOM 5643 O O . SER A 1 721 ? 26.898 -12.627 -25.915 1.00 98.06 721 SER A O 1
ATOM 5645 N N . CYS A 1 722 ? 25.272 -11.294 -26.716 1.00 98.56 722 CYS A N 1
ATOM 5646 C CA . CYS A 1 722 ? 25.203 -10.432 -25.537 1.00 98.56 722 CYS A CA 1
ATOM 5647 C C . CYS A 1 722 ? 24.880 -11.243 -24.271 1.00 98.56 722 CYS A C 1
ATOM 5649 O O . CYS A 1 722 ? 25.620 -11.185 -23.289 1.00 98.56 722 CYS A O 1
ATOM 5651 N N . ARG A 1 723 ? 23.839 -12.089 -24.318 1.00 98.69 723 ARG A N 1
ATOM 5652 C CA . ARG A 1 723 ? 23.462 -13.018 -23.240 1.00 98.69 723 ARG A CA 1
ATOM 5653 C C . ARG A 1 723 ? 24.640 -13.895 -22.816 1.00 98.69 723 ARG A C 1
ATOM 5655 O O . ARG A 1 723 ? 24.876 -14.059 -21.619 1.00 98.69 723 ARG A O 1
ATOM 5662 N N . SER A 1 724 ? 25.372 -14.469 -23.773 1.00 98.56 724 SER A N 1
ATOM 5663 C CA . SER A 1 724 ? 26.522 -15.332 -23.486 1.00 98.56 724 SER A CA 1
ATOM 5664 C C . SER A 1 724 ? 27.659 -14.563 -22.811 1.00 98.56 724 SER A C 1
ATOM 5666 O O . SER A 1 724 ? 28.207 -15.028 -21.813 1.00 98.56 724 SER A O 1
ATOM 5668 N N . TYR A 1 725 ? 28.017 -13.388 -23.333 1.00 98.75 725 TYR A N 1
ATOM 5669 C CA . TYR A 1 725 ? 29.165 -12.620 -22.847 1.00 98.75 725 TYR A CA 1
ATOM 5670 C C . TYR A 1 725 ? 28.884 -11.974 -21.486 1.00 98.75 725 TYR A C 1
ATOM 5672 O O . TYR A 1 725 ? 29.753 -11.992 -20.616 1.00 98.75 725 TYR A O 1
ATOM 5680 N N . VAL A 1 726 ? 27.661 -11.489 -21.250 1.00 98.81 726 VAL A N 1
ATOM 5681 C CA . VAL A 1 726 ? 27.243 -10.974 -19.937 1.00 98.81 726 VAL A CA 1
ATOM 5682 C C . VAL A 1 726 ? 27.239 -12.098 -18.889 1.00 98.81 726 VAL A C 1
ATOM 5684 O O . VAL A 1 726 ? 27.786 -11.912 -17.803 1.00 98.81 726 VAL A O 1
ATOM 5687 N N . LYS A 1 727 ? 26.755 -13.308 -19.217 1.00 98.62 727 LYS A N 1
ATOM 5688 C CA . LYS A 1 727 ? 26.876 -14.478 -18.319 1.00 98.62 727 LYS A CA 1
ATOM 5689 C C . LYS A 1 727 ? 28.336 -14.847 -18.025 1.00 98.62 727 LYS A C 1
ATOM 5691 O O . LYS A 1 727 ? 28.654 -15.189 -16.889 1.00 98.62 727 LYS A O 1
ATOM 5696 N N . GLU A 1 728 ? 29.241 -14.733 -18.997 1.00 98.56 728 GLU A N 1
ATOM 5697 C CA . GLU A 1 728 ? 30.676 -14.970 -18.785 1.00 98.56 728 GLU A CA 1
ATOM 5698 C C . GLU A 1 728 ? 31.319 -13.937 -17.841 1.00 98.56 728 GLU A C 1
ATOM 5700 O O . GLU A 1 728 ? 32.079 -14.315 -16.948 1.00 98.56 728 GLU A O 1
ATOM 5705 N N . VAL A 1 729 ? 30.974 -12.651 -17.980 1.00 98.62 729 VAL A N 1
ATOM 5706 C CA . VAL A 1 729 ? 31.402 -11.581 -17.058 1.00 98.62 729 VAL A CA 1
ATOM 5707 C C . VAL A 1 729 ? 30.960 -11.896 -15.627 1.00 98.62 729 VAL A C 1
ATOM 5709 O O . VAL A 1 729 ? 31.769 -11.842 -14.704 1.00 98.62 729 VAL A O 1
ATOM 5712 N N . ILE A 1 730 ? 29.699 -12.285 -15.442 1.00 98.44 730 ILE A N 1
ATOM 5713 C CA . ILE A 1 730 ? 29.117 -12.594 -14.128 1.00 98.44 730 ILE A CA 1
ATOM 5714 C C . ILE A 1 730 ? 29.782 -13.825 -13.498 1.00 98.44 730 ILE A C 1
ATOM 5716 O O . ILE A 1 730 ? 30.135 -13.799 -12.316 1.00 98.44 730 ILE A O 1
ATOM 5720 N N . ASN A 1 731 ? 30.012 -14.882 -14.282 1.00 98.19 731 ASN A N 1
ATOM 5721 C CA . ASN A 1 731 ? 30.692 -16.097 -13.826 1.00 98.19 731 ASN A CA 1
ATOM 5722 C C . ASN A 1 731 ? 32.139 -15.823 -13.376 1.00 98.19 731 ASN A C 1
ATOM 5724 O O . ASN A 1 731 ? 32.615 -16.428 -12.416 1.00 98.19 731 ASN A O 1
ATOM 5728 N N . ASP A 1 732 ? 32.838 -14.892 -14.027 1.00 98.12 732 ASP A N 1
ATOM 5729 C CA . ASP A 1 732 ? 34.202 -14.480 -13.673 1.00 98.12 732 ASP A CA 1
ATOM 5730 C C . ASP A 1 732 ? 34.282 -13.704 -12.341 1.00 98.12 732 ASP A C 1
ATOM 5732 O O . ASP A 1 732 ? 35.258 -13.857 -11.607 1.00 98.12 732 ASP A O 1
ATOM 5736 N N . PHE A 1 733 ? 33.257 -12.926 -11.977 1.00 98.31 733 PHE A N 1
ATOM 5737 C CA . PHE A 1 733 ? 33.164 -12.315 -10.642 1.00 98.31 733 PHE A CA 1
ATOM 5738 C C . PHE A 1 733 ? 32.766 -13.338 -9.568 1.00 98.31 733 PHE A C 1
ATOM 5740 O O . PHE A 1 733 ? 33.432 -13.436 -8.534 1.00 98.31 733 PHE A O 1
ATOM 5747 N N . ASN A 1 734 ? 31.749 -14.162 -9.840 1.00 97.62 734 ASN A N 1
ATOM 5748 C CA . ASN A 1 734 ? 31.268 -15.182 -8.903 1.00 97.62 734 ASN A CA 1
ATOM 5749 C C . ASN A 1 734 ? 32.350 -16.230 -8.576 1.00 97.62 734 ASN A C 1
ATOM 5751 O O . ASN A 1 734 ? 32.551 -16.567 -7.411 1.00 97.62 734 ASN A O 1
ATOM 5755 N N . SER A 1 735 ? 33.111 -16.697 -9.574 1.00 97.31 735 SER A N 1
ATOM 5756 C CA . SER A 1 735 ? 34.230 -17.639 -9.369 1.00 97.31 735 SER A CA 1
ATOM 5757 C C . SER A 1 735 ? 35.414 -17.049 -8.593 1.00 97.31 735 SER A C 1
ATOM 5759 O O . SER A 1 735 ? 36.219 -17.802 -8.046 1.00 97.31 735 SER A O 1
ATOM 5761 N N . ARG A 1 736 ? 35.498 -15.715 -8.483 1.00 95.50 736 ARG A N 1
ATOM 5762 C CA . ARG A 1 736 ? 36.461 -14.991 -7.635 1.00 95.50 736 ARG A CA 1
ATOM 5763 C C . ARG A 1 736 ? 35.883 -14.589 -6.267 1.00 95.50 736 ARG A C 1
ATOM 5765 O O . ARG A 1 736 ? 36.547 -13.882 -5.515 1.00 95.50 736 ARG A O 1
ATOM 5772 N N . GLY A 1 737 ? 34.680 -15.062 -5.927 1.00 95.50 737 GLY A N 1
ATOM 5773 C CA . GLY A 1 737 ? 34.041 -14.887 -4.618 1.00 95.50 737 GLY A CA 1
ATOM 5774 C C . GLY A 1 737 ? 33.041 -13.730 -4.518 1.00 95.50 737 GLY A C 1
ATOM 5775 O O . GLY A 1 737 ? 32.370 -13.608 -3.492 1.00 95.50 737 GLY A O 1
ATOM 5776 N N . ASP A 1 738 ? 32.877 -12.909 -5.562 1.00 97.38 738 ASP A N 1
ATOM 5777 C CA . ASP A 1 738 ? 31.849 -11.862 -5.587 1.00 97.38 738 ASP A CA 1
ATOM 5778 C C . ASP A 1 738 ? 30.492 -12.455 -5.992 1.00 97.38 738 ASP A C 1
ATOM 5780 O O . ASP A 1 738 ? 30.053 -12.387 -7.139 1.00 97.38 738 ASP A O 1
ATOM 5784 N N . SER A 1 739 ? 29.834 -13.063 -5.005 1.00 96.00 739 SER A N 1
ATOM 5785 C CA . SER A 1 739 ? 28.493 -13.658 -5.114 1.00 96.00 739 SER A CA 1
ATOM 5786 C C . SER A 1 739 ? 27.353 -12.632 -5.203 1.00 96.00 739 SER A C 1
ATOM 5788 O O . SER A 1 739 ? 26.185 -13.015 -5.241 1.00 96.00 739 SER A O 1
ATOM 5790 N N . LYS A 1 740 ? 27.669 -11.328 -5.245 1.00 98.44 740 LYS A N 1
ATOM 5791 C CA . LYS A 1 740 ? 26.698 -10.230 -5.366 1.00 98.44 740 LYS A CA 1
ATOM 5792 C C . LYS A 1 740 ? 26.634 -9.638 -6.777 1.00 98.44 740 LYS A C 1
ATOM 5794 O O . LYS A 1 740 ? 26.266 -8.472 -6.935 1.00 98.44 740 LYS A O 1
ATOM 5799 N N . VAL A 1 741 ? 26.980 -10.432 -7.791 1.00 98.69 741 VAL A N 1
ATOM 5800 C CA . VAL A 1 741 ? 26.780 -10.106 -9.208 1.00 98.69 741 VAL A CA 1
ATOM 5801 C C . VAL A 1 741 ? 25.816 -11.130 -9.806 1.00 98.69 741 VAL A C 1
ATOM 5803 O O . VAL A 1 741 ? 26.115 -12.323 -9.846 1.00 98.69 741 VAL A O 1
ATOM 5806 N N . TYR A 1 742 ? 24.653 -10.665 -10.255 1.00 98.56 742 TYR A N 1
ATOM 5807 C CA . TYR A 1 742 ? 23.529 -11.481 -10.716 1.00 98.56 742 TYR A CA 1
ATOM 5808 C C . TYR A 1 742 ? 23.247 -11.256 -12.201 1.00 98.56 742 TYR A C 1
ATOM 5810 O O . TYR A 1 742 ? 23.555 -10.197 -12.747 1.00 98.56 742 TYR A O 1
ATOM 5818 N N . PHE A 1 743 ? 22.614 -12.242 -12.836 1.00 98.75 743 PHE A N 1
ATOM 5819 C CA . PHE A 1 743 ? 22.106 -12.142 -14.201 1.00 98.75 743 PHE A CA 1
ATOM 5820 C C . PHE A 1 743 ? 20.586 -11.953 -14.196 1.00 98.75 743 PHE A C 1
ATOM 5822 O O . PHE A 1 743 ? 19.892 -12.698 -13.506 1.00 98.75 743 PHE A O 1
ATOM 5829 N N . VAL A 1 744 ? 20.084 -11.020 -15.004 1.00 98.69 744 VAL A N 1
ATOM 5830 C CA . VAL A 1 744 ? 18.655 -10.864 -15.319 1.00 98.69 744 VAL A CA 1
ATOM 5831 C C . VAL A 1 744 ? 18.500 -10.822 -16.839 1.00 98.69 744 VAL A C 1
ATOM 5833 O O . VAL A 1 744 ? 19.318 -10.229 -17.540 1.00 98.69 744 VAL A O 1
ATOM 5836 N N . GLU A 1 745 ? 17.451 -11.445 -17.364 1.00 98.69 745 GLU A N 1
ATOM 5837 C CA . GLU A 1 745 ? 17.112 -11.382 -18.787 1.00 98.69 745 GLU A CA 1
ATOM 5838 C C . GLU A 1 745 ? 15.667 -10.946 -18.933 1.00 98.69 745 GLU A C 1
ATOM 5840 O O . GLU A 1 745 ? 14.758 -11.685 -18.554 1.00 98.69 745 GLU A O 1
ATOM 5845 N N . PHE A 1 746 ? 15.471 -9.750 -19.475 1.00 98.44 746 PHE A N 1
ATOM 5846 C CA . PHE A 1 746 ? 14.160 -9.308 -19.914 1.00 98.44 746 PHE A CA 1
ATOM 5847 C C . PHE A 1 746 ? 13.844 -10.046 -21.222 1.00 98.44 746 PHE A C 1
ATOM 5849 O O . PHE A 1 746 ? 14.661 -9.979 -22.149 1.00 98.44 746 PHE A O 1
ATOM 5856 N N . PRO A 1 747 ? 12.710 -10.767 -21.324 1.00 95.69 747 PRO A N 1
ATOM 5857 C CA . PRO A 1 747 ? 12.319 -11.443 -22.555 1.00 95.69 747 PRO A CA 1
ATOM 5858 C C . PRO A 1 747 ? 12.349 -10.496 -23.757 1.00 95.69 747 PRO A C 1
ATOM 5860 O O . PRO A 1 747 ? 12.050 -9.308 -23.622 1.00 95.69 747 PRO A O 1
ATOM 5863 N N . GLN A 1 748 ? 12.691 -11.017 -24.940 1.00 97.94 748 GLN A N 1
ATOM 5864 C CA . GLN A 1 748 ? 12.653 -10.215 -26.162 1.00 97.94 748 GLN A CA 1
ATOM 5865 C C . GLN A 1 748 ? 11.238 -9.643 -26.357 1.00 97.94 748 GLN A C 1
ATOM 5867 O O . GLN A 1 748 ? 10.256 -10.376 -26.263 1.00 97.94 748 GLN A O 1
ATOM 5872 N N . GLN A 1 749 ? 11.151 -8.338 -26.617 1.00 96.06 749 GLN A N 1
ATOM 5873 C CA . GLN A 1 749 ? 9.894 -7.582 -26.614 1.00 96.06 749 GLN A CA 1
ATOM 5874 C C . GLN A 1 749 ? 8.837 -8.136 -27.588 1.00 96.06 749 GLN A C 1
ATOM 5876 O O . GLN A 1 749 ? 9.033 -8.161 -28.808 1.00 96.06 749 GLN A O 1
ATOM 5881 N N . ASP A 1 750 ? 7.699 -8.553 -27.027 1.00 92.38 750 ASP A N 1
ATOM 5882 C CA . ASP A 1 750 ? 6.578 -9.148 -27.756 1.00 92.38 750 ASP A CA 1
ATOM 5883 C C . ASP A 1 750 ? 5.841 -8.086 -28.605 1.00 92.38 750 ASP A C 1
ATOM 5885 O O . ASP A 1 750 ? 5.382 -7.084 -28.048 1.00 92.38 750 ASP A O 1
ATOM 5889 N N . PRO A 1 751 ? 5.673 -8.286 -29.931 1.00 92.69 751 PRO A N 1
ATOM 5890 C CA . PRO A 1 751 ? 4.944 -7.355 -30.797 1.00 92.69 751 PRO A CA 1
ATOM 5891 C C . PRO A 1 751 ? 3.505 -7.043 -30.360 1.00 92.69 751 PRO A C 1
ATOM 5893 O O . PRO A 1 751 ? 2.969 -6.004 -30.743 1.00 92.69 751 PRO A O 1
ATOM 5896 N N . SER A 1 752 ? 2.860 -7.923 -29.585 1.00 93.75 752 SER A N 1
ATOM 5897 C CA . SER A 1 752 ? 1.499 -7.711 -29.072 1.00 93.75 752 SER A CA 1
ATOM 5898 C C . SER A 1 752 ? 1.410 -6.619 -27.998 1.00 93.75 752 SER A C 1
ATOM 5900 O O . SER A 1 752 ? 0.347 -6.020 -27.844 1.00 93.75 752 SER A O 1
ATOM 5902 N N . ASN A 1 753 ? 2.523 -6.282 -27.335 1.00 91.69 753 ASN A N 1
ATOM 5903 C CA . ASN A 1 753 ? 2.610 -5.176 -26.373 1.00 91.69 753 ASN A CA 1
ATOM 5904 C C . ASN A 1 753 ? 2.812 -3.802 -27.047 1.00 91.69 753 ASN A C 1
ATOM 5906 O O . ASN A 1 753 ? 2.926 -2.787 -26.354 1.00 91.69 753 ASN A O 1
ATOM 5910 N N . GLY A 1 754 ? 2.890 -3.757 -28.382 1.00 95.06 754 GLY A N 1
ATOM 5911 C CA . GLY A 1 754 ? 3.243 -2.562 -29.147 1.00 95.06 754 GLY A CA 1
ATOM 5912 C C . GLY A 1 754 ? 4.703 -2.126 -28.965 1.00 95.06 754 GLY A C 1
ATOM 5913 O O . GLY A 1 754 ? 5.486 -2.765 -28.265 1.00 95.06 754 GLY A O 1
ATOM 5914 N N . TYR A 1 755 ? 5.061 -1.010 -29.600 1.00 97.25 755 TYR A N 1
ATOM 5915 C CA . TYR A 1 755 ? 6.402 -0.421 -29.561 1.00 97.25 755 TYR A CA 1
ATOM 5916 C C . TYR A 1 755 ? 6.319 1.101 -29.438 1.00 97.25 755 TYR A C 1
ATOM 5918 O O . TYR A 1 755 ? 5.445 1.714 -30.054 1.00 97.25 755 TYR A O 1
ATOM 5926 N N . GLY A 1 756 ? 7.263 1.677 -28.694 1.00 97.81 756 GLY A N 1
ATOM 5927 C CA . GLY A 1 756 ? 7.580 3.101 -28.728 1.00 97.81 756 GLY A CA 1
ATOM 5928 C C . GLY A 1 756 ? 8.364 3.495 -29.987 1.00 97.81 756 GLY A C 1
ATOM 5929 O O . GLY A 1 756 ? 8.502 2.701 -30.919 1.00 97.81 756 GLY A O 1
ATOM 5930 N N . GLU A 1 757 ? 8.886 4.720 -30.008 1.00 98.56 757 GLU A N 1
ATOM 5931 C CA . GLU A 1 757 ? 9.654 5.286 -31.136 1.00 98.56 757 GLU A CA 1
ATOM 5932 C C . GLU A 1 757 ? 10.928 4.464 -31.441 1.00 98.56 757 GLU A C 1
ATOM 5934 O O . GLU A 1 757 ? 11.542 3.887 -30.543 1.00 98.56 757 GLU A O 1
ATOM 5939 N N . ASP A 1 758 ? 11.327 4.372 -32.714 1.00 98.25 758 ASP A N 1
ATOM 5940 C CA . ASP A 1 758 ? 12.497 3.614 -33.203 1.00 98.25 758 ASP A CA 1
ATOM 5941 C C . ASP A 1 758 ? 12.648 2.195 -32.589 1.00 98.25 758 ASP A C 1
ATOM 5943 O O . ASP A 1 758 ? 13.735 1.762 -32.208 1.00 98.25 758 ASP A O 1
ATOM 5947 N N . TRP A 1 759 ? 11.534 1.456 -32.499 1.00 98.19 759 TRP A N 1
ATOM 5948 C CA . TRP A 1 759 ? 11.406 0.107 -31.908 1.00 98.19 759 TRP A CA 1
ATOM 5949 C C . TRP A 1 759 ? 11.681 0.002 -30.394 1.00 98.19 759 TRP A C 1
ATOM 5951 O O . TRP A 1 759 ? 11.857 -1.113 -29.896 1.00 98.19 759 TRP A O 1
ATOM 5961 N N . HIS A 1 760 ? 11.710 1.099 -29.639 1.00 98.75 760 HIS A N 1
ATOM 5962 C CA . HIS A 1 760 ? 11.947 1.050 -28.191 1.00 98.75 760 HIS A CA 1
ATOM 5963 C C . HIS A 1 760 ? 10.760 0.437 -27.413 1.00 98.75 760 HIS A C 1
ATOM 5965 O O . HIS A 1 760 ? 9.653 0.308 -27.954 1.00 98.75 760 HIS A O 1
ATOM 5971 N N . PRO A 1 761 ? 10.963 0.012 -26.148 1.00 98.62 761 PRO A N 1
ATOM 5972 C CA . PRO A 1 761 ? 9.914 -0.602 -25.340 1.00 98.62 761 PRO A CA 1
ATOM 5973 C C . PRO A 1 761 ? 8.696 0.312 -25.162 1.00 98.62 761 PRO A C 1
ATOM 5975 O O . PRO A 1 761 ? 8.821 1.493 -24.846 1.00 98.62 761 PRO A O 1
ATOM 5978 N N . SER A 1 762 ? 7.500 -0.255 -25.319 1.00 97.62 762 SER A N 1
ATOM 5979 C CA . SER A 1 762 ? 6.249 0.414 -24.942 1.00 97.62 762 SER A CA 1
ATOM 5980 C C . SER A 1 762 ? 6.113 0.526 -23.417 1.00 97.62 762 SER A C 1
ATOM 5982 O O . SER A 1 762 ? 6.778 -0.204 -22.675 1.00 97.62 762 SER A O 1
ATOM 5984 N N . LEU A 1 763 ? 5.191 1.369 -22.930 1.00 92.00 763 LEU A N 1
ATOM 5985 C CA . LEU A 1 763 ? 4.851 1.443 -21.496 1.00 92.00 763 LEU A CA 1
ATOM 5986 C C . LEU A 1 763 ? 4.581 0.054 -20.881 1.00 92.00 763 LEU A C 1
ATOM 5988 O O . LEU A 1 763 ? 5.174 -0.286 -19.862 1.00 92.00 763 LEU A O 1
ATOM 5992 N N . ILE A 1 764 ? 3.789 -0.787 -21.560 1.00 91.12 764 ILE A N 1
ATOM 5993 C CA . ILE A 1 764 ? 3.477 -2.170 -21.146 1.00 91.12 764 ILE A CA 1
ATOM 5994 C C . ILE A 1 764 ? 4.758 -3.010 -21.017 1.00 91.12 764 ILE A C 1
ATOM 5996 O O . ILE A 1 764 ? 4.919 -3.801 -20.089 1.00 91.12 764 ILE A O 1
ATOM 6000 N N . THR A 1 765 ? 5.703 -2.829 -21.940 1.00 92.88 765 THR A N 1
ATOM 6001 C CA . THR A 1 765 ? 6.981 -3.549 -21.911 1.00 92.88 765 THR A CA 1
ATOM 6002 C C . THR A 1 765 ? 7.846 -3.086 -20.732 1.00 92.88 765 THR A C 1
ATOM 6004 O O . THR A 1 765 ? 8.465 -3.918 -20.072 1.00 92.88 765 THR A O 1
ATOM 6007 N N . HIS A 1 766 ? 7.846 -1.790 -20.400 1.00 98.06 766 HIS A N 1
ATOM 6008 C CA . HIS A 1 766 ? 8.517 -1.281 -19.199 1.00 98.06 766 HIS A CA 1
ATOM 6009 C C . HIS A 1 766 ? 7.874 -1.754 -17.889 1.00 98.06 766 HIS A C 1
ATOM 6011 O O . HIS A 1 766 ? 8.608 -2.039 -16.943 1.00 98.06 766 HIS A O 1
ATOM 6017 N N . GLU A 1 767 ? 6.546 -1.875 -17.827 1.00 85.69 767 GLU A N 1
ATOM 6018 C CA . GLU A 1 767 ? 5.835 -2.444 -16.673 1.00 85.69 767 GLU A CA 1
ATOM 6019 C C . GLU A 1 767 ? 6.248 -3.905 -16.439 1.00 85.69 767 GLU A C 1
ATOM 6021 O O . GLU A 1 767 ? 6.683 -4.253 -15.342 1.00 85.69 767 GLU A O 1
ATOM 6026 N N . LEU A 1 768 ? 6.243 -4.738 -17.488 1.00 88.38 768 LEU A N 1
ATOM 6027 C CA . LEU A 1 768 ? 6.670 -6.143 -17.409 1.00 88.38 768 LEU A CA 1
ATOM 6028 C C . LEU A 1 768 ? 8.144 -6.298 -16.991 1.00 88.38 768 LEU A C 1
ATOM 6030 O O . LEU A 1 768 ? 8.476 -7.164 -16.178 1.00 88.38 768 LEU A O 1
ATOM 6034 N N . MET A 1 769 ? 9.033 -5.439 -17.504 1.00 98.31 769 MET A N 1
ATOM 6035 C CA . MET A 1 769 ? 10.432 -5.381 -17.059 1.00 98.31 769 MET A CA 1
ATOM 6036 C C . MET A 1 769 ? 10.545 -4.993 -15.576 1.00 98.31 769 MET A C 1
ATOM 6038 O O . MET A 1 769 ? 11.378 -5.547 -14.856 1.00 98.31 769 MET A O 1
ATOM 6042 N N . ALA A 1 770 ? 9.725 -4.046 -15.113 1.00 95.62 770 ALA A N 1
ATOM 6043 C CA . ALA A 1 770 ? 9.752 -3.571 -13.736 1.00 95.62 770 ALA A CA 1
ATOM 6044 C C . ALA A 1 770 ? 9.222 -4.610 -12.742 1.00 95.62 770 ALA A C 1
ATOM 6046 O O . ALA A 1 770 ? 9.831 -4.788 -11.688 1.00 95.62 770 ALA A O 1
ATOM 6047 N N . ASP A 1 771 ? 8.152 -5.334 -13.076 1.00 80.75 771 ASP A N 1
ATOM 6048 C CA . ASP A 1 771 ? 7.631 -6.436 -12.257 1.00 80.75 771 ASP A CA 1
ATOM 6049 C C . ASP A 1 771 ? 8.687 -7.541 -12.086 1.00 80.75 771 ASP A C 1
ATOM 6051 O O . ASP A 1 771 ? 8.988 -7.961 -10.962 1.00 80.75 771 ASP A O 1
ATOM 6055 N N . GLN A 1 772 ? 9.325 -7.961 -13.187 1.00 96.44 772 GLN A N 1
ATOM 6056 C CA . GLN A 1 772 ? 10.389 -8.968 -13.155 1.00 96.44 772 GLN A CA 1
ATOM 6057 C C . GLN A 1 772 ? 11.584 -8.508 -12.305 1.00 96.44 772 GLN A C 1
ATOM 6059 O O . GLN A 1 772 ? 12.054 -9.250 -11.438 1.00 96.44 772 GLN A O 1
ATOM 6064 N N . LEU A 1 773 ? 12.076 -7.284 -12.526 1.00 98.06 773 LEU A N 1
ATOM 6065 C CA . LEU A 1 773 ? 13.232 -6.756 -11.801 1.00 98.06 773 LEU A CA 1
ATOM 6066 C C . LEU A 1 773 ? 12.923 -6.508 -10.317 1.00 98.06 773 LEU A C 1
ATOM 6068 O O . LEU A 1 773 ? 13.758 -6.806 -9.463 1.00 98.06 773 LEU A O 1
ATOM 6072 N N . THR A 1 774 ? 11.717 -6.034 -9.997 1.00 90.94 774 THR A N 1
ATOM 6073 C CA . THR A 1 774 ? 11.227 -5.906 -8.616 1.00 90.94 774 THR A CA 1
ATOM 6074 C C . THR A 1 774 ? 11.255 -7.266 -7.922 1.00 90.94 774 THR A C 1
ATOM 6076 O O . THR A 1 774 ? 11.794 -7.374 -6.821 1.00 90.94 774 THR A O 1
ATOM 6079 N N . SER A 1 775 ? 10.751 -8.322 -8.573 1.00 82.75 775 SER A N 1
ATOM 6080 C CA . SER A 1 775 ? 10.773 -9.684 -8.027 1.00 82.75 775 SER A CA 1
ATOM 6081 C C . SER A 1 775 ? 12.199 -10.197 -7.781 1.00 82.75 775 SER A C 1
ATOM 6083 O O . SER A 1 775 ? 12.476 -10.744 -6.712 1.00 82.75 775 SER A O 1
ATOM 6085 N N . GLU A 1 776 ? 13.126 -9.996 -8.723 1.00 94.44 776 GLU A N 1
ATOM 6086 C CA . GLU A 1 776 ? 14.535 -10.386 -8.550 1.00 94.44 776 GLU A CA 1
ATOM 6087 C C . GLU A 1 776 ? 15.216 -9.620 -7.405 1.00 94.44 776 GLU A C 1
ATOM 6089 O O . GLU A 1 776 ? 15.881 -10.236 -6.569 1.00 94.44 776 GLU A O 1
ATOM 6094 N N . ILE A 1 777 ? 15.015 -8.300 -7.304 1.00 95.62 777 ILE A N 1
ATOM 6095 C CA . ILE A 1 777 ? 15.590 -7.481 -6.226 1.00 95.62 777 ILE A CA 1
ATOM 6096 C C . ILE A 1 777 ? 15.059 -7.931 -4.859 1.00 95.62 777 ILE A C 1
ATOM 6098 O O . ILE A 1 777 ? 15.860 -8.200 -3.958 1.00 95.62 777 ILE A O 1
ATOM 6102 N N . LYS A 1 778 ? 13.737 -8.104 -4.709 1.00 82.44 778 LYS A N 1
ATOM 6103 C CA . LYS A 1 778 ? 13.143 -8.641 -3.470 1.00 82.44 778 LYS A CA 1
ATOM 6104 C C . LYS A 1 778 ? 13.708 -10.021 -3.135 1.00 82.44 778 LYS A C 1
ATOM 6106 O O . LYS A 1 778 ? 14.110 -10.255 -1.997 1.00 82.44 778 LYS A O 1
ATOM 6111 N N . GLY A 1 779 ? 13.848 -10.889 -4.138 1.00 89.06 779 GLY A N 1
ATOM 6112 C CA . GLY A 1 779 ? 14.412 -12.231 -4.001 1.00 89.06 779 GLY A CA 1
ATOM 6113 C C . GLY A 1 779 ? 15.891 -12.297 -3.591 1.00 89.06 779 GLY A C 1
ATOM 6114 O O . GLY A 1 779 ? 16.303 -13.334 -3.072 1.00 89.06 779 GLY A O 1
ATOM 6115 N N . LYS A 1 780 ? 16.703 -11.241 -3.791 1.00 93.62 780 LYS A N 1
ATOM 6116 C CA . LYS A 1 780 ? 18.106 -11.202 -3.305 1.00 93.62 780 LYS A CA 1
ATOM 6117 C C . LYS A 1 780 ? 18.331 -10.331 -2.060 1.00 93.62 780 LYS A C 1
ATOM 6119 O O . LYS A 1 780 ? 19.372 -10.501 -1.426 1.00 93.62 780 LYS A O 1
ATOM 6124 N N . LEU A 1 781 ? 17.441 -9.384 -1.736 1.00 90.44 781 LEU A N 1
ATOM 6125 C CA . LEU A 1 781 ? 17.627 -8.432 -0.621 1.00 90.44 781 LEU A CA 1
ATOM 6126 C C . LEU A 1 781 ? 16.603 -8.560 0.522 1.00 90.44 781 LEU A C 1
ATOM 6128 O O . LEU A 1 781 ? 16.856 -8.017 1.594 1.00 90.44 781 LEU A O 1
ATOM 6132 N N . GLY A 1 782 ? 15.472 -9.250 0.330 1.00 80.69 782 GLY A N 1
ATOM 6133 C CA . GLY A 1 782 ? 14.392 -9.299 1.328 1.00 80.69 782 GLY A CA 1
ATOM 6134 C C . GLY A 1 782 ? 13.673 -7.953 1.503 1.00 80.69 782 GLY A C 1
ATOM 6135 O O . GLY A 1 782 ? 13.400 -7.543 2.630 1.00 80.69 782 GLY A O 1
ATOM 6136 N N . TRP A 1 783 ? 13.447 -7.243 0.392 1.00 79.00 783 TRP A N 1
ATOM 6137 C CA . TRP A 1 783 ? 12.860 -5.895 0.327 1.00 79.00 783 TRP A CA 1
ATOM 6138 C C . TRP A 1 783 ? 11.329 -5.877 0.185 1.00 79.00 783 TRP A C 1
ATOM 6140 O O . TRP A 1 783 ? 10.766 -6.758 -0.494 1.00 79.00 783 TRP A O 1
#

Secondary structure (DSSP, 8-state):
-------------SSS--------HHHHHHH---EEE-TTTTTSSSTTTTSPPPP-HHHHHHHHHHT--EEEE----TTSB--TTT-PBPHHHHHHHHHHHHHHHTTT-EEEE---S-TT---STTTHHHHHHHHHHHHHHHHHHTTT--TTEEEES-SS---TT-TTTTTT--HHHHHHHHHHHHHHHHHHHHT-GGGGT--EEEEEEEEE--HHHHTTPPPGGG-TTEEEEEE--SSHHHHT-TTS-S---SHHHHHHHHHHHHHHHHHTGGGT--EEEEEE----SS-HHHHHHHHHHHHHHHHHTT-EEEE---S---TTSTT----EEGGGTEES-HHHHHHHHHHTTPPPP-PPP-PPPP----------------S-TT-SSSSSS-SHHHHHHHHHHHTTS-SS-SSTTHHHHH-SSSSS--SHHHHHHHHHHHTTS-SS-HHHHS-SSPPS--EEES--B---TT--EE-SBT-EEEEEEEES-EEEEEEESS-EEEEEEETTEE---EEESSEEEEEEE-S--SEEEEEEEEE-S-GGG--EEEEEEE-TT-EE-PPPPPPSEEEEEEESHHHHTTTTT-S-TTS---TTT--GGGSHHHHHHHHTTEEEEEEE-TT--SS--GGG--S--HHHHTTEEETTTTEE--GGG---SEEEEE--HHHHSSSPPPHHHHHHHHHHHHHHHHHHSTT-EEEEEE-SS--HHHHHHHHHHHHHHHHHHHTTT-TTEEEEEPPPPPGGG-B-GGGPBPHHHHHHHHHHHHHHHHHHH--

Sequence (783 aa):
MEAFQASGIEFLGANGNGFMRDISAVDLVKEIRIGWNLGNTLDAPTETAWGNPRTTKAMIDKVKEMGFNAVRVPVTWNTHIGPAPNYTIDQTWLNRVEEVVNYVLDNNMYAILNVHHDDWIIPTYANEAQCKDKLTKLWQQIANHFRDYSDYLIFETINEPRVIGSPSEWTGGTYENRDVINRFNLAAVNTIRSSGGNNAKRFIMVPTNAATGLDVALNDLVIPNNDNRVIVSIHAYSPYFFAMDINGTSYWGSNNDKTSLSNELDAIYNRFVKNGRAVIIGEFGSIDKNNLSSRIAHAEHYAKEAVSRGIAVFWWDNGYYGPGNSESYSIFNRSGLSWHYPEIAEALIRGAGGKQNTPTPTTKPTYTPTHTPTHTPLPTNDFTYGDLDGSGQVDSTDLTILKRYVLRKLFTFPYDKGKLAADVNADNSIDSTDITLMKRYILRKIDKFPAEDTTIPGNPGFLYNGRFDFSDPQGPKCAWSGSNVELNFSGTEASVTLKSTGENWFQAIVDGNVLQPFMVNSTSTVKLVTGLSNTNHHLVLWKRTEASQGEVQILGFDFGQGELLAPPAPLERKIEFIGDSITCAYGNEGLSKDQPFTPKNENSYLSYAAITARSLNASANIIAWSGIGLTMNYGGSGGPLMLDRYPLTLPQSGVQWDFKNYVPQVVVINLGTNDFSTTPADRTKFITAYKELVTRVRTNYPGTHIFCCVGPMLWGSGLDSCRSYVKEVINDFNSRGDSKVYFVEFPQQDPSNGYGEDWHPSLITHELMADQLTSEIKGKLGW